Protein AF-0000000082330966 (afdb_homodimer)

Radius of gyration: 29.13 Å; Cα contacts (8 Å, |Δi|>4): 2199; chains: 2; bounding box: 64×92×69 Å

Structure (mmCIF, N/CA/C/O backbone):
data_AF-0000000082330966-model_v1
#
loop_
_entity.id
_entity.type
_entity.pdbx_description
1 polymer 'acetate--CoA ligase (ADP-forming)'
#
loop_
_atom_site.group_PDB
_atom_site.id
_atom_site.type_symbol
_atom_site.label_atom_id
_atom_site.label_alt_id
_atom_site.label_comp_id
_atom_site.label_asym_id
_atom_site.label_entity_id
_atom_site.label_seq_id
_atom_site.pdbx_PDB_ins_code
_atom_site.Cartn_x
_atom_site.Cartn_y
_atom_site.Cartn_z
_atom_site.occupancy
_atom_site.B_iso_or_equiv
_atom_site.auth_seq_id
_atom_site.auth_comp_id
_atom_site.auth_asym_id
_atom_site.auth_atom_id
_atom_site.pdbx_PDB_model_num
ATOM 1 N N . MET A 1 1 ? 14.32 36.125 13.156 1 62.91 1 MET A N 1
ATOM 2 C CA . MET A 1 1 ? 14.008 34.75 13.539 1 62.91 1 MET A CA 1
ATOM 3 C C . MET A 1 1 ? 13.312 34 12.398 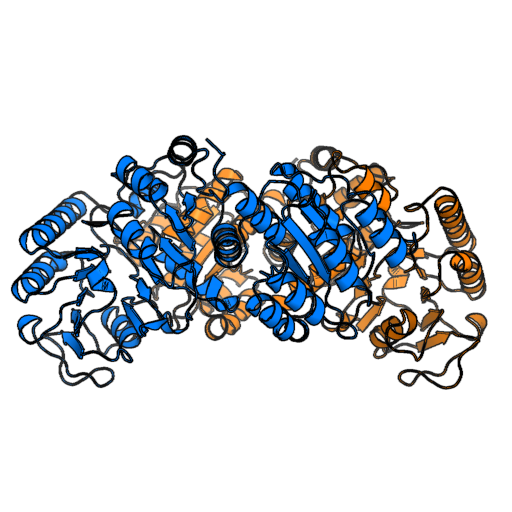1 62.91 1 MET A C 1
ATOM 5 O O . MET A 1 1 ? 12.695 34.625 11.531 1 62.91 1 MET A O 1
ATOM 9 N N . GLY A 1 2 ? 13.773 32.781 12.188 1 85.56 2 GLY A N 1
ATOM 10 C CA . GLY A 1 2 ? 13.359 32.031 11.008 1 85.56 2 GLY A CA 1
ATOM 11 C C . GLY A 1 2 ? 12.875 30.625 11.32 1 85.56 2 GLY A C 1
ATOM 12 O O . GLY A 1 2 ? 12.625 30.297 12.477 1 85.56 2 GLY A O 1
ATOM 13 N N . VAL A 1 3 ? 12.586 29.891 10.484 1 92.56 3 VAL A N 1
ATOM 14 C CA . VAL A 1 3 ? 12.047 28.547 10.547 1 92.56 3 VAL A CA 1
ATOM 15 C C . VAL A 1 3 ? 12.93 27.672 11.438 1 92.56 3 VAL A C 1
ATOM 17 O O . VAL A 1 3 ? 12.453 26.75 12.086 1 92.56 3 VAL A O 1
ATOM 20 N N . SER A 1 4 ? 14.18 28.062 11.625 1 91.56 4 SER A N 1
ATOM 21 C CA . SER A 1 4 ? 15.133 27.297 12.43 1 91.56 4 SER A CA 1
ATOM 22 C C . SER A 1 4 ? 14.75 27.328 13.906 1 91.56 4 SER A C 1
ATOM 24 O O . SER A 1 4 ? 15.203 26.484 14.68 1 91.56 4 SER A O 1
ATOM 26 N N . ASP A 1 5 ? 13.945 28.297 14.297 1 91.31 5 ASP A N 1
ATOM 27 C CA . ASP A 1 5 ? 13.516 28.406 15.688 1 91.31 5 ASP A CA 1
ATOM 28 C C . ASP A 1 5 ? 12.656 27.219 16.094 1 91.31 5 ASP A C 1
ATOM 30 O O . ASP A 1 5 ? 12.523 26.922 17.281 1 91.31 5 ASP A O 1
ATOM 34 N N . PHE A 1 6 ? 12.062 26.562 15.172 1 95.5 6 PHE A N 1
ATOM 35 C CA . PHE A 1 6 ? 11.258 25.375 15.461 1 95.5 6 PHE A CA 1
ATOM 36 C C . PHE A 1 6 ? 12.141 24.188 15.82 1 95.5 6 PHE A C 1
ATOM 38 O O . PHE A 1 6 ? 11.664 23.203 16.391 1 95.5 6 PHE A O 1
ATOM 45 N N . PHE A 1 7 ? 13.453 24.188 15.594 1 93.75 7 PHE A N 1
ATOM 46 C CA . PHE A 1 7 ? 14.328 23.016 15.688 1 93.75 7 PHE A CA 1
ATOM 47 C C . PHE A 1 7 ? 15.031 22.984 17.047 1 93.75 7 PHE A C 1
ATOM 49 O O . PHE A 1 7 ? 15.477 21.922 17.484 1 93.75 7 PHE A O 1
ATOM 56 N N . ASP A 1 8 ? 15.141 24.078 17.656 1 90.38 8 ASP A N 1
ATOM 57 C CA . ASP A 1 8 ? 15.922 24.078 18.891 1 90.38 8 ASP A CA 1
ATOM 58 C C . ASP A 1 8 ? 15.422 25.156 19.859 1 90.38 8 ASP A C 1
ATOM 60 O O . ASP A 1 8 ? 16.188 26.047 20.25 1 90.38 8 ASP A O 1
ATOM 64 N N . PRO A 1 9 ? 14.273 25 20.281 1 93.94 9 PRO A N 1
ATOM 65 C CA . PRO A 1 9 ? 13.789 25.969 21.266 1 93.94 9 PRO A CA 1
ATOM 66 C C . PRO A 1 9 ? 14.359 25.75 22.656 1 93.94 9 PRO A C 1
ATOM 68 O O . PRO A 1 9 ? 14.508 24.594 23.078 1 93.94 9 PRO A O 1
ATOM 71 N N . ASP A 1 10 ? 14.711 26.797 23.312 1 92.62 10 ASP A N 1
ATOM 72 C CA . ASP A 1 10 ? 15.18 26.703 24.703 1 92.62 10 ASP A CA 1
ATOM 73 C C . ASP A 1 10 ? 14.039 26.344 25.641 1 92.62 10 ASP A C 1
ATOM 75 O O . ASP A 1 10 ? 14.234 25.594 26.609 1 92.62 10 ASP A O 1
ATOM 79 N N . GLY A 1 11 ? 12.922 26.859 25.391 1 95.62 11 GLY A N 1
ATOM 80 C CA . GLY A 1 11 ? 11.711 26.609 26.156 1 95.62 11 GLY A CA 1
ATOM 81 C C . GLY A 1 11 ? 10.453 26.609 25.297 1 95.62 11 GLY A C 1
ATOM 82 O O . GLY A 1 11 ? 10.375 27.328 24.312 1 95.62 11 GLY A O 1
ATOM 83 N N . ILE A 1 12 ? 9.492 25.812 25.766 1 97.75 12 ILE A N 1
ATOM 84 C CA . ILE A 1 12 ? 8.242 25.656 25.016 1 97.75 12 ILE A CA 1
ATOM 85 C C . ILE A 1 12 ? 7.062 26.031 25.922 1 97.75 12 ILE A C 1
ATOM 87 O O . ILE A 1 12 ? 6.895 25.453 27 1 97.75 12 ILE A O 1
ATOM 91 N N . ALA A 1 13 ? 6.32 27 25.5 1 98.25 13 ALA A N 1
ATOM 92 C CA . ALA A 1 13 ? 5.082 27.344 26.203 1 98.25 13 ALA A CA 1
ATOM 93 C C . ALA A 1 13 ? 3.873 26.734 25.5 1 98.25 13 ALA A C 1
ATOM 95 O O . ALA A 1 13 ? 3.729 26.844 24.281 1 98.25 13 ALA A O 1
ATOM 96 N N . VAL A 1 14 ? 3.062 26.016 26.266 1 98.62 14 VAL A N 1
ATOM 97 C CA . VAL A 1 14 ? 1.771 25.562 25.766 1 98.62 14 VAL A CA 1
ATOM 98 C C . VAL A 1 14 ? 0.665 26.5 26.266 1 98.62 14 VAL A C 1
ATOM 100 O O . VAL A 1 14 ? 0.21 26.375 27.406 1 98.62 14 VAL A O 1
ATOM 103 N N . ILE A 1 15 ? 0.271 27.375 25.328 1 98.56 15 ILE A N 1
ATOM 104 C CA . ILE A 1 15 ? -0.752 28.344 25.672 1 98.56 15 ILE A CA 1
ATOM 105 C C . ILE A 1 15 ? -2.135 27.703 25.594 1 98.56 15 ILE A C 1
ATOM 107 O O . ILE A 1 15 ? -2.537 27.219 24.531 1 98.56 15 ILE A O 1
ATOM 111 N N . GLY A 1 16 ? -2.906 27.766 26.641 1 97.94 16 GLY A N 1
ATOM 112 C CA . GLY A 1 16 ? -4.168 27.047 26.719 1 97.94 16 GLY A CA 1
ATOM 113 C C . GLY A 1 16 ? -4.012 25.609 27.188 1 97.94 16 GLY A C 1
ATOM 114 O O . GLY A 1 16 ? -4.793 24.734 26.797 1 97.94 16 GLY A O 1
ATOM 115 N N . ALA A 1 17 ? -2.955 25.312 27.906 1 97.69 17 ALA A N 1
ATOM 116 C CA . ALA A 1 17 ? -2.744 24 28.5 1 97.69 17 ALA A CA 1
ATOM 117 C C . ALA A 1 17 ? -3.916 23.609 29.391 1 97.69 17 ALA A C 1
ATOM 119 O O . ALA A 1 17 ? -4.602 24.469 29.938 1 97.69 17 ALA A O 1
ATOM 120 N N . SER A 1 18 ? -4.145 22.312 29.469 1 96.5 18 SER A N 1
ATOM 121 C CA . SER A 1 18 ? -5.289 21.812 30.219 1 96.5 18 SER A CA 1
ATOM 122 C C . SER A 1 18 ? -4.98 20.484 30.891 1 96.5 18 SER A C 1
ATOM 124 O O . SER A 1 18 ? -4.168 19.703 30.391 1 96.5 18 SER A O 1
ATOM 126 N N . LYS A 1 19 ? -5.664 20.188 32.031 1 95.19 19 LYS A N 1
ATOM 127 C CA . LYS A 1 19 ? -5.59 18.891 32.688 1 95.19 19 LYS A CA 1
ATOM 128 C C . LYS A 1 19 ? -6.641 17.938 32.125 1 95.19 19 LYS A C 1
ATOM 130 O O . LYS A 1 19 ? -6.578 16.719 32.375 1 95.19 19 LYS A O 1
ATOM 135 N N . THR A 1 20 ? -7.508 18.516 31.422 1 90.88 20 THR A N 1
ATOM 136 C CA . THR A 1 20 ? -8.656 17.734 30.984 1 90.88 20 THR A CA 1
ATOM 137 C C . THR A 1 20 ? -8.32 16.953 29.719 1 90.88 20 THR A C 1
ATOM 139 O O . THR A 1 20 ? -8.039 17.547 28.672 1 90.88 20 THR A O 1
ATOM 142 N N . ALA A 1 21 ? -8.477 15.641 29.797 1 85.12 21 ALA A N 1
ATOM 143 C CA . ALA A 1 21 ? -8.227 14.773 28.656 1 85.12 21 ALA A CA 1
ATOM 144 C C . ALA A 1 21 ? -9.195 15.086 27.516 1 85.12 21 ALA A C 1
ATOM 146 O O . ALA A 1 21 ? -10.383 15.328 27.734 1 85.12 21 ALA A O 1
ATOM 147 N N . GLY A 1 22 ? -8.648 15.039 26.297 1 81.56 22 GLY A N 1
ATOM 148 C CA . GLY A 1 22 ? -9.492 15.289 25.141 1 81.56 22 GLY A CA 1
ATOM 149 C C . GLY A 1 22 ? -9.422 16.719 24.641 1 81.56 22 GLY A C 1
ATOM 150 O O . GLY A 1 22 ? -9.773 17 23.484 1 81.56 22 GLY A O 1
ATOM 151 N N . LYS A 1 23 ? -9 17.625 25.5 1 88.06 23 LYS A N 1
ATOM 152 C CA . LYS A 1 23 ? -8.797 19 25.062 1 88.06 23 LYS A CA 1
ATOM 153 C C . LYS A 1 23 ? -7.477 19.156 24.312 1 88.06 23 LYS A C 1
ATOM 155 O O . LYS A 1 23 ? -6.508 18.453 24.609 1 88.06 23 LYS A O 1
ATOM 160 N N . LEU A 1 24 ? -7.492 20.109 23.469 1 91.62 24 LEU A N 1
ATOM 161 C CA . LEU A 1 24 ? -6.336 20.359 22.609 1 91.62 24 LEU A CA 1
ATOM 162 C C . LEU A 1 24 ? -5.09 20.609 23.453 1 91.62 24 LEU A C 1
ATOM 164 O O . LEU A 1 24 ? -4.012 20.094 23.156 1 91.62 24 LEU A O 1
ATOM 168 N N . GLY A 1 25 ? -5.266 21.406 24.469 1 95.06 25 GLY A N 1
ATOM 169 C CA . GLY A 1 25 ? -4.145 21.766 25.328 1 95.06 25 GLY A CA 1
ATOM 170 C C . GLY A 1 25 ? -3.576 20.578 26.094 1 95.06 25 GLY A C 1
ATOM 171 O O . GLY A 1 25 ? -2.377 20.547 26.375 1 95.06 25 GLY A O 1
ATOM 172 N N . ASN A 1 26 ? -4.441 19.672 26.516 1 94.75 26 ASN A N 1
ATOM 173 C CA . ASN A 1 26 ? -3.973 18.453 27.188 1 94.75 26 ASN A CA 1
ATOM 174 C C . ASN A 1 26 ? -3.193 17.562 26.219 1 94.75 26 ASN A C 1
ATOM 176 O O . ASN A 1 26 ? -2.139 17.031 26.578 1 94.75 26 ASN A O 1
ATOM 180 N N . ASP A 1 27 ? -3.727 17.406 25.031 1 92.62 27 ASP A N 1
ATOM 181 C CA . ASP A 1 27 ? -3.078 16.578 24.016 1 92.62 27 ASP A CA 1
ATOM 182 C C . ASP A 1 27 ? -1.688 17.125 23.688 1 92.62 27 ASP A C 1
ATOM 184 O O . ASP A 1 27 ? -0.731 16.344 23.578 1 92.62 27 ASP A O 1
ATOM 188 N N . ALA A 1 28 ? -1.587 18.406 23.516 1 95.94 28 ALA A N 1
ATOM 189 C CA . ALA A 1 28 ? -0.291 19.016 23.219 1 95.94 28 ALA A CA 1
ATOM 190 C C . ALA A 1 28 ? 0.699 18.75 24.359 1 95.94 28 ALA A C 1
ATOM 192 O O . ALA A 1 28 ? 1.87 18.453 24.109 1 95.94 28 ALA A O 1
ATOM 193 N N . MET A 1 29 ? 0.238 18.828 25.594 1 95.94 29 MET A N 1
ATOM 194 C CA . MET A 1 29 ? 1.096 18.609 26.75 1 95.94 29 MET A CA 1
ATOM 195 C C . MET A 1 29 ? 1.613 17.172 26.766 1 95.94 29 MET A C 1
ATOM 197 O O . MET A 1 29 ? 2.76 16.922 27.141 1 95.94 29 MET A O 1
ATOM 201 N N . THR A 1 30 ? 0.768 16.219 26.359 1 93.5 30 THR A N 1
ATOM 202 C CA . THR A 1 30 ? 1.188 14.82 26.344 1 93.5 30 THR A CA 1
ATOM 203 C C . THR A 1 30 ? 2.354 14.617 25.391 1 93.5 30 THR A C 1
ATOM 205 O O . THR A 1 30 ? 3.232 13.789 25.641 1 93.5 30 THR A O 1
ATOM 208 N N . ASN A 1 31 ? 2.373 15.391 24.344 1 94.5 31 ASN A N 1
ATOM 209 C CA . ASN A 1 31 ? 3.357 15.188 23.281 1 94.5 31 ASN A CA 1
ATOM 210 C C . ASN A 1 31 ? 4.691 15.844 23.625 1 94.5 31 ASN A C 1
ATOM 212 O O . ASN A 1 31 ? 5.738 15.422 23.141 1 94.5 31 ASN A O 1
ATOM 216 N N . ILE A 1 32 ? 4.691 16.844 24.484 1 93.62 32 ILE A N 1
ATOM 217 C CA . ILE A 1 32 ? 5.941 17.562 24.734 1 93.62 32 ILE A CA 1
ATOM 218 C C . ILE A 1 32 ? 6.477 17.188 26.109 1 93.62 32 ILE A C 1
ATOM 220 O O . ILE A 1 32 ? 7.523 17.688 26.531 1 93.62 32 ILE A O 1
ATOM 224 N N . ARG A 1 33 ? 5.883 16.328 26.797 1 88.44 33 ARG A N 1
ATOM 225 C CA . ARG A 1 33 ? 6.156 16.047 28.188 1 88.44 33 ARG A CA 1
ATOM 226 C C . ARG A 1 33 ? 7.551 15.453 28.375 1 88.44 33 ARG A C 1
ATOM 228 O O . ARG A 1 33 ? 8.094 15.453 29.484 1 88.44 33 ARG A O 1
ATOM 235 N N . THR A 1 34 ? 8.156 14.953 27.359 1 84.94 34 THR A N 1
ATOM 236 C CA . THR A 1 34 ? 9.477 14.344 27.5 1 84.94 34 THR A CA 1
ATOM 237 C C . THR A 1 34 ? 10.547 15.242 26.891 1 84.94 34 THR A C 1
ATOM 239 O O . THR A 1 34 ? 11.703 14.828 26.75 1 84.94 34 THR A O 1
ATOM 242 N N . TYR A 1 35 ? 10.148 16.422 26.469 1 89.38 35 TYR A N 1
ATOM 243 C CA . TYR A 1 35 ? 11.133 17.359 25.922 1 89.38 35 TYR A CA 1
ATOM 244 C C . TYR A 1 35 ? 12.195 17.688 26.969 1 89.38 35 TYR A C 1
ATOM 246 O O . TYR A 1 35 ? 11.883 17.875 28.156 1 89.38 35 TYR A O 1
ATOM 254 N N . ASP A 1 36 ? 13.5 17.688 26.641 1 88.62 36 ASP A N 1
ATOM 255 C CA . ASP A 1 36 ? 14.617 17.906 27.547 1 88.62 36 ASP A CA 1
ATOM 256 C C . ASP A 1 36 ? 14.719 19.375 27.953 1 88.62 36 ASP A C 1
ATOM 258 O O . ASP A 1 36 ? 15.25 19.703 29.016 1 88.62 36 ASP A O 1
ATOM 262 N N . GLY A 1 37 ? 14.094 20.328 27.266 1 90.31 37 GLY A N 1
ATOM 263 C CA . GLY A 1 37 ? 14.086 21.734 27.641 1 90.31 37 GLY A CA 1
ATOM 264 C C . GLY A 1 37 ? 12.953 22.109 28.578 1 90.31 37 GLY A C 1
ATOM 265 O O . GLY A 1 37 ? 12.32 21.234 29.156 1 90.31 37 GLY A O 1
ATOM 266 N N . GLU A 1 38 ? 12.852 23.375 28.844 1 94.88 38 GLU A N 1
ATOM 267 C CA . GLU A 1 38 ? 11.797 23.844 29.734 1 94.88 38 GLU A CA 1
ATOM 268 C C . GLU A 1 38 ? 10.438 23.828 29.047 1 94.88 38 GLU A C 1
ATOM 270 O O . GLU A 1 38 ? 10.336 24.125 27.859 1 94.88 38 GLU A O 1
ATOM 275 N N . VAL A 1 39 ? 9.492 23.359 29.797 1 97.19 39 VAL A N 1
ATOM 276 C CA . VAL A 1 39 ? 8.117 23.344 29.312 1 97.19 39 VAL A CA 1
ATOM 277 C C . VAL A 1 39 ? 7.219 24.125 30.266 1 97.19 39 VAL A C 1
ATOM 279 O O . VAL A 1 39 ? 7.297 23.953 31.484 1 97.19 39 VAL A O 1
ATOM 282 N N . TYR A 1 40 ? 6.379 24.984 29.656 1 97.88 40 TYR A N 1
ATOM 283 C CA . TYR A 1 40 ? 5.547 25.859 30.469 1 97.88 40 TYR A CA 1
ATOM 284 C C . TYR A 1 40 ? 4.078 25.734 30.094 1 97.88 40 TYR A C 1
ATOM 286 O O . TYR A 1 40 ? 3.637 26.297 29.094 1 97.88 40 TYR A O 1
ATOM 294 N N . PRO A 1 41 ? 3.293 25.016 30.922 1 98.31 41 PRO A N 1
ATOM 295 C CA . PRO A 1 41 ? 1.845 25.094 30.703 1 98.31 41 PRO A CA 1
ATOM 296 C C . PRO A 1 41 ? 1.258 26.438 31.109 1 98.31 41 PRO A C 1
ATOM 298 O O . PRO A 1 41 ? 1.296 26.812 32.281 1 98.31 41 PRO A O 1
ATOM 301 N N . VAL A 1 42 ? 0.736 27.141 30.172 1 98.5 42 VAL A N 1
ATOM 302 C CA . VAL A 1 42 ? 0.203 28.484 30.438 1 98.5 42 VAL A CA 1
ATOM 303 C C . VAL A 1 42 ? -1.323 28.438 30.453 1 98.5 42 VAL A C 1
ATOM 305 O O . VAL A 1 42 ? -1.949 28.141 29.438 1 98.5 42 VAL A O 1
ATOM 308 N N . ASN A 1 43 ? -1.964 28.672 31.469 1 98 43 ASN A N 1
ATOM 309 C CA . ASN A 1 43 ? -3.41 28.734 31.656 1 98 43 ASN A CA 1
ATOM 310 C C . ASN A 1 43 ? -3.789 29.469 32.938 1 98 43 ASN A C 1
ATOM 312 O O . ASN A 1 43 ? -3.738 28.906 34.031 1 98 43 ASN A O 1
ATOM 316 N N . PRO A 1 44 ? -4.312 30.641 32.75 1 95.25 44 PRO A N 1
ATOM 317 C CA . PRO A 1 44 ? -4.617 31.438 33.938 1 95.25 44 PRO A CA 1
ATOM 318 C C . PRO A 1 44 ? -5.766 30.859 34.75 1 95.25 44 PRO A C 1
ATOM 320 O O . PRO A 1 44 ? -5.945 31.234 35.906 1 95.25 44 PRO A O 1
ATOM 323 N N . SER A 1 45 ? -6.512 29.984 34.188 1 95.38 45 SER A N 1
ATOM 324 C CA . SER A 1 45 ? -7.68 29.438 34.875 1 95.38 45 SER A CA 1
ATOM 325 C C . SER A 1 45 ? -7.348 28.109 35.562 1 95.38 45 SER A C 1
ATOM 327 O O . SER A 1 45 ? -8.227 27.453 36.125 1 95.38 45 SER A O 1
ATOM 329 N N . SER A 1 46 ? -6.172 27.641 35.438 1 94.44 46 SER A N 1
ATOM 330 C CA . SER A 1 46 ? -5.785 26.344 36 1 94.44 46 SER A CA 1
ATOM 331 C C . SER A 1 46 ? -4.75 26.516 37.094 1 94.44 46 SER A C 1
ATOM 333 O O . SER A 1 46 ? -3.988 27.484 37.125 1 94.44 46 SER A O 1
ATOM 335 N N . GLU A 1 47 ? -4.773 25.516 38.062 1 94.06 47 GLU A N 1
ATOM 336 C CA . GLU A 1 47 ? -3.807 25.469 39.156 1 94.06 47 GLU A CA 1
ATOM 337 C C . GLU A 1 47 ? -3.139 24.109 39.25 1 94.06 47 GLU A C 1
ATOM 339 O O . GLU A 1 47 ? -3.645 23.125 38.719 1 94.06 47 GLU A O 1
ATOM 344 N N . GLY A 1 48 ? -1.983 24.141 39.875 1 96.75 48 GLY A N 1
ATOM 345 C CA . GLY A 1 48 ? -1.27 22.891 40.062 1 96.75 48 GLY A CA 1
ATOM 346 C C . GLY A 1 48 ? -0.384 22.547 38.875 1 96.75 48 GLY A C 1
ATOM 347 O O . GLY A 1 48 ? 0.36 23.391 38.375 1 96.75 48 GLY A O 1
ATOM 348 N N . SER A 1 49 ? -0.372 21.203 38.594 1 96.75 49 SER A N 1
ATOM 349 C CA . SER A 1 49 ? 0.544 20.75 37.531 1 96.75 49 SER A CA 1
ATOM 350 C C . SER A 1 49 ? -0.154 19.812 36.562 1 96.75 49 SER A C 1
ATOM 352 O O . SER A 1 49 ? -1.24 19.312 36.844 1 96.75 49 SER A O 1
ATOM 354 N N . VAL A 1 50 ? 0.346 19.734 35.438 1 96.69 50 VAL A N 1
ATOM 355 C CA . VAL A 1 50 ? -0.06 18.781 34.406 1 96.69 50 VAL A CA 1
ATOM 356 C C . VAL A 1 50 ? 1.168 18.062 33.875 1 96.69 50 VAL A C 1
ATOM 358 O O . VAL A 1 50 ? 2.111 18.703 33.406 1 96.69 50 VAL A O 1
ATOM 361 N N . TYR A 1 51 ? 1.169 16.75 33.969 1 94.56 51 TYR A N 1
ATOM 362 C CA . TYR A 1 51 ? 2.26 15.883 33.531 1 94.56 51 TYR A CA 1
ATOM 363 C C . TYR A 1 51 ? 3.584 16.328 34.156 1 94.56 51 TYR A C 1
ATOM 365 O O . TYR A 1 51 ? 4.613 16.344 33.469 1 94.56 51 TYR A O 1
ATOM 373 N N . GLY A 1 52 ? 3.559 16.844 35.344 1 94.38 52 GLY A N 1
ATOM 374 C CA . GLY A 1 52 ? 4.754 17.156 36.125 1 94.38 52 GLY A CA 1
ATOM 375 C C . GLY A 1 52 ? 5.207 18.594 35.938 1 94.38 52 GLY A C 1
ATOM 376 O O . GLY A 1 52 ? 6.18 19.031 36.562 1 94.38 52 GLY A O 1
ATOM 377 N N . TYR A 1 53 ? 4.5 19.391 35.188 1 96.31 53 TYR A N 1
ATOM 378 C CA . TYR A 1 53 ? 4.848 20.797 34.969 1 96.31 53 TYR A CA 1
ATOM 379 C C . TYR A 1 53 ? 3.83 21.719 35.625 1 96.31 53 TYR A C 1
ATOM 381 O O . TYR A 1 53 ? 2.623 21.547 35.438 1 96.31 53 TYR A O 1
ATOM 389 N N . ASP A 1 54 ? 4.262 22.688 36.281 1 96.75 54 ASP A N 1
ATOM 390 C CA . ASP A 1 54 ? 3.377 23.609 37 1 96.75 54 ASP A CA 1
ATOM 391 C C . ASP A 1 54 ? 2.766 24.625 36.031 1 96.75 54 ASP A C 1
ATOM 393 O O . ASP A 1 54 ? 3.457 25.156 35.156 1 96.75 54 ASP A O 1
ATOM 397 N N . PHE A 1 55 ? 1.516 24.859 36.25 1 98.06 55 PHE A N 1
ATOM 398 C CA . PHE A 1 55 ? 0.843 25.891 35.469 1 98.06 55 PHE A CA 1
ATOM 399 C C . PHE A 1 55 ? 1.387 27.281 35.781 1 98.06 55 PHE A C 1
ATOM 401 O O . PHE A 1 55 ? 1.753 27.547 36.938 1 98.06 55 PHE A O 1
ATOM 408 N N . VAL A 1 56 ? 1.459 28.125 34.812 1 98.06 56 VAL A N 1
ATOM 409 C CA . VAL A 1 56 ? 1.729 29.547 35 1 98.06 56 VAL A CA 1
ATOM 410 C C . VAL A 1 56 ? 0.591 30.359 34.406 1 98.06 56 VAL A C 1
ATOM 412 O O . VAL A 1 56 ? -0.135 29.891 33.531 1 98.06 56 VAL A O 1
ATOM 415 N N . ASP A 1 57 ? 0.429 31.578 34.75 1 97.12 57 ASP A N 1
ATOM 416 C CA . ASP A 1 57 ? -0.736 32.375 34.375 1 97.12 57 ASP A CA 1
ATOM 417 C C . ASP A 1 57 ? -0.523 33.094 33.031 1 97.12 57 ASP A C 1
ATOM 419 O O . ASP A 1 57 ? -1.485 33.375 32.344 1 97.12 57 ASP A O 1
ATOM 423 N N . SER A 1 58 ? 0.81 33.344 32.844 1 97.12 58 SER A N 1
ATOM 424 C CA . SER A 1 58 ? 1.08 34.188 31.688 1 97.12 58 SER A CA 1
ATOM 425 C C . SER A 1 58 ? 2.379 33.781 31 1 97.12 58 SER A C 1
ATOM 427 O O . SER A 1 58 ? 3.318 33.312 31.656 1 97.12 58 SER A O 1
ATOM 429 N N . ILE A 1 59 ? 2.363 34 29.688 1 98 59 ILE A N 1
ATOM 430 C CA . ILE A 1 59 ? 3.561 33.781 28.891 1 98 59 ILE A CA 1
ATOM 431 C C . ILE A 1 59 ? 4.699 34.656 29.391 1 98 59 ILE A C 1
ATOM 433 O O . ILE A 1 59 ? 5.875 34.312 29.266 1 98 59 ILE A O 1
ATOM 437 N N . HIS A 1 60 ? 4.41 35.75 30.062 1 97.25 60 HIS A N 1
ATOM 438 C CA . HIS A 1 60 ? 5.406 36.688 30.547 1 97.25 60 HIS A CA 1
ATOM 439 C C . HIS A 1 60 ? 6.18 36.125 31.734 1 97.25 60 HIS A C 1
ATOM 441 O O . HIS A 1 60 ? 7.23 36.656 32.094 1 97.25 60 HIS A O 1
ATOM 447 N N . GLU A 1 61 ? 5.684 35.094 32.281 1 96.88 61 GLU A N 1
ATOM 448 C CA . GLU A 1 61 ? 6.34 34.406 33.406 1 96.88 61 GLU A CA 1
ATOM 449 C C . GLU A 1 61 ? 7.285 33.312 32.906 1 96.88 61 GLU A C 1
ATOM 451 O O . GLU A 1 61 ? 7.82 32.562 33.719 1 96.88 61 GLU A O 1
ATOM 456 N N . THR A 1 62 ? 7.441 33.219 31.688 1 97.31 62 THR A N 1
ATOM 457 C CA . THR A 1 62 ? 8.219 32.125 31.125 1 97.31 62 THR A CA 1
ATOM 458 C C . THR A 1 62 ? 9.406 32.656 30.328 1 97.31 62 THR A C 1
ATOM 460 O O . THR A 1 62 ? 9.469 33.844 30.016 1 97.31 62 THR A O 1
ATOM 463 N N . ASP A 1 63 ? 10.367 31.859 30.062 1 95.75 63 ASP A N 1
ATOM 464 C CA . ASP A 1 63 ? 11.484 32.125 29.156 1 95.75 63 ASP A CA 1
ATOM 465 C C . ASP A 1 63 ? 11.344 31.312 27.859 1 95.75 63 ASP A C 1
ATOM 467 O O . ASP A 1 63 ? 12.344 30.844 27.312 1 95.75 63 ASP A O 1
ATOM 471 N N . ALA A 1 64 ? 10.133 31.125 27.453 1 96.56 64 ALA A N 1
ATOM 472 C CA . ALA A 1 64 ? 9.867 30.297 26.281 1 96.56 64 ALA A CA 1
ATOM 473 C C . ALA A 1 64 ? 10.195 31.062 25 1 96.56 64 ALA A C 1
ATOM 475 O O . ALA A 1 64 ? 9.969 32.281 24.906 1 96.56 64 ALA A O 1
ATOM 476 N N . ASP A 1 65 ? 10.719 30.375 24.062 1 95.69 65 ASP A N 1
ATOM 477 C CA . ASP A 1 65 ? 10.961 30.969 22.75 1 95.69 65 ASP A CA 1
ATOM 478 C C . ASP A 1 65 ? 10.141 30.266 21.672 1 95.69 65 ASP A C 1
ATOM 480 O O . ASP A 1 65 ? 10.188 30.656 20.5 1 95.69 65 ASP A O 1
ATOM 484 N N . LEU A 1 66 ? 9.414 29.234 22 1 97.69 66 LEU A N 1
ATOM 485 C CA . LEU A 1 66 ? 8.414 28.578 21.156 1 97.69 66 LEU A CA 1
ATOM 486 C C . LEU A 1 66 ? 7.07 28.5 21.859 1 97.69 66 LEU A C 1
ATOM 488 O O . LEU A 1 66 ? 7.004 28.094 23.031 1 97.69 66 LEU A O 1
ATOM 492 N N . ALA A 1 67 ? 6.043 28.922 21.203 1 98.44 67 ALA A N 1
ATOM 493 C CA . ALA A 1 67 ? 4.695 28.859 21.75 1 98.44 67 ALA A CA 1
ATOM 494 C C . ALA A 1 67 ? 3.818 27.906 20.938 1 98.44 67 ALA A C 1
ATOM 496 O O . ALA A 1 67 ? 3.748 28.016 19.719 1 98.44 67 ALA A O 1
ATOM 497 N N . LEU A 1 68 ? 3.197 26.922 21.594 1 98.56 68 LEU A N 1
ATOM 498 C CA . LEU A 1 68 ? 2.121 26.109 21.031 1 98.56 68 LEU A CA 1
ATOM 499 C C . LEU A 1 68 ? 0.758 26.656 21.438 1 98.56 68 LEU A C 1
ATOM 501 O O . LEU A 1 68 ? 0.35 26.516 22.594 1 98.56 68 LEU A O 1
ATOM 505 N N . CYS A 1 69 ? 0.094 27.234 20.5 1 98.62 69 CYS A N 1
ATOM 506 C CA . CYS A 1 69 ? -1.139 27.953 20.812 1 98.62 69 CYS A CA 1
ATOM 507 C C . CYS A 1 69 ? -2.346 27.031 20.719 1 98.62 69 CYS A C 1
ATOM 509 O O . CYS A 1 69 ? -2.846 26.75 19.625 1 98.62 69 CYS A O 1
ATOM 511 N N . CYS A 1 70 ? -2.881 26.672 21.859 1 97.56 70 CYS A N 1
ATOM 512 C CA . CYS A 1 70 ? -4.043 25.797 21.969 1 97.56 70 CYS A CA 1
ATOM 513 C C . CYS A 1 70 ? -5.281 26.594 22.375 1 97.56 70 CYS A C 1
ATOM 515 O O . CYS A 1 70 ? -5.992 26.203 23.312 1 97.56 70 CYS A O 1
ATOM 517 N N . VAL A 1 71 ? -5.523 27.688 21.734 1 96.88 71 VAL A N 1
ATOM 518 C CA . VAL A 1 71 ? -6.645 28.578 22.047 1 96.88 71 VAL A CA 1
ATOM 519 C C . VAL A 1 71 ? -7.477 28.812 20.781 1 96.88 71 VAL A C 1
ATOM 521 O O . VAL A 1 71 ? -6.988 28.625 19.672 1 96.88 71 VAL A O 1
ATOM 524 N N . PRO A 1 72 ? -8.727 29.219 20.938 1 95.12 72 PRO A N 1
ATOM 525 C CA . PRO A 1 72 ? -9.57 29.469 19.766 1 95.12 72 PRO A CA 1
ATOM 526 C C . PRO A 1 72 ? -9.109 30.672 18.938 1 95.12 72 PRO A C 1
ATOM 528 O O . PRO A 1 72 ? -8.461 31.578 19.484 1 95.12 72 PRO A O 1
ATOM 531 N N . SER A 1 73 ? -9.508 30.719 17.734 1 95.44 73 SER A N 1
ATOM 532 C CA . SER A 1 73 ? -8.984 31.641 16.734 1 95.44 73 SER A CA 1
ATOM 533 C C . SER A 1 73 ? -9.25 33.094 17.141 1 95.44 73 SER A C 1
ATOM 535 O O . SER A 1 73 ? -8.398 33.969 16.922 1 95.44 73 SER A O 1
ATOM 537 N N . PRO A 1 74 ? -10.344 33.375 17.781 1 95.69 74 PRO A N 1
ATOM 538 C CA . PRO A 1 74 ? -10.594 34.812 18.078 1 95.69 74 PRO A CA 1
ATOM 539 C C . PRO A 1 74 ? -9.602 35.375 19.078 1 95.69 74 PRO A C 1
ATOM 541 O O . PRO A 1 74 ? -9.375 36.594 19.094 1 95.69 74 PRO A O 1
ATOM 544 N N . VAL A 1 75 ? -8.977 34.531 19.859 1 96.62 75 VAL A N 1
ATOM 545 C CA . VAL A 1 75 ? -8.109 35.031 20.922 1 96.62 75 VAL A CA 1
ATOM 546 C C . VAL A 1 75 ? -6.652 34.969 20.469 1 96.62 75 VAL A C 1
ATOM 548 O O . VAL A 1 75 ? -5.781 35.594 21.078 1 96.62 75 VAL A O 1
ATOM 551 N N . VAL A 1 76 ? -6.355 34.406 19.359 1 98.25 76 VAL A N 1
ATOM 552 C CA . VAL A 1 76 ? -4.996 34.125 18.906 1 98.25 76 VAL A CA 1
ATOM 553 C C . VAL A 1 76 ? -4.223 35.406 18.719 1 98.25 76 VAL A C 1
ATOM 555 O O . VAL A 1 76 ? -3.062 35.531 19.109 1 98.25 76 VAL A O 1
ATOM 558 N N . PRO A 1 77 ? -4.832 36.5 18.094 1 98.5 77 PRO A N 1
ATOM 559 C CA . PRO A 1 77 ? -4.062 37.719 17.906 1 98.5 77 PRO A CA 1
ATOM 560 C C . PRO A 1 77 ? -3.557 38.312 19.234 1 98.5 77 PRO A C 1
ATOM 562 O O . PRO A 1 77 ? -2.395 38.719 19.328 1 98.5 77 PRO A O 1
ATOM 565 N N . GLU A 1 78 ? -4.438 38.281 20.172 1 98.12 78 GLU A N 1
ATOM 566 C CA . GLU A 1 78 ? -4.039 38.781 21.484 1 98.12 78 GLU A CA 1
ATOM 567 C C . GLU A 1 78 ? -2.932 37.938 22.094 1 98.12 78 GLU A C 1
ATOM 569 O O . GLU A 1 78 ? -1.964 38.469 22.641 1 98.12 78 GLU 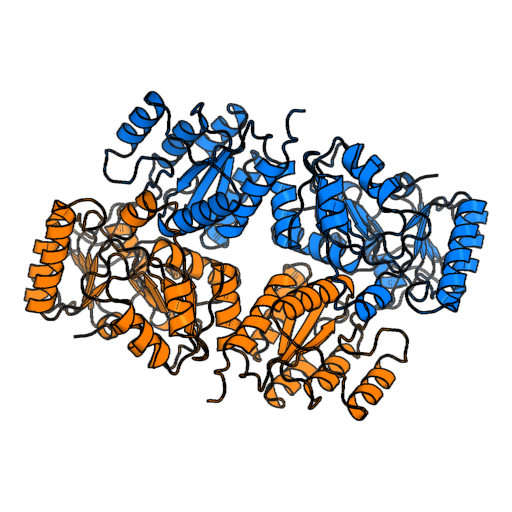A O 1
ATOM 574 N N . VAL A 1 79 ? -3.07 36.688 22.047 1 98.25 79 VAL A N 1
ATOM 575 C CA . VAL A 1 79 ? -2.094 35.75 22.578 1 98.25 79 VAL A CA 1
ATOM 576 C C . VAL A 1 79 ? -0.751 35.938 21.875 1 98.25 79 VAL A C 1
ATOM 578 O O . VAL A 1 79 ? 0.3 35.938 22.516 1 98.25 79 VAL A O 1
ATOM 581 N N . LEU A 1 80 ? -0.763 36.125 20.547 1 98.44 80 LEU A N 1
ATOM 582 C CA . LEU A 1 80 ? 0.467 36.281 19.781 1 98.44 80 LEU A CA 1
ATOM 583 C C . LEU A 1 80 ? 1.165 37.594 20.156 1 98.44 80 LEU A C 1
ATOM 585 O O . LEU A 1 80 ? 2.396 37.656 20.203 1 98.44 80 LEU A O 1
ATOM 589 N N . GLU A 1 81 ? 0.381 38.594 20.359 1 98.12 81 GLU A N 1
ATOM 590 C CA . GLU A 1 81 ? 0.957 39.875 20.812 1 98.12 81 GLU A CA 1
ATOM 591 C C . GLU A 1 81 ? 1.696 39.688 22.125 1 98.12 81 GLU A C 1
ATOM 593 O O . GLU A 1 81 ? 2.818 40.188 22.281 1 98.12 81 GLU A O 1
ATOM 598 N N . GLU A 1 82 ? 1.032 39.031 23.031 1 98.25 82 GLU A N 1
ATOM 599 C CA . GLU A 1 82 ? 1.655 38.75 24.328 1 98.25 82 GLU A CA 1
ATOM 600 C C . GLU A 1 82 ? 2.934 37.938 24.156 1 98.25 82 GLU A C 1
ATOM 602 O O . GLU A 1 82 ? 3.928 38.188 24.859 1 98.25 82 GLU A O 1
ATOM 607 N N . CYS A 1 83 ? 2.898 36.969 23.312 1 98.25 83 CYS A N 1
ATOM 608 C CA . CYS A 1 83 ? 4.074 36.156 23.031 1 98.25 83 CYS A CA 1
ATOM 609 C C . CYS A 1 83 ? 5.215 37 22.5 1 98.25 83 CYS A C 1
ATOM 611 O O . CYS A 1 83 ? 6.363 36.875 22.922 1 98.25 83 CYS A O 1
ATOM 613 N N . GLY A 1 84 ? 4.867 37.844 21.5 1 97.56 84 GLY A N 1
ATOM 614 C CA . GLY A 1 84 ? 5.867 38.75 20.969 1 97.56 84 GLY A CA 1
ATOM 615 C C . GLY A 1 84 ? 6.516 39.625 22.016 1 97.56 84 GLY A C 1
ATOM 616 O O . GLY A 1 84 ? 7.738 39.781 22.031 1 97.56 84 GLY A O 1
ATOM 617 N N . GLU A 1 85 ? 5.688 40.188 22.875 1 97.5 85 GLU A N 1
ATOM 618 C CA . GLU A 1 85 ? 6.176 41.031 23.969 1 97.5 85 GLU A CA 1
ATOM 619 C C . GLU A 1 85 ? 7.109 40.25 24.891 1 97.5 85 GLU A C 1
ATOM 621 O O . GLU A 1 85 ? 8.055 40.812 25.438 1 97.5 85 GLU A O 1
ATOM 626 N N . ALA A 1 86 ? 6.824 39.031 25 1 97.56 86 ALA A N 1
ATOM 627 C CA . ALA A 1 86 ? 7.586 38.188 25.906 1 97.56 86 ALA A CA 1
ATOM 628 C C . ALA A 1 86 ? 8.844 37.625 25.234 1 97.56 86 ALA A C 1
ATOM 630 O O . ALA A 1 86 ? 9.648 36.938 25.875 1 97.56 86 ALA A O 1
ATOM 631 N N . GLY A 1 87 ? 9.023 37.844 23.938 1 95.81 87 GLY A N 1
ATOM 632 C CA . GLY A 1 87 ? 10.258 37.469 23.25 1 95.81 87 GLY A CA 1
ATOM 633 C C . GLY A 1 87 ? 10.172 36.125 22.562 1 95.81 87 GLY A C 1
ATOM 634 O O . GLY A 1 87 ? 11.195 35.531 22.203 1 95.81 87 GLY A O 1
ATOM 635 N N . VAL A 1 88 ? 8.992 35.594 22.438 1 96.81 88 VAL A N 1
ATOM 636 C CA . VAL A 1 88 ? 8.805 34.344 21.734 1 96.81 88 VAL A CA 1
ATOM 637 C C . VAL A 1 88 ? 9.148 34.5 20.25 1 96.81 88 VAL A C 1
ATOM 639 O O . VAL A 1 88 ? 8.641 35.438 19.594 1 96.81 88 VAL A O 1
ATOM 642 N N . GLY A 1 89 ? 9.977 33.625 19.734 1 96.31 89 GLY A N 1
ATOM 643 C CA . GLY A 1 89 ? 10.453 33.781 18.375 1 96.31 89 GLY A CA 1
ATOM 644 C C . GLY A 1 89 ? 9.664 32.938 17.375 1 96.31 89 GLY A C 1
ATOM 645 O O . GLY A 1 89 ? 9.703 33.219 16.172 1 96.31 89 GLY A O 1
ATOM 646 N N . ALA A 1 90 ? 8.969 31.938 17.828 1 97.94 90 ALA A N 1
ATOM 647 C CA . ALA A 1 90 ? 8.195 31.062 16.938 1 97.94 90 ALA A CA 1
ATOM 648 C C . ALA A 1 90 ? 6.898 30.609 17.609 1 97.94 90 ALA A C 1
ATOM 650 O O . ALA A 1 90 ? 6.855 30.422 18.828 1 97.94 90 ALA A O 1
ATOM 651 N N . ALA A 1 91 ? 5.844 30.453 16.812 1 98.5 91 ALA A N 1
ATOM 652 C CA . ALA A 1 91 ? 4.547 30.031 17.328 1 98.5 91 ALA A CA 1
ATOM 653 C C . ALA A 1 91 ? 3.867 29.047 16.391 1 98.5 91 ALA A C 1
ATOM 655 O O . ALA A 1 91 ? 3.943 29.188 15.164 1 98.5 91 ALA A O 1
ATOM 656 N N . VAL A 1 92 ? 3.256 28.016 16.938 1 98.5 92 VAL A N 1
ATOM 657 C CA . VAL A 1 92 ? 2.385 27.094 16.219 1 98.5 92 VAL A CA 1
ATOM 658 C C . VAL A 1 92 ? 0.925 27.391 16.547 1 98.5 92 VAL A C 1
ATOM 660 O O . VAL A 1 92 ? 0.53 27.391 17.719 1 98.5 92 VAL A O 1
ATOM 663 N N . ILE A 1 93 ? 0.159 27.688 15.562 1 98.31 93 ILE A N 1
ATOM 664 C CA . ILE A 1 93 ? -1.253 28 15.773 1 98.31 93 ILE A CA 1
ATOM 665 C C . ILE A 1 93 ? -2.109 26.844 15.258 1 98.31 93 ILE A C 1
ATOM 667 O O . ILE A 1 93 ? -2.293 26.688 14.047 1 98.31 93 ILE A O 1
ATOM 671 N N . PHE A 1 94 ? -2.73 26.109 16.156 1 96.25 94 PHE A N 1
ATOM 672 C CA . PHE A 1 94 ? -3.477 24.906 15.82 1 96.25 94 PHE A CA 1
ATOM 673 C C . PHE A 1 94 ? -4.887 25.25 15.352 1 96.25 94 PHE A C 1
ATOM 675 O O . PHE A 1 94 ? -5.449 24.562 14.5 1 96.25 94 PHE A O 1
ATOM 682 N N . ALA A 1 95 ? -5.387 26.312 15.781 1 93.56 95 ALA A N 1
ATOM 683 C CA . ALA A 1 95 ? -6.793 26.656 15.578 1 93.56 95 ALA A CA 1
ATOM 684 C C . ALA A 1 95 ? -7.086 26.953 14.109 1 93.56 95 ALA A C 1
ATOM 686 O O . ALA A 1 95 ? -6.27 27.562 13.422 1 93.56 95 ALA A O 1
ATOM 687 N N . GLY A 1 96 ? -8.195 26.453 13.703 1 90.62 96 GLY A N 1
ATOM 688 C CA . GLY A 1 96 ? -8.781 26.953 12.477 1 90.62 96 GLY A CA 1
ATOM 689 C C . GLY A 1 96 ? -9.633 28.188 12.688 1 90.62 96 GLY A C 1
ATOM 690 O O . GLY A 1 96 ? -9.609 28.797 13.766 1 90.62 96 GLY A O 1
ATOM 691 N N . GLY A 1 97 ? -10.328 28.609 11.625 1 89.75 97 GLY A N 1
ATOM 692 C CA . GLY A 1 97 ? -11.18 29.797 11.742 1 89.75 97 GLY A CA 1
ATOM 693 C C . GLY A 1 97 ? -10.539 31.047 11.188 1 89.75 97 GLY A C 1
ATOM 694 O O . GLY A 1 97 ? -10.797 32.156 11.68 1 89.75 97 GLY A O 1
ATOM 695 N N . PHE A 1 98 ? -9.75 30.906 10.32 1 92.88 98 PHE A N 1
ATOM 696 C CA . PHE A 1 98 ? -9.016 32 9.711 1 92.88 98 PHE A CA 1
ATOM 697 C C . PHE A 1 98 ? -9.398 32.156 8.242 1 92.88 98 PHE A C 1
ATOM 699 O O . PHE A 1 98 ? -10.586 32.188 7.898 1 92.88 98 PHE A O 1
ATOM 706 N N . ALA A 1 99 ? -8.43 32.375 7.293 1 88.5 99 ALA A N 1
ATOM 707 C CA . ALA A 1 99 ? -8.719 32.719 5.91 1 88.5 99 ALA A CA 1
ATOM 708 C C . ALA A 1 99 ? -9.539 31.641 5.215 1 88.5 99 ALA A C 1
ATOM 710 O O . ALA A 1 99 ? -10.266 31.922 4.254 1 88.5 99 ALA A O 1
ATOM 711 N N . GLU A 1 100 ? -9.492 30.375 5.719 1 84.81 100 GLU A N 1
ATOM 712 C CA . GLU A 1 100 ? -10.148 29.25 5.055 1 84.81 100 GLU A CA 1
ATOM 713 C C . GLU A 1 100 ? -11.656 29.281 5.285 1 84.81 100 GLU A C 1
ATOM 715 O O . GLU A 1 100 ? -12.414 28.594 4.594 1 84.81 100 GLU A O 1
ATOM 720 N N . VAL A 1 101 ? -12.133 30.125 6.219 1 83.44 101 VAL A N 1
ATOM 721 C CA . VAL A 1 101 ? -13.531 30.078 6.629 1 83.44 101 VAL A CA 1
ATOM 722 C C . VAL A 1 101 ? -14.305 31.219 5.973 1 83.44 101 VAL A C 1
ATOM 724 O O . VAL A 1 101 ? -15.312 30.984 5.293 1 83.44 101 VAL A O 1
ATOM 727 N N . ASP A 1 102 ? -13.891 32.531 6.273 1 87.12 102 ASP A N 1
ATOM 728 C CA . ASP A 1 102 ? -14.625 33.688 5.77 1 87.12 102 ASP A CA 1
ATOM 729 C C . ASP A 1 102 ? -13.75 34.938 5.812 1 87.12 102 ASP A C 1
ATOM 731 O O . ASP A 1 102 ? -12.555 34.875 6.094 1 87.12 102 ASP A O 1
ATOM 735 N N . ASP A 1 103 ? -14.367 36 5.531 1 91.44 103 ASP A N 1
ATOM 736 C CA . ASP A 1 103 ? -13.641 37.281 5.449 1 91.44 103 ASP A CA 1
ATOM 737 C C . ASP A 1 103 ? -13.125 37.688 6.82 1 91.44 103 ASP A C 1
ATOM 739 O O . ASP A 1 103 ? -12.047 38.281 6.926 1 91.44 103 ASP A O 1
ATOM 743 N N . GLU A 1 104 ? -13.945 37.5 7.785 1 93.06 104 GLU A N 1
ATOM 744 C CA . GLU A 1 104 ? -13.492 37.781 9.141 1 93.06 104 GLU A CA 1
ATOM 745 C C . GLU A 1 104 ? -12.266 36.938 9.508 1 93.06 104 GLU A C 1
ATOM 747 O O . GLU A 1 104 ? -11.336 37.438 10.148 1 93.06 104 GLU A O 1
ATOM 752 N N . GLY A 1 105 ? -12.305 35.719 9.164 1 93.56 105 GLY A N 1
ATOM 753 C CA . GLY A 1 105 ? -11.156 34.844 9.359 1 93.56 105 GLY A CA 1
ATOM 754 C C . GLY A 1 105 ? -9.922 35.312 8.617 1 93.56 105 GLY A C 1
ATOM 755 O O . GLY A 1 105 ? -8.805 35.25 9.141 1 93.56 105 GLY A O 1
ATOM 756 N N . ARG A 1 106 ? -10.125 35.781 7.441 1 93.75 106 ARG A N 1
ATOM 757 C CA . ARG A 1 106 ? -9.016 36.312 6.664 1 93.75 106 ARG A CA 1
ATOM 758 C C . ARG A 1 106 ? -8.398 37.531 7.355 1 93.75 106 ARG A C 1
ATOM 760 O O . ARG A 1 106 ? -7.176 37.656 7.414 1 93.75 106 ARG A O 1
ATOM 767 N N . ALA A 1 107 ? -9.242 38.375 7.785 1 96.44 107 ALA A N 1
ATOM 768 C CA . ALA A 1 107 ? -8.766 39.562 8.508 1 96.44 107 ALA A CA 1
ATOM 769 C C . ALA A 1 107 ? -7.957 39.156 9.734 1 96.44 107 ALA A C 1
ATOM 771 O O . ALA A 1 107 ? -6.938 39.781 10.047 1 96.44 107 ALA A O 1
ATOM 772 N N . ARG A 1 108 ? -8.445 38.156 10.438 1 96.88 108 ARG A N 1
ATOM 773 C CA . ARG A 1 108 ? -7.738 37.656 11.602 1 96.88 108 ARG A CA 1
ATOM 774 C C . ARG A 1 108 ? -6.371 37.094 11.211 1 96.88 108 ARG A C 1
ATOM 776 O O . ARG A 1 108 ? -5.387 37.281 11.93 1 96.88 108 ARG A O 1
ATOM 783 N N . GLU A 1 109 ? -6.344 36.375 10.18 1 96.38 109 GLU A N 1
ATOM 784 C CA . GLU A 1 109 ? -5.086 35.844 9.695 1 96.38 109 GLU A CA 1
ATOM 785 C C . GLU A 1 109 ? -4.105 36.938 9.312 1 96.38 109 GLU A C 1
ATOM 787 O O . GLU A 1 109 ? -2.914 36.844 9.609 1 96.38 109 GLU A O 1
ATOM 792 N N . ASP A 1 110 ? -4.613 37.969 8.602 1 97 110 ASP A N 1
ATOM 793 C CA . ASP A 1 110 ? -3.777 39.125 8.273 1 97 110 ASP A CA 1
ATOM 794 C C . ASP A 1 110 ? -3.217 39.781 9.531 1 97 110 ASP A C 1
ATOM 796 O O . ASP A 1 110 ? -2.064 40.219 9.555 1 97 110 ASP A O 1
ATOM 800 N N . GLU A 1 111 ? -4.055 39.812 10.484 1 98 111 GLU A N 1
ATOM 801 C CA . GLU A 1 111 ? -3.641 40.406 11.75 1 98 111 GLU A CA 1
ATOM 802 C C . GLU A 1 111 ? -2.502 39.625 12.391 1 98 111 GLU A C 1
ATOM 804 O O . GLU A 1 111 ? -1.517 40.219 12.844 1 98 111 GLU A O 1
ATOM 809 N N . ILE A 1 112 ? -2.604 38.344 12.453 1 97.88 112 ILE A N 1
ATOM 810 C CA . ILE A 1 112 ? -1.544 37.562 13.086 1 97.88 112 ILE A CA 1
ATOM 811 C C . ILE A 1 112 ? -0.277 37.625 12.234 1 97.88 112 ILE A C 1
ATOM 813 O O . ILE A 1 112 ? 0.836 37.562 12.758 1 97.88 112 ILE A O 1
ATOM 817 N N . GLY A 1 113 ? -0.443 37.75 10.906 1 97.25 113 GLY A N 1
ATOM 818 C CA . GLY A 1 113 ? 0.712 38.031 10.055 1 97.25 113 GLY A CA 1
ATOM 819 C C . GLY A 1 113 ? 1.436 39.312 10.414 1 97.25 113 GLY A C 1
ATOM 820 O O . GLY A 1 113 ? 2.664 39.312 10.5 1 97.25 113 GLY A O 1
ATOM 821 N N . ARG A 1 114 ? 0.689 40.312 10.602 1 97.5 114 ARG A N 1
ATOM 822 C CA . ARG A 1 114 ? 1.247 41.625 10.969 1 97.5 114 ARG A CA 1
ATOM 823 C C . ARG A 1 114 ? 1.962 41.531 12.312 1 97.5 114 ARG A C 1
ATOM 825 O O . ARG A 1 114 ? 3.049 42.094 12.477 1 97.5 114 ARG A O 1
ATOM 832 N N . ILE A 1 115 ? 1.309 40.906 13.242 1 98.06 115 ILE A N 1
ATOM 833 C CA . ILE A 1 115 ? 1.91 40.75 14.562 1 98.06 115 ILE A CA 1
ATOM 834 C C . ILE A 1 115 ? 3.232 39.969 14.43 1 98.06 115 ILE A C 1
ATOM 836 O O . ILE A 1 115 ? 4.227 40.344 15.062 1 98.06 115 ILE A O 1
ATOM 840 N N . GLY A 1 116 ? 3.242 38.906 13.68 1 97.25 116 GLY A N 1
ATOM 841 C CA . GLY A 1 116 ? 4.473 38.188 13.414 1 97.25 116 GLY A CA 1
ATOM 842 C C . GLY A 1 116 ? 5.586 39.062 12.875 1 97.25 116 GLY A C 1
ATOM 843 O O . GLY A 1 116 ? 6.738 38.938 13.289 1 97.25 116 GLY A O 1
ATOM 844 N N . GLU A 1 117 ? 5.211 39.906 11.93 1 96.12 117 GLU A N 1
ATOM 845 C CA . GLU A 1 117 ? 6.188 40.812 11.352 1 96.12 117 GLU A CA 1
ATOM 846 C C . GLU A 1 117 ? 6.684 41.812 12.391 1 96.12 117 GLU A C 1
ATOM 848 O O . GLU A 1 117 ? 7.883 42.094 12.469 1 96.12 117 GLU A O 1
ATOM 853 N N . GLU A 1 118 ? 5.777 42.344 13.094 1 97.19 118 GLU A N 1
ATOM 854 C CA . GLU A 1 118 ? 6.102 43.375 14.094 1 97.19 118 GLU A CA 1
ATOM 855 C C . GLU A 1 118 ? 7.086 42.812 15.125 1 97.19 118 GLU A C 1
ATOM 857 O O . GLU A 1 118 ? 8.023 43.531 15.523 1 97.19 118 GLU A O 1
ATOM 862 N N . TYR A 1 119 ? 6.938 41.625 15.516 1 97.19 119 TYR A N 1
ATOM 863 C CA . TYR A 1 119 ? 7.746 41.062 16.594 1 97.19 119 TYR A CA 1
ATOM 864 C C . TYR A 1 119 ? 8.789 40.094 16.062 1 97.19 119 TYR A C 1
ATOM 866 O O . TYR A 1 119 ? 9.438 39.375 16.828 1 97.19 119 TYR A O 1
ATOM 874 N N . ASP A 1 120 ? 8.891 40 14.727 1 96.44 120 ASP A N 1
ATOM 875 C CA . ASP A 1 120 ? 9.812 39.094 14.07 1 96.44 120 ASP A CA 1
ATOM 876 C C . ASP A 1 120 ? 9.594 37.656 14.547 1 96.44 120 ASP A C 1
ATOM 878 O O . ASP A 1 120 ? 10.539 37 14.969 1 96.44 120 ASP A O 1
ATOM 882 N N . MET A 1 121 ? 8.359 37.25 14.602 1 97.06 121 MET A N 1
ATOM 883 C CA . MET A 1 121 ? 7.953 35.906 15.031 1 97.06 121 MET A CA 1
ATOM 884 C C . MET A 1 121 ? 7.629 35.031 13.828 1 97.06 121 MET A C 1
ATOM 886 O O . MET A 1 121 ? 6.902 35.438 12.93 1 97.06 121 MET A O 1
ATOM 890 N N . THR A 1 122 ? 8.219 33.844 13.805 1 97.44 122 THR A N 1
ATOM 891 C CA . THR A 1 122 ? 7.891 32.875 12.781 1 97.44 122 THR A CA 1
ATOM 892 C C . THR A 1 122 ? 6.66 32.062 13.18 1 97.44 122 THR A C 1
ATOM 894 O O . THR A 1 122 ? 6.605 31.516 14.281 1 97.44 122 THR A O 1
ATOM 897 N N . ILE A 1 123 ? 5.691 31.984 12.25 1 97.94 123 ILE A N 1
ATOM 898 C CA . ILE A 1 123 ? 4.422 31.344 12.578 1 97.94 123 ILE A CA 1
ATOM 899 C C . ILE A 1 123 ? 4.23 30.094 11.727 1 97.94 123 ILE A C 1
ATOM 901 O O . ILE A 1 123 ? 4.363 30.156 10.5 1 97.94 123 ILE A O 1
ATOM 905 N N . LEU A 1 124 ? 4.023 28.938 12.305 1 98.06 124 LEU A N 1
ATOM 906 C CA . LEU A 1 124 ? 3.523 27.734 11.641 1 98.06 124 LEU A CA 1
ATOM 907 C C . LEU A 1 124 ? 2.002 27.656 11.734 1 98.06 124 LEU A C 1
ATOM 909 O O . LEU A 1 124 ? 1.444 27.609 12.836 1 98.06 124 LEU A O 1
ATOM 913 N N . GLY A 1 125 ? 1.332 27.594 10.641 1 96.12 125 GLY A N 1
ATOM 914 C CA . GLY A 1 125 ? -0.119 27.672 10.609 1 96.12 125 GLY A CA 1
ATOM 915 C C . GLY A 1 125 ? -0.634 29.031 10.195 1 96.12 125 GLY A C 1
ATOM 916 O O . GLY A 1 125 ? 0.022 29.75 9.43 1 96.12 125 GLY A O 1
ATOM 917 N N . PRO A 1 126 ? -1.804 29.406 10.641 1 96.25 126 PRO A N 1
ATOM 918 C CA . PRO A 1 126 ? -2.713 28.688 11.531 1 96.25 126 PRO A CA 1
ATOM 919 C C . PRO A 1 126 ? -3.344 27.453 10.875 1 96.25 126 PRO A C 1
ATOM 921 O O . PRO A 1 126 ? -2.939 27.062 9.773 1 96.25 126 PRO A O 1
ATOM 924 N N . ASN A 1 127 ? -4.293 26.781 11.555 1 92.44 127 ASN A N 1
ATOM 925 C CA . ASN A 1 127 ? -5 25.609 11.031 1 92.44 127 ASN A CA 1
ATOM 926 C C . ASN A 1 127 ? -4.031 24.5 10.648 1 92.44 127 ASN A C 1
ATOM 928 O O . ASN A 1 127 ? -4.035 24.031 9.5 1 92.44 127 ASN A O 1
ATOM 932 N N . THR A 1 128 ? -3.266 24.078 11.602 1 95.12 128 THR A N 1
ATOM 933 C CA . THR A 1 128 ? -2.268 23.047 11.359 1 95.12 128 THR A CA 1
ATOM 934 C C . THR A 1 128 ? -2.254 22.031 12.5 1 95.12 128 THR A C 1
ATOM 936 O O . THR A 1 128 ? -2.701 22.328 13.609 1 95.12 128 THR A O 1
ATOM 939 N N . ALA A 1 129 ? -1.816 20.859 12.117 1 94.81 129 ALA A N 1
ATOM 940 C CA . ALA A 1 129 ? -1.641 19.828 13.125 1 94.81 129 ALA A CA 1
ATOM 941 C C . ALA A 1 129 ? -0.237 19.875 13.727 1 94.81 129 ALA A C 1
ATOM 943 O O . ALA A 1 129 ? 0.106 19.062 14.586 1 94.81 129 ALA A O 1
ATOM 944 N N . GLY A 1 130 ? 0.607 20.812 13.266 1 97.06 130 GLY A N 1
ATOM 945 C CA . GLY A 1 130 ? 1.902 21.047 13.883 1 97.06 130 GLY A CA 1
ATOM 946 C C . GLY A 1 130 ? 3.033 20.297 13.203 1 97.06 130 GLY A C 1
ATOM 947 O O . GLY A 1 130 ? 3.088 20.234 11.977 1 97.06 130 GLY A O 1
ATOM 948 N N . TYR A 1 131 ? 4.008 19.891 14.031 1 97.69 131 TYR A N 1
ATOM 949 C CA . TYR A 1 131 ? 5.215 19.281 13.484 1 97.69 131 TYR A CA 1
ATOM 950 C C . TYR A 1 131 ? 5.84 18.312 14.484 1 97.69 131 TYR A C 1
ATOM 952 O O . TYR A 1 131 ? 5.41 18.25 15.633 1 97.69 131 TYR A O 1
ATOM 960 N N . CYS A 1 132 ? 6.75 17.547 14.023 1 97.19 132 CYS A N 1
ATOM 961 C CA . CYS A 1 132 ? 7.551 16.703 14.914 1 97.19 132 CYS A CA 1
ATOM 962 C C . CYS A 1 132 ? 8.961 16.531 14.367 1 97.19 132 CYS A C 1
ATOM 964 O O . CYS A 1 132 ? 9.164 16.5 13.148 1 97.19 132 CYS A O 1
ATOM 966 N N . ILE A 1 133 ? 9.93 16.531 15.18 1 97.5 133 ILE A N 1
ATOM 967 C CA . ILE A 1 133 ? 11.336 16.234 14.945 1 97.5 133 ILE A CA 1
ATOM 968 C C . ILE A 1 133 ? 11.82 15.188 15.953 1 97.5 133 ILE A C 1
ATOM 970 O O . ILE A 1 133 ? 12.43 15.531 16.969 1 97.5 133 ILE A O 1
ATOM 974 N N . PRO A 1 134 ? 11.672 13.953 15.562 1 96.81 134 PRO A N 1
ATOM 975 C CA . PRO A 1 134 ? 11.805 12.852 16.531 1 96.81 134 PRO A CA 1
ATOM 976 C C . PRO A 1 134 ? 13.195 12.797 17.172 1 96.81 134 PRO A C 1
ATOM 978 O O . PRO A 1 134 ? 13.312 12.586 18.375 1 96.81 134 PRO A O 1
ATOM 981 N N . HIS A 1 135 ? 14.273 12.984 16.422 1 96.12 135 HIS A N 1
ATOM 982 C CA . HIS A 1 135 ? 15.609 12.828 16.969 1 96.12 135 HIS A CA 1
ATOM 983 C C . HIS A 1 135 ? 15.898 13.891 18.031 1 96.12 135 HIS A C 1
ATOM 985 O O . HIS A 1 135 ?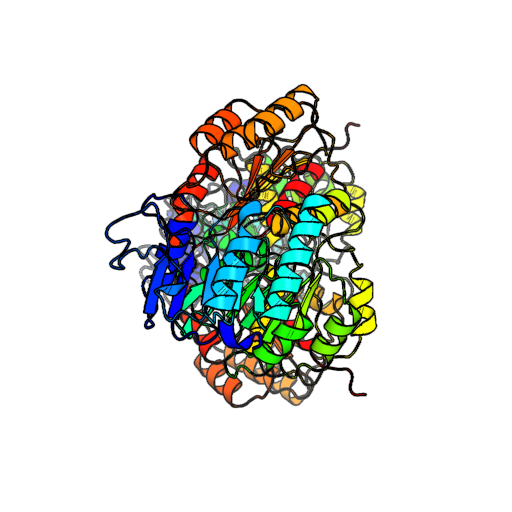 16.828 13.75 18.812 1 96.12 135 HIS A O 1
ATOM 991 N N . LEU A 1 136 ? 15.094 14.922 18.094 1 95.12 136 LEU A N 1
ATOM 992 C CA . LEU A 1 136 ? 15.242 15.977 19.094 1 95.12 136 LEU A CA 1
ATOM 993 C C . LEU A 1 136 ? 14.188 15.859 20.172 1 95.12 136 LEU A C 1
ATOM 995 O O . LEU A 1 136 ? 14.07 16.734 21.031 1 95.12 136 LEU A O 1
ATOM 999 N N . ASP A 1 137 ? 13.32 14.82 20.047 1 94.75 137 ASP A N 1
ATOM 1000 C CA . ASP A 1 137 ? 12.195 14.617 20.938 1 94.75 137 ASP A CA 1
ATOM 1001 C C . ASP A 1 137 ? 11.289 15.844 20.984 1 94.75 137 ASP A C 1
ATOM 1003 O O . ASP A 1 137 ? 10.875 16.281 22.047 1 94.75 137 ASP A O 1
ATOM 1007 N N . LEU A 1 138 ? 11.125 16.469 19.859 1 95.56 138 LEU A N 1
ATOM 1008 C CA . LEU A 1 138 ? 10.289 17.656 19.703 1 95.56 138 LEU A CA 1
ATOM 1009 C C . LEU A 1 138 ? 9.008 17.328 18.938 1 95.56 138 LEU A C 1
ATOM 1011 O O . LEU A 1 138 ? 9.047 17.031 17.75 1 95.56 138 LEU A O 1
ATOM 1015 N N . TYR A 1 139 ? 7.934 17.406 19.641 1 95.94 139 TYR A N 1
ATOM 1016 C CA . TYR A 1 139 ? 6.629 17.109 19.062 1 95.94 139 TYR A CA 1
ATOM 1017 C C . TYR A 1 139 ? 5.648 18.25 19.297 1 95.94 139 TYR A C 1
ATOM 1019 O O . TYR A 1 139 ? 4.844 18.203 20.234 1 95.94 139 TYR A O 1
ATOM 1027 N N . GLY A 1 140 ? 5.797 19.266 18.469 1 96.06 140 GLY A N 1
ATOM 1028 C CA . GLY A 1 140 ? 4.902 20.422 18.516 1 96.06 140 GLY A CA 1
ATOM 1029 C C . GLY A 1 140 ? 3.578 20.172 17.812 1 96.06 140 GLY A C 1
ATOM 1030 O O . GLY A 1 140 ? 3.242 20.859 16.859 1 96.06 140 GLY A O 1
ATOM 1031 N N . SER A 1 141 ? 2.84 19.125 18.219 1 95.94 141 SER A N 1
ATOM 1032 C CA . SER A 1 141 ? 1.57 18.688 17.656 1 95.94 141 SER A CA 1
ATOM 1033 C C . SER A 1 141 ? 0.583 18.297 18.766 1 95.94 141 SER A C 1
ATOM 1035 O O . SER A 1 141 ? 0.98 18.031 19.891 1 95.94 141 SER A O 1
ATOM 1037 N N . PHE A 1 142 ? -0.669 18.391 18.469 1 93.38 142 PHE A N 1
ATOM 1038 C CA . PHE A 1 142 ? -1.686 17.953 19.422 1 93.38 142 PHE A CA 1
ATOM 1039 C C . PHE A 1 142 ? -2.145 16.531 19.109 1 93.38 142 PHE A C 1
ATOM 1041 O O . PHE A 1 142 ? -2.955 15.961 19.844 1 93.38 142 PHE A O 1
ATOM 1048 N N . VAL A 1 143 ? -1.694 15.953 18.016 1 92.88 143 VAL A N 1
ATOM 1049 C CA . VAL A 1 143 ? -2.17 14.641 17.578 1 92.88 143 VAL A CA 1
ATOM 1050 C C . VAL A 1 143 ? -1.648 13.57 18.531 1 92.88 143 VAL A C 1
ATOM 1052 O O . VAL A 1 143 ? -0.437 13.422 18.719 1 92.88 143 VAL A O 1
ATOM 1055 N N . PRO A 1 144 ? -2.537 12.812 19.062 1 89.06 144 PRO A N 1
ATOM 1056 C CA . PRO A 1 144 ? -2.094 11.781 20 1 89.06 144 PRO A CA 1
ATOM 1057 C C . PRO A 1 144 ? -1.164 10.758 19.375 1 89.06 144 PRO A C 1
ATOM 1059 O O . PRO A 1 144 ? -1.333 10.406 18.203 1 89.06 144 PRO A O 1
ATOM 1062 N N . GLU A 1 145 ? -0.184 10.352 20.109 1 90.38 145 GLU A N 1
ATOM 1063 C CA . GLU A 1 145 ? 0.726 9.258 19.797 1 90.38 145 GLU A CA 1
ATOM 1064 C C . GLU A 1 145 ? 1.646 9.625 18.625 1 90.38 145 GLU A C 1
ATOM 1066 O O . GLU A 1 145 ? 2.295 8.758 18.047 1 90.38 145 GLU A O 1
ATOM 1071 N N . ILE A 1 146 ? 1.658 10.906 18.312 1 93.94 146 ILE A N 1
ATOM 1072 C CA . ILE A 1 146 ? 2.607 11.352 17.297 1 93.94 146 ILE A CA 1
ATOM 1073 C C . ILE A 1 146 ? 4.031 11.055 17.75 1 93.94 146 ILE A C 1
ATOM 1075 O O . ILE A 1 146 ? 4.949 10.953 16.938 1 93.94 146 ILE A O 1
ATOM 1079 N N . ARG A 1 147 ? 4.258 10.789 19.031 1 93.75 147 ARG A N 1
ATOM 1080 C CA . ARG A 1 147 ? 5.562 10.477 19.609 1 93.75 147 ARG A CA 1
ATOM 1081 C C . ARG A 1 147 ? 6.039 9.102 19.156 1 93.75 147 ARG A C 1
ATOM 1083 O O . ARG A 1 147 ? 7.215 8.766 19.312 1 93.75 147 ARG A O 1
ATOM 1090 N N . ASP A 1 148 ? 5.145 8.328 18.641 1 93 148 ASP A N 1
ATOM 1091 C CA . ASP A 1 148 ? 5.496 6.988 18.172 1 93 148 ASP A CA 1
ATOM 1092 C C . ASP A 1 148 ? 6.277 7.043 16.875 1 93 148 ASP A C 1
ATOM 1094 O O . ASP A 1 148 ? 6.91 6.059 16.469 1 93 148 ASP A O 1
ATOM 1098 N N . VAL A 1 149 ? 6.203 8.156 16.172 1 94.94 149 VAL A N 1
ATOM 1099 C CA . VAL A 1 149 ? 6.945 8.297 14.922 1 94.94 149 VAL A CA 1
ATOM 1100 C C . VAL A 1 149 ? 8.445 8.312 15.211 1 94.94 149 VAL A C 1
ATOM 1102 O O . VAL A 1 149 ? 8.914 9.102 16.031 1 94.94 149 VAL A O 1
ATOM 1105 N N . GLU A 1 150 ? 9.188 7.508 14.57 1 94.81 150 GLU A N 1
ATOM 1106 C CA . GLU A 1 150 ? 10.617 7.336 14.82 1 94.81 150 GLU A CA 1
ATOM 1107 C C . GLU A 1 150 ? 11.445 8.281 13.953 1 94.81 150 GLU A C 1
ATOM 1109 O O . GLU A 1 150 ? 10.898 9 13.117 1 94.81 150 GLU A O 1
ATOM 1114 N N . THR A 1 151 ? 12.75 8.234 14.336 1 97.44 151 THR A N 1
ATOM 1115 C CA . THR A 1 151 ? 13.703 9.047 13.578 1 97.44 151 THR A CA 1
ATOM 1116 C C . THR A 1 151 ? 14.023 8.391 12.234 1 97.44 151 THR A C 1
ATOM 1118 O O . THR A 1 151 ? 14.164 7.168 12.148 1 97.44 151 THR A O 1
ATOM 1121 N N . GLY A 1 152 ? 14.023 9.133 11.195 1 97.62 152 GLY A N 1
ATOM 1122 C CA . GLY A 1 152 ? 14.43 8.719 9.867 1 97.62 152 GLY A CA 1
ATOM 1123 C C . GLY A 1 152 ? 15.195 9.797 9.117 1 97.62 152 GLY A C 1
ATOM 1124 O O . GLY A 1 152 ? 15.734 10.719 9.727 1 97.62 152 GLY A O 1
ATOM 1125 N N . ASN A 1 153 ? 15.297 9.664 7.781 1 98.25 153 ASN A N 1
ATOM 1126 C CA . ASN A 1 153 ? 16.125 10.586 7.012 1 98.25 153 ASN A CA 1
ATOM 1127 C C . ASN A 1 153 ? 15.328 11.266 5.906 1 98.25 153 ASN A C 1
ATOM 1129 O O . ASN A 1 153 ? 15.898 11.852 4.984 1 98.25 153 ASN A O 1
ATOM 1133 N N . VAL A 1 154 ? 14.016 11.133 5.961 1 98.62 154 VAL A N 1
ATOM 1134 C CA . VAL A 1 154 ? 13.117 11.836 5.051 1 98.62 154 VAL A CA 1
ATOM 1135 C C . VAL A 1 154 ? 12.398 12.953 5.793 1 98.62 154 VAL A C 1
ATOM 1137 O O . VAL A 1 154 ? 11.898 12.75 6.902 1 98.62 154 VAL A O 1
ATOM 1140 N N . ALA A 1 155 ? 12.359 14.109 5.238 1 98.88 155 ALA A N 1
ATOM 1141 C CA . ALA A 1 155 ? 11.555 15.195 5.785 1 98.88 155 ALA A CA 1
ATOM 1142 C C . ALA A 1 155 ? 10.203 15.297 5.078 1 98.88 155 ALA A C 1
ATOM 1144 O O . ALA A 1 155 ? 10.125 15.156 3.854 1 98.88 155 ALA A O 1
ATOM 1145 N N . LEU A 1 156 ? 9.195 15.43 5.824 1 98.81 156 LEU A N 1
ATOM 1146 C CA . LEU A 1 156 ? 7.852 15.648 5.305 1 98.81 156 LEU A CA 1
ATOM 1147 C C . LEU A 1 156 ? 7.438 17.109 5.445 1 98.81 156 LEU A C 1
ATOM 1149 O O . LEU A 1 156 ? 7.387 17.641 6.559 1 98.81 156 LEU A O 1
ATOM 1153 N N . LEU A 1 157 ? 7.242 17.766 4.367 1 98.62 157 LEU A N 1
ATOM 1154 C CA . LEU A 1 157 ? 6.727 19.125 4.324 1 98.62 157 LEU A CA 1
ATOM 1155 C C . LEU A 1 157 ? 5.363 19.172 3.646 1 98.62 157 LEU A C 1
ATOM 1157 O O . LEU A 1 157 ? 5.277 19.266 2.42 1 98.62 157 LEU A O 1
ATOM 1161 N N . ALA A 1 158 ? 4.348 19.141 4.461 1 97.69 158 ALA A N 1
ATOM 1162 C CA . ALA A 1 158 ? 2.994 19 3.924 1 97.69 158 ALA A CA 1
ATOM 1163 C C . ALA A 1 158 ? 2.197 20.297 4.129 1 97.69 158 ALA A C 1
ATOM 1165 O O . ALA A 1 158 ? 2.238 20.891 5.207 1 97.69 158 ALA A O 1
ATOM 1166 N N . GLN A 1 159 ? 1.534 20.688 3.143 1 93.88 159 GLN A N 1
ATOM 1167 C CA . GLN A 1 159 ? 0.637 21.828 3.326 1 93.88 159 GLN A CA 1
ATOM 1168 C C . GLN A 1 159 ? -0.451 21.516 4.348 1 93.88 159 GLN A C 1
ATOM 1170 O O . GLN A 1 159 ? -0.688 22.281 5.273 1 93.88 159 GLN A O 1
ATOM 1175 N N . SER A 1 160 ? -1.089 20.375 4.172 1 91.94 160 SER A N 1
ATOM 1176 C CA . SER A 1 160 ? -2.084 19.906 5.125 1 91.94 160 SER A CA 1
ATOM 1177 C C . SER A 1 160 ? -1.427 19.141 6.277 1 91.94 160 SER A C 1
ATOM 1179 O O . SER A 1 160 ? -0.745 18.141 6.059 1 91.94 160 SER A O 1
ATOM 1181 N N . GLY A 1 161 ? -1.726 19.609 7.445 1 92.75 161 GLY A N 1
ATOM 1182 C CA . GLY A 1 161 ? -1.236 18.891 8.602 1 92.75 161 GLY A CA 1
ATOM 1183 C C . GLY A 1 161 ? -1.728 17.453 8.664 1 92.75 161 GLY A C 1
ATOM 1184 O O . GLY A 1 161 ? -0.986 16.547 9.055 1 92.75 161 GLY A O 1
ATOM 1185 N N . GLY A 1 162 ? -2.969 17.25 8.281 1 94 162 GLY A N 1
ATOM 1186 C CA . GLY A 1 162 ? -3.521 15.906 8.242 1 94 162 GLY A CA 1
ATOM 1187 C C . GLY A 1 162 ? -2.762 14.977 7.312 1 94 162 GLY A C 1
ATOM 1188 O O . GLY A 1 162 ? -2.576 13.797 7.621 1 94 162 GLY A O 1
ATOM 1189 N N . VAL A 1 163 ? -2.346 15.477 6.176 1 96.62 163 VAL A N 1
ATOM 1190 C CA . VAL A 1 163 ? -1.57 14.672 5.234 1 96.62 163 VAL A CA 1
ATOM 1191 C C . VAL A 1 163 ? -0.187 14.391 5.816 1 96.62 163 VAL A C 1
ATOM 1193 O O . VAL A 1 163 ? 0.337 13.281 5.676 1 96.62 163 VAL A O 1
ATOM 1196 N N . GLY A 1 164 ? 0.377 15.398 6.445 1 97.5 164 GLY A N 1
ATOM 1197 C CA . GLY A 1 164 ? 1.654 15.188 7.109 1 97.5 164 GLY A CA 1
ATOM 1198 C C . GLY A 1 164 ? 1.607 14.094 8.156 1 97.5 164 GLY A C 1
ATOM 1199 O O . GLY A 1 164 ? 2.461 13.203 8.172 1 97.5 164 GLY A O 1
ATOM 1200 N N . ILE A 1 165 ? 0.601 14.164 9 1 96.31 165 ILE A N 1
ATOM 1201 C CA . ILE A 1 165 ? 0.436 13.195 10.078 1 96.31 165 ILE A CA 1
ATOM 1202 C C . ILE A 1 165 ? 0.169 11.812 9.492 1 96.31 165 ILE A C 1
ATOM 1204 O O . ILE A 1 165 ? 0.759 10.82 9.93 1 96.31 165 ILE A O 1
ATOM 1208 N N . THR A 1 166 ? -0.69 11.758 8.508 1 96.62 166 THR A N 1
ATOM 1209 C CA . THR A 1 166 ? -0.986 10.516 7.809 1 96.62 166 THR A CA 1
ATOM 1210 C C . THR A 1 166 ? 0.289 9.898 7.238 1 96.62 166 THR A C 1
ATOM 1212 O O . THR A 1 166 ? 0.514 8.695 7.367 1 96.62 166 THR A O 1
ATOM 1215 N N . SER A 1 167 ? 1.079 10.664 6.621 1 97.81 167 SER A N 1
ATOM 1216 C CA . SER A 1 167 ? 2.336 10.227 6.023 1 97.81 167 SER A CA 1
ATOM 1217 C C . SER A 1 167 ? 3.299 9.703 7.082 1 97.81 167 SER A C 1
ATOM 1219 O O . SER A 1 167 ? 3.904 8.641 6.91 1 97.81 167 SER A O 1
ATOM 1221 N N . ALA A 1 168 ? 3.422 10.43 8.164 1 97.56 168 ALA A N 1
ATOM 1222 C CA . ALA A 1 168 ? 4.324 10.031 9.242 1 97.56 168 ALA A CA 1
ATOM 1223 C C . ALA A 1 168 ? 3.906 8.688 9.844 1 97.56 168 ALA A C 1
ATOM 1225 O O . ALA A 1 168 ? 4.75 7.824 10.086 1 97.56 168 ALA A O 1
ATOM 1226 N N . PHE A 1 169 ? 2.629 8.531 10.055 1 96.06 169 PHE A N 1
ATOM 1227 C CA . PHE A 1 169 ? 2.139 7.285 10.625 1 96.06 169 PHE A CA 1
ATOM 1228 C C . PHE A 1 169 ? 2.318 6.133 9.648 1 96.06 169 PHE A C 1
ATOM 1230 O O . PHE A 1 169 ? 2.574 4.996 10.055 1 96.06 169 PHE A O 1
ATOM 1237 N N . GLN A 1 170 ? 2.119 6.391 8.352 1 95.31 170 GLN A N 1
ATOM 1238 C CA . GLN A 1 170 ? 2.383 5.34 7.375 1 95.31 170 GLN A CA 1
ATOM 1239 C C . GLN A 1 170 ? 3.842 4.898 7.426 1 95.31 170 GLN A C 1
ATOM 1241 O O . GLN A 1 170 ? 4.133 3.699 7.391 1 95.31 170 GLN A O 1
ATOM 1246 N N . LEU A 1 171 ? 4.781 5.855 7.5 1 95.81 171 LEU A N 1
ATOM 1247 C CA . LEU A 1 171 ? 6.195 5.523 7.641 1 95.81 171 LEU A CA 1
ATOM 1248 C C . LEU A 1 171 ? 6.441 4.699 8.898 1 95.81 171 LEU A C 1
ATOM 1250 O O . LEU A 1 171 ? 7.121 3.672 8.852 1 95.81 171 LEU A O 1
ATOM 1254 N N . ASP A 1 172 ? 5.832 5.129 9.953 1 93.25 172 ASP A N 1
ATOM 1255 C CA . ASP A 1 172 ? 6.008 4.441 11.227 1 93.25 172 ASP A CA 1
ATOM 1256 C C . ASP A 1 172 ? 5.512 2.998 11.141 1 93.25 172 ASP A C 1
ATOM 1258 O O . ASP A 1 172 ? 6.188 2.076 11.602 1 93.25 172 ASP A O 1
ATOM 1262 N N . ARG A 1 173 ? 4.371 2.799 10.57 1 91 173 ARG A N 1
ATOM 1263 C CA . ARG A 1 173 ? 3.77 1.474 10.461 1 91 173 ARG A CA 1
ATOM 1264 C C . ARG A 1 173 ? 4.648 0.54 9.633 1 91 173 ARG A C 1
ATOM 1266 O O . ARG A 1 173 ? 4.629 -0.676 9.828 1 91 173 ARG A O 1
ATOM 1273 N N . GLU A 1 174 ? 5.422 1.074 8.773 1 90.81 174 GLU A N 1
ATOM 1274 C CA . GLU A 1 174 ? 6.297 0.269 7.934 1 90.81 174 GLU A CA 1
ATOM 1275 C C . GLU A 1 174 ? 7.723 0.247 8.477 1 90.81 174 GLU A C 1
ATOM 1277 O O . GLU A 1 174 ? 8.648 -0.198 7.797 1 90.81 174 GLU A O 1
ATOM 1282 N N . GLU A 1 175 ? 7.945 0.825 9.711 1 91.56 175 GLU A N 1
ATOM 1283 C CA . GLU A 1 175 ? 9.188 0.777 10.477 1 91.56 175 GLU A CA 1
ATOM 1284 C C . GLU A 1 175 ? 10.219 1.756 9.914 1 91.56 175 GLU A C 1
ATOM 1286 O O . GLU A 1 175 ? 11.406 1.442 9.852 1 91.56 175 GLU A O 1
ATOM 1291 N N . TYR A 1 176 ? 9.664 2.814 9.438 1 94.69 176 TYR A N 1
ATOM 1292 C CA . TYR A 1 176 ? 10.492 3.936 9.016 1 94.69 176 TYR A CA 1
ATOM 1293 C C . TYR A 1 176 ? 10.18 5.188 9.82 1 94.69 176 TYR A C 1
ATOM 1295 O O . TYR A 1 176 ? 9.336 5.156 10.719 1 94.69 176 TYR A O 1
ATOM 1303 N N . GLY A 1 177 ? 10.906 6.234 9.68 1 96.75 177 GLY A N 1
ATOM 1304 C CA . GLY A 1 177 ? 10.695 7.469 10.414 1 96.75 177 GLY A CA 1
ATOM 1305 C C . GLY A 1 177 ? 10.898 8.711 9.57 1 96.75 177 GLY A C 1
ATOM 1306 O O . GLY A 1 177 ? 10.852 8.641 8.336 1 96.75 177 GLY A O 1
ATOM 1307 N N . VAL A 1 178 ? 10.984 9.836 10.266 1 98.44 178 VAL A N 1
ATOM 1308 C CA . VAL A 1 178 ? 11.172 11.117 9.578 1 98.44 178 VAL A CA 1
ATOM 1309 C C . VAL A 1 178 ? 12.32 11.891 10.234 1 98.44 178 VAL A C 1
ATOM 1311 O O . VAL A 1 178 ? 12.602 11.711 11.422 1 98.44 178 VAL A O 1
ATOM 1314 N N . SER A 1 179 ? 13.039 12.656 9.398 1 98.62 179 SER A N 1
ATOM 1315 C CA . SER A 1 179 ? 13.953 13.633 9.992 1 98.62 179 SER A CA 1
ATOM 1316 C C . SER A 1 179 ? 13.195 14.797 10.617 1 98.62 179 SER A C 1
ATOM 1318 O O . SER A 1 179 ? 13.555 15.273 11.688 1 98.62 179 SER A O 1
ATOM 1320 N N . ALA A 1 180 ? 12.117 15.172 9.898 1 98.44 180 ALA A N 1
ATOM 1321 C CA . ALA A 1 180 ? 11.188 16.203 10.359 1 98.44 180 ALA A CA 1
ATOM 1322 C C . ALA A 1 180 ? 9.859 16.109 9.617 1 98.44 180 ALA A C 1
ATOM 1324 O O . ALA A 1 180 ? 9.812 15.672 8.461 1 98.44 180 ALA A O 1
ATOM 1325 N N . MET A 1 181 ? 8.844 16.453 10.234 1 98.62 181 MET A N 1
ATOM 1326 C CA . MET A 1 181 ? 7.527 16.594 9.625 1 98.62 181 MET A CA 1
ATOM 1327 C C . MET A 1 181 ? 6.887 17.922 9.984 1 98.62 181 MET A C 1
ATOM 1329 O O . MET A 1 181 ? 6.797 18.281 11.156 1 98.62 181 MET A O 1
ATOM 1333 N N . PHE A 1 182 ? 6.516 18.719 9.016 1 98.56 182 PHE A N 1
ATOM 1334 C CA . PHE A 1 182 ? 5.848 19.984 9.219 1 98.56 182 PHE A CA 1
ATOM 1335 C C . PHE A 1 182 ? 4.539 20.047 8.438 1 98.56 182 PHE A C 1
ATOM 1337 O O . PHE A 1 182 ? 4.512 19.75 7.238 1 98.56 182 PHE A O 1
ATOM 1344 N N . GLY A 1 183 ? 3.498 20.312 9.102 1 97.69 183 GLY A N 1
ATOM 1345 C CA . GLY A 1 183 ? 2.273 20.766 8.461 1 97.69 183 GLY A CA 1
ATOM 1346 C C . GLY A 1 183 ? 2.164 22.281 8.367 1 97.69 183 GLY A C 1
ATOM 1347 O O . GLY A 1 183 ? 2.074 22.953 9.391 1 97.69 183 GLY A O 1
ATOM 1348 N N . LEU A 1 184 ? 2.051 22.812 7.242 1 96.69 184 LEU A N 1
ATOM 1349 C CA . LEU A 1 184 ? 2.188 24.25 7.043 1 96.69 184 LEU A CA 1
ATOM 1350 C C . LEU A 1 184 ? 0.901 24.984 7.422 1 96.69 184 LEU A C 1
ATOM 1352 O O . LEU A 1 184 ? 0.935 26.141 7.82 1 96.69 184 LEU A O 1
ATOM 1356 N N . GLY A 1 185 ? -0.253 24.375 7.203 1 94.31 185 GLY A N 1
ATOM 1357 C CA . GLY A 1 185 ? -1.522 25.031 7.453 1 94.31 185 GLY A CA 1
ATOM 1358 C C . GLY A 1 185 ? -1.795 26.172 6.496 1 94.31 185 GLY A C 1
ATOM 1359 O O . GLY A 1 185 ? -1.575 26.047 5.289 1 94.31 185 GLY A O 1
ATOM 1360 N N . ASN A 1 186 ? -2.324 27.297 7.023 1 92.94 186 ASN A N 1
ATOM 1361 C CA . ASN A 1 186 ? -2.713 28.406 6.172 1 92.94 186 ASN A CA 1
ATOM 1362 C C . ASN A 1 186 ? -1.508 29.25 5.77 1 92.94 186 ASN A C 1
ATOM 1364 O O . ASN A 1 186 ? -1.624 30.156 4.934 1 92.94 186 ASN A O 1
ATOM 1368 N N . ARG A 1 187 ? -0.382 28.938 6.41 1 93.88 187 ARG A N 1
ATOM 1369 C CA . ARG A 1 187 ? 0.849 29.594 5.988 1 93.88 187 ARG A CA 1
ATOM 1370 C C . ARG A 1 187 ? 0.751 31.109 6.168 1 93.88 187 ARG A C 1
ATOM 1372 O O . ARG A 1 187 ? 0.962 31.875 5.223 1 93.88 187 ARG A O 1
ATOM 1379 N N . ALA A 1 188 ? 0.531 31.562 7.367 1 93.81 188 ALA A N 1
ATOM 1380 C CA . ALA A 1 188 ? 0.326 32.969 7.672 1 93.81 188 ALA A CA 1
ATOM 1381 C C . ALA A 1 188 ? 1.56 33.812 7.309 1 93.81 188 ALA A C 1
ATOM 1383 O O . ALA A 1 188 ? 1.442 34.906 6.754 1 93.81 188 ALA A O 1
ATOM 1384 N N . ASN A 1 189 ? 2.77 33.312 7.68 1 94.31 189 ASN A N 1
ATOM 1385 C CA . ASN A 1 189 ? 3.947 34.094 7.297 1 94.31 189 ASN A CA 1
ATOM 1386 C C . ASN A 1 189 ? 5.117 33.188 6.93 1 94.31 189 ASN A C 1
ATOM 1388 O O . ASN A 1 189 ? 6.266 33.625 6.875 1 94.31 189 ASN A O 1
ATOM 1392 N N . THR A 1 190 ? 4.898 31.891 6.832 1 94.31 190 THR A N 1
ATOM 1393 C CA . THR A 1 190 ? 5.852 30.922 6.316 1 94.31 190 THR A CA 1
ATOM 1394 C C . THR A 1 190 ? 5.203 30.047 5.246 1 94.31 190 THR A C 1
ATOM 1396 O O . THR A 1 190 ? 3.98 29.875 5.234 1 94.31 190 THR A O 1
ATOM 1399 N N . ASP A 1 191 ? 5.992 29.594 4.418 1 94.88 191 ASP A N 1
ATOM 1400 C CA . ASP A 1 191 ? 5.566 28.719 3.324 1 94.88 191 ASP A CA 1
ATOM 1401 C C . ASP A 1 191 ? 6.695 27.781 2.898 1 94.88 191 ASP A C 1
ATOM 1403 O O . ASP A 1 191 ? 7.648 27.562 3.648 1 94.88 191 ASP A O 1
ATOM 1407 N N . PHE A 1 192 ? 6.539 27.172 1.729 1 96.5 192 PHE A N 1
ATOM 1408 C CA . PHE A 1 192 ? 7.539 26.25 1.206 1 96.5 192 PHE A CA 1
ATOM 1409 C C . PHE A 1 192 ? 8.898 26.938 1.098 1 96.5 192 PHE A C 1
ATOM 1411 O O . PHE A 1 192 ? 9.922 26.344 1.434 1 96.5 192 PHE A O 1
ATOM 1418 N N . ALA A 1 193 ? 8.93 28.188 0.681 1 96.38 193 ALA A N 1
ATOM 1419 C CA . ALA A 1 193 ? 10.156 28.922 0.394 1 96.38 193 ALA A CA 1
ATOM 1420 C C . ALA A 1 193 ? 10.992 29.094 1.659 1 96.38 193 ALA A C 1
ATOM 1422 O O . ALA A 1 193 ? 12.227 29.156 1.595 1 96.38 193 ALA A O 1
ATOM 1423 N N . GLU A 1 194 ? 10.375 29.203 2.797 1 96.31 194 GLU A N 1
ATOM 1424 C CA . GLU A 1 194 ? 11.086 29.406 4.055 1 96.31 194 GLU A CA 1
ATOM 1425 C C . GLU A 1 194 ? 11.555 28.078 4.641 1 96.31 194 GLU A C 1
ATOM 1427 O O . GLU A 1 194 ? 12.617 28 5.258 1 96.31 194 GLU A O 1
ATOM 1432 N N . PHE A 1 195 ? 10.758 27.016 4.422 1 97.88 195 PHE A N 1
ATOM 1433 C CA . PHE A 1 195 ? 11.039 25.75 5.09 1 97.88 195 PHE A CA 1
ATOM 1434 C C . PHE A 1 195 ? 12.039 24.938 4.289 1 97.88 195 PHE A C 1
ATOM 1436 O O . PHE A 1 195 ? 12.891 24.25 4.863 1 97.88 195 PHE A O 1
ATOM 1443 N N . VAL A 1 196 ? 12.008 24.938 2.977 1 98.06 196 VAL A N 1
ATOM 1444 C CA . VAL A 1 196 ? 12.812 24.062 2.125 1 98.06 196 VAL A CA 1
ATOM 1445 C C . VAL A 1 196 ? 14.297 24.297 2.395 1 98.06 196 VAL A C 1
ATOM 1447 O O . VAL A 1 196 ? 15.055 23.359 2.613 1 98.06 196 VAL A O 1
ATOM 1450 N N . PRO A 1 197 ? 14.789 25.578 2.494 1 97.81 197 PRO A N 1
ATOM 1451 C CA . PRO A 1 197 ? 16.219 25.797 2.742 1 97.81 197 PRO A CA 1
ATOM 1452 C C . PRO A 1 197 ? 16.672 25.219 4.078 1 97.81 197 PRO A C 1
ATOM 1454 O O . PRO A 1 197 ? 17.797 24.703 4.184 1 97.81 197 PRO A O 1
ATOM 1457 N N . VAL A 1 198 ? 15.859 25.297 5.094 1 97.38 198 VAL A N 1
ATOM 1458 C CA . VAL A 1 198 ? 16.219 24.797 6.41 1 97.38 198 VAL A CA 1
ATOM 1459 C C . VAL A 1 198 ? 16.297 23.266 6.375 1 97.38 198 VAL A C 1
ATOM 1461 O O . VAL A 1 198 ? 17.203 22.672 6.977 1 97.38 198 VAL A O 1
ATOM 1464 N N . LEU A 1 199 ? 15.398 22.625 5.719 1 98.25 199 LEU A N 1
ATOM 1465 C CA . LEU A 1 199 ? 15.414 21.172 5.574 1 98.25 199 LEU A CA 1
ATOM 1466 C C . LEU A 1 199 ? 16.578 20.734 4.688 1 98.25 199 LEU A C 1
ATOM 1468 O O . LEU A 1 199 ? 17.188 19.688 4.934 1 98.25 199 LEU A O 1
ATOM 1472 N N . ASP A 1 200 ? 16.812 21.562 3.664 1 98.12 200 ASP A N 1
ATOM 1473 C CA . ASP A 1 200 ? 17.938 21.312 2.77 1 98.12 200 ASP A CA 1
ATOM 1474 C C . ASP A 1 200 ? 19.266 21.344 3.527 1 98.12 200 ASP A C 1
ATOM 1476 O O . ASP A 1 200 ? 20.188 20.578 3.234 1 98.12 200 ASP A O 1
ATOM 1480 N N . ASP A 1 201 ? 19.359 22.188 4.531 1 97.19 201 ASP A N 1
ATOM 1481 C CA . ASP A 1 201 ? 20.594 22.391 5.297 1 97.19 201 ASP A CA 1
ATOM 1482 C C . ASP A 1 201 ? 20.703 21.359 6.414 1 97.19 201 ASP A C 1
ATOM 1484 O O . ASP A 1 201 ? 21.766 21.219 7.035 1 97.19 201 ASP A O 1
ATOM 1488 N N . ASP A 1 202 ? 19.625 20.641 6.727 1 97 202 ASP A N 1
ATOM 1489 C CA . ASP A 1 202 ? 19.641 19.641 7.785 1 97 202 ASP A CA 1
ATOM 1490 C C . ASP A 1 202 ? 20.438 18.406 7.359 1 97 202 ASP A C 1
ATOM 1492 O O . ASP A 1 202 ? 20.047 17.688 6.438 1 97 202 ASP A O 1
ATOM 1496 N N . PRO A 1 203 ? 21.531 18.109 8.07 1 97.06 203 PRO A N 1
ATOM 1497 C CA . PRO A 1 203 ? 22.359 16.984 7.668 1 97.06 203 PRO A CA 1
ATOM 1498 C C . PRO A 1 203 ? 21.656 15.633 7.824 1 97.06 203 PRO A C 1
ATOM 1500 O O . PRO A 1 203 ? 22.109 14.633 7.27 1 97.06 203 PRO A O 1
ATOM 1503 N N . ARG A 1 204 ? 20.562 15.594 8.523 1 97.19 204 ARG A N 1
ATOM 1504 C CA . ARG A 1 204 ? 19.844 14.344 8.727 1 97.19 204 ARG A CA 1
ATOM 1505 C C . ARG A 1 204 ? 18.828 14.109 7.613 1 97.19 204 ARG A C 1
ATOM 1507 O O . ARG A 1 204 ? 18.266 13.016 7.5 1 97.19 204 ARG A O 1
ATOM 1514 N N . THR A 1 205 ? 18.625 15.031 6.809 1 98.5 205 THR A N 1
ATOM 1515 C CA . THR A 1 205 ? 17.625 14.938 5.766 1 98.5 205 THR A CA 1
ATOM 1516 C C . THR A 1 205 ? 18.266 14.578 4.426 1 98.5 205 THR A C 1
ATOM 1518 O O . THR A 1 205 ? 19.031 15.367 3.875 1 98.5 205 THR A O 1
ATOM 1521 N N . ASP A 1 206 ? 17.891 13.438 3.916 1 98.38 206 ASP A N 1
ATOM 1522 C CA . ASP A 1 206 ? 18.453 12.984 2.652 1 98.38 206 ASP A CA 1
ATOM 1523 C C . ASP A 1 206 ? 17.453 13.133 1.51 1 98.38 206 ASP A C 1
ATOM 1525 O O . ASP A 1 206 ? 17.828 13.055 0.337 1 98.38 206 ASP A O 1
ATOM 1529 N N . ALA A 1 207 ? 16.234 13.344 1.781 1 98.69 207 ALA A N 1
ATOM 1530 C CA . ALA A 1 207 ? 15.172 13.648 0.819 1 98.69 207 ALA A CA 1
ATOM 1531 C C . ALA A 1 207 ? 14.062 14.477 1.463 1 98.69 207 ALA A C 1
ATOM 1533 O O . ALA A 1 207 ? 13.781 14.328 2.654 1 98.69 207 ALA A O 1
ATOM 1534 N N . ILE A 1 208 ? 13.43 15.352 0.7 1 98.88 208 ILE A N 1
ATOM 1535 C CA . ILE A 1 208 ? 12.32 16.172 1.17 1 98.88 208 ILE A CA 1
ATOM 1536 C C . ILE A 1 208 ? 11.055 15.82 0.397 1 98.88 208 ILE A C 1
ATOM 1538 O O . ILE A 1 208 ? 10.969 16.047 -0.811 1 98.88 208 ILE A O 1
ATOM 1542 N N . ALA A 1 209 ? 10.109 15.211 1.067 1 98.81 209 ALA A N 1
ATOM 1543 C CA . ALA A 1 209 ? 8.789 14.914 0.519 1 98.81 209 ALA A CA 1
ATOM 1544 C C . ALA A 1 209 ? 7.832 16.078 0.735 1 98.81 209 ALA A C 1
ATOM 1546 O O . ALA A 1 209 ? 7.586 16.484 1.873 1 98.81 209 ALA A O 1
ATOM 1547 N N . VAL A 1 210 ? 7.219 16.578 -0.344 1 98.44 210 VAL A N 1
ATOM 1548 C CA . VAL A 1 210 ? 6.402 17.797 -0.267 1 98.44 210 VAL A CA 1
ATOM 1549 C C . VAL A 1 210 ? 4.984 17.484 -0.738 1 98.44 210 VAL A C 1
ATOM 1551 O O . VAL A 1 210 ? 4.789 16.906 -1.807 1 98.44 210 VAL A O 1
ATOM 1554 N N . HIS A 1 211 ? 4.051 17.812 0.052 1 97.25 211 HIS A N 1
ATOM 1555 C CA . HIS A 1 211 ? 2.643 17.797 -0.329 1 97.25 211 HIS A CA 1
ATOM 1556 C C . HIS A 1 211 ? 2.123 19.203 -0.591 1 97.25 211 HIS A C 1
ATOM 1558 O O . HIS A 1 211 ? 2.189 20.062 0.286 1 97.25 211 HIS A O 1
ATOM 1564 N N . ILE A 1 212 ? 1.55 19.391 -1.779 1 94.38 212 ILE A N 1
ATOM 1565 C CA . ILE A 1 212 ? 1.11 20.719 -2.207 1 94.38 212 ILE A CA 1
ATOM 1566 C C . ILE A 1 212 ? -0.385 20.688 -2.516 1 94.38 212 ILE A C 1
ATOM 1568 O O . ILE A 1 212 ? -0.861 19.797 -3.23 1 94.38 212 ILE A O 1
ATOM 1572 N N . GLU A 1 213 ? -1.092 21.516 -1.979 1 89.12 213 GLU A N 1
ATOM 1573 C CA . GLU A 1 213 ? -2.477 21.734 -2.383 1 89.12 213 GLU A CA 1
ATOM 1574 C C . GLU A 1 213 ? -2.619 23.031 -3.174 1 89.12 213 GLU A C 1
ATOM 1576 O O . GLU A 1 213 ? -3.326 23.078 -4.184 1 89.12 213 GLU A O 1
ATOM 1581 N N . GLY A 1 214 ? -1.891 24.031 -2.678 1 83.38 214 GLY A N 1
ATOM 1582 C CA . GLY A 1 214 ? -1.861 25.344 -3.305 1 83.38 214 GLY A CA 1
ATOM 1583 C C . GLY A 1 214 ? -1.07 26.359 -2.512 1 83.38 214 GLY A C 1
ATOM 1584 O O . GLY A 1 214 ? -0.864 26.203 -1.309 1 83.38 214 GLY A O 1
ATOM 1585 N N . THR A 1 215 ? -0.519 27.328 -3.227 1 84.5 215 THR A N 1
ATOM 1586 C CA . THR A 1 215 ? 0.223 28.375 -2.555 1 84.5 215 THR A CA 1
ATOM 1587 C C . THR A 1 215 ? -0.001 29.719 -3.25 1 84.5 215 THR A C 1
ATOM 1589 O O . THR A 1 215 ? -0.287 29.766 -4.449 1 84.5 215 THR A O 1
ATOM 1592 N N . ASP A 1 216 ? 0.069 30.734 -2.432 1 84.19 216 ASP A N 1
ATOM 1593 C CA . ASP A 1 216 ? -0.059 32.094 -2.967 1 84.19 216 ASP A CA 1
ATOM 1594 C C . ASP A 1 216 ? 1.22 32.5 -3.68 1 84.19 216 ASP A C 1
ATOM 1596 O O . ASP A 1 216 ? 1.2 33.438 -4.496 1 84.19 216 ASP A O 1
ATOM 1600 N N . ASP A 1 217 ? 2.268 31.859 -3.418 1 89.56 217 ASP A N 1
ATOM 1601 C CA . ASP A 1 217 ? 3.568 32.25 -3.959 1 89.56 217 ASP A CA 1
ATOM 1602 C C . ASP A 1 217 ? 4.223 31.078 -4.695 1 89.56 217 ASP A C 1
ATOM 1604 O O . ASP A 1 217 ? 5.305 30.625 -4.316 1 89.56 217 ASP A O 1
ATOM 1608 N N . ILE A 1 218 ? 3.652 30.766 -5.777 1 92.56 218 ILE A N 1
ATOM 1609 C CA . ILE A 1 218 ? 4.078 29.578 -6.516 1 92.56 218 ILE A CA 1
ATOM 1610 C C . ILE A 1 218 ? 5.5 29.781 -7.035 1 92.56 218 ILE A C 1
ATOM 1612 O O . ILE A 1 218 ? 6.309 28.844 -7.023 1 92.56 218 ILE A O 1
ATOM 1616 N N . ASP A 1 219 ? 5.875 31 -7.453 1 95.31 219 ASP A N 1
ATOM 1617 C CA . ASP A 1 219 ? 7.203 31.266 -7.992 1 95.31 219 ASP A CA 1
ATOM 1618 C C . ASP A 1 219 ? 8.281 31.031 -6.934 1 95.31 219 ASP A C 1
ATOM 1620 O O . ASP A 1 219 ? 9.32 30.438 -7.215 1 95.31 219 ASP A O 1
ATOM 1624 N N . ASP A 1 220 ? 8.047 31.5 -5.754 1 95.94 220 ASP A N 1
ATOM 1625 C CA . ASP A 1 220 ? 9 31.328 -4.664 1 95.94 220 ASP A CA 1
ATOM 1626 C C . ASP A 1 220 ? 9.141 29.859 -4.301 1 95.94 220 ASP A C 1
ATOM 1628 O O . ASP A 1 220 ? 10.242 29.391 -3.988 1 95.94 220 ASP A O 1
ATOM 1632 N N . ALA A 1 221 ? 8.023 29.172 -4.254 1 95.56 221 ALA A N 1
ATOM 1633 C CA . ALA A 1 221 ? 8.062 27.734 -3.969 1 95.56 221 ALA A CA 1
ATOM 1634 C C . ALA A 1 221 ? 8.891 27 -5.016 1 95.56 221 ALA A C 1
ATOM 1636 O O . ALA A 1 221 ? 9.766 26.203 -4.672 1 95.56 221 ALA A O 1
ATOM 1637 N N . ILE A 1 222 ? 8.602 27.312 -6.262 1 96.75 222 ILE A N 1
ATOM 1638 C CA . ILE A 1 222 ? 9.305 26.672 -7.371 1 96.75 222 ILE A CA 1
ATOM 1639 C C . ILE A 1 222 ? 10.797 26.953 -7.273 1 96.75 222 ILE A C 1
ATOM 1641 O O . ILE A 1 222 ? 11.625 26.047 -7.438 1 96.75 222 ILE A O 1
ATOM 1645 N N . GLU A 1 223 ? 11.156 28.172 -7.008 1 97.44 223 GLU A N 1
ATOM 1646 C CA . GLU A 1 223 ? 12.562 28.547 -6.871 1 97.44 223 GLU A CA 1
ATOM 1647 C C . GLU A 1 223 ? 13.227 27.797 -5.719 1 97.44 223 GLU A C 1
ATOM 1649 O O . GLU A 1 223 ? 14.359 27.312 -5.848 1 97.44 223 GLU A O 1
ATOM 1654 N N . ALA A 1 224 ? 12.539 27.672 -4.625 1 97.31 224 ALA A N 1
ATOM 1655 C CA . ALA A 1 224 ? 13.07 26.938 -3.479 1 97.31 224 ALA A CA 1
ATOM 1656 C C . ALA A 1 224 ? 13.328 25.484 -3.84 1 97.31 224 ALA A C 1
ATOM 1658 O O . ALA A 1 224 ? 14.328 24.906 -3.424 1 97.31 224 ALA A O 1
ATOM 1659 N N . PHE A 1 225 ? 12.414 24.891 -4.566 1 97.44 225 PHE A N 1
ATOM 1660 C CA . PHE A 1 225 ? 12.57 23.5 -4.996 1 97.44 225 PHE A CA 1
ATOM 1661 C C . PHE A 1 225 ? 13.773 23.359 -5.914 1 97.44 225 PHE A C 1
ATOM 1663 O O . PHE A 1 225 ? 14.57 22.422 -5.77 1 97.44 225 PHE A O 1
ATOM 1670 N N . ARG A 1 226 ? 13.867 24.266 -6.797 1 95.69 226 ARG A N 1
ATOM 1671 C CA . ARG A 1 226 ? 14.938 24.25 -7.789 1 95.69 226 ARG A CA 1
ATOM 1672 C C . ARG A 1 226 ? 16.312 24.391 -7.125 1 95.69 226 ARG A C 1
ATOM 1674 O O . ARG A 1 226 ? 17.266 23.75 -7.547 1 95.69 226 ARG A O 1
ATOM 1681 N N . GLU A 1 227 ? 16.438 25.156 -6.129 1 96.38 227 GLU A N 1
ATOM 1682 C CA . GLU A 1 227 ? 17.703 25.484 -5.5 1 96.38 227 GLU A CA 1
ATOM 1683 C C . GLU A 1 227 ? 18.109 24.438 -4.465 1 96.38 227 GLU A C 1
ATOM 1685 O O . GLU A 1 227 ? 19.25 24.438 -3.998 1 96.38 227 GLU A O 1
ATOM 1690 N N . SER A 1 228 ? 17.172 23.578 -4.129 1 97.38 228 SER A N 1
ATOM 1691 C CA . SER A 1 228 ? 17.469 22.594 -3.1 1 97.38 228 SER A CA 1
ATOM 1692 C C . SER A 1 228 ? 18.516 21.594 -3.574 1 97.38 228 SER A C 1
ATOM 1694 O O . SER A 1 228 ? 18.422 21.062 -4.688 1 97.38 228 SER A O 1
ATOM 1696 N N . GLU A 1 229 ? 19.547 21.375 -2.756 1 96.81 229 GLU A N 1
ATOM 1697 C CA . GLU A 1 229 ? 20.5 20.312 -3.027 1 96.81 229 GLU A CA 1
ATOM 1698 C C . GLU A 1 229 ? 19.953 18.953 -2.633 1 96.81 229 GLU A C 1
ATOM 1700 O O . GLU A 1 229 ? 20.25 17.938 -3.273 1 96.81 229 GLU A O 1
ATOM 1705 N N . THR A 1 230 ? 19.219 18.922 -1.545 1 97.88 230 THR A N 1
ATOM 1706 C CA . THR A 1 230 ? 18.516 17.703 -1.146 1 97.88 230 THR A CA 1
ATOM 1707 C C . THR A 1 230 ? 17.375 17.406 -2.111 1 97.88 230 THR A C 1
ATOM 1709 O O . THR A 1 230 ? 16.578 18.281 -2.436 1 97.88 230 THR A O 1
ATOM 1712 N N . PRO A 1 231 ? 17.297 16.188 -2.615 1 97.81 231 PRO A N 1
ATOM 1713 C CA . PRO A 1 231 ? 16.25 15.844 -3.588 1 97.81 231 PRO A CA 1
ATOM 1714 C C . PRO A 1 231 ? 14.844 16.141 -3.074 1 97.81 231 PRO A C 1
ATOM 1716 O O . PRO A 1 231 ? 14.555 15.938 -1.895 1 97.81 231 PRO A O 1
ATOM 1719 N N . ILE A 1 232 ? 13.992 16.656 -3.992 1 98.44 232 ILE A N 1
ATOM 1720 C CA . ILE A 1 232 ? 12.609 17 -3.672 1 98.44 232 ILE A CA 1
ATOM 1721 C C . ILE A 1 232 ? 11.656 16.047 -4.395 1 98.44 232 ILE A C 1
ATOM 1723 O O . ILE A 1 232 ? 11.773 15.836 -5.605 1 98.44 232 ILE A O 1
ATOM 1727 N N . ILE A 1 233 ? 10.789 15.43 -3.691 1 98.56 233 ILE A N 1
ATOM 1728 C CA . ILE A 1 233 ? 9.672 14.664 -4.23 1 98.56 233 ILE A CA 1
ATOM 1729 C C . ILE A 1 233 ? 8.352 15.359 -3.889 1 98.56 233 ILE A C 1
ATOM 1731 O O . ILE A 1 233 ? 8.078 15.633 -2.721 1 98.56 233 ILE A O 1
ATOM 1735 N N . ALA A 1 234 ? 7.496 15.586 -4.887 1 97.88 234 ALA A N 1
ATOM 1736 C CA . ALA A 1 234 ? 6.301 16.406 -4.676 1 97.88 234 ALA A CA 1
ATOM 1737 C C . ALA A 1 234 ? 5.039 15.633 -5.047 1 97.88 234 ALA A C 1
ATOM 1739 O O . ALA A 1 234 ? 5.02 14.898 -6.039 1 97.88 234 ALA A O 1
ATOM 1740 N N . PHE A 1 235 ? 4.086 15.742 -4.266 1 97.12 235 PHE A N 1
ATOM 1741 C CA . PHE A 1 235 ? 2.727 15.273 -4.512 1 97.12 235 PHE A CA 1
ATOM 1742 C C . PHE A 1 235 ? 1.74 16.438 -4.508 1 97.12 235 PHE A C 1
ATOM 1744 O O . PHE A 1 235 ? 1.498 17.047 -3.463 1 97.12 235 PHE A O 1
ATOM 1751 N N . LYS A 1 236 ? 1.187 16.781 -5.633 1 94.25 236 LYS A N 1
ATOM 1752 C CA . LYS A 1 236 ? 0.193 17.828 -5.781 1 94.25 236 LYS A CA 1
ATOM 1753 C C . LYS A 1 236 ? -1.225 17.281 -5.695 1 94.25 236 LYS A C 1
ATOM 1755 O O . LYS A 1 236 ? -1.634 16.469 -6.539 1 94.25 236 LYS A O 1
ATOM 1760 N N . ALA A 1 237 ? -1.939 17.672 -4.637 1 89.25 237 ALA A N 1
ATOM 1761 C CA . ALA A 1 237 ? -3.332 17.266 -4.465 1 89.25 237 ALA A CA 1
ATOM 1762 C C . ALA A 1 237 ? -4.281 18.422 -4.773 1 89.25 237 ALA A C 1
ATOM 1764 O O . ALA A 1 237 ? -3.859 19.578 -4.82 1 89.25 237 ALA A O 1
ATOM 1765 N N . GLY A 1 238 ? -5.574 18.125 -4.941 1 82.31 238 GLY A N 1
ATOM 1766 C CA . GLY A 1 238 ? -6.598 19.125 -5.164 1 82.31 238 GLY A CA 1
ATOM 1767 C C . GLY A 1 238 ? -6.824 19.438 -6.629 1 82.31 238 GLY A C 1
ATOM 1768 O O . GLY A 1 238 ? -5.902 19.844 -7.332 1 82.31 238 GLY A O 1
ATOM 1769 N N . SER A 1 239 ? -7.949 19.141 -7.062 1 76.38 239 SER A N 1
ATOM 1770 C CA . SER A 1 239 ? -8.336 19.438 -8.438 1 76.38 239 SER A CA 1
ATOM 1771 C C . SER A 1 239 ? -9.281 20.625 -8.508 1 76.38 239 SER A C 1
ATOM 1773 O O . SER A 1 239 ? -9.953 20.938 -7.531 1 76.38 239 SER A O 1
ATOM 1775 N N . GLU A 1 240 ? -9.32 21.266 -9.547 1 70.81 240 GLU A N 1
ATOM 1776 C CA . GLU A 1 240 ? -10.219 22.406 -9.766 1 70.81 240 GLU A CA 1
ATOM 1777 C C . GLU A 1 240 ? -11.68 21.969 -9.695 1 70.81 240 GLU A C 1
ATOM 1779 O O . GLU A 1 240 ? -12.555 22.766 -9.352 1 70.81 240 GLU A O 1
ATOM 1784 N N . ASP A 1 241 ? -11.953 20.828 -9.953 1 70.12 241 ASP A N 1
ATOM 1785 C CA . ASP A 1 241 ? -13.32 20.312 -10 1 70.12 241 ASP A CA 1
ATOM 1786 C C . ASP A 1 241 ? -13.938 20.281 -8.609 1 70.12 241 ASP A C 1
ATOM 1788 O O . ASP A 1 241 ? -15.164 20.266 -8.469 1 70.12 241 ASP A O 1
ATOM 1792 N N . LEU A 1 242 ? -13.133 20.234 -7.609 1 71.94 242 LEU A N 1
ATOM 1793 C CA . LEU A 1 242 ? -13.609 20.219 -6.23 1 71.94 242 LEU A CA 1
ATOM 1794 C C . LEU A 1 242 ? -13.195 21.5 -5.504 1 71.94 242 LEU A C 1
ATOM 1796 O O . LEU A 1 242 ? -12.852 21.453 -4.32 1 71.94 242 LEU A O 1
ATOM 1800 N N . SER A 1 243 ? -13.328 22.562 -6.23 1 69.44 243 SER A N 1
ATOM 1801 C CA . SER A 1 243 ? -12.719 23.828 -5.848 1 69.44 243 SER A CA 1
ATOM 1802 C C . SER A 1 243 ? -13.305 24.344 -4.539 1 69.44 243 SER A C 1
ATOM 1804 O O . SER A 1 243 ? -12.57 24.844 -3.676 1 69.44 243 SER A O 1
ATOM 1806 N N . GLU A 1 244 ? -14.594 24.219 -4.305 1 73 244 GLU A N 1
ATOM 1807 C CA . GLU A 1 244 ? -15.195 24.766 -3.096 1 73 244 GLU A CA 1
ATOM 1808 C C . GLU A 1 244 ? -14.688 24.047 -1.85 1 73 244 GLU A C 1
ATOM 1810 O O . GLU A 1 244 ? -14.344 24.688 -0.854 1 73 244 GLU A O 1
ATOM 1815 N N . PHE A 1 245 ? -14.641 22.844 -1.956 1 74.56 245 PHE A N 1
ATOM 1816 C CA . PHE A 1 245 ? -14.148 22.031 -0.848 1 74.56 245 PHE A CA 1
ATOM 1817 C C . PHE A 1 245 ? -12.672 22.297 -0.587 1 74.56 245 PHE A C 1
ATOM 1819 O O . PHE A 1 245 ? -12.266 22.5 0.56 1 74.56 245 PHE A O 1
ATOM 1826 N N . VAL A 1 246 ? -11.914 22.375 -1.583 1 72.94 246 VAL A N 1
ATOM 1827 C CA . VAL A 1 246 ? -10.484 22.609 -1.462 1 72.94 246 VAL A CA 1
ATOM 1828 C C . VAL A 1 246 ? -10.227 24.016 -0.926 1 72.94 246 VAL A C 1
ATOM 1830 O O . VAL A 1 246 ? -9.414 24.219 -0.022 1 72.94 246 VAL A O 1
ATOM 1833 N N . GLN A 1 247 ? -10.977 24.969 -1.454 1 72.62 247 GLN A N 1
ATOM 1834 C CA . GLN A 1 247 ? -10.797 26.344 -1.042 1 72.62 247 GLN A CA 1
ATOM 1835 C C . GLN A 1 247 ? -11.172 26.547 0.424 1 72.62 247 GLN A C 1
ATOM 1837 O O . GLN A 1 247 ? -10.539 27.312 1.139 1 72.62 247 GLN A O 1
ATOM 1842 N N . SER A 1 248 ? -12.172 25.844 0.807 1 70.62 248 SER A N 1
ATOM 1843 C CA . SER A 1 248 ? -12.609 25.938 2.195 1 70.62 248 SER A CA 1
ATOM 1844 C C . SER A 1 248 ? -11.547 25.391 3.146 1 70.62 248 SER A C 1
ATOM 1846 O O . SER A 1 248 ? -11.594 25.641 4.352 1 70.62 248 SER A O 1
ATOM 1848 N N . HIS A 1 249 ? -10.656 24.719 2.607 1 76.62 249 HIS A N 1
ATOM 1849 C CA . HIS A 1 249 ? -9.609 24.109 3.422 1 76.62 249 HIS A CA 1
ATOM 1850 C C . HIS A 1 249 ? -8.289 24.859 3.293 1 76.62 249 HIS A C 1
ATOM 1852 O O . HIS A 1 249 ? -7.598 25.078 4.289 1 76.62 249 HIS A O 1
ATOM 1858 N N . THR A 1 250 ? -7.949 25.25 2.127 1 71.75 250 THR A N 1
ATOM 1859 C CA . THR A 1 250 ? -6.602 25.766 1.904 1 71.75 250 THR A CA 1
ATOM 1860 C C . THR A 1 250 ? -6.566 27.281 2.016 1 71.75 250 THR A C 1
ATOM 1862 O O . THR A 1 250 ? -5.512 27.859 2.266 1 71.75 250 THR A O 1
ATOM 1865 N N . GLY A 1 251 ? -7.629 27.938 1.78 1 67.38 251 GLY A N 1
ATOM 1866 C CA . GLY A 1 251 ? -7.66 29.391 1.73 1 67.38 251 GLY A CA 1
ATOM 1867 C C . GLY A 1 251 ? -6.793 29.969 0.631 1 67.38 251 GLY A C 1
ATOM 1868 O O . GLY A 1 251 ? -6.418 31.141 0.682 1 67.38 251 GLY A O 1
ATOM 1869 N N . ALA A 1 252 ? -6.32 29.109 -0.257 1 70.5 252 ALA A N 1
ATOM 1870 C CA . ALA A 1 252 ? -5.41 29.531 -1.318 1 70.5 252 ALA A CA 1
ATOM 1871 C C . ALA A 1 252 ? -5.941 29.125 -2.689 1 70.5 252 ALA A C 1
ATOM 1873 O O . ALA A 1 252 ? -6.77 28.219 -2.799 1 70.5 252 ALA A O 1
ATOM 1874 N N . PRO A 1 253 ? -5.449 29.922 -3.662 1 74.19 253 PRO A N 1
ATOM 1875 C CA . PRO A 1 253 ? -5.828 29.516 -5.016 1 74.19 253 PRO A CA 1
ATOM 1876 C C . PRO A 1 253 ? -5.305 28.125 -5.375 1 74.19 253 PRO A C 1
ATOM 1878 O O . PRO A 1 253 ? -4.207 27.75 -4.965 1 74.19 253 PRO A O 1
ATOM 1881 N N . ILE A 1 254 ? -6.121 27.469 -6.105 1 76.06 254 ILE A N 1
ATOM 1882 C CA . ILE A 1 254 ? -5.754 26.109 -6.52 1 76.06 254 ILE A CA 1
ATOM 1883 C C . ILE A 1 254 ? -5.055 26.172 -7.879 1 76.06 254 ILE A C 1
ATOM 1885 O O . ILE A 1 254 ? -5.562 26.781 -8.82 1 76.06 254 ILE A O 1
ATOM 1889 N N . GLN A 1 255 ? -3.758 25.766 -7.875 1 79.5 255 GLN A N 1
ATOM 1890 C CA . GLN A 1 255 ? -3.035 25.609 -9.133 1 79.5 255 GLN A CA 1
ATOM 1891 C C . GLN A 1 255 ? -3.055 24.156 -9.594 1 79.5 255 GLN A C 1
ATOM 1893 O O . GLN A 1 255 ? -3.031 23.234 -8.766 1 79.5 255 GLN A O 1
ATOM 1898 N N . ASP A 1 256 ? -2.963 24.031 -10.875 1 85.75 256 ASP A N 1
ATOM 1899 C CA . ASP A 1 256 ? -2.879 22.672 -11.422 1 85.75 256 ASP A CA 1
ATOM 1900 C C . ASP A 1 256 ? -1.481 22.094 -11.234 1 85.75 256 ASP A C 1
ATOM 1902 O O . ASP A 1 256 ? -0.494 22.828 -11.195 1 85.75 256 ASP A O 1
ATOM 1906 N N . ARG A 1 257 ? -1.477 20.844 -11.141 1 88.25 257 ARG A N 1
ATOM 1907 C CA . ARG A 1 257 ? -0.209 20.125 -11.031 1 88.25 257 ARG A CA 1
ATOM 1908 C C . ARG A 1 257 ? 0.738 20.516 -12.164 1 88.25 257 ARG A C 1
ATOM 1910 O O . ARG A 1 257 ? 1.944 20.641 -11.953 1 88.25 257 ARG A O 1
ATOM 1917 N N . SER A 1 258 ? 0.249 20.688 -13.344 1 91 258 SER A N 1
ATOM 1918 C CA . SER A 1 258 ? 1.032 20.984 -14.539 1 91 258 SER A CA 1
ATOM 1919 C C . SER A 1 258 ? 1.825 22.266 -14.367 1 91 258 SER A C 1
ATOM 1921 O O . SER A 1 258 ? 2.916 22.422 -14.922 1 91 258 SER A O 1
ATOM 1923 N N . SER A 1 259 ? 1.32 23.203 -13.578 1 91.06 259 SER A N 1
ATOM 1924 C CA . SER A 1 259 ? 2.018 24.469 -13.336 1 91.06 259 SER A CA 1
ATOM 1925 C C . SER A 1 259 ? 3.355 24.234 -12.641 1 91.06 259 SER A C 1
ATOM 1927 O O . SER A 1 259 ? 4.344 24.906 -12.953 1 91.06 259 SER A O 1
ATOM 1929 N N . TYR A 1 260 ? 3.377 23.297 -11.773 1 92.5 260 TYR A N 1
ATOM 1930 C CA . TYR A 1 260 ? 4.609 22.969 -11.07 1 92.5 260 TYR A CA 1
ATOM 1931 C C . TYR A 1 260 ? 5.52 22.109 -11.945 1 92.5 260 TYR A C 1
ATOM 1933 O O . TYR A 1 260 ? 6.715 22.391 -12.055 1 92.5 260 TYR A O 1
ATOM 1941 N N . GLU A 1 261 ? 4.926 21.109 -12.562 1 92.56 261 GLU A N 1
ATOM 1942 C CA . GLU A 1 261 ? 5.676 20.141 -13.359 1 92.56 261 GLU A CA 1
ATOM 1943 C C . GLU A 1 261 ? 6.43 20.828 -14.492 1 92.56 261 GLU A C 1
ATOM 1945 O O . GLU A 1 261 ? 7.594 20.516 -14.75 1 92.56 261 GLU A O 1
ATOM 1950 N N . GLU A 1 262 ? 5.758 21.688 -15.188 1 94.19 262 GLU A N 1
ATOM 1951 C CA . GLU A 1 262 ? 6.371 22.375 -16.312 1 94.19 262 GLU A CA 1
ATOM 1952 C C . GLU A 1 262 ? 7.52 23.281 -15.852 1 94.19 262 GLU A C 1
ATOM 1954 O O . GLU A 1 262 ? 8.57 23.328 -16.5 1 94.19 262 GLU A O 1
ATOM 1959 N N . ALA A 1 263 ? 7.301 23.953 -14.75 1 94.06 263 ALA A N 1
ATOM 1960 C CA . ALA A 1 263 ? 8.305 24.875 -14.242 1 94.06 263 ALA A CA 1
ATOM 1961 C C . ALA A 1 263 ? 9.539 24.125 -13.742 1 94.06 263 ALA A C 1
ATOM 1963 O O . ALA A 1 263 ? 10.656 24.656 -13.781 1 94.06 263 ALA A O 1
ATOM 1964 N N . LEU A 1 264 ? 9.328 22.922 -13.344 1 94.88 264 LEU A N 1
ATOM 1965 C CA . LEU A 1 264 ? 10.422 22.188 -12.719 1 94.88 264 LEU A CA 1
ATOM 1966 C C . LEU A 1 264 ? 10.891 21.047 -13.617 1 94.88 264 LEU A C 1
ATOM 1968 O O . LEU A 1 264 ? 11.625 20.156 -13.172 1 94.88 264 LEU A O 1
ATOM 1972 N N . ALA A 1 265 ? 10.414 21.047 -14.82 1 90.5 265 ALA A N 1
ATOM 1973 C CA . ALA A 1 265 ? 10.797 20.031 -15.789 1 90.5 265 ALA A CA 1
ATOM 1974 C C . ALA A 1 265 ? 12.32 19.969 -15.945 1 90.5 265 ALA A C 1
ATOM 1976 O O . ALA A 1 265 ? 12.969 20.984 -16.172 1 90.5 265 ALA A O 1
ATOM 1977 N N . GLY A 1 266 ? 12.867 18.75 -15.781 1 90.06 266 GLY A N 1
ATOM 1978 C CA . GLY A 1 266 ? 14.289 18.531 -15.992 1 90.06 266 GLY A CA 1
ATOM 1979 C C . GLY A 1 266 ? 15.148 18.984 -14.82 1 90.06 266 GLY A C 1
ATOM 1980 O O . GLY A 1 266 ? 16.375 18.938 -14.891 1 90.06 266 GLY A O 1
ATOM 1981 N N . GLU A 1 267 ? 14.531 19.453 -13.695 1 92.5 267 GLU A N 1
ATOM 1982 C CA . GLU A 1 267 ? 15.273 20 -12.562 1 92.5 267 GLU A CA 1
ATOM 1983 C C . GLU A 1 267 ? 15.492 18.938 -11.484 1 92.5 267 GLU A C 1
ATOM 1985 O O . GLU A 1 267 ? 16 19.234 -10.406 1 92.5 267 GLU A O 1
ATOM 1990 N N . GLY A 1 268 ? 15.102 17.719 -11.781 1 92.56 268 GLY A N 1
ATOM 1991 C CA . GLY A 1 268 ? 15.352 16.625 -10.859 1 92.56 268 GLY A CA 1
ATOM 1992 C C . GLY A 1 268 ? 14.305 16.516 -9.766 1 92.56 268 GLY A C 1
ATOM 1993 O O . GLY A 1 268 ? 14.453 15.742 -8.82 1 92.56 268 GLY A O 1
ATOM 1994 N N . VAL A 1 269 ? 13.305 17.375 -9.805 1 96.94 269 VAL A N 1
ATOM 1995 C CA . VAL A 1 269 ? 12.18 17.25 -8.875 1 96.94 269 VAL A CA 1
ATOM 1996 C C . VAL A 1 269 ? 11.219 16.172 -9.359 1 96.94 269 VAL A C 1
ATOM 1998 O O . VAL A 1 269 ? 10.805 16.172 -10.523 1 96.94 269 VAL A O 1
ATOM 2001 N N . VAL A 1 270 ? 10.852 15.242 -8.5 1 97.06 270 VAL A N 1
ATOM 2002 C CA . VAL A 1 270 ? 10.016 14.102 -8.875 1 97.06 270 VAL A CA 1
ATOM 2003 C C . VAL A 1 270 ? 8.57 14.359 -8.461 1 97.06 270 VAL A C 1
ATOM 2005 O O . VAL A 1 270 ? 8.297 14.703 -7.309 1 97.06 270 VAL A O 1
ATOM 2008 N N . PHE A 1 271 ? 7.676 14.266 -9.375 1 96.88 271 PHE A N 1
ATOM 2009 C CA . PHE A 1 271 ? 6.254 14.398 -9.07 1 96.88 271 PHE A CA 1
ATOM 2010 C C . PHE A 1 271 ? 5.586 13.031 -9.016 1 96.88 271 PHE A C 1
ATOM 2012 O O . PHE A 1 271 ? 5.773 12.203 -9.914 1 96.88 271 PHE A O 1
ATOM 2019 N N . VAL A 1 272 ? 4.848 12.758 -7.969 1 96.88 272 VAL A N 1
ATOM 2020 C CA . VAL A 1 272 ? 4.176 11.477 -7.77 1 96.88 272 VAL A CA 1
ATOM 2021 C C . VAL A 1 272 ? 2.672 11.703 -7.625 1 96.88 272 VAL A C 1
ATOM 2023 O O . VAL A 1 272 ? 2.203 12.844 -7.645 1 96.88 272 VAL A O 1
ATOM 2026 N N . SER A 1 273 ? 1.874 10.586 -7.391 1 94.56 273 SER A N 1
ATOM 2027 C CA . SER A 1 273 ? 0.43 10.727 -7.543 1 94.56 273 SER A CA 1
ATOM 2028 C C . SER A 1 273 ? -0.308 10.234 -6.305 1 94.56 273 SER A C 1
ATOM 2030 O O . SER A 1 273 ? -1.538 10.156 -6.297 1 94.56 273 SER A O 1
ATOM 2032 N N . SER A 1 274 ? 0.379 9.883 -5.262 1 95.75 274 SER A N 1
ATOM 2033 C CA . SER A 1 274 ? -0.249 9.445 -4.023 1 95.75 274 SER A CA 1
ATOM 2034 C C . SER A 1 274 ? 0.694 9.609 -2.834 1 95.75 274 SER A C 1
ATOM 2036 O O . SER A 1 274 ? 1.896 9.82 -3.016 1 95.75 274 SER A O 1
ATOM 2038 N N . VAL A 1 275 ? 0.142 9.508 -1.668 1 97.19 275 VAL A N 1
ATOM 2039 C CA . VAL A 1 275 ? 0.937 9.578 -0.446 1 97.19 275 VAL A CA 1
ATOM 2040 C C . VAL A 1 275 ? 1.902 8.391 -0.392 1 97.19 275 VAL A C 1
ATOM 2042 O O . VAL A 1 275 ? 3.076 8.555 -0.049 1 97.19 275 VAL A O 1
ATOM 2045 N N . THR A 1 276 ? 1.462 7.207 -0.765 1 97.12 276 THR A N 1
ATOM 2046 C CA . THR A 1 276 ? 2.309 6.02 -0.755 1 97.12 276 THR A CA 1
ATOM 2047 C C . THR A 1 276 ? 3.48 6.18 -1.718 1 97.12 276 THR A C 1
ATOM 2049 O O . THR A 1 276 ? 4.625 5.883 -1.367 1 97.12 276 THR A O 1
ATOM 2052 N N . GLU A 1 277 ? 3.188 6.621 -2.898 1 97.56 277 GLU A N 1
ATOM 2053 C CA . GLU A 1 277 ? 4.254 6.859 -3.865 1 97.56 277 GLU A CA 1
ATOM 2054 C C . GLU A 1 277 ? 5.223 7.93 -3.363 1 97.56 277 GLU A C 1
ATOM 2056 O O . GLU A 1 277 ? 6.43 7.844 -3.607 1 97.56 277 GLU A O 1
ATOM 2061 N N . LEU A 1 278 ? 4.66 8.953 -2.717 1 98.38 278 LEU A N 1
ATOM 2062 C CA . LEU A 1 278 ? 5.477 10.016 -2.143 1 98.38 278 LEU A CA 1
ATOM 2063 C C . LEU A 1 278 ? 6.504 9.445 -1.167 1 98.38 278 LEU A C 1
ATOM 2065 O O . LEU A 1 278 ? 7.691 9.773 -1.248 1 98.38 278 LEU A O 1
ATOM 2069 N N . LEU A 1 279 ? 6.098 8.57 -0.34 1 98.31 279 LEU A N 1
ATOM 2070 C CA . LEU A 1 279 ? 6.953 8.008 0.699 1 98.31 279 LEU A CA 1
ATOM 2071 C C . LEU A 1 279 ? 7.926 6.992 0.111 1 98.31 279 LEU A C 1
ATOM 2073 O O . LEU A 1 279 ? 9.117 6.996 0.443 1 98.31 279 LEU A O 1
ATOM 2077 N N . ASP A 1 280 ? 7.434 6.125 -0.761 1 98.12 280 ASP A N 1
ATOM 2078 C CA . ASP A 1 280 ? 8.289 5.133 -1.398 1 98.12 280 ASP A CA 1
ATOM 2079 C C . ASP A 1 280 ? 9.414 5.801 -2.191 1 98.12 280 ASP A C 1
ATOM 2081 O O . ASP A 1 280 ? 10.57 5.395 -2.1 1 98.12 280 ASP A O 1
ATOM 2085 N N . ALA A 1 281 ? 9.023 6.812 -2.955 1 98.44 281 ALA A N 1
ATOM 2086 C CA . ALA A 1 281 ? 10 7.551 -3.75 1 98.44 281 ALA A CA 1
ATOM 2087 C C . ALA A 1 281 ? 11.031 8.242 -2.854 1 98.44 281 ALA A C 1
ATOM 2089 O O . ALA A 1 281 ? 12.234 8.18 -3.115 1 98.44 281 ALA A O 1
ATOM 2090 N N . SER A 1 282 ? 10.555 8.891 -1.819 1 98.5 282 SER A N 1
ATOM 2091 C CA . SER A 1 282 ? 11.445 9.633 -0.937 1 98.5 282 SER A CA 1
ATOM 2092 C C . SER A 1 282 ? 12.438 8.695 -0.243 1 98.5 282 SER A C 1
ATOM 2094 O O . SER A 1 282 ? 13.625 9.008 -0.144 1 98.5 282 SER A O 1
ATOM 2096 N N . ARG A 1 283 ? 11.992 7.57 0.159 1 97.81 283 ARG A N 1
ATOM 2097 C CA . ARG A 1 283 ? 12.867 6.605 0.819 1 97.81 283 ARG A CA 1
ATOM 2098 C C . ARG A 1 283 ? 13.914 6.059 -0.149 1 97.81 283 ARG A C 1
ATOM 2100 O O . ARG A 1 283 ? 15.086 5.941 0.201 1 97.81 283 ARG A O 1
ATOM 2107 N N . ALA A 1 284 ? 13.43 5.684 -1.329 1 98.06 284 ALA A N 1
ATOM 2108 C CA . ALA A 1 284 ? 14.344 5.141 -2.332 1 98.06 284 ALA A CA 1
ATOM 2109 C C . ALA A 1 284 ? 15.445 6.145 -2.674 1 98.06 284 ALA A C 1
ATOM 2111 O O . ALA A 1 284 ? 16.625 5.797 -2.695 1 98.06 284 ALA A O 1
ATOM 2112 N N . ILE A 1 285 ? 15.039 7.391 -2.873 1 98 285 ILE A N 1
ATOM 2113 C CA . ILE A 1 285 ? 15.969 8.438 -3.277 1 98 285 ILE A CA 1
ATOM 2114 C C . ILE A 1 285 ? 16.906 8.781 -2.119 1 98 285 ILE A C 1
ATOM 2116 O O . ILE A 1 285 ? 18.094 9.055 -2.328 1 98 285 ILE A O 1
ATOM 2120 N N . ALA A 1 286 ? 16.391 8.75 -0.897 1 97.75 286 ALA A N 1
ATOM 2121 C CA . ALA A 1 286 ? 17.172 9.07 0.293 1 97.75 286 ALA A CA 1
ATOM 2122 C C . ALA A 1 286 ? 18.234 8.008 0.551 1 97.75 286 ALA A C 1
ATOM 2124 O O . ALA A 1 286 ? 19.344 8.32 0.994 1 97.75 286 ALA A O 1
ATOM 2125 N N . ASP A 1 287 ? 17.938 6.738 0.201 1 96.62 287 ASP A N 1
ATOM 2126 C CA . ASP A 1 287 ? 18.734 5.637 0.734 1 96.62 287 ASP A CA 1
ATOM 2127 C C . ASP A 1 287 ? 19.594 4.996 -0.36 1 96.62 287 ASP A C 1
ATOM 2129 O O . ASP A 1 287 ? 20.531 4.266 -0.067 1 96.62 287 ASP A O 1
ATOM 2133 N N . ALA A 1 288 ? 19.234 5.215 -1.597 1 96.75 288 ALA A N 1
ATOM 2134 C CA . ALA A 1 288 ? 19.938 4.566 -2.699 1 96.75 288 ALA A CA 1
ATOM 2135 C C . ALA A 1 288 ? 20.875 5.543 -3.41 1 96.75 288 ALA A C 1
ATOM 2137 O O . ALA A 1 288 ? 20.672 6.758 -3.344 1 96.75 288 ALA A O 1
ATOM 2138 N N . PRO A 1 289 ? 21.922 5.031 -4.07 1 96.56 289 PRO A N 1
ATOM 2139 C CA . PRO A 1 289 ? 22.734 5.895 -4.926 1 96.56 289 PRO A CA 1
ATOM 2140 C C . PRO A 1 289 ? 21.953 6.492 -6.09 1 96.56 289 PRO A C 1
ATOM 2142 O O . PRO A 1 289 ? 20.906 5.969 -6.461 1 96.56 289 PRO A O 1
ATOM 2145 N N . THR A 1 290 ? 22.406 7.543 -6.609 1 95.56 290 THR A N 1
ATOM 2146 C CA . THR A 1 290 ? 21.812 8.156 -7.789 1 95.56 290 THR A CA 1
ATOM 2147 C C . THR A 1 290 ? 22.141 7.348 -9.039 1 95.56 290 THR A C 1
ATOM 2149 O O . THR A 1 290 ? 23.297 7.035 -9.305 1 95.56 290 THR A O 1
ATOM 2152 N N . PRO A 1 291 ? 21.141 6.957 -9.773 1 96.56 291 PRO A N 1
ATOM 2153 C CA . PRO A 1 291 ? 21.438 6.199 -10.992 1 96.56 291 PRO A CA 1
ATOM 2154 C C . PRO A 1 291 ? 22.109 7.043 -12.062 1 96.56 291 PRO A C 1
ATOM 2156 O O . PRO A 1 291 ? 21.859 8.25 -12.164 1 96.56 291 PRO A O 1
ATOM 2159 N N . ASP A 1 292 ? 22.859 6.445 -12.945 1 95.5 292 ASP A N 1
ATOM 2160 C CA . ASP A 1 292 ? 23.578 7.125 -14.031 1 95.5 292 ASP A CA 1
ATOM 2161 C C . ASP A 1 292 ? 22.688 7.277 -15.258 1 95.5 292 ASP A C 1
ATOM 2163 O O . ASP A 1 292 ? 23.047 7.98 -16.203 1 95.5 292 ASP A O 1
ATOM 2167 N N . GLY A 1 293 ? 21.609 6.633 -15.25 1 94.88 293 GLY A N 1
ATOM 2168 C CA . GLY A 1 293 ? 20.719 6.668 -16.406 1 94.88 293 GLY A CA 1
ATOM 2169 C C . GLY A 1 293 ? 19.422 5.926 -16.172 1 94.88 293 GLY A C 1
ATOM 2170 O O . GLY A 1 293 ? 19 5.73 -15.031 1 94.88 293 GLY A O 1
ATOM 2171 N N . ARG A 1 294 ? 18.766 5.574 -17.266 1 95.94 294 ARG A N 1
ATOM 2172 C CA . ARG A 1 294 ? 17.406 5.035 -17.203 1 95.94 294 ARG A CA 1
ATOM 2173 C C . ARG A 1 294 ? 17.391 3.543 -17.516 1 95.94 294 ARG A C 1
ATOM 2175 O O . ARG A 1 294 ? 16.328 2.932 -17.609 1 95.94 294 ARG A O 1
ATOM 2182 N N . ASN A 1 295 ? 18.594 2.902 -17.703 1 97.75 295 ASN A N 1
ATOM 2183 C CA . ASN A 1 295 ? 18.703 1.48 -18.016 1 97.75 295 ASN A CA 1
ATOM 2184 C C . ASN A 1 295 ? 18.484 0.62 -16.781 1 97.75 295 ASN A C 1
ATOM 2186 O O . ASN A 1 295 ? 19.297 0.66 -15.844 1 97.75 295 ASN A O 1
ATOM 2190 N N . VAL A 1 296 ? 17.453 -0.204 -16.828 1 98.19 296 VAL A N 1
ATOM 2191 C CA . VAL A 1 296 ? 17.078 -0.988 -15.656 1 98.19 296 VAL A CA 1
ATOM 2192 C C . VAL A 1 296 ? 17.406 -2.459 -15.891 1 98.19 296 VAL A C 1
ATOM 2194 O O . VAL A 1 296 ? 17.094 -3.01 -16.953 1 98.19 296 VAL A O 1
ATOM 2197 N N . GLY A 1 297 ? 18.109 -3.049 -14.984 1 98.25 297 GLY A N 1
ATOM 2198 C CA . GLY A 1 297 ? 18.203 -4.496 -14.883 1 98.25 297 GLY A CA 1
ATOM 2199 C C . GLY A 1 297 ? 17.188 -5.094 -13.93 1 98.25 297 GLY A C 1
ATOM 2200 O O . GLY A 1 297 ? 17.062 -4.652 -12.789 1 98.25 297 GLY A O 1
ATOM 2201 N N . VAL A 1 298 ? 16.438 -6.035 -14.391 1 97.56 298 VAL A N 1
ATOM 2202 C CA . VAL A 1 298 ? 15.445 -6.715 -13.562 1 97.56 298 VAL A CA 1
ATOM 2203 C C . VAL A 1 298 ? 15.898 -8.141 -13.281 1 97.56 298 VAL A C 1
ATOM 2205 O O . VAL A 1 298 ? 16.25 -8.883 -14.203 1 97.56 298 VAL A O 1
ATOM 2208 N N . VAL A 1 299 ? 15.969 -8.5 -12.062 1 97.19 299 VAL A N 1
ATOM 2209 C CA . VAL A 1 299 ? 16.188 -9.875 -11.641 1 97.19 299 VAL A CA 1
ATOM 2210 C C . VAL A 1 299 ? 15 -10.367 -10.82 1 97.19 299 VAL A C 1
ATOM 2212 O O . VAL A 1 299 ? 14.703 -9.812 -9.758 1 97.19 299 VAL A O 1
ATOM 2215 N N . THR A 1 300 ? 14.352 -11.359 -11.281 1 95.94 300 THR A N 1
ATOM 2216 C CA . THR A 1 300 ? 13.148 -11.812 -10.602 1 95.94 300 THR A CA 1
ATOM 2217 C C . THR A 1 300 ? 13.211 -13.32 -10.336 1 95.94 300 THR A C 1
ATOM 2219 O O . THR A 1 300 ? 13.688 -14.086 -11.172 1 95.94 300 THR A O 1
ATOM 2222 N N . ALA A 1 301 ? 12.75 -13.688 -9.102 1 93.62 301 ALA A N 1
ATOM 2223 C CA . ALA A 1 301 ? 12.648 -15.102 -8.758 1 93.62 301 ALA A CA 1
ATOM 2224 C C . ALA A 1 301 ? 11.297 -15.672 -9.172 1 93.62 301 ALA A C 1
ATOM 2226 O O . ALA A 1 301 ? 11.094 -16.891 -9.141 1 93.62 301 ALA A O 1
ATOM 2227 N N . GLN A 1 302 ? 10.391 -14.906 -9.539 1 92.25 302 GLN A N 1
ATOM 2228 C CA . GLN A 1 302 ? 9.094 -15.297 -10.07 1 92.25 302 GLN A CA 1
ATOM 2229 C C . GLN A 1 302 ? 8.734 -14.461 -11.297 1 92.25 302 GLN A C 1
ATOM 2231 O O . GLN A 1 302 ? 8.719 -13.234 -11.242 1 92.25 302 GLN A O 1
ATOM 2236 N N . ALA A 1 303 ? 8.305 -15.023 -12.312 1 90.5 303 ALA A N 1
ATOM 2237 C CA . ALA A 1 303 ? 8.102 -14.359 -13.594 1 90.5 303 ALA A CA 1
ATOM 2238 C C . ALA A 1 303 ? 6.918 -13.391 -13.531 1 90.5 303 ALA A C 1
ATOM 2240 O O . ALA A 1 303 ? 7.008 -12.258 -14 1 90.5 303 ALA A O 1
ATOM 2241 N N . GLY A 1 304 ? 5.793 -13.797 -12.992 1 92.56 304 GLY A N 1
ATOM 2242 C CA . GLY A 1 304 ? 4.586 -12.992 -12.969 1 92.56 304 GLY A CA 1
ATOM 2243 C C . GLY A 1 304 ? 4.805 -11.617 -12.359 1 92.56 304 GLY A C 1
ATOM 2244 O O . GLY A 1 304 ? 4.629 -10.602 -13.039 1 92.56 304 GLY A O 1
ATOM 2245 N N . PRO A 1 305 ? 5.238 -11.602 -11.086 1 95.06 305 PRO A N 1
ATOM 2246 C CA . PRO A 1 305 ? 5.543 -10.312 -10.461 1 95.06 305 PRO A CA 1
ATOM 2247 C C . PRO A 1 305 ? 6.613 -9.523 -11.211 1 95.06 305 PRO A C 1
ATOM 2249 O O . PRO A 1 305 ? 6.547 -8.297 -11.281 1 95.06 305 PRO A O 1
ATOM 2252 N N . GLY A 1 306 ? 7.578 -10.242 -11.766 1 94.62 306 GLY A N 1
ATOM 2253 C CA . GLY A 1 306 ? 8.578 -9.586 -12.586 1 94.62 306 GLY A CA 1
ATOM 2254 C C . GLY A 1 306 ? 7.996 -8.883 -13.797 1 94.62 306 GLY A C 1
ATOM 2255 O O . GLY A 1 306 ? 8.414 -7.777 -14.141 1 94.62 306 GLY A O 1
ATOM 2256 N N . ILE A 1 307 ? 7.062 -9.555 -14.422 1 92.81 307 ILE A N 1
ATOM 2257 C CA . ILE A 1 307 ? 6.375 -8.984 -15.578 1 92.81 307 ILE A CA 1
ATOM 2258 C C . ILE A 1 307 ? 5.633 -7.711 -15.164 1 92.81 307 ILE A C 1
ATOM 2260 O O . ILE A 1 307 ? 5.695 -6.695 -15.859 1 92.81 307 ILE A O 1
ATOM 2264 N N . ILE A 1 308 ? 4.965 -7.75 -14.008 1 94.94 308 ILE A N 1
ATOM 2265 C CA . ILE A 1 308 ? 4.23 -6.594 -13.5 1 94.94 308 ILE A CA 1
ATOM 2266 C C . ILE A 1 308 ? 5.188 -5.418 -13.312 1 94.94 308 ILE A C 1
ATOM 2268 O O . ILE A 1 308 ? 4.891 -4.297 -13.734 1 94.94 308 ILE A O 1
ATOM 2272 N N . ILE A 1 309 ? 6.316 -5.684 -12.711 1 96.75 309 ILE A N 1
ATOM 2273 C CA . ILE A 1 309 ? 7.324 -4.66 -12.453 1 96.75 309 ILE A CA 1
ATOM 2274 C C . ILE A 1 309 ? 7.824 -4.094 -13.781 1 96.75 309 ILE A C 1
ATOM 2276 O O . ILE A 1 309 ? 7.863 -2.875 -13.969 1 96.75 309 ILE A O 1
ATOM 2280 N N . ALA A 1 310 ? 8.172 -4.938 -14.695 1 94.56 310 ALA A N 1
ATOM 2281 C CA . ALA A 1 310 ? 8.711 -4.527 -15.992 1 94.56 310 ALA A CA 1
ATOM 2282 C C . ALA A 1 310 ? 7.695 -3.715 -16.781 1 94.56 310 ALA A C 1
ATOM 2284 O O . ALA A 1 310 ? 8.039 -2.705 -17.406 1 94.56 310 ALA A O 1
ATOM 2285 N N . ASP A 1 311 ? 6.469 -4.176 -16.766 1 93.12 311 ASP A N 1
ATOM 2286 C CA . ASP A 1 311 ? 5.395 -3.467 -17.453 1 93.12 311 ASP A CA 1
ATOM 2287 C C . ASP A 1 311 ? 5.27 -2.031 -16.938 1 93.12 311 ASP A C 1
ATOM 2289 O O . ASP A 1 311 ? 5.211 -1.09 -17.734 1 93.12 311 ASP A O 1
ATOM 2293 N N . GLU A 1 312 ? 5.195 -1.924 -15.641 1 94.06 312 GLU A N 1
ATOM 2294 C CA . GLU A 1 312 ? 5.035 -0.611 -15.023 1 94.06 312 GLU A CA 1
ATOM 2295 C C . GLU A 1 312 ? 6.215 0.299 -15.344 1 94.06 312 GLU A C 1
ATOM 2297 O O . GLU A 1 312 ? 6.031 1.476 -15.664 1 94.06 312 GLU A O 1
ATOM 2302 N N . LEU A 1 313 ? 7.406 -0.243 -15.273 1 96 313 LEU A N 1
ATOM 2303 C CA . LEU A 1 313 ? 8.617 0.536 -15.516 1 96 313 LEU A CA 1
ATOM 2304 C C . LEU A 1 313 ? 8.711 0.946 -16.984 1 96 313 LEU A C 1
ATOM 2306 O O . LEU A 1 313 ? 9.117 2.066 -17.297 1 96 313 LEU A O 1
ATOM 2310 N N . HIS A 1 314 ? 8.32 0.047 -17.844 1 93.38 314 HIS A N 1
ATOM 2311 C CA . HIS A 1 314 ? 8.312 0.366 -19.266 1 93.38 314 HIS A CA 1
ATOM 2312 C C . HIS A 1 314 ? 7.359 1.516 -19.562 1 93.38 314 HIS A C 1
ATOM 2314 O O . HIS A 1 314 ? 7.711 2.443 -20.297 1 93.38 314 HIS A O 1
ATOM 2320 N N . GLU A 1 315 ? 6.223 1.422 -19.016 1 91.62 315 GLU A N 1
ATOM 2321 C CA . GLU A 1 315 ? 5.223 2.471 -19.203 1 91.62 315 GLU A CA 1
ATOM 2322 C C . GLU A 1 315 ? 5.746 3.82 -18.719 1 91.62 315 GLU A C 1
ATOM 2324 O O . GLU A 1 315 ? 5.352 4.867 -19.234 1 91.62 315 GLU A O 1
ATOM 2329 N N . ARG A 1 316 ? 6.633 3.785 -17.766 1 92.19 316 ARG A N 1
ATOM 2330 C CA . ARG A 1 316 ? 7.152 5.012 -17.172 1 92.19 316 ARG A CA 1
ATOM 2331 C C . ARG A 1 316 ? 8.453 5.438 -17.844 1 92.19 316 ARG A C 1
ATOM 2333 O O . ARG A 1 316 ? 9.141 6.344 -17.375 1 92.19 316 ARG A O 1
ATOM 2340 N N . GLY A 1 317 ? 8.859 4.734 -18.891 1 90.69 317 GLY A N 1
ATOM 2341 C CA . GLY A 1 317 ? 9.93 5.203 -19.766 1 90.69 317 GLY A CA 1
ATOM 2342 C C . GLY A 1 317 ? 11.273 4.57 -19.438 1 90.69 317 GLY A C 1
ATOM 2343 O O . GLY A 1 317 ? 12.312 5.016 -19.938 1 90.69 317 GLY A O 1
ATOM 2344 N N . ALA A 1 318 ? 11.297 3.555 -18.625 1 94.12 318 ALA A N 1
ATOM 2345 C CA . ALA A 1 318 ? 12.531 2.83 -18.359 1 94.12 318 ALA A CA 1
ATOM 2346 C C . ALA A 1 318 ? 12.93 1.974 -19.562 1 94.12 318 ALA A C 1
ATOM 2348 O O . ALA A 1 318 ? 12.078 1.56 -20.344 1 94.12 318 ALA A O 1
ATOM 2349 N N . ASP A 1 319 ? 14.219 1.768 -19.688 1 95.12 319 ASP A N 1
ATOM 2350 C CA . ASP A 1 319 ? 14.766 0.895 -20.734 1 95.12 319 ASP A CA 1
ATOM 2351 C C . ASP A 1 319 ? 15.305 -0.402 -20.125 1 95.12 319 ASP A C 1
ATOM 2353 O O . ASP A 1 319 ? 15.773 -0.417 -18.984 1 95.12 319 ASP A O 1
ATOM 2357 N N . PHE A 1 320 ? 15.219 -1.405 -20.906 1 95.69 320 PHE A N 1
ATOM 2358 C CA . PHE A 1 320 ? 15.758 -2.703 -20.531 1 95.69 320 PHE A CA 1
ATOM 2359 C C . PHE A 1 320 ? 16.812 -3.158 -21.531 1 95.69 320 PHE A C 1
ATOM 2361 O O . PHE A 1 320 ? 16.531 -3.947 -22.422 1 95.69 320 PHE A O 1
ATOM 2368 N N . PRO A 1 321 ? 18.016 -2.738 -21.328 1 96.44 321 PRO A N 1
ATOM 2369 C CA . PRO A 1 321 ? 19.078 -3.059 -22.297 1 96.44 321 PRO A CA 1
ATOM 2370 C C . PRO A 1 321 ? 19.469 -4.531 -22.266 1 96.44 321 PRO A C 1
ATOM 2372 O O . PRO A 1 321 ? 19.266 -5.211 -21.266 1 96.44 321 PRO A O 1
ATOM 2375 N N . ASP A 1 322 ? 20.078 -4.926 -23.391 1 96.25 322 ASP A N 1
ATOM 2376 C CA . ASP A 1 322 ? 20.766 -6.215 -23.359 1 96.25 322 ASP A CA 1
ATOM 2377 C C . ASP A 1 322 ? 21.938 -6.18 -22.391 1 96.25 322 ASP A C 1
ATOM 2379 O O . ASP A 1 322 ? 22.641 -5.168 -22.297 1 96.25 322 ASP A O 1
ATOM 2383 N N . LEU A 1 323 ? 22.109 -7.305 -21.75 1 97.31 323 LEU A N 1
ATOM 2384 C CA . LEU A 1 323 ? 23.297 -7.422 -20.922 1 97.31 323 LEU A CA 1
ATOM 2385 C C . LEU A 1 323 ? 24.547 -7.512 -21.781 1 97.31 323 LEU A C 1
ATOM 2387 O O . LEU A 1 323 ? 24.5 -8.008 -22.922 1 97.31 323 LEU A O 1
ATOM 2391 N N . GLU A 1 324 ? 25.641 -6.988 -21.266 1 97.81 324 GLU A N 1
ATOM 2392 C CA . GLU A 1 324 ? 26.906 -7.18 -21.953 1 97.81 324 GLU A CA 1
ATOM 2393 C C . GLU A 1 324 ? 27.203 -8.664 -22.156 1 97.81 324 GLU A C 1
ATOM 2395 O O . GLU A 1 324 ? 26.797 -9.5 -21.344 1 97.81 324 GLU A O 1
ATOM 2400 N N . PRO A 1 325 ? 27.984 -8.984 -23.203 1 97.06 325 PRO A N 1
ATOM 2401 C CA . PRO A 1 325 ? 28.266 -10.391 -23.5 1 97.06 325 PRO A CA 1
ATOM 2402 C C . PRO A 1 325 ? 28.875 -11.141 -22.312 1 97.06 325 PRO A C 1
ATOM 2404 O O . PRO A 1 325 ? 28.484 -12.273 -22.031 1 97.06 325 PRO A O 1
ATOM 2407 N N . GLU A 1 326 ? 29.766 -10.516 -21.641 1 97.06 326 GLU A N 1
ATOM 2408 C CA . GLU A 1 326 ? 30.406 -11.156 -20.5 1 97.06 326 GLU A CA 1
ATOM 2409 C C . GLU A 1 326 ? 29.406 -11.438 -19.391 1 97.06 326 GLU A C 1
ATOM 2411 O O . GLU A 1 326 ? 29.453 -12.492 -18.75 1 97.06 326 GLU A O 1
ATOM 2416 N N . THR A 1 327 ? 28.578 -10.461 -19.094 1 97.25 327 THR A N 1
ATOM 2417 C CA . THR A 1 327 ? 27.547 -10.625 -18.078 1 97.25 327 THR A CA 1
ATOM 2418 C C . THR A 1 327 ? 26.562 -11.734 -18.484 1 97.25 327 THR A C 1
ATOM 2420 O O . THR A 1 327 ? 26.188 -12.562 -17.656 1 97.25 327 THR A O 1
ATOM 2423 N N . GLN A 1 328 ? 26.156 -11.711 -19.75 1 95.62 328 GLN A N 1
ATOM 2424 C CA . GLN A 1 328 ? 25.234 -12.727 -20.266 1 95.62 328 GLN A CA 1
ATOM 2425 C C . GLN A 1 328 ? 25.828 -14.125 -20.109 1 95.62 328 GLN A C 1
ATOM 2427 O O . GLN A 1 328 ? 25.125 -15.055 -19.703 1 95.62 328 GLN A O 1
ATOM 2432 N N . GLU A 1 329 ? 27.062 -14.258 -20.469 1 95.19 329 GLU A N 1
ATOM 2433 C CA . GLU A 1 329 ? 27.75 -15.539 -20.312 1 95.19 329 GLU A CA 1
ATOM 2434 C C . GLU A 1 329 ? 27.734 -15.992 -18.859 1 95.19 329 GLU A C 1
ATOM 2436 O O . GLU A 1 329 ? 27.5 -17.172 -18.562 1 95.19 329 GLU A O 1
ATOM 2441 N N . ARG A 1 330 ? 28.016 -15.109 -17.969 1 95.44 330 ARG A N 1
ATOM 2442 C CA . ARG A 1 330 ? 28.016 -15.422 -16.547 1 95.44 330 ARG A CA 1
ATOM 2443 C C . ARG A 1 330 ? 26.625 -15.852 -16.078 1 95.44 330 ARG A C 1
ATOM 2445 O O . ARG A 1 330 ? 26.5 -16.828 -15.344 1 95.44 330 ARG A O 1
ATOM 2452 N N . VAL A 1 331 ? 25.594 -15.086 -16.453 1 95.06 331 VAL A N 1
ATOM 2453 C CA . VAL A 1 331 ? 24.219 -15.406 -16.078 1 95.06 331 VAL A CA 1
ATOM 2454 C C . VAL A 1 331 ? 23.828 -16.766 -16.656 1 95.06 331 VAL A C 1
ATOM 2456 O O . VAL A 1 331 ? 23.219 -17.594 -15.969 1 95.06 331 VAL A O 1
ATOM 2459 N N . ASP A 1 332 ? 24.25 -17.047 -17.922 1 92.75 332 ASP A N 1
ATOM 2460 C CA . ASP A 1 332 ? 23.984 -18.328 -18.547 1 92.75 332 ASP A CA 1
ATOM 2461 C C . ASP A 1 332 ? 24.641 -19.469 -17.766 1 92.75 332 ASP A C 1
ATOM 2463 O O . ASP A 1 332 ? 24.031 -20.531 -17.562 1 92.75 332 ASP A O 1
ATOM 2467 N N . ASP A 1 333 ? 25.812 -19.25 -17.375 1 92 333 ASP A N 1
ATOM 2468 C CA . ASP A 1 333 ? 26.547 -20.266 -16.609 1 92 333 ASP A CA 1
ATOM 2469 C C . ASP A 1 333 ? 25.875 -20.547 -15.273 1 92 333 ASP A C 1
ATOM 2471 O O . ASP A 1 333 ? 25.812 -21.703 -14.836 1 92 333 ASP A O 1
ATOM 2475 N N . LEU A 1 334 ? 25.438 -19.484 -14.609 1 91.38 334 LEU A N 1
ATOM 2476 C CA . LEU A 1 334 ? 24.812 -19.609 -13.289 1 91.38 334 LEU A CA 1
ATOM 2477 C C . LEU A 1 334 ? 23.469 -20.328 -13.383 1 91.38 334 LEU A C 1
ATOM 2479 O O . LEU A 1 334 ? 23.125 -21.125 -12.516 1 91.38 334 LEU A O 1
ATOM 2483 N N . LEU A 1 335 ? 22.641 -20.078 -14.445 1 87.38 335 LEU A N 1
ATOM 2484 C CA . LEU A 1 335 ? 21.266 -20.578 -14.539 1 87.38 335 LEU A CA 1
ATOM 2485 C C . LEU A 1 335 ? 21.188 -21.828 -15.398 1 87.38 335 LEU A C 1
ATOM 2487 O O . LEU A 1 335 ? 20.172 -22.5 -15.438 1 87.38 335 LEU A O 1
ATOM 2491 N N . GLN A 1 336 ? 22.234 -22.172 -16.062 1 76.44 336 GLN A N 1
ATOM 2492 C CA . GLN A 1 336 ? 22.391 -23.391 -16.844 1 76.44 336 GLN A CA 1
ATOM 2493 C C . GLN A 1 336 ? 21.297 -23.516 -17.891 1 76.44 336 GLN A C 1
ATOM 2495 O O . GLN A 1 336 ? 20.797 -24.625 -18.141 1 76.44 336 GLN A O 1
ATOM 2500 N N . GLY A 1 337 ? 20.812 -22.438 -18.391 1 63.81 337 GLY A N 1
ATOM 2501 C CA . GLY A 1 337 ? 19.922 -22.375 -19.547 1 63.81 337 GLY A CA 1
ATOM 2502 C C . GLY A 1 337 ? 18.5 -22.812 -19.219 1 63.81 337 GLY A C 1
ATOM 2503 O O . GLY A 1 337 ? 17.688 -22.969 -20.125 1 63.81 337 GLY A O 1
ATOM 2504 N N . ILE A 1 338 ? 18.078 -22.953 -18.109 1 62.34 338 ILE A N 1
ATOM 2505 C CA . ILE A 1 338 ? 16.781 -23.516 -17.797 1 62.34 338 ILE A CA 1
ATOM 2506 C C . ILE A 1 338 ? 15.727 -22.406 -17.766 1 62.34 338 ILE A C 1
ATOM 2508 O O . ILE A 1 338 ? 14.562 -22.641 -18.109 1 62.34 338 ILE A O 1
ATOM 2512 N N . THR A 1 339 ? 16.141 -21.234 -17.484 1 72.5 339 THR A N 1
ATOM 2513 C CA . THR A 1 339 ? 15.18 -20.141 -17.344 1 72.5 339 THR A CA 1
ATOM 2514 C C . THR A 1 339 ? 15.516 -19 -18.297 1 72.5 339 THR A C 1
ATOM 2516 O O . THR A 1 339 ? 16.375 -19.141 -19.172 1 72.5 339 THR A O 1
ATOM 2519 N N . TYR A 1 340 ? 14.719 -17.969 -18.312 1 76.44 340 TYR A N 1
ATOM 2520 C CA . TYR A 1 340 ? 14.914 -16.797 -19.172 1 76.44 340 TYR A CA 1
ATOM 2521 C C . TYR A 1 340 ? 16.094 -15.961 -18.688 1 76.44 340 TYR A C 1
ATOM 2523 O O . TYR A 1 340 ? 16.047 -15.398 -17.594 1 76.44 340 TYR A O 1
ATOM 2531 N N . THR A 1 341 ? 17.125 -15.875 -19.547 1 84.75 341 THR A N 1
ATOM 2532 C CA . THR A 1 341 ? 18.391 -15.352 -19.047 1 84.75 341 THR A CA 1
ATOM 2533 C C . THR A 1 341 ? 18.609 -13.93 -19.547 1 84.75 341 THR A C 1
ATOM 2535 O O . THR A 1 341 ? 19.531 -13.242 -19.094 1 84.75 341 THR A O 1
ATOM 2538 N N . GLU A 1 342 ? 17.844 -13.477 -20.406 1 88.88 342 GLU A N 1
ATOM 2539 C CA . GLU A 1 342 ? 17.984 -12.102 -20.859 1 88.88 342 GLU A CA 1
ATOM 2540 C C . GLU A 1 342 ? 17.328 -11.117 -19.906 1 88.88 342 GLU A C 1
ATOM 2542 O O . GLU A 1 342 ? 16.656 -11.523 -18.953 1 88.88 342 GLU A O 1
ATOM 2547 N N . ASN A 1 343 ? 17.578 -9.867 -20.094 1 93.88 343 ASN A N 1
ATOM 2548 C CA . ASN A 1 343 ? 16.984 -8.82 -19.281 1 93.88 343 ASN A CA 1
ATOM 2549 C C . ASN A 1 343 ? 15.555 -8.516 -19.719 1 93.88 343 ASN A C 1
ATOM 2551 O O . ASN A 1 343 ? 15.328 -8.078 -20.844 1 93.88 343 ASN A O 1
ATOM 2555 N N . PRO A 1 344 ? 14.734 -8.75 -18.75 1 93.81 344 PRO A N 1
ATOM 2556 C CA . PRO A 1 344 ? 14.742 -9.172 -17.344 1 93.81 344 PRO A CA 1
ATOM 2557 C C . PRO A 1 344 ? 15.18 -10.625 -17.172 1 93.81 344 PRO A C 1
ATOM 2559 O O . PRO A 1 344 ? 14.758 -11.5 -17.938 1 93.81 344 PRO A O 1
ATOM 2562 N N . VAL A 1 345 ? 15.953 -10.828 -16.156 1 93.94 345 VAL A N 1
ATOM 2563 C CA . VAL A 1 345 ? 16.438 -12.164 -15.844 1 93.94 345 VAL A CA 1
ATOM 2564 C C . VAL A 1 345 ? 15.461 -12.867 -14.898 1 93.94 345 VAL A C 1
ATOM 2566 O O . VAL A 1 345 ? 15.148 -12.352 -13.82 1 93.94 345 VAL A O 1
ATOM 2569 N N . ASP A 1 346 ? 14.961 -13.953 -15.281 1 92 346 ASP A N 1
ATOM 2570 C CA . ASP A 1 346 ? 14.055 -14.75 -14.469 1 92 346 ASP A CA 1
ATOM 2571 C C . ASP A 1 346 ? 14.719 -16.047 -14 1 92 346 ASP A C 1
ATOM 2573 O O . ASP A 1 346 ? 15.07 -16.906 -14.812 1 92 346 ASP A O 1
ATOM 2577 N N . THR A 1 347 ? 14.797 -16.188 -12.695 1 88.81 347 THR A N 1
ATOM 2578 C CA . THR A 1 347 ? 15.445 -17.391 -12.164 1 88.81 347 THR A CA 1
ATOM 2579 C C . THR A 1 347 ? 14.414 -18.469 -11.836 1 88.81 347 THR A C 1
ATOM 2581 O O . THR A 1 347 ? 14.781 -19.594 -11.5 1 88.81 347 THR A O 1
ATOM 2584 N N . GLY A 1 348 ? 13.109 -18.109 -11.969 1 82.44 348 GLY A N 1
ATOM 2585 C CA . GLY A 1 348 ? 12.031 -19.047 -11.719 1 82.44 348 GLY A CA 1
ATOM 2586 C C . GLY A 1 348 ? 11.758 -19.281 -10.242 1 82.44 348 GLY A C 1
ATOM 2587 O O . GLY A 1 348 ? 10.609 -19.453 -9.836 1 82.44 348 GLY A O 1
ATOM 2588 N N . ARG A 1 349 ? 12.82 -19.391 -9.43 1 81.44 349 ARG A N 1
ATOM 2589 C CA . ARG A 1 349 ? 12.781 -19.484 -7.977 1 81.44 349 ARG A CA 1
ATOM 2590 C C . ARG A 1 349 ? 14.047 -18.922 -7.352 1 81.44 349 ARG A C 1
ATOM 2592 O O . ARG A 1 349 ? 15.078 -18.797 -8.016 1 81.44 349 ARG A O 1
ATOM 2599 N N . PRO A 1 350 ? 13.797 -18.531 -6.055 1 78.88 350 PRO A N 1
ATOM 2600 C CA . PRO A 1 350 ? 15.07 -18.188 -5.41 1 78.88 350 PRO A CA 1
ATOM 2601 C C . PRO A 1 350 ? 16 -19.391 -5.285 1 78.88 350 PRO A C 1
ATOM 2603 O O . PRO A 1 350 ? 15.57 -20.484 -4.879 1 78.88 350 PRO A O 1
ATOM 2606 N N . LEU A 1 351 ? 17.156 -19.297 -5.871 1 81.88 351 LEU A N 1
ATOM 2607 C CA . LEU A 1 351 ? 18.172 -20.344 -5.824 1 81.88 351 LEU A CA 1
ATOM 2608 C C . LEU A 1 351 ? 19.359 -19.891 -4.984 1 81.88 351 LEU A C 1
ATOM 2610 O O . LEU A 1 351 ? 19.5 -18.703 -4.684 1 81.88 351 LEU A O 1
ATOM 2614 N N . PRO A 1 352 ? 20.172 -20.828 -4.598 1 84.12 352 PRO A N 1
ATOM 2615 C CA . PRO A 1 352 ? 21.359 -20.453 -3.836 1 84.12 352 PRO A CA 1
ATOM 2616 C C . PRO A 1 352 ? 22.234 -19.422 -4.566 1 84.12 352 PRO A C 1
ATOM 2618 O O . PRO A 1 352 ? 22.875 -18.594 -3.926 1 84.12 352 PRO A O 1
ATOM 2621 N N . GLU A 1 353 ? 22.188 -19.469 -5.91 1 90.19 353 GLU A N 1
ATOM 2622 C CA . GLU A 1 353 ? 23.016 -18.578 -6.723 1 90.19 353 GLU A CA 1
ATOM 2623 C C . GLU A 1 353 ? 22.312 -17.266 -7.004 1 90.19 353 GLU A C 1
ATOM 2625 O O . GLU A 1 353 ? 22.812 -16.438 -7.762 1 90.19 353 GLU A O 1
ATOM 2630 N N . PHE A 1 354 ? 21.188 -17.047 -6.414 1 93.69 354 PHE A N 1
ATOM 2631 C CA . PHE A 1 354 ? 20.375 -15.875 -6.715 1 93.69 354 PHE A CA 1
ATOM 2632 C C . PHE A 1 354 ? 21.188 -14.602 -6.5 1 93.69 354 PHE A C 1
ATOM 2634 O O . PHE A 1 354 ? 21.156 -13.695 -7.344 1 93.69 354 PHE A O 1
ATOM 2641 N N . GLY A 1 355 ? 21.875 -14.547 -5.352 1 95.75 355 GLY A N 1
ATOM 2642 C CA . GLY A 1 355 ? 22.734 -13.406 -5.07 1 95.75 355 GLY A CA 1
ATOM 2643 C C . GLY A 1 355 ? 23.781 -13.172 -6.133 1 95.75 355 GLY A C 1
ATOM 2644 O O . GLY A 1 355 ? 24.094 -12.023 -6.461 1 95.75 355 GLY A O 1
ATOM 2645 N N . GLN A 1 356 ? 24.328 -14.234 -6.691 1 96.06 356 GLN A N 1
ATOM 2646 C CA . GLN A 1 356 ? 25.344 -14.133 -7.734 1 96.06 356 GLN A CA 1
ATOM 2647 C C . GLN A 1 356 ? 24.75 -13.586 -9.031 1 96.06 356 GLN A C 1
ATOM 2649 O O . GLN A 1 356 ? 25.438 -12.883 -9.781 1 96.06 356 GLN A O 1
ATOM 2654 N N . VAL A 1 357 ? 23.5 -13.961 -9.312 1 96.5 357 VAL A N 1
ATOM 2655 C CA . VAL A 1 357 ? 22.828 -13.422 -10.492 1 96.5 357 VAL A CA 1
ATOM 2656 C C . VAL A 1 357 ? 22.625 -11.922 -10.336 1 96.5 357 VAL A C 1
ATOM 2658 O O . VAL A 1 357 ? 22.891 -11.156 -11.266 1 96.5 357 VAL A O 1
ATOM 2661 N N . ILE A 1 358 ? 22.172 -11.516 -9.148 1 97.62 358 ILE A N 1
ATOM 2662 C CA . ILE A 1 358 ? 22 -10.102 -8.859 1 97.62 358 ILE A CA 1
ATOM 2663 C C . ILE A 1 358 ? 23.328 -9.375 -9.031 1 97.62 358 ILE A C 1
ATOM 2665 O O . ILE A 1 358 ? 23.391 -8.305 -9.641 1 97.62 358 ILE A O 1
ATOM 2669 N N . ASP A 1 359 ? 24.375 -9.984 -8.492 1 97.94 359 ASP A N 1
ATOM 2670 C CA . ASP A 1 359 ? 25.719 -9.422 -8.586 1 97.94 359 ASP A CA 1
ATOM 2671 C C . ASP A 1 359 ? 26.125 -9.203 -10.047 1 97.94 359 ASP A C 1
ATOM 2673 O O . ASP A 1 359 ? 26.609 -8.133 -10.406 1 97.94 359 ASP A O 1
ATOM 2677 N N . ALA A 1 360 ? 25.922 -10.203 -10.875 1 97.75 360 ALA A N 1
ATOM 2678 C CA . ALA A 1 360 ? 26.281 -10.133 -12.289 1 97.75 360 ALA A CA 1
ATOM 2679 C C . ALA A 1 360 ? 25.547 -8.992 -12.984 1 97.75 360 ALA A C 1
ATOM 2681 O O . ALA A 1 360 ? 26.141 -8.203 -13.711 1 97.75 360 ALA A O 1
ATOM 2682 N N . VAL A 1 361 ? 24.266 -8.867 -12.758 1 98.06 361 VAL A N 1
ATOM 2683 C CA . VAL A 1 361 ? 23.438 -7.859 -13.406 1 98.06 361 VAL A CA 1
ATOM 2684 C C . VAL A 1 361 ? 23.812 -6.473 -12.891 1 98.06 361 VAL A C 1
ATOM 2686 O O . VAL A 1 361 ? 23.906 -5.516 -13.664 1 98.06 361 VAL A O 1
ATOM 2689 N N . ALA A 1 362 ? 24.047 -6.344 -11.586 1 98.06 362 ALA A N 1
ATOM 2690 C CA . ALA A 1 362 ? 24.359 -5.066 -10.961 1 98.06 362 ALA A CA 1
ATOM 2691 C C . ALA A 1 362 ? 25.688 -4.52 -11.461 1 98.06 362 ALA A C 1
ATOM 2693 O O . ALA A 1 362 ? 25.891 -3.305 -11.523 1 98.06 362 ALA A O 1
ATOM 2694 N N . ARG A 1 363 ? 26.594 -5.398 -11.805 1 97.88 363 ARG A N 1
ATOM 2695 C CA . ARG A 1 363 ? 27.922 -4.973 -12.227 1 97.88 363 ARG A CA 1
ATOM 2696 C C . ARG A 1 363 ? 27.969 -4.719 -13.727 1 97.88 363 ARG A C 1
ATOM 2698 O O . ARG A 1 363 ? 28.984 -4.254 -14.25 1 97.88 363 ARG A O 1
ATOM 2705 N N . ASP A 1 364 ? 26.891 -5.07 -14.438 1 98.38 364 ASP A N 1
ATOM 2706 C CA . ASP A 1 364 ? 26.844 -4.863 -15.875 1 98.38 364 ASP A CA 1
ATOM 2707 C C . ASP A 1 364 ? 26.891 -3.375 -16.219 1 98.38 364 ASP A C 1
ATOM 2709 O O . ASP A 1 364 ? 26.141 -2.578 -15.672 1 98.38 364 ASP A O 1
ATOM 2713 N N . ASP A 1 365 ? 27.703 -3.002 -17.203 1 97.12 365 ASP A N 1
ATOM 2714 C CA . ASP A 1 365 ? 27.922 -1.602 -17.531 1 97.12 365 ASP A CA 1
ATOM 2715 C C . ASP A 1 365 ? 26.703 -0.984 -18.203 1 97.12 365 ASP A C 1
ATOM 2717 O O . ASP A 1 365 ? 26.531 0.237 -18.188 1 97.12 365 ASP A O 1
ATOM 2721 N N . ASN A 1 366 ? 25.891 -1.81 -18.781 1 98.06 366 ASN A N 1
ATOM 2722 C CA . ASN A 1 366 ? 24.703 -1.294 -19.453 1 98.06 366 ASN A CA 1
ATOM 2723 C C . ASN A 1 366 ? 23.578 -0.987 -18.453 1 98.06 366 ASN A C 1
ATOM 2725 O O . ASN A 1 366 ? 22.594 -0.328 -18.812 1 98.06 366 ASN A O 1
ATOM 2729 N N . VAL A 1 367 ? 23.672 -1.413 -17.219 1 98.19 367 VAL A N 1
ATOM 2730 C CA . VAL A 1 367 ? 22.594 -1.302 -16.234 1 98.19 367 VAL A CA 1
ATOM 2731 C C . VAL A 1 367 ? 22.891 -0.14 -15.289 1 98.19 367 VAL A C 1
ATOM 2733 O O . VAL A 1 367 ? 23.969 -0.052 -14.711 1 98.19 367 VAL A O 1
ATOM 2736 N N . ASP A 1 368 ? 21.922 0.726 -15.086 1 98.12 368 ASP A N 1
ATOM 2737 C CA . ASP A 1 368 ? 22.078 1.886 -14.211 1 98.12 368 ASP A CA 1
ATOM 2738 C C . ASP A 1 368 ? 21.359 1.674 -12.883 1 98.12 368 ASP A C 1
ATOM 2740 O O . ASP A 1 368 ? 21.719 2.283 -11.867 1 98.12 368 ASP A O 1
ATOM 2744 N N . VAL A 1 369 ? 20.312 0.903 -12.852 1 98.19 369 VAL A N 1
ATOM 2745 C CA . VAL A 1 369 ? 19.484 0.59 -11.688 1 98.19 369 VAL A CA 1
ATOM 2746 C C . VAL A 1 369 ? 19.078 -0.879 -11.727 1 98.19 369 VAL A C 1
ATOM 2748 O O . VAL A 1 369 ? 18.766 -1.417 -12.789 1 98.19 369 VAL A O 1
ATOM 2751 N N . VAL A 1 370 ? 19.078 -1.554 -10.625 1 98.56 370 VAL A N 1
ATOM 2752 C CA . VAL A 1 370 ? 18.641 -2.945 -10.547 1 98.56 370 VAL A CA 1
ATOM 2753 C C . VAL A 1 370 ? 17.406 -3.051 -9.664 1 98.56 370 VAL A C 1
ATOM 2755 O O . VAL A 1 370 ? 17.359 -2.473 -8.57 1 98.56 370 VAL A O 1
ATOM 2758 N N . VAL A 1 371 ? 16.406 -3.67 -10.094 1 98.56 371 VAL A N 1
ATOM 2759 C CA . VAL A 1 371 ? 15.242 -4.008 -9.281 1 98.56 371 VAL A CA 1
ATOM 2760 C C . VAL A 1 371 ? 15.094 -5.527 -9.195 1 98.56 371 VAL A C 1
ATOM 2762 O O . VAL A 1 371 ? 15.195 -6.223 -10.211 1 98.56 371 VAL A O 1
ATOM 2765 N N . VAL A 1 372 ? 14.953 -6.012 -8 1 98.19 372 VAL A N 1
ATOM 2766 C CA . VAL A 1 372 ? 14.883 -7.441 -7.723 1 98.19 372 VAL A CA 1
ATOM 2767 C C . VAL A 1 372 ? 13.508 -7.789 -7.156 1 98.19 372 VAL A C 1
ATOM 2769 O O . VAL A 1 372 ? 12.961 -7.043 -6.344 1 98.19 372 VAL A O 1
ATOM 2772 N N . TYR A 1 373 ? 12.898 -8.844 -7.574 1 97.5 373 TYR A N 1
ATOM 2773 C CA . TYR A 1 373 ? 11.711 -9.398 -6.934 1 97.5 373 TYR A CA 1
ATOM 2774 C C . TYR A 1 373 ? 11.984 -10.789 -6.375 1 97.5 373 TYR A C 1
ATOM 2776 O O . TYR A 1 373 ? 12.586 -11.625 -7.055 1 97.5 373 TYR A O 1
ATOM 2784 N N . GLU A 1 374 ? 11.492 -11.008 -5.164 1 95.88 374 GLU A N 1
ATOM 2785 C CA . GLU A 1 374 ? 11.727 -12.305 -4.539 1 95.88 374 GLU A CA 1
ATOM 2786 C C . GLU A 1 374 ? 10.656 -12.617 -3.502 1 95.88 374 GLU A C 1
ATOM 2788 O O . GLU A 1 374 ? 10.383 -11.805 -2.615 1 95.88 374 GLU A O 1
ATOM 2793 N N . ILE A 1 375 ? 10.016 -13.766 -3.623 1 94.44 375 ILE A N 1
ATOM 2794 C CA . ILE A 1 375 ? 9.219 -14.312 -2.531 1 94.44 375 ILE A CA 1
ATOM 2795 C C . ILE A 1 375 ? 10.133 -14.984 -1.508 1 94.44 375 ILE A C 1
ATOM 2797 O O . ILE A 1 375 ? 10.984 -15.805 -1.866 1 94.44 375 ILE A O 1
ATOM 2801 N N . TYR A 1 376 ? 9.945 -14.664 -0.283 1 92.38 376 TYR A N 1
ATOM 2802 C CA . TYR A 1 376 ? 10.805 -15.141 0.797 1 92.38 376 TYR A CA 1
ATOM 2803 C C . TYR A 1 376 ? 10.648 -16.641 0.987 1 92.38 376 TYR A C 1
ATOM 2805 O O . TYR A 1 376 ? 9.523 -17.156 1.051 1 92.38 376 TYR A O 1
ATOM 2813 N N . GLU A 1 377 ? 11.734 -17.344 0.975 1 87.5 377 GLU A N 1
ATOM 2814 C CA . GLU A 1 377 ? 11.812 -18.75 1.35 1 87.5 377 GLU A CA 1
ATOM 2815 C C . GLU A 1 377 ? 12.711 -18.953 2.566 1 87.5 377 GLU A C 1
ATOM 2817 O O . GLU A 1 377 ? 13.914 -18.703 2.5 1 87.5 377 GLU A O 1
ATOM 2822 N N . ASP A 1 378 ? 12.203 -19.406 3.629 1 83.69 378 ASP A N 1
ATOM 2823 C CA . ASP A 1 378 ? 12.906 -19.5 4.906 1 83.69 378 ASP A CA 1
ATOM 2824 C C . ASP A 1 378 ? 14.188 -20.328 4.77 1 83.69 378 ASP A C 1
ATOM 2826 O O . ASP A 1 378 ? 15.164 -20.078 5.477 1 83.69 378 ASP A O 1
ATOM 2830 N N . SER A 1 379 ? 14.203 -21.344 3.938 1 80.31 379 SER A N 1
ATOM 2831 C CA . SER A 1 379 ? 15.352 -22.234 3.789 1 80.31 379 SER A CA 1
ATOM 2832 C C . SER A 1 379 ? 16.531 -21.516 3.137 1 80.31 379 SER A C 1
ATOM 2834 O O . SER A 1 379 ? 17.672 -21.922 3.322 1 80.31 379 SER A O 1
ATOM 2836 N N . LEU A 1 380 ? 16.234 -20.422 2.432 1 84.75 380 LEU A N 1
ATOM 2837 C CA . LEU A 1 380 ? 17.281 -19.719 1.697 1 84.75 380 LEU A CA 1
ATOM 2838 C C . LEU A 1 380 ? 17.484 -18.328 2.254 1 84.75 380 LEU A C 1
ATOM 2840 O O . LEU A 1 380 ? 18.625 -17.844 2.328 1 84.75 380 LEU A O 1
ATOM 2844 N N . GLY A 1 381 ? 16.344 -17.672 2.676 1 88.56 381 GLY A N 1
ATOM 2845 C CA . GLY A 1 381 ? 16.406 -16.266 3.057 1 88.56 381 GLY A CA 1
ATOM 2846 C C . GLY A 1 381 ? 16.781 -15.359 1.908 1 88.56 381 GLY A C 1
ATOM 2847 O O . GLY A 1 381 ? 16.656 -15.734 0.741 1 88.56 381 GLY A O 1
ATOM 2848 N N . TYR A 1 382 ? 17.109 -14.078 2.199 1 93.25 382 TYR A N 1
ATOM 2849 C CA . TYR A 1 382 ? 17.656 -13.141 1.221 1 93.25 382 TYR A CA 1
ATOM 2850 C C . TYR A 1 382 ? 19.172 -13.281 1.127 1 93.25 382 TYR A C 1
ATOM 2852 O O . TYR A 1 382 ? 19.812 -13.742 2.068 1 93.25 382 TYR A O 1
ATOM 2860 N N . PRO A 1 383 ? 19.766 -12.984 0.029 1 94.62 383 PRO A N 1
ATOM 2861 C CA . PRO A 1 383 ? 21.219 -13.094 -0.119 1 94.62 383 PRO A CA 1
ATOM 2862 C C . PRO A 1 383 ? 21.969 -11.914 0.488 1 94.62 383 PRO A C 1
ATOM 2864 O O . PRO A 1 383 ? 22.641 -11.172 -0.23 1 94.62 383 PRO A O 1
ATOM 2867 N N . LEU A 1 384 ? 21.969 -11.789 1.8 1 95.44 384 LEU A N 1
ATOM 2868 C CA . LEU A 1 384 ? 22.422 -10.609 2.537 1 95.44 384 LEU A CA 1
ATOM 2869 C C . LEU A 1 384 ? 23.906 -10.391 2.359 1 95.44 384 LEU A C 1
ATOM 2871 O O . LEU A 1 384 ? 24.359 -9.25 2.189 1 95.44 384 LEU A O 1
ATOM 2875 N N . GLU A 1 385 ? 24.719 -11.477 2.393 1 94.69 385 GLU A N 1
ATOM 2876 C CA . GLU A 1 385 ? 26.172 -11.336 2.25 1 94.69 385 GLU A CA 1
ATOM 2877 C C . GLU A 1 385 ? 26.531 -10.727 0.899 1 94.69 385 GLU A C 1
ATOM 2879 O O . GLU A 1 385 ? 27.328 -9.789 0.831 1 94.69 385 GLU A O 1
ATOM 2884 N N . GLU A 1 386 ? 25.938 -11.266 -0.121 1 95.19 386 GLU A N 1
ATOM 2885 C CA . GLU A 1 386 ? 26.188 -10.734 -1.461 1 95.19 386 GLU A CA 1
ATOM 2886 C C . GLU A 1 386 ? 25.703 -9.297 -1.582 1 95.19 386 GLU A C 1
ATOM 2888 O O . GLU A 1 386 ? 26.359 -8.461 -2.201 1 95.19 386 GLU A O 1
ATOM 2893 N N . LEU A 1 387 ? 24.578 -9 -1.018 1 95.81 387 LEU A N 1
ATOM 2894 C CA . LEU A 1 387 ? 23.984 -7.664 -1.108 1 95.81 387 LEU A CA 1
ATOM 2895 C C . LEU A 1 387 ? 24.828 -6.645 -0.357 1 95.81 387 LEU A C 1
ATOM 2897 O O . LEU A 1 387 ? 24.984 -5.504 -0.808 1 95.81 387 LEU A O 1
ATOM 2901 N N . GLU A 1 388 ? 25.328 -7.027 0.811 1 96 388 GLU A N 1
ATOM 2902 C CA . GLU A 1 388 ? 26.203 -6.145 1.573 1 96 388 GLU A CA 1
ATOM 2903 C C . GLU A 1 388 ? 27.438 -5.77 0.77 1 96 388 GLU A C 1
ATOM 2905 O O . GLU A 1 388 ? 27.844 -4.605 0.732 1 96 388 GLU A O 1
ATOM 2910 N N . THR A 1 389 ? 28.031 -6.785 0.163 1 96.38 389 THR A N 1
ATOM 2911 C CA . THR A 1 389 ? 29.203 -6.559 -0.678 1 96.38 389 THR A CA 1
ATOM 2912 C C . THR A 1 389 ? 28.859 -5.656 -1.857 1 96.38 389 THR A C 1
ATOM 2914 O O . THR A 1 389 ? 29.578 -4.707 -2.154 1 96.38 389 THR A O 1
ATOM 2917 N N . LEU A 1 390 ? 27.797 -5.957 -2.494 1 96.12 390 LEU A N 1
ATOM 2918 C CA . LEU A 1 390 ? 27.375 -5.199 -3.664 1 96.12 390 LEU A CA 1
ATOM 2919 C C . LEU A 1 390 ? 27.094 -3.744 -3.299 1 96.12 390 LEU A C 1
ATOM 2921 O O . LEU A 1 390 ? 27.5 -2.83 -4.02 1 96.12 390 LEU A O 1
ATOM 2925 N N . ALA A 1 391 ? 26.359 -3.541 -2.207 1 94.56 391 ALA A N 1
ATOM 2926 C CA . ALA A 1 391 ? 26 -2.193 -1.767 1 94.56 391 ALA A CA 1
ATOM 2927 C C . ALA A 1 391 ? 27.25 -1.367 -1.484 1 94.56 391 ALA A C 1
ATOM 2929 O O . ALA A 1 391 ? 27.266 -0.153 -1.696 1 94.56 391 ALA A O 1
ATOM 2930 N N . ALA A 1 392 ? 28.312 -1.992 -1.077 1 95.19 392 ALA A N 1
ATOM 2931 C CA . ALA A 1 392 ? 29.562 -1.312 -0.725 1 95.19 392 ALA A CA 1
ATOM 2932 C C . ALA A 1 392 ? 30.406 -1.052 -1.964 1 95.19 392 ALA A C 1
ATOM 2934 O O . ALA A 1 392 ? 31.188 -0.097 -1.999 1 95.19 392 ALA A O 1
ATOM 2935 N N . GLU A 1 393 ? 30.188 -1.858 -2.99 1 96.19 393 GLU A N 1
ATOM 2936 C CA . GLU A 1 393 ? 31.172 -1.84 -4.078 1 96.19 393 GLU A CA 1
ATOM 2937 C C . GLU A 1 393 ? 30.578 -1.187 -5.328 1 96.19 393 GLU A C 1
ATOM 2939 O O . GLU A 1 393 ? 31.328 -0.677 -6.172 1 96.19 393 GLU A O 1
ATOM 2944 N N . VAL A 1 394 ? 29.312 -1.329 -5.457 1 95.12 394 VAL A N 1
ATOM 2945 C CA . VAL A 1 394 ? 28.703 -0.828 -6.684 1 95.12 394 VAL A CA 1
ATOM 2946 C C . VAL A 1 394 ? 27.953 0.468 -6.395 1 95.12 394 VAL A C 1
ATOM 2948 O O . VAL A 1 394 ? 27.219 0.562 -5.402 1 95.12 394 VAL A O 1
ATOM 2951 N N . ASP A 1 395 ? 28.219 1.476 -7.094 1 94.38 395 ASP A N 1
ATOM 2952 C CA . ASP A 1 395 ? 27.562 2.766 -6.902 1 94.38 395 ASP A CA 1
ATOM 2953 C C . ASP A 1 395 ? 26.312 2.875 -7.762 1 94.38 395 ASP A C 1
ATOM 2955 O O . ASP A 1 395 ? 26.141 3.832 -8.523 1 94.38 395 ASP A O 1
ATOM 2959 N N . LYS A 1 396 ? 25.453 1.841 -7.781 1 96.75 396 LYS A N 1
ATOM 2960 C CA . LYS A 1 396 ? 24.172 1.783 -8.453 1 96.75 396 LYS A CA 1
ATOM 2961 C C . LYS A 1 396 ? 23.047 1.419 -7.477 1 96.75 396 LYS A C 1
ATOM 2963 O O . LYS A 1 396 ? 23.266 0.627 -6.555 1 96.75 396 LYS A O 1
ATOM 2968 N N . PRO A 1 397 ? 21.922 2.02 -7.668 1 98.12 397 PRO A N 1
ATOM 2969 C CA . PRO A 1 397 ? 20.812 1.615 -6.812 1 98.12 397 PRO A CA 1
ATOM 2970 C C . PRO A 1 397 ? 20.391 0.164 -7.035 1 98.12 397 PRO A C 1
ATOM 2972 O O . PRO A 1 397 ? 20.281 -0.283 -8.18 1 98.12 397 PRO A O 1
ATOM 2975 N N . ILE A 1 398 ? 20.234 -0.58 -6.016 1 98.38 398 ILE A N 1
ATOM 2976 C CA . ILE A 1 398 ? 19.641 -1.912 -5.98 1 98.38 398 ILE A CA 1
ATOM 2977 C C . ILE A 1 398 ? 18.422 -1.909 -5.062 1 98.38 398 ILE A C 1
ATOM 2979 O O . ILE A 1 398 ? 18.531 -1.616 -3.871 1 98.38 398 ILE A O 1
ATOM 2983 N N . LEU A 1 399 ? 17.234 -2.162 -5.602 1 98.44 399 LEU A N 1
ATOM 2984 C CA . LEU A 1 399 ? 15.992 -2.184 -4.844 1 98.44 399 LEU A CA 1
ATOM 2985 C C . LEU A 1 399 ? 15.398 -3.586 -4.824 1 98.44 399 LEU A C 1
ATOM 2987 O O . LEU A 1 399 ? 15.5 -4.324 -5.805 1 98.44 399 LEU A O 1
ATOM 2991 N N . PHE A 1 400 ? 14.711 -3.92 -3.742 1 97.81 400 PHE A N 1
ATOM 2992 C CA . PHE A 1 400 ? 14.07 -5.223 -3.596 1 97.81 400 PHE A CA 1
ATOM 2993 C C . PHE A 1 400 ? 12.562 -5.07 -3.434 1 97.81 400 PHE A C 1
ATOM 2995 O O . PHE A 1 400 ? 12.102 -4.27 -2.617 1 97.81 400 PHE A O 1
ATOM 3002 N N . THR A 1 401 ? 11.852 -5.746 -4.215 1 97.06 401 THR A N 1
ATOM 3003 C CA . THR A 1 401 ? 10.438 -5.996 -3.957 1 97.06 401 THR A CA 1
ATOM 3004 C C . THR A 1 401 ? 10.227 -7.395 -3.381 1 97.06 401 THR A C 1
ATOM 3006 O O . THR A 1 401 ? 10.672 -8.383 -3.965 1 97.06 401 THR A O 1
ATOM 3009 N N . VAL A 1 402 ? 9.5 -7.48 -2.271 1 95.44 402 VAL A N 1
ATOM 3010 C CA . VAL A 1 402 ? 9.539 -8.719 -1.499 1 95.44 402 VAL A CA 1
ATOM 3011 C C . VAL A 1 402 ? 8.117 -9.18 -1.188 1 95.44 402 VAL A C 1
ATOM 3013 O O . VAL A 1 402 ? 7.195 -8.367 -1.131 1 95.44 402 VAL A O 1
ATOM 3016 N N . ALA A 1 403 ? 7.934 -10.398 -1.046 1 94.31 403 ALA A N 1
ATOM 3017 C CA . ALA A 1 403 ? 6.684 -11.008 -0.598 1 94.31 403 ALA A CA 1
ATOM 3018 C C . ALA A 1 403 ? 6.957 -12.172 0.353 1 94.31 403 ALA A C 1
ATOM 3020 O O . ALA A 1 403 ? 7.965 -12.867 0.223 1 94.31 403 ALA A O 1
ATOM 3021 N N . GLY A 1 404 ? 6.086 -12.406 1.289 1 93.31 404 GLY A N 1
ATOM 3022 C CA . GLY A 1 404 ? 6.188 -13.453 2.291 1 93.31 404 GLY A CA 1
ATOM 3023 C C . GLY A 1 404 ? 5.434 -13.133 3.568 1 93.31 404 GLY A C 1
ATOM 3024 O O . GLY A 1 404 ? 4.922 -12.023 3.734 1 93.31 404 GLY A O 1
ATOM 3025 N N . PRO A 1 405 ? 5.309 -14.062 4.406 1 89.69 405 PRO A N 1
ATOM 3026 C CA . PRO A 1 405 ? 4.707 -13.766 5.711 1 89.69 405 PRO A CA 1
ATOM 3027 C C . PRO A 1 405 ? 5.527 -12.766 6.527 1 89.69 405 PRO A C 1
ATOM 3029 O O . PRO A 1 405 ? 6.762 -12.828 6.52 1 89.69 405 PRO A O 1
ATOM 3032 N N . ALA A 1 406 ? 4.781 -11.836 7.164 1 84.25 406 ALA A N 1
ATOM 3033 C CA . ALA A 1 406 ? 5.434 -10.742 7.871 1 84.25 406 ALA A CA 1
ATOM 3034 C C . ALA A 1 406 ? 6.398 -11.266 8.93 1 84.25 406 ALA A C 1
ATOM 3036 O O . ALA A 1 406 ? 7.543 -10.812 9.016 1 84.25 406 ALA A O 1
ATOM 3037 N N . ASP A 1 407 ? 6.066 -12.227 9.664 1 85.38 407 ASP A N 1
ATOM 3038 C CA . ASP A 1 407 ? 6.816 -12.711 10.82 1 85.38 407 ASP A CA 1
ATOM 3039 C C . ASP A 1 407 ? 8.141 -13.336 10.391 1 85.38 407 ASP A C 1
ATOM 3041 O O . ASP A 1 407 ? 9.102 -13.352 11.156 1 85.38 407 ASP A O 1
ATOM 3045 N N . SER A 1 408 ? 8.234 -13.703 9.148 1 87.5 408 SER A N 1
ATOM 3046 C CA . SER A 1 408 ? 9.398 -14.477 8.734 1 87.5 408 SER A CA 1
ATOM 3047 C C . SER A 1 408 ? 10.398 -13.609 7.973 1 87.5 408 SER A C 1
ATOM 3049 O O . SER A 1 408 ? 11.609 -13.789 8.109 1 87.5 408 SER A O 1
ATOM 3051 N N . LEU A 1 409 ? 9.852 -12.672 7.277 1 90.88 409 LEU A N 1
ATOM 3052 C CA . LEU A 1 409 ? 10.789 -12.023 6.363 1 90.88 409 LEU A CA 1
ATOM 3053 C C . LEU A 1 409 ? 11.281 -10.703 6.934 1 90.88 409 LEU A C 1
ATOM 3055 O O . LEU A 1 409 ? 12.297 -10.164 6.48 1 90.88 409 LEU A O 1
ATOM 3059 N N . GLU A 1 410 ? 10.672 -10.109 7.988 1 91.31 410 GLU A N 1
ATOM 3060 C CA . GLU A 1 410 ? 10.859 -8.711 8.383 1 91.31 410 GLU A CA 1
ATOM 3061 C C . GLU A 1 410 ? 12.281 -8.461 8.859 1 91.31 410 GLU A C 1
ATOM 3063 O O . GLU A 1 410 ? 12.891 -7.449 8.508 1 91.31 410 GLU A O 1
ATOM 3068 N N . ALA A 1 411 ? 12.844 -9.359 9.672 1 93.06 411 ALA A N 1
ATOM 3069 C CA . ALA A 1 411 ? 14.188 -9.156 10.203 1 93.06 411 ALA A CA 1
ATOM 3070 C C . ALA A 1 411 ? 15.211 -9.016 9.078 1 93.06 411 ALA A C 1
ATOM 3072 O O . ALA A 1 411 ? 16.031 -8.102 9.102 1 93.06 411 ALA A O 1
ATOM 3073 N N . GLU A 1 412 ? 15.188 -9.867 8.07 1 94.38 412 GLU A N 1
ATOM 3074 C CA . GLU A 1 412 ? 16.125 -9.82 6.957 1 94.38 412 GLU A CA 1
ATOM 3075 C C . GLU A 1 412 ? 15.844 -8.625 6.043 1 94.38 412 GLU A C 1
ATOM 3077 O O . GLU A 1 412 ? 16.766 -8.031 5.488 1 94.38 412 GLU A O 1
ATOM 3082 N N . ARG A 1 413 ? 14.594 -8.367 5.871 1 94.69 413 ARG A N 1
ATOM 3083 C CA . ARG A 1 413 ? 14.211 -7.195 5.086 1 94.69 413 ARG A CA 1
ATOM 3084 C C . ARG A 1 413 ? 14.828 -5.926 5.664 1 94.69 413 ARG A C 1
ATOM 3086 O O . ARG A 1 413 ? 15.398 -5.117 4.926 1 94.69 413 ARG A O 1
ATOM 3093 N N . LEU A 1 414 ? 14.734 -5.727 7.004 1 93.81 414 LEU A N 1
ATOM 3094 C CA . LEU A 1 414 ? 15.266 -4.547 7.672 1 93.81 414 LEU A CA 1
ATOM 3095 C C . LEU A 1 414 ? 16.781 -4.504 7.574 1 93.81 414 LEU A C 1
ATOM 3097 O O . LEU A 1 414 ? 17.375 -3.424 7.48 1 93.81 414 LEU A O 1
ATOM 3101 N N . ARG A 1 415 ? 17.438 -5.691 7.578 1 95.25 415 ARG A N 1
ATOM 3102 C CA . ARG A 1 415 ? 18.891 -5.746 7.395 1 95.25 415 ARG A CA 1
ATOM 3103 C C . ARG A 1 415 ? 19.281 -5.246 6.008 1 95.25 415 ARG A C 1
ATOM 3105 O O . ARG A 1 415 ? 20.297 -4.559 5.852 1 95.25 415 ARG A O 1
ATOM 3112 N N . MET A 1 416 ? 18.484 -5.621 4.988 1 96.12 416 MET A N 1
ATOM 3113 C CA . MET A 1 416 ? 18.734 -5.109 3.646 1 96.12 416 MET A CA 1
ATOM 3114 C C . MET A 1 416 ? 18.656 -3.586 3.619 1 96.12 416 MET A C 1
ATOM 3116 O O . MET A 1 416 ? 19.516 -2.926 3.023 1 96.12 416 MET A O 1
ATOM 3120 N N . GLU A 1 417 ? 17.703 -3.051 4.316 1 95.06 417 GLU A N 1
ATOM 3121 C CA . GLU A 1 417 ? 17.531 -1.604 4.391 1 95.06 417 GLU A CA 1
ATOM 3122 C C . GLU A 1 417 ? 18.719 -0.94 5.062 1 95.06 417 GLU A C 1
ATOM 3124 O O . GLU A 1 417 ? 19.156 0.137 4.648 1 95.06 417 GLU A O 1
ATOM 3129 N N . GLU A 1 418 ? 19.219 -1.544 6.082 1 93.81 418 GLU A N 1
ATOM 3130 C CA . GLU A 1 418 ? 20.344 -1.007 6.836 1 93.81 418 GLU A CA 1
ATOM 3131 C C . GLU A 1 418 ? 21.594 -0.872 5.953 1 93.81 418 GLU A C 1
ATOM 3133 O O . GLU A 1 418 ? 22.422 0.004 6.18 1 93.81 418 GLU A O 1
ATOM 3138 N N . VAL A 1 419 ? 21.688 -1.751 4.988 1 93.75 419 VAL A N 1
ATOM 3139 C CA . VAL A 1 419 ? 22.891 -1.706 4.172 1 93.75 419 VAL A CA 1
ATOM 3140 C C . VAL A 1 419 ? 22.641 -0.875 2.914 1 93.75 419 VAL A C 1
ATOM 3142 O O . VAL A 1 419 ? 23.453 -0.875 1.985 1 93.75 419 VAL A O 1
ATOM 3145 N N . GLY A 1 420 ? 21.5 -0.24 2.846 1 94.06 420 GLY A N 1
ATOM 3146 C CA . GLY A 1 420 ? 21.25 0.713 1.776 1 94.06 420 GLY A CA 1
ATOM 3147 C C . GLY A 1 420 ? 20.469 0.12 0.621 1 94.06 420 GLY A C 1
ATOM 3148 O O . GLY A 1 420 ? 20.562 0.596 -0.512 1 94.06 420 GLY A O 1
ATOM 3149 N N . ILE A 1 421 ? 19.719 -0.932 0.854 1 97.06 421 ILE A N 1
ATOM 3150 C CA . ILE A 1 421 ? 18.875 -1.552 -0.161 1 97.06 421 ILE A CA 1
ATOM 3151 C C . ILE A 1 421 ? 17.406 -1.358 0.2 1 97.06 421 ILE A C 1
ATOM 3153 O O . ILE A 1 421 ? 16.859 -2.107 1.011 1 97.06 421 ILE A O 1
ATOM 3157 N N . PRO A 1 422 ? 16.766 -0.366 -0.433 1 97.69 422 PRO A N 1
ATOM 3158 C CA . PRO A 1 422 ? 15.344 -0.152 -0.135 1 97.69 422 PRO A CA 1
ATOM 3159 C C . PRO A 1 422 ? 14.477 -1.353 -0.502 1 97.69 422 PRO A C 1
ATOM 3161 O O . PRO A 1 422 ? 14.734 -2.025 -1.503 1 97.69 422 PRO A O 1
ATOM 3164 N N . THR A 1 423 ? 13.453 -1.627 0.293 1 97.44 423 THR A N 1
ATOM 3165 C CA . THR A 1 423 ? 12.562 -2.76 0.068 1 97.44 423 THR A CA 1
ATOM 3166 C C . THR A 1 423 ? 11.109 -2.295 -0.058 1 97.44 423 THR A C 1
ATOM 3168 O O . THR A 1 423 ? 10.711 -1.312 0.571 1 97.44 423 THR A O 1
ATOM 3171 N N . PHE A 1 424 ? 10.32 -2.975 -0.846 1 97.06 424 PHE A N 1
ATOM 3172 C CA . PHE A 1 424 ? 8.922 -2.652 -1.093 1 97.06 424 PHE A CA 1
ATOM 3173 C C . PHE A 1 424 ? 8.07 -3.914 -1.092 1 97.06 424 PHE A C 1
ATOM 3175 O O . PHE A 1 424 ? 8.516 -4.973 -1.529 1 97.06 424 PHE A O 1
ATOM 3182 N N . GLN A 1 425 ? 6.789 -3.832 -0.721 1 93.25 425 GLN A N 1
ATOM 3183 C CA . GLN A 1 425 ? 5.984 -5.02 -0.448 1 93.25 425 GLN A CA 1
ATOM 3184 C C . GLN A 1 425 ? 4.906 -5.211 -1.511 1 93.25 425 GLN A C 1
ATOM 3186 O O . GLN A 1 425 ? 3.918 -5.906 -1.281 1 93.25 425 GLN A O 1
ATOM 3191 N N . ALA A 1 426 ? 4.973 -4.609 -2.598 1 94.75 426 ALA A N 1
ATOM 3192 C CA . ALA A 1 426 ? 4.105 -4.781 -3.76 1 94.75 426 ALA A CA 1
ATOM 3193 C C . ALA A 1 426 ? 4.848 -4.469 -5.055 1 94.75 426 ALA A C 1
ATOM 3195 O O . ALA A 1 426 ? 5.625 -3.514 -5.113 1 94.75 426 ALA A O 1
ATOM 3196 N N . PRO A 1 427 ? 4.605 -5.262 -6.086 1 96.44 427 PRO A N 1
ATOM 3197 C CA . PRO A 1 427 ? 5.367 -5.082 -7.324 1 96.44 427 PRO A CA 1
ATOM 3198 C C . PRO A 1 427 ? 5.301 -3.65 -7.855 1 96.44 427 PRO A C 1
ATOM 3200 O O . PRO A 1 427 ? 6.332 -3.066 -8.203 1 96.44 427 PRO A O 1
ATOM 3203 N N . LYS A 1 428 ? 4.172 -3.098 -7.844 1 95.81 428 LYS A N 1
ATOM 3204 C CA . LYS A 1 428 ? 4.023 -1.76 -8.406 1 95.81 428 LYS A CA 1
ATOM 3205 C C . LYS A 1 428 ? 4.742 -0.72 -7.555 1 95.81 428 LYS A C 1
ATOM 3207 O O . LYS A 1 428 ? 5.266 0.265 -8.078 1 95.81 428 LYS A O 1
ATOM 3212 N N . ARG A 1 429 ? 4.734 -0.875 -6.215 1 97.19 429 ARG A N 1
ATOM 3213 C CA . ARG A 1 429 ? 5.445 0.053 -5.34 1 97.19 429 ARG A CA 1
ATOM 3214 C C . ARG A 1 429 ? 6.934 0.08 -5.664 1 97.19 429 ARG A C 1
ATOM 3216 O O . ARG A 1 429 ? 7.543 1.15 -5.734 1 97.19 429 ARG A O 1
ATOM 3223 N N . GLY A 1 430 ? 7.547 -1.123 -5.879 1 97.81 430 GLY A N 1
ATOM 3224 C CA . GLY A 1 430 ? 8.945 -1.179 -6.281 1 97.81 430 GLY A CA 1
ATOM 3225 C C . GLY A 1 430 ? 9.203 -0.497 -7.613 1 97.81 430 GLY A C 1
ATOM 3226 O O . GLY A 1 430 ? 10.18 0.244 -7.754 1 97.81 430 GLY A O 1
ATOM 3227 N N . ALA A 1 431 ? 8.32 -0.741 -8.555 1 97.75 431 ALA A N 1
ATOM 3228 C CA . ALA A 1 431 ? 8.453 -0.134 -9.875 1 97.75 431 ALA A CA 1
ATOM 3229 C C . ALA A 1 431 ? 8.391 1.389 -9.781 1 97.75 431 ALA A C 1
ATOM 3231 O O . ALA A 1 431 ? 9.188 2.084 -10.422 1 97.75 431 ALA A O 1
ATOM 3232 N N . HIS A 1 432 ? 7.469 1.909 -8.992 1 97.5 432 HIS A N 1
ATOM 3233 C CA . HIS A 1 432 ? 7.32 3.352 -8.828 1 97.5 432 HIS A CA 1
ATOM 3234 C C . HIS A 1 432 ? 8.57 3.965 -8.195 1 97.5 432 HIS A C 1
ATOM 3236 O O . HIS A 1 432 ? 8.977 5.066 -8.57 1 97.5 432 HIS A O 1
ATOM 3242 N N . ALA A 1 433 ? 9.086 3.264 -7.234 1 98.19 433 ALA A N 1
ATOM 3243 C CA . ALA A 1 433 ? 10.305 3.75 -6.582 1 98.19 433 ALA A CA 1
ATOM 3244 C C . ALA A 1 433 ? 11.461 3.832 -7.566 1 98.19 433 ALA A C 1
ATOM 3246 O O . ALA A 1 433 ? 12.211 4.812 -7.574 1 98.19 433 ALA A O 1
ATOM 3247 N N . VAL A 1 434 ? 11.602 2.836 -8.414 1 98.25 434 VAL A N 1
ATOM 3248 C CA . VAL A 1 434 ? 12.648 2.828 -9.43 1 98.25 434 VAL A CA 1
ATOM 3249 C C . VAL A 1 434 ? 12.43 3.98 -10.406 1 98.25 434 VAL A C 1
ATOM 3251 O O . VAL A 1 434 ? 13.375 4.695 -10.758 1 98.25 434 VAL A O 1
ATOM 3254 N N . ALA A 1 435 ? 11.211 4.125 -10.836 1 97.56 435 ALA A N 1
ATOM 3255 C CA . ALA A 1 435 ? 10.883 5.219 -11.75 1 97.56 435 ALA A CA 1
ATOM 3256 C C . ALA A 1 435 ? 11.234 6.57 -11.133 1 97.56 435 ALA A C 1
ATOM 3258 O O . ALA A 1 435 ? 11.75 7.457 -11.82 1 97.56 435 ALA A O 1
ATOM 3259 N N . ALA A 1 436 ? 10.938 6.723 -9.875 1 97.44 436 ALA A N 1
ATOM 3260 C CA . ALA A 1 436 ? 11.242 7.965 -9.172 1 97.44 436 ALA A CA 1
ATOM 3261 C C . ALA A 1 436 ? 12.742 8.234 -9.148 1 97.44 436 ALA A C 1
ATOM 3263 O O . ALA A 1 436 ? 13.18 9.375 -9.32 1 97.44 436 ALA A O 1
ATOM 3264 N N . LEU A 1 437 ? 13.508 7.195 -8.914 1 97.5 437 LEU A N 1
ATOM 3265 C CA . LEU A 1 437 ? 14.961 7.324 -8.93 1 97.5 437 LEU A CA 1
ATOM 3266 C C . LEU A 1 437 ? 15.453 7.828 -10.281 1 97.5 437 LEU A C 1
ATOM 3268 O O . LEU A 1 437 ? 16.281 8.742 -10.352 1 97.5 437 LEU A O 1
ATOM 3272 N N . ILE A 1 438 ? 14.914 7.266 -11.305 1 95.88 438 ILE A N 1
ATOM 3273 C CA . ILE A 1 438 ? 15.281 7.637 -12.664 1 95.88 438 ILE A CA 1
ATOM 3274 C C . ILE A 1 438 ? 14.898 9.094 -12.93 1 95.88 438 ILE A C 1
ATOM 3276 O O . ILE A 1 438 ? 15.695 9.859 -13.469 1 95.88 438 ILE A O 1
ATOM 3280 N N . ASP A 1 439 ? 13.758 9.484 -12.492 1 94.44 439 ASP A N 1
ATOM 3281 C CA . ASP A 1 439 ? 13.227 10.82 -12.734 1 94.44 439 ASP A CA 1
ATOM 3282 C C . ASP A 1 439 ? 13.953 11.867 -11.891 1 94.44 439 ASP A C 1
ATOM 3284 O O . ASP A 1 439 ? 13.859 13.062 -12.172 1 94.44 439 ASP A O 1
ATOM 3288 N N . SER A 1 440 ? 14.578 11.414 -10.828 1 94.44 440 SER A N 1
ATOM 3289 C CA . SER A 1 440 ? 15.211 12.344 -9.906 1 94.44 440 SER A CA 1
ATOM 3290 C C . SER A 1 440 ? 16.516 12.891 -10.469 1 94.44 440 SER A C 1
ATOM 3292 O O . SER A 1 440 ? 17.094 13.836 -9.922 1 94.44 440 SER A O 1
ATOM 3294 N N . VAL A 1 441 ? 16.969 12.25 -11.547 1 90.94 441 VAL A N 1
ATOM 3295 C CA . VAL A 1 441 ? 18.203 12.703 -12.188 1 90.94 441 VAL A CA 1
ATOM 3296 C C . VAL A 1 441 ? 17.906 13.844 -13.148 1 90.94 441 VAL A C 1
ATOM 3298 O O . VAL A 1 441 ? 17.094 13.695 -14.062 1 90.94 441 VAL A O 1
ATOM 3301 N N . ALA A 1 442 ? 18.531 14.961 -12.898 1 87 442 ALA A N 1
ATOM 3302 C CA . ALA A 1 442 ? 18.328 16.141 -13.734 1 87 442 ALA A CA 1
ATOM 3303 C C . ALA A 1 442 ? 18.859 15.898 -15.148 1 87 442 ALA A C 1
ATOM 3305 O O . ALA A 1 442 ? 19.797 15.133 -15.344 1 87 442 ALA A O 1
ATOM 3306 N N . ASP A 1 443 ? 18.062 16.359 -16.125 1 78.81 443 ASP A N 1
ATOM 3307 C CA . ASP A 1 443 ? 18.547 16.297 -17.5 1 78.81 443 ASP A CA 1
ATOM 3308 C C . ASP A 1 443 ? 19.875 17.047 -17.656 1 78.81 443 ASP A C 1
ATOM 3310 O O . ASP A 1 443 ? 20.094 18.062 -17 1 78.81 443 ASP A O 1
ATOM 3314 N N . ASP A 1 444 ? 20.953 16.219 -17.828 1 62.72 444 ASP A N 1
ATOM 3315 C CA . ASP A 1 444 ? 22.203 16.938 -18.109 1 62.72 444 ASP A CA 1
ATOM 3316 C C . ASP A 1 444 ? 21.953 18.125 -19.031 1 62.72 444 ASP A C 1
ATOM 3318 O O . ASP A 1 444 ? 21.203 18.016 -20.016 1 62.72 444 ASP A O 1
ATOM 3322 N N . ALA A 1 445 ? 22.016 19.312 -18.469 1 40.38 445 ALA A N 1
ATOM 3323 C CA . ALA A 1 445 ? 21.953 20.5 -19.312 1 40.38 445 ALA A CA 1
ATOM 3324 C C . ALA A 1 445 ? 22.781 20.328 -20.578 1 40.38 445 ALA A C 1
ATOM 3326 O O . ALA A 1 445 ? 23.859 19.719 -20.547 1 40.38 445 ALA A O 1
ATOM 3327 N N . MET B 1 1 ? -14.18 -35.938 -14.25 1 62.47 1 MET B N 1
ATOM 3328 C CA . MET B 1 1 ? -13.555 -35.281 -13.109 1 62.47 1 MET B CA 1
ATOM 3329 C C . MET B 1 1 ? -13.188 -33.844 -13.445 1 62.47 1 MET B C 1
ATOM 3331 O O . MET B 1 1 ? -13.008 -33.5 -14.617 1 62.47 1 MET B O 1
ATOM 3335 N N . GLY B 1 2 ? -13.5 -32.969 -12.469 1 84.69 2 GLY B N 1
ATOM 3336 C CA . GLY B 1 2 ? -13.43 -31.531 -12.727 1 84.69 2 GLY B CA 1
ATOM 3337 C C . GLY B 1 2 ? -12.633 -30.766 -11.688 1 84.69 2 GLY B C 1
ATOM 3338 O O . GLY B 1 2 ? -11.945 -31.375 -10.859 1 84.69 2 GLY B O 1
ATOM 3339 N N . VAL B 1 3 ? -12.516 -29.641 -11.727 1 92.44 3 VAL B N 1
ATOM 3340 C CA . VAL B 1 3 ? -11.773 -28.719 -10.875 1 92.44 3 VAL B CA 1
ATOM 3341 C C . VAL B 1 3 ? -12.141 -28.938 -9.414 1 92.44 3 VAL B C 1
ATOM 3343 O O . VAL B 1 3 ? -11.32 -28.734 -8.523 1 92.44 3 VAL B O 1
ATOM 3346 N N . SER B 1 4 ? -13.297 -29.547 -9.156 1 91.44 4 SER B N 1
ATOM 3347 C CA . SER B 1 4 ? -13.773 -29.797 -7.797 1 91.44 4 SER B CA 1
ATOM 3348 C C . SER B 1 4 ? -12.914 -30.844 -7.094 1 91.44 4 SER B C 1
ATOM 3350 O O . SER B 1 4 ? -12.922 -30.922 -5.863 1 91.44 4 SER B O 1
ATOM 3352 N N . ASP B 1 5 ? -12.195 -31.625 -7.855 1 91.12 5 ASP B N 1
ATOM 3353 C CA . ASP B 1 5 ? -11.336 -32.656 -7.289 1 91.12 5 ASP B CA 1
ATOM 3354 C C . ASP B 1 5 ? -10.211 -32.062 -6.469 1 91.12 5 ASP B C 1
ATOM 3356 O O . ASP B 1 5 ? -9.625 -32.719 -5.609 1 91.12 5 ASP B O 1
ATOM 3360 N N . PHE B 1 6 ? -9.875 -30.828 -6.711 1 95.38 6 PHE B N 1
ATOM 3361 C CA . PHE B 1 6 ? -8.836 -30.156 -5.953 1 95.38 6 PHE B CA 1
ATOM 3362 C C . PHE B 1 6 ? -9.336 -29.781 -4.562 1 95.38 6 PHE B C 1
ATOM 3364 O O . PHE B 1 6 ? -8.547 -29.469 -3.674 1 95.38 6 PHE B O 1
ATOM 3371 N N . PHE B 1 7 ? -10.633 -29.812 -4.227 1 93.69 7 PHE B N 1
ATOM 3372 C CA . PHE B 1 7 ? -11.219 -29.25 -3.016 1 93.69 7 PHE B CA 1
ATOM 3373 C C . PHE B 1 7 ? -11.391 -30.328 -1.953 1 93.69 7 PHE B C 1
ATOM 3375 O O . PHE B 1 7 ? -11.477 -30.031 -0.761 1 93.69 7 PHE B O 1
ATOM 3382 N N . ASP B 1 8 ? -11.477 -31.531 -2.359 1 90.06 8 ASP B N 1
ATOM 3383 C CA . ASP B 1 8 ? -11.773 -32.562 -1.367 1 90.06 8 ASP B CA 1
ATOM 3384 C C . ASP B 1 8 ? -11.148 -33.906 -1.765 1 90.06 8 ASP B C 1
ATOM 3386 O O . ASP B 1 8 ? -11.859 -34.906 -1.922 1 90.06 8 ASP B O 1
ATOM 3390 N N . PRO B 1 9 ? -9.914 -33.906 -1.807 1 93.75 9 PRO B N 1
ATOM 3391 C CA . PRO B 1 9 ? -9.289 -35.219 -2.121 1 93.75 9 PRO B CA 1
ATOM 3392 C C . PRO B 1 9 ? -9.289 -36.156 -0.938 1 93.75 9 PRO B C 1
ATOM 3394 O O . PRO B 1 9 ? -9.086 -35.75 0.205 1 93.75 9 PRO B O 1
ATOM 3397 N N . ASP B 1 10 ? -9.555 -37.406 -1.187 1 92.44 10 ASP B N 1
ATOM 3398 C CA . ASP B 1 10 ? -9.5 -38.438 -0.15 1 92.44 10 ASP B CA 1
ATOM 3399 C C . ASP B 1 10 ? -8.055 -38.688 0.269 1 92.44 10 ASP B C 1
ATOM 3401 O O . ASP B 1 10 ? -7.781 -38.938 1.445 1 92.44 10 ASP B O 1
ATOM 3405 N N . GLY B 1 11 ? -7.207 -38.688 -0.649 1 95.5 11 GLY B N 1
ATOM 3406 C CA . GLY B 1 11 ? -5.781 -38.906 -0.444 1 95.5 11 GLY B CA 1
ATOM 3407 C C . GLY B 1 11 ? -4.918 -38.062 -1.374 1 95.5 11 GLY B C 1
ATOM 3408 O O . GLY B 1 11 ? -5.305 -37.781 -2.514 1 95.5 11 GLY B O 1
ATOM 3409 N N . ILE B 1 12 ? -3.736 -37.719 -0.853 1 97.69 12 ILE B N 1
ATOM 3410 C CA . ILE B 1 12 ? -2.812 -36.875 -1.612 1 97.69 12 ILE B CA 1
ATOM 3411 C C . ILE B 1 12 ? -1.475 -37.594 -1.767 1 97.69 12 ILE B C 1
ATOM 3413 O O . ILE B 1 12 ? -0.854 -38 -0.775 1 97.69 12 ILE B O 1
ATOM 3417 N N . ALA B 1 13 ? -1.086 -37.812 -2.979 1 98.25 13 ALA B N 1
ATOM 3418 C CA . ALA B 1 13 ? 0.242 -38.375 -3.258 1 98.25 13 ALA B CA 1
ATOM 3419 C C . ALA B 1 13 ? 1.218 -37.25 -3.639 1 98.25 13 ALA B C 1
ATOM 3421 O O . ALA B 1 13 ? 0.913 -36.406 -4.492 1 98.25 13 ALA B O 1
ATOM 3422 N N . VAL B 1 14 ? 2.342 -37.219 -2.949 1 98.62 14 VAL B N 1
ATOM 3423 C CA . VAL B 1 14 ? 3.438 -36.344 -3.354 1 98.62 14 VAL B CA 1
ATOM 3424 C C . VAL B 1 14 ? 4.477 -37.156 -4.137 1 98.62 14 VAL B C 1
ATOM 3426 O O . VAL B 1 14 ? 5.301 -37.844 -3.547 1 98.62 14 VAL B O 1
ATOM 3429 N N . ILE B 1 15 ? 4.383 -36.969 -5.457 1 98.62 15 ILE B N 1
ATOM 3430 C CA . ILE B 1 15 ? 5.289 -37.719 -6.332 1 98.62 15 ILE B CA 1
ATOM 3431 C C . ILE B 1 15 ? 6.645 -37.031 -6.379 1 98.62 15 ILE B C 1
ATOM 3433 O O . ILE B 1 15 ? 6.73 -35.844 -6.77 1 98.62 15 ILE B O 1
ATOM 3437 N N . GLY B 1 16 ? 7.707 -37.719 -6.086 1 97.94 16 GLY B N 1
ATOM 3438 C CA . GLY B 1 16 ? 9.016 -37.094 -5.957 1 97.94 16 GLY B CA 1
ATOM 3439 C C . GLY B 1 16 ? 9.266 -36.531 -4.574 1 97.94 16 GLY B C 1
ATOM 3440 O O . GLY B 1 16 ? 10 -35.531 -4.43 1 97.94 16 GLY B O 1
ATOM 3441 N N . ALA B 1 17 ? 8.586 -37.031 -3.562 1 97.75 17 ALA B N 1
ATOM 3442 C CA . ALA B 1 17 ? 8.812 -36.625 -2.176 1 97.75 17 ALA B CA 1
ATOM 3443 C C . ALA B 1 17 ? 10.266 -36.844 -1.771 1 97.75 17 ALA B C 1
ATOM 3445 O O . ALA B 1 17 ? 10.953 -37.719 -2.326 1 97.75 17 ALA B O 1
ATOM 3446 N N . SER B 1 18 ? 10.719 -36 -0.858 1 96.56 18 SER B N 1
ATOM 3447 C CA . SER B 1 18 ? 12.117 -36.062 -0.449 1 96.56 18 SER B CA 1
ATOM 3448 C C . SER B 1 18 ? 12.273 -35.719 1.028 1 96.56 18 SER B C 1
ATOM 3450 O O . SER B 1 18 ? 11.477 -34.969 1.584 1 96.56 18 SER B O 1
ATOM 3452 N N . LYS B 1 19 ? 13.328 -36.25 1.667 1 95.19 19 LYS B N 1
ATOM 3453 C CA . LYS B 1 19 ? 13.703 -35.906 3.033 1 95.19 19 LYS B CA 1
ATOM 3454 C C . LYS B 1 19 ? 14.641 -34.688 3.053 1 95.19 19 LYS B C 1
ATOM 3456 O O . LYS B 1 19 ? 14.867 -34.094 4.105 1 95.19 19 LYS B O 1
ATOM 3461 N N . THR B 1 20 ? 15.109 -34.406 1.902 1 90.94 20 THR B N 1
ATOM 3462 C CA . THR B 1 20 ? 16.156 -33.406 1.829 1 90.94 20 THR B CA 1
ATOM 3463 C C . THR B 1 20 ? 15.531 -32 1.778 1 90.94 20 THR B C 1
ATOM 3465 O O . THR B 1 20 ? 14.812 -31.672 0.83 1 90.94 20 THR B O 1
ATOM 3468 N N . ALA B 1 21 ? 15.906 -31.172 2.732 1 85.12 21 ALA B N 1
ATOM 3469 C CA . ALA B 1 21 ? 15.422 -29.797 2.789 1 85.12 21 ALA B CA 1
ATOM 3470 C C . ALA B 1 21 ? 15.867 -29 1.563 1 85.12 21 ALA B C 1
ATOM 3472 O O . ALA B 1 21 ? 17 -29.141 1.109 1 85.12 21 ALA B O 1
ATOM 3473 N N . GLY B 1 22 ? 14.953 -28.172 1.073 1 81.5 22 GLY B N 1
ATOM 3474 C CA . GLY B 1 22 ? 15.297 -27.344 -0.074 1 81.5 22 GLY B CA 1
ATOM 3475 C C . GLY B 1 22 ? 14.82 -27.922 -1.392 1 81.5 22 GLY B C 1
ATOM 3476 O O . GLY B 1 22 ? 14.703 -27.219 -2.389 1 81.5 22 GLY B O 1
ATOM 3477 N N . LYS B 1 23 ? 14.602 -29.219 -1.408 1 88 23 LYS B N 1
ATOM 3478 C CA . LYS B 1 23 ? 14.039 -29.828 -2.609 1 88 23 LYS B CA 1
ATOM 3479 C C . LYS B 1 23 ? 12.531 -29.594 -2.695 1 88 23 LYS B C 1
ATOM 3481 O O . LYS B 1 23 ? 11.852 -29.516 -1.67 1 88 23 LYS B O 1
ATOM 3486 N N . LEU B 1 24 ? 12.102 -29.594 -3.902 1 91.75 24 LEU B N 1
ATOM 3487 C CA . LEU B 1 24 ? 10.695 -29.312 -4.18 1 91.75 24 LEU B CA 1
ATOM 3488 C C . LEU B 1 24 ? 9.789 -30.312 -3.451 1 91.75 24 LEU B C 1
ATOM 3490 O O . LEU B 1 24 ? 8.781 -29.922 -2.865 1 91.75 24 LEU B O 1
ATOM 3494 N N . GLY B 1 25 ? 10.18 -31.547 -3.502 1 95.19 25 GLY B N 1
ATOM 3495 C CA . GLY B 1 25 ? 9.383 -32.594 -2.883 1 95.19 25 GLY B CA 1
ATOM 3496 C C . GLY B 1 25 ? 9.305 -32.469 -1.372 1 95.19 25 GLY B C 1
ATOM 3497 O O . GLY B 1 25 ? 8.297 -32.844 -0.764 1 95.19 25 GLY B O 1
ATOM 3498 N N . ASN B 1 26 ? 10.398 -32.031 -0.749 1 94.81 26 ASN B N 1
ATOM 3499 C CA . ASN B 1 26 ? 10.383 -31.812 0.692 1 94.81 26 ASN B CA 1
ATOM 3500 C C . ASN B 1 26 ? 9.484 -30.641 1.063 1 94.81 26 ASN B C 1
ATOM 3502 O O . ASN B 1 26 ? 8.711 -30.719 2.023 1 94.81 26 ASN B O 1
ATOM 3506 N N . ASP B 1 27 ? 9.602 -29.578 0.293 1 92.75 27 ASP B N 1
ATOM 3507 C CA . ASP B 1 27 ? 8.781 -28.391 0.53 1 92.75 27 ASP B CA 1
ATOM 3508 C C . ASP B 1 27 ? 7.297 -28.719 0.423 1 92.75 27 ASP B C 1
ATOM 3510 O O . ASP B 1 27 ? 6.5 -28.281 1.256 1 92.75 27 ASP B O 1
ATOM 3514 N N . ALA B 1 28 ? 6.93 -29.453 -0.581 1 96.06 28 ALA B N 1
ATOM 3515 C CA . ALA B 1 28 ? 5.535 -29.844 -0.746 1 96.06 28 ALA B CA 1
ATOM 3516 C C . ALA B 1 28 ? 5.055 -30.656 0.45 1 96.06 28 ALA B C 1
ATOM 3518 O O . ALA B 1 28 ? 3.936 -30.469 0.932 1 96.06 28 ALA B O 1
ATOM 3519 N N . MET B 1 29 ? 5.898 -31.547 0.945 1 96.12 29 MET B N 1
ATOM 3520 C CA . MET B 1 29 ? 5.543 -32.375 2.086 1 96.12 29 MET B CA 1
ATOM 3521 C C . MET B 1 29 ? 5.305 -31.531 3.332 1 96.12 29 MET B C 1
ATOM 3523 O O . MET B 1 29 ? 4.41 -31.828 4.129 1 96.12 29 MET B O 1
ATOM 3527 N N . THR B 1 30 ? 6.102 -30.484 3.502 1 93.88 30 THR B N 1
ATOM 3528 C CA . THR B 1 30 ? 5.938 -29.625 4.668 1 93.88 30 THR B CA 1
ATOM 3529 C C . THR B 1 30 ? 4.562 -28.953 4.66 1 93.88 30 THR B C 1
ATOM 3531 O O . THR B 1 30 ? 3.969 -28.734 5.715 1 93.88 30 THR B O 1
ATOM 3534 N N . ASN B 1 31 ? 4.059 -28.688 3.494 1 94.75 31 ASN B N 1
ATOM 3535 C CA . ASN B 1 31 ? 2.818 -27.938 3.365 1 94.75 31 ASN B CA 1
ATOM 3536 C C . ASN B 1 31 ? 1.596 -28.844 3.545 1 94.75 31 ASN B C 1
ATOM 3538 O O . ASN B 1 31 ? 0.525 -28.359 3.93 1 94.75 31 ASN B O 1
ATOM 3542 N N . ILE B 1 32 ? 1.72 -30.125 3.309 1 93.81 32 ILE B N 1
ATOM 3543 C CA . ILE B 1 32 ? 0.535 -30.984 3.363 1 93.81 32 ILE B CA 1
ATOM 3544 C C . ILE B 1 32 ? 0.571 -31.828 4.629 1 93.81 32 ILE B C 1
ATOM 3546 O O . ILE B 1 32 ? -0.344 -32.625 4.879 1 93.81 32 ILE B O 1
ATOM 3550 N N . ARG B 1 33 ? 1.503 -31.688 5.441 1 89.12 33 ARG B N 1
ATOM 3551 C CA . ARG B 1 33 ? 1.777 -32.594 6.559 1 89.12 33 ARG B CA 1
ATOM 3552 C C . ARG B 1 33 ? 0.655 -32.531 7.59 1 89.12 33 ARG B C 1
ATOM 3554 O O . ARG B 1 33 ? 0.538 -33.438 8.43 1 89.12 33 ARG B O 1
ATOM 3561 N N . THR B 1 34 ? -0.174 -31.547 7.57 1 85.5 34 THR B N 1
ATOM 3562 C CA . THR B 1 34 ? -1.242 -31.453 8.555 1 85.5 34 THR B CA 1
ATOM 3563 C C . THR B 1 34 ? -2.596 -31.75 7.922 1 85.5 34 THR B C 1
ATOM 3565 O O . THR B 1 34 ? -3.641 -31.562 8.547 1 85.5 34 THR B O 1
ATOM 3568 N N . TYR B 1 35 ? -2.562 -32.156 6.672 1 89.5 35 TYR B N 1
ATOM 3569 C CA . TYR B 1 35 ? -3.811 -32.531 6.016 1 89.5 35 TYR B CA 1
ATOM 35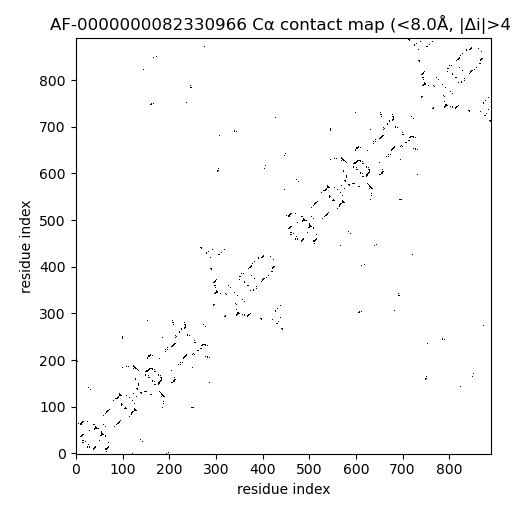70 C C . TYR B 1 35 ? -4.488 -33.688 6.746 1 89.5 35 TYR B C 1
ATOM 3572 O O . TYR B 1 35 ? -3.824 -34.625 7.184 1 89.5 35 TYR B O 1
ATOM 3580 N N . ASP B 1 36 ? -5.816 -33.656 7.027 1 88.75 36 ASP B N 1
ATOM 3581 C CA . ASP B 1 36 ? -6.57 -34.625 7.781 1 88.75 36 ASP B CA 1
ATOM 3582 C C . ASP B 1 36 ? -6.793 -35.906 6.957 1 88.75 36 ASP B C 1
ATOM 3584 O O . ASP B 1 36 ? -6.969 -37 7.512 1 88.75 36 ASP B O 1
ATOM 3588 N N . GLY B 1 37 ? -6.559 -35.938 5.66 1 90.38 37 GLY B N 1
ATOM 3589 C CA . GLY B 1 37 ? -6.668 -37.125 4.828 1 90.38 37 GLY B CA 1
ATOM 3590 C C . GLY B 1 37 ? -5.359 -37.906 4.699 1 90.38 37 GLY B C 1
ATOM 3591 O O . GLY B 1 37 ? -4.422 -37.656 5.461 1 90.38 37 GLY B O 1
ATOM 3592 N N . GLU B 1 38 ? -5.375 -38.906 3.896 1 94.88 38 GLU B N 1
ATOM 3593 C CA . GLU B 1 38 ? -4.176 -39.719 3.693 1 94.88 38 GLU B CA 1
ATOM 3594 C C . GLU B 1 38 ? -3.15 -38.969 2.842 1 94.88 38 GLU B C 1
ATOM 3596 O O . GLU B 1 38 ? -3.514 -38.281 1.89 1 94.88 38 GLU B O 1
ATOM 3601 N N . VAL B 1 39 ? -1.943 -39.094 3.295 1 97.25 39 VAL B N 1
ATOM 3602 C CA . VAL B 1 39 ? -0.838 -38.5 2.547 1 97.25 39 VAL B CA 1
ATOM 3603 C C . VAL B 1 39 ? 0.191 -39.594 2.211 1 97.25 39 VAL B C 1
ATOM 3605 O O . VAL B 1 39 ? 0.565 -40.375 3.072 1 97.25 39 VAL B O 1
ATOM 3608 N N . TYR B 1 40 ? 0.622 -39.562 0.95 1 97.88 40 TYR B N 1
ATOM 3609 C CA . TYR B 1 40 ? 1.527 -40.594 0.487 1 97.88 40 TYR B CA 1
ATOM 3610 C C . TYR B 1 40 ? 2.773 -40 -0.151 1 97.88 40 TYR B C 1
ATOM 3612 O O . TYR B 1 40 ? 2.74 -39.562 -1.305 1 97.88 40 TYR B O 1
ATOM 3620 N N . PRO B 1 41 ? 3.902 -40.031 0.575 1 98.31 41 PRO B N 1
ATOM 3621 C CA . PRO B 1 41 ? 5.152 -39.688 -0.107 1 98.31 41 PRO B CA 1
ATOM 3622 C C . PRO B 1 41 ? 5.617 -40.781 -1.064 1 98.31 41 PRO B C 1
ATOM 3624 O O . PRO B 1 41 ? 5.918 -41.906 -0.633 1 98.31 41 PRO B O 1
ATOM 3627 N N . VAL B 1 42 ? 5.668 -40.469 -2.305 1 98.5 42 VAL B N 1
ATOM 3628 C CA . VAL B 1 42 ? 6.035 -41.469 -3.311 1 98.5 42 VAL B CA 1
ATOM 3629 C C . VAL B 1 42 ? 7.457 -41.219 -3.801 1 98.5 42 VAL B C 1
ATOM 3631 O O . VAL B 1 42 ? 7.73 -40.156 -4.406 1 98.5 42 VAL B O 1
ATOM 3634 N N . ASN B 1 43 ? 8.359 -42 -3.617 1 98 43 ASN B N 1
ATOM 3635 C CA . ASN B 1 43 ? 9.75 -41.969 -4.051 1 98 43 ASN B CA 1
ATOM 3636 C C . ASN B 1 43 ? 10.414 -43.312 -3.98 1 98 43 ASN B C 1
ATOM 3638 O O . ASN B 1 43 ? 10.836 -43.75 -2.906 1 98 43 ASN B O 1
ATOM 3642 N N . PRO B 1 44 ? 10.633 -43.875 -5.129 1 95.38 44 PRO B N 1
ATOM 3643 C CA . PRO B 1 44 ? 11.188 -45.219 -5.117 1 95.38 44 PRO B CA 1
ATOM 3644 C C . PRO B 1 44 ? 12.633 -45.281 -4.609 1 95.38 44 PRO B C 1
ATOM 3646 O O . PRO B 1 44 ? 13.133 -46.344 -4.258 1 95.38 44 PRO B O 1
ATOM 3649 N N . SER B 1 45 ? 13.289 -44.156 -4.559 1 95.38 45 SER B N 1
ATOM 3650 C CA . SER B 1 45 ? 14.688 -44.125 -4.152 1 95.38 45 SER B CA 1
ATOM 3651 C C . SER B 1 45 ? 14.828 -43.812 -2.67 1 95.38 45 SER B C 1
ATOM 3653 O O . SER B 1 45 ? 15.938 -43.688 -2.158 1 95.38 45 SER B O 1
ATOM 3655 N N . SER B 1 46 ? 13.766 -43.594 -2.004 1 94.56 46 SER B N 1
ATOM 3656 C CA . SER B 1 46 ? 13.812 -43.219 -0.598 1 94.56 46 SER B CA 1
ATOM 3657 C C . SER B 1 46 ? 13.211 -44.281 0.29 1 94.56 46 SER B C 1
ATOM 3659 O O . SER B 1 46 ? 12.336 -45.062 -0.148 1 94.56 46 SER B O 1
ATOM 3661 N N . GLU B 1 47 ? 13.727 -44.344 1.576 1 94.06 47 GLU B N 1
ATOM 3662 C CA . GLU B 1 47 ? 13.211 -45.281 2.576 1 94.06 47 GLU B CA 1
ATOM 3663 C C . GLU B 1 47 ? 12.852 -44.562 3.871 1 94.06 47 GLU B C 1
ATOM 3665 O O . GLU B 1 47 ? 13.289 -43.438 4.102 1 94.06 47 GLU B O 1
ATOM 3670 N N . GLY B 1 48 ? 12.008 -45.219 4.609 1 96.81 48 GLY B N 1
ATOM 3671 C CA . GLY B 1 48 ? 11.609 -44.656 5.875 1 96.81 48 GLY B CA 1
ATOM 3672 C C . GLY B 1 48 ? 10.445 -43.688 5.746 1 96.81 48 GLY B C 1
ATOM 3673 O O . GLY B 1 48 ? 9.445 -44 5.098 1 96.81 48 GLY B O 1
ATOM 3674 N N . SER B 1 49 ? 10.555 -42.594 6.574 1 96.88 49 SER B N 1
ATOM 3675 C CA . SER B 1 49 ? 9.422 -41.656 6.613 1 96.88 49 SER B CA 1
ATOM 3676 C C . SER B 1 49 ? 9.875 -40.219 6.484 1 96.88 49 SER B C 1
ATOM 3678 O O . SER B 1 49 ? 11.062 -39.906 6.645 1 96.88 49 SER B O 1
ATOM 3680 N N . VAL B 1 50 ? 9.047 -39.406 6.086 1 96.75 50 VAL B N 1
ATOM 3681 C CA . VAL B 1 50 ? 9.227 -37.969 6.051 1 96.75 50 VAL B CA 1
ATOM 3682 C C . VAL B 1 50 ? 8.016 -37.281 6.684 1 96.75 50 VAL B C 1
ATOM 3684 O O . VAL B 1 50 ? 6.879 -37.5 6.27 1 96.75 50 VAL B O 1
ATOM 3687 N N . TYR B 1 51 ? 8.25 -36.5 7.699 1 94.75 51 TYR B N 1
ATOM 3688 C CA . TYR B 1 51 ? 7.238 -35.781 8.469 1 94.75 51 TYR B CA 1
ATOM 3689 C C . TYR B 1 51 ? 6.152 -36.75 8.953 1 94.75 51 TYR B C 1
ATOM 3691 O O . TYR B 1 51 ? 4.965 -36.406 8.914 1 94.75 51 TYR B O 1
ATOM 3699 N N . GLY B 1 52 ? 6.52 -37.969 9.273 1 94.56 52 GLY B N 1
ATOM 3700 C CA . GLY B 1 52 ? 5.625 -38.906 9.898 1 94.56 52 GLY B CA 1
ATOM 3701 C C . GLY B 1 52 ? 4.91 -39.812 8.898 1 94.56 52 GLY B C 1
ATOM 3702 O O . GLY B 1 52 ? 4.16 -40.719 9.281 1 94.56 52 GLY B O 1
ATOM 3703 N N . TYR B 1 53 ? 5.172 -39.656 7.621 1 96.44 53 TYR B N 1
ATOM 3704 C CA . TYR B 1 53 ? 4.543 -40.469 6.59 1 96.44 53 TYR B CA 1
ATOM 3705 C C . TYR B 1 53 ? 5.555 -41.406 5.934 1 96.44 53 TYR B C 1
ATOM 3707 O O . TYR B 1 53 ? 6.633 -40.969 5.523 1 96.44 53 TYR B O 1
ATOM 3715 N N . ASP B 1 54 ? 5.23 -42.594 5.758 1 96.88 54 ASP B N 1
ATOM 3716 C CA . ASP B 1 54 ? 6.141 -43.594 5.188 1 96.88 54 ASP B CA 1
ATOM 3717 C C . ASP B 1 54 ? 6.211 -43.469 3.666 1 96.88 54 ASP B C 1
ATOM 3719 O O . ASP B 1 54 ? 5.184 -43.281 3.006 1 96.88 54 ASP B O 1
ATOM 3723 N N . PHE B 1 55 ? 7.402 -43.594 3.178 1 98.12 55 PHE B N 1
ATOM 3724 C CA . PHE B 1 55 ? 7.586 -43.562 1.731 1 98.12 55 PHE B CA 1
ATOM 3725 C C . PHE B 1 55 ? 6.977 -44.812 1.098 1 98.12 55 PHE B C 1
ATOM 3727 O O . PHE B 1 55 ? 6.992 -45.906 1.693 1 98.12 55 PHE B O 1
ATOM 3734 N N . VAL B 1 56 ? 6.43 -44.656 -0.074 1 98.06 56 VAL B N 1
ATOM 3735 C CA . VAL B 1 56 ? 6.012 -45.75 -0.919 1 98.06 56 VAL B CA 1
ATOM 3736 C C . VAL B 1 56 ? 6.723 -45.688 -2.268 1 98.06 56 VAL B C 1
ATOM 3738 O O . VAL B 1 56 ? 7.164 -44.625 -2.682 1 98.06 56 VAL B O 1
ATOM 3741 N N . ASP B 1 57 ? 6.797 -46.719 -3.018 1 97.12 57 ASP B N 1
ATOM 3742 C CA . ASP B 1 57 ? 7.617 -46.781 -4.223 1 97.12 57 ASP B CA 1
ATOM 3743 C C . ASP B 1 57 ? 6.844 -46.312 -5.445 1 97.12 57 ASP B C 1
ATOM 3745 O O . ASP B 1 57 ? 7.441 -45.812 -6.406 1 97.12 57 ASP B O 1
ATOM 3749 N N . SER B 1 58 ? 5.5 -46.531 -5.281 1 97.12 58 SER B N 1
ATOM 3750 C CA . SER B 1 58 ? 4.715 -46.281 -6.488 1 97.12 58 SER B CA 1
ATOM 3751 C C . SER B 1 58 ? 3.342 -45.719 -6.145 1 97.12 58 SER B C 1
ATOM 3753 O O . SER B 1 58 ? 2.773 -46.031 -5.102 1 97.12 58 SER B O 1
ATOM 3755 N N . ILE B 1 59 ? 2.873 -44.906 -7.074 1 98 59 ILE B N 1
ATOM 3756 C CA . ILE B 1 59 ? 1.53 -44.344 -6.949 1 98 59 ILE B CA 1
ATOM 3757 C C . ILE B 1 59 ? 0.505 -45.469 -6.914 1 98 59 ILE B C 1
ATOM 3759 O O . ILE B 1 59 ? -0.563 -45.312 -6.312 1 98 59 ILE B O 1
ATOM 3763 N N . HIS B 1 60 ? 0.832 -46.625 -7.434 1 97.25 60 HIS B N 1
ATOM 3764 C CA . HIS B 1 60 ? -0.075 -47.781 -7.5 1 97.25 60 HIS B CA 1
ATOM 3765 C C . HIS B 1 60 ? -0.289 -48.375 -6.117 1 97.25 60 HIS B C 1
ATOM 3767 O O . HIS B 1 60 ? -1.217 -49.188 -5.922 1 97.25 60 HIS B O 1
ATOM 3773 N N . GLU B 1 61 ? 0.521 -48 -5.207 1 96.88 61 GLU B N 1
ATOM 3774 C CA . GLU B 1 61 ? 0.408 -48.5 -3.838 1 96.88 61 GLU B CA 1
ATOM 3775 C C . GLU B 1 61 ? -0.449 -47.594 -2.982 1 96.88 61 GLU B C 1
ATOM 3777 O O . GLU B 1 61 ? -0.539 -47.75 -1.766 1 96.88 61 GLU B O 1
ATOM 3782 N N . THR B 1 62 ? -1.001 -46.656 -3.568 1 97.25 62 THR B N 1
ATOM 3783 C CA . THR B 1 62 ? -1.73 -45.625 -2.816 1 97.25 62 THR B CA 1
ATOM 3784 C C . THR B 1 62 ? -3.191 -45.562 -3.256 1 97.25 62 THR B C 1
ATOM 3786 O O . THR B 1 62 ? -3.553 -46.125 -4.297 1 97.25 62 THR B O 1
ATOM 3789 N N . ASP B 1 63 ? -4.051 -45 -2.5 1 95.62 63 ASP B N 1
ATOM 3790 C CA . ASP B 1 63 ? -5.438 -44.688 -2.836 1 95.62 63 ASP B CA 1
ATOM 3791 C C . ASP B 1 63 ? -5.621 -43.188 -3.039 1 95.62 63 ASP B C 1
ATOM 3793 O O . ASP B 1 63 ? -6.656 -42.625 -2.662 1 95.62 63 ASP B O 1
ATOM 3797 N N . ALA B 1 64 ? -4.613 -42.562 -3.572 1 96.5 64 ALA B N 1
ATOM 3798 C CA . ALA B 1 64 ? -4.637 -41.125 -3.736 1 96.5 64 ALA B CA 1
ATOM 3799 C C . ALA B 1 64 ? -5.508 -40.719 -4.926 1 96.5 64 ALA B C 1
ATOM 3801 O O . ALA B 1 64 ? -5.527 -41.406 -5.949 1 96.5 64 ALA B O 1
ATOM 3802 N N . ASP B 1 65 ? -6.199 -39.656 -4.781 1 95.56 65 ASP B N 1
ATOM 3803 C CA . ASP B 1 65 ? -6.973 -39.125 -5.898 1 95.56 65 ASP B CA 1
ATOM 3804 C C . ASP B 1 65 ? -6.469 -37.75 -6.305 1 95.56 65 ASP B C 1
ATOM 3806 O O . ASP B 1 65 ? -6.973 -37.156 -7.258 1 95.56 65 ASP B O 1
ATOM 3810 N N . LEU B 1 66 ? -5.516 -37.188 -5.598 1 97.69 66 LEU B N 1
ATOM 3811 C CA . LEU B 1 66 ? -4.781 -35.969 -5.965 1 97.69 66 LEU B CA 1
ATOM 3812 C C . LEU B 1 66 ? -3.275 -36.25 -5.953 1 97.69 66 LEU B C 1
ATOM 3814 O O . LEU B 1 66 ? -2.75 -36.812 -5.008 1 97.69 66 LEU B O 1
ATOM 3818 N N . ALA B 1 67 ? -2.621 -35.875 -7.004 1 98.44 67 ALA B N 1
ATOM 3819 C CA . ALA B 1 67 ? -1.171 -36.031 -7.094 1 98.44 67 ALA B CA 1
ATOM 3820 C C . ALA B 1 67 ? -0.484 -34.656 -7.176 1 98.44 67 ALA B C 1
ATOM 3822 O O . ALA B 1 67 ? -0.859 -33.812 -7.992 1 98.44 67 ALA B O 1
ATOM 3823 N N . LEU B 1 68 ? 0.462 -34.375 -6.293 1 98.62 68 LEU B N 1
ATOM 3824 C CA . LEU B 1 68 ? 1.396 -33.281 -6.395 1 98.62 68 LEU B CA 1
ATOM 3825 C C . LEU B 1 68 ? 2.709 -33.719 -7.031 1 98.62 68 LEU B C 1
ATOM 3827 O O . LEU B 1 68 ? 3.5 -34.438 -6.402 1 98.62 68 LEU B O 1
ATOM 3831 N N . CYS B 1 69 ? 2.916 -33.312 -8.227 1 98.62 69 CYS B N 1
ATOM 3832 C CA . CYS B 1 69 ? 4.043 -33.812 -9 1 98.62 69 CYS B CA 1
ATOM 3833 C C . CYS B 1 69 ? 5.277 -32.938 -8.797 1 98.62 69 CYS B C 1
ATOM 3835 O O . CYS B 1 69 ? 5.41 -31.875 -9.406 1 98.62 69 CYS B O 1
ATOM 3837 N N . CYS B 1 70 ? 6.215 -33.469 -8.062 1 97.62 70 CYS B N 1
ATOM 3838 C CA . CYS B 1 70 ? 7.469 -32.812 -7.758 1 97.62 70 CYS B CA 1
ATOM 3839 C C . CYS B 1 70 ? 8.625 -33.438 -8.531 1 97.62 70 CYS B C 1
ATOM 3841 O O . CYS B 1 70 ? 9.664 -33.75 -7.953 1 97.62 70 CYS B O 1
ATOM 3843 N N . VAL B 1 71 ? 8.445 -33.625 -9.805 1 96.94 71 VAL B N 1
ATOM 3844 C CA . VAL B 1 71 ? 9.445 -34.281 -10.656 1 96.94 71 VAL B CA 1
ATOM 3845 C C . VAL B 1 71 ? 9.742 -33.375 -11.859 1 96.94 71 VAL B C 1
ATOM 3847 O O . VAL B 1 71 ? 8.938 -32.5 -12.203 1 96.94 71 VAL B O 1
ATOM 3850 N N . PRO B 1 72 ? 10.883 -33.531 -12.5 1 95.25 72 PRO B N 1
ATOM 3851 C CA . PRO B 1 72 ? 11.227 -32.719 -13.656 1 95.25 72 PRO B CA 1
ATOM 3852 C C . PRO B 1 72 ? 10.32 -32.969 -14.859 1 95.25 72 PRO B C 1
ATOM 3854 O O . PRO B 1 72 ? 9.75 -34.062 -14.984 1 95.25 72 PRO B O 1
ATOM 3857 N N . SER B 1 73 ? 10.266 -32.062 -15.734 1 95.5 73 SER B N 1
ATOM 3858 C CA . SER B 1 73 ? 9.289 -32 -16.812 1 95.5 73 SER B CA 1
ATOM 3859 C 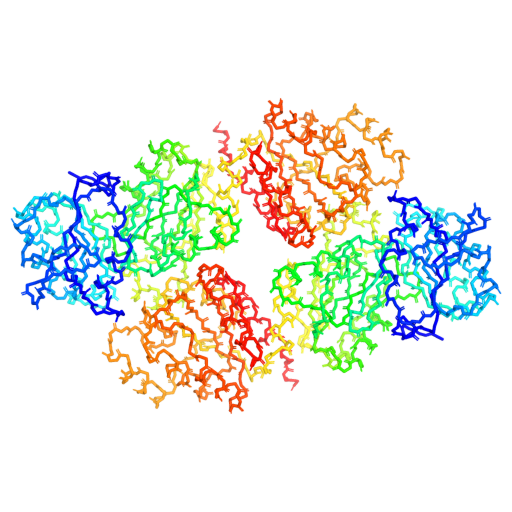C . SER B 1 73 ? 9.43 -33.219 -17.734 1 95.5 73 SER B C 1
ATOM 3861 O O . SER B 1 73 ? 8.438 -33.75 -18.203 1 95.5 73 SER B O 1
ATOM 3863 N N . PRO B 1 74 ? 10.617 -33.719 -17.953 1 95.81 74 PRO B N 1
ATOM 3864 C CA . PRO B 1 74 ? 10.711 -34.812 -18.922 1 95.81 74 PRO B CA 1
ATOM 3865 C C . PRO B 1 74 ? 10.047 -36.094 -18.422 1 95.81 74 PRO B C 1
ATOM 3867 O O . PRO B 1 74 ? 9.648 -36.938 -19.219 1 95.81 74 PRO B O 1
ATOM 3870 N N . VAL B 1 75 ? 9.875 -36.219 -17.125 1 96.75 75 VAL B N 1
ATOM 3871 C CA . VAL B 1 75 ? 9.359 -37.469 -16.578 1 96.75 75 VAL B CA 1
ATOM 3872 C C . VAL B 1 75 ? 7.867 -37.312 -16.297 1 96.75 75 VAL B C 1
ATOM 3874 O O . VAL B 1 75 ? 7.172 -38.312 -16.078 1 96.75 75 VAL B O 1
ATOM 3877 N N . VAL B 1 76 ? 7.309 -36.156 -16.406 1 98.25 76 VAL B N 1
ATOM 3878 C CA . VAL B 1 76 ? 5.945 -35.875 -15.984 1 98.25 76 VAL B CA 1
ATOM 3879 C C . VAL B 1 76 ? 4.953 -36.688 -16.781 1 98.25 76 VAL B C 1
ATOM 3881 O O . VAL B 1 76 ? 4 -37.25 -16.234 1 98.25 76 VAL B O 1
ATOM 3884 N N . PRO B 1 77 ? 5.129 -36.844 -18.156 1 98.5 77 PRO B N 1
ATOM 3885 C CA . PRO B 1 77 ? 4.152 -37.656 -18.906 1 98.5 77 PRO B CA 1
ATOM 3886 C C . PRO B 1 77 ? 4.043 -39.094 -18.391 1 98.5 77 PRO B C 1
ATOM 3888 O O . PRO B 1 77 ? 2.934 -39.594 -18.219 1 98.5 77 PRO B O 1
ATOM 3891 N N . GLU B 1 78 ? 5.188 -39.625 -18.125 1 98.12 78 GLU B N 1
ATOM 3892 C CA . GLU B 1 78 ? 5.184 -41 -17.594 1 98.12 78 GLU B CA 1
ATOM 3893 C C . GLU B 1 78 ? 4.508 -41.062 -16.219 1 98.12 78 GLU B C 1
ATOM 3895 O O . GLU B 1 78 ? 3.715 -41.969 -15.961 1 98.12 78 GLU B O 1
ATOM 3900 N N . VAL B 1 79 ? 4.816 -40.188 -15.398 1 98.25 79 VAL B N 1
ATOM 3901 C CA . VAL B 1 79 ? 4.25 -40.094 -14.055 1 98.25 79 VAL B CA 1
ATOM 3902 C C . VAL B 1 79 ? 2.736 -39.906 -14.141 1 98.25 79 VAL B C 1
ATOM 3904 O O . VAL B 1 79 ? 1.988 -40.562 -13.391 1 98.25 79 VAL B O 1
ATOM 3907 N N . LEU B 1 80 ? 2.266 -39.062 -15.039 1 98.44 80 LEU B N 1
ATOM 3908 C CA . LEU B 1 80 ? 0.836 -38.781 -15.188 1 98.44 80 LEU B CA 1
ATOM 3909 C C . LEU B 1 80 ? 0.108 -40.031 -15.68 1 98.44 80 LEU B C 1
ATOM 3911 O O . LEU B 1 80 ? -1.026 -40.312 -15.273 1 98.44 80 LEU B O 1
ATOM 3915 N N . GLU B 1 81 ? 0.735 -40.719 -16.578 1 98.19 81 GLU B N 1
ATOM 3916 C CA . GLU B 1 81 ? 0.15 -41.969 -17.047 1 98.19 81 GLU B CA 1
ATOM 3917 C C . GLU B 1 81 ? -0.047 -42.938 -15.891 1 98.19 81 GLU B C 1
ATOM 3919 O O . GLU B 1 81 ? -1.111 -43.562 -15.758 1 98.19 81 GLU B O 1
ATOM 3924 N N . GLU B 1 82 ? 0.985 -43.094 -15.109 1 98.31 82 GLU B N 1
ATOM 3925 C CA . GLU B 1 82 ? 0.9 -43.969 -13.938 1 98.31 82 GLU B CA 1
ATOM 3926 C C . GLU B 1 82 ? -0.207 -43.5 -12.992 1 98.31 82 GLU B C 1
ATOM 3928 O O . GLU B 1 82 ? -0.928 -44.312 -12.422 1 98.31 82 GLU B O 1
ATOM 3933 N N . CYS B 1 83 ? -0.303 -42.219 -12.766 1 98.25 83 CYS B N 1
ATOM 3934 C CA . CYS B 1 83 ? -1.357 -41.656 -11.93 1 98.25 83 CYS B CA 1
ATOM 3935 C C . CYS B 1 83 ? -2.734 -42.031 -12.477 1 98.25 83 CYS B C 1
ATOM 3937 O O . CYS B 1 83 ? -3.625 -42.406 -11.727 1 98.25 83 CYS B O 1
ATOM 3939 N N . GLY B 1 84 ? -2.896 -41.781 -13.805 1 97.56 84 GLY B N 1
ATOM 3940 C CA . GLY B 1 84 ? -4.156 -42.156 -14.438 1 97.56 84 GLY B CA 1
ATOM 3941 C C . GLY B 1 84 ? -4.535 -43.594 -14.242 1 97.56 84 GLY B C 1
ATOM 3942 O O . GLY B 1 84 ? -5.684 -43.906 -13.914 1 97.56 84 GLY B O 1
ATOM 3943 N N . GLU B 1 85 ? -3.549 -44.438 -14.422 1 97.5 85 GLU B N 1
ATOM 3944 C CA . GLU B 1 85 ? -3.764 -45.875 -14.242 1 97.5 85 GLU B CA 1
ATOM 3945 C C . GLU B 1 85 ? -4.18 -46.188 -12.805 1 97.5 85 GLU B C 1
ATOM 3947 O O . GLU B 1 85 ? -4.953 -47.125 -12.57 1 97.5 85 GLU B O 1
ATOM 3952 N N . ALA B 1 86 ? -3.688 -45.438 -11.945 1 97.56 86 ALA B N 1
ATOM 3953 C CA . ALA B 1 86 ? -3.939 -45.688 -10.523 1 97.56 86 ALA B CA 1
ATOM 3954 C C . ALA B 1 86 ? -5.25 -45.031 -10.086 1 97.56 86 ALA B C 1
ATOM 3956 O O . ALA B 1 86 ? -5.664 -45.156 -8.93 1 97.56 86 ALA B O 1
ATOM 3957 N N . GLY B 1 87 ? -5.902 -44.219 -10.938 1 95.75 87 GLY B N 1
ATOM 3958 C CA . GLY B 1 87 ? -7.215 -43.688 -10.633 1 95.75 87 GLY B CA 1
ATOM 3959 C C . GLY B 1 87 ? -7.152 -42.281 -10.07 1 95.75 87 GLY B C 1
ATOM 3960 O O . GLY B 1 87 ? -8.133 -41.781 -9.5 1 95.75 87 GLY B O 1
ATOM 3961 N N . VAL B 1 88 ? -6.02 -41.656 -10.164 1 96.81 88 VAL B N 1
ATOM 3962 C CA . VAL B 1 88 ? -5.879 -40.25 -9.711 1 96.81 88 VAL B CA 1
ATOM 3963 C C . VAL B 1 88 ? -6.73 -39.344 -10.586 1 96.81 88 VAL B C 1
ATOM 3965 O O . VAL B 1 88 ? -6.637 -39.375 -11.812 1 96.81 88 VAL B O 1
ATOM 3968 N N . GLY B 1 89 ? -7.535 -38.5 -9.945 1 96.31 89 GLY B N 1
ATOM 3969 C CA . GLY B 1 89 ? -8.469 -37.656 -10.688 1 96.31 89 GLY B CA 1
ATOM 3970 C C . GLY B 1 89 ? -7.941 -36.281 -10.945 1 96.31 89 GLY B C 1
ATOM 3971 O O . GLY B 1 89 ? -8.43 -35.562 -11.836 1 96.31 89 GLY B O 1
ATOM 3972 N N . ALA B 1 90 ? -6.98 -35.812 -10.172 1 97.94 90 ALA B N 1
ATOM 3973 C CA . ALA B 1 90 ? -6.422 -34.469 -10.32 1 97.94 90 ALA B CA 1
ATOM 3974 C C . ALA B 1 90 ? -4.922 -34.469 -10.047 1 97.94 90 ALA B C 1
ATOM 3976 O O . ALA B 1 90 ? -4.434 -35.25 -9.219 1 97.94 90 ALA B O 1
ATOM 3977 N N . ALA B 1 91 ? -4.191 -33.625 -10.766 1 98.5 91 ALA B N 1
ATOM 3978 C CA . ALA B 1 91 ? -2.744 -33.531 -10.594 1 98.5 91 ALA B CA 1
ATOM 3979 C C . ALA B 1 91 ? -2.279 -32.062 -10.656 1 98.5 91 ALA B C 1
ATOM 3981 O O . ALA B 1 91 ? -2.791 -31.281 -11.453 1 98.5 91 ALA B O 1
ATOM 3982 N N . VAL B 1 92 ? -1.364 -31.703 -9.789 1 98.5 92 VAL B N 1
ATOM 3983 C CA . VAL B 1 92 ? -0.657 -30.422 -9.828 1 98.5 92 VAL B CA 1
ATOM 3984 C C . VAL B 1 92 ? 0.755 -30.641 -10.367 1 98.5 92 VAL B C 1
ATOM 3986 O O . VAL B 1 92 ? 1.521 -31.438 -9.828 1 98.5 92 VAL B O 1
ATOM 3989 N N . ILE B 1 93 ? 1.079 -29.984 -11.43 1 98.31 93 ILE B N 1
ATOM 3990 C CA . ILE B 1 93 ? 2.406 -30.109 -12.016 1 98.31 93 ILE B CA 1
ATOM 3991 C C . ILE B 1 93 ? 3.209 -28.828 -11.766 1 98.31 93 ILE B C 1
ATOM 3993 O O . ILE B 1 93 ? 2.977 -27.797 -12.406 1 98.31 93 ILE B O 1
ATOM 3997 N N . PHE B 1 94 ? 4.215 -28.922 -10.922 1 96.25 94 PHE B N 1
ATOM 3998 C CA . PHE B 1 94 ? 4.984 -27.766 -10.484 1 96.25 94 PHE B CA 1
ATOM 3999 C C . PHE B 1 94 ? 6.07 -27.422 -11.5 1 96.25 94 PHE B C 1
ATOM 4001 O O . PHE B 1 94 ? 6.402 -26.25 -11.688 1 96.25 94 PHE B O 1
ATOM 4008 N N . ALA B 1 95 ? 6.508 -28.359 -12.211 1 93.69 95 ALA B N 1
ATOM 4009 C CA . ALA B 1 95 ? 7.688 -28.203 -13.055 1 93.69 95 ALA B CA 1
ATOM 4010 C C . ALA B 1 95 ? 7.402 -27.266 -14.234 1 93.69 95 ALA B C 1
ATOM 4012 O O . ALA B 1 95 ? 6.309 -27.297 -14.805 1 93.69 95 ALA B O 1
ATOM 4013 N N . GLY B 1 96 ? 8.367 -26.469 -14.492 1 90.75 96 GLY B N 1
ATOM 4014 C CA . GLY B 1 96 ? 8.414 -25.812 -15.781 1 90.75 96 GLY B CA 1
ATOM 4015 C C . GLY B 1 96 ? 9.062 -26.656 -16.859 1 90.75 96 GLY B C 1
ATOM 4016 O O . GLY B 1 96 ? 9.32 -27.844 -16.656 1 90.75 96 GLY B O 1
ATOM 4017 N N . GLY B 1 97 ? 9.273 -26.031 -18.047 1 89.94 97 GLY B N 1
ATOM 4018 C CA . GLY B 1 97 ? 9.906 -26.766 -19.125 1 89.94 97 GLY B CA 1
ATOM 4019 C C . GLY B 1 97 ? 8.922 -27.281 -20.156 1 89.94 97 GLY B C 1
ATOM 4020 O O . GLY B 1 97 ? 9.148 -28.328 -20.766 1 89.94 97 GLY B O 1
ATOM 4021 N N . PHE B 1 98 ? 7.918 -26.688 -20.281 1 93.12 98 PHE B N 1
ATOM 4022 C CA . PHE B 1 98 ? 6.848 -27.062 -21.203 1 93.12 98 PHE B CA 1
ATOM 4023 C C . PHE B 1 98 ? 6.676 -26.016 -22.297 1 93.12 98 PHE B C 1
ATOM 4025 O O . PHE B 1 98 ? 7.656 -25.578 -22.906 1 93.12 98 PHE B O 1
ATOM 4032 N N . ALA B 1 99 ? 5.422 -25.609 -22.656 1 88.75 99 ALA B N 1
ATOM 4033 C CA . ALA B 1 99 ? 5.152 -24.781 -23.844 1 88.75 99 ALA B CA 1
ATOM 4034 C C . ALA B 1 99 ? 5.852 -23.422 -23.719 1 88.75 99 ALA B C 1
ATOM 4036 O O . ALA B 1 99 ? 6.152 -22.797 -24.734 1 88.75 99 ALA B O 1
ATOM 4037 N N . GLU B 1 100 ? 6.184 -22.969 -22.469 1 85 100 GLU B N 1
ATOM 4038 C CA . GLU B 1 100 ? 6.746 -21.641 -22.25 1 85 100 GLU B CA 1
ATOM 4039 C C . GLU B 1 100 ? 8.219 -21.594 -22.672 1 85 100 GLU B C 1
ATOM 4041 O O . GLU B 1 100 ? 8.789 -20.516 -22.812 1 85 100 GLU B O 1
ATOM 4046 N N . VAL B 1 101 ? 8.828 -22.766 -22.906 1 83.75 101 VAL B N 1
ATOM 4047 C CA . VAL B 1 101 ? 10.273 -22.812 -23.109 1 83.75 101 VAL B CA 1
ATOM 4048 C C . VAL B 1 101 ? 10.586 -22.953 -24.594 1 83.75 101 VAL B C 1
ATOM 4050 O O . VAL B 1 101 ? 11.312 -22.141 -25.172 1 83.75 101 VAL B O 1
ATOM 4053 N N . ASP B 1 102 ? 10.086 -24.094 -25.25 1 87.38 102 ASP B N 1
ATOM 4054 C CA . ASP B 1 102 ? 10.398 -24.375 -26.641 1 87.38 102 ASP B CA 1
ATOM 4055 C C . ASP B 1 102 ? 9.406 -25.375 -27.234 1 87.38 102 ASP B C 1
ATOM 4057 O O . ASP B 1 102 ? 8.406 -25.719 -26.609 1 87.38 102 ASP B O 1
ATOM 4061 N N . ASP B 1 103 ? 9.711 -25.781 -28.406 1 91.62 103 ASP B N 1
ATOM 4062 C CA . ASP B 1 103 ? 8.805 -26.656 -29.125 1 91.62 103 ASP B CA 1
ATOM 4063 C C . ASP B 1 103 ? 8.727 -28.031 -28.469 1 91.62 103 ASP B C 1
ATOM 4065 O O . ASP B 1 103 ? 7.672 -28.672 -28.469 1 91.62 103 ASP B O 1
ATOM 4069 N N . GLU B 1 104 ? 9.852 -28.484 -28.031 1 93.25 104 GLU B N 1
ATOM 4070 C CA . GLU B 1 104 ? 9.852 -29.75 -27.312 1 93.25 104 GLU B CA 1
ATOM 4071 C C . GLU B 1 104 ? 8.977 -29.656 -26.062 1 93.25 104 GLU B C 1
ATOM 4073 O O . GLU B 1 104 ? 8.258 -30.609 -25.734 1 93.25 104 GLU B O 1
ATOM 4078 N N . GLY B 1 105 ? 9.094 -28.594 -25.375 1 93.81 105 GLY B N 1
ATOM 4079 C CA . GLY B 1 105 ? 8.234 -28.344 -24.219 1 93.81 105 GLY B CA 1
ATOM 4080 C C . GLY B 1 105 ? 6.762 -28.297 -24.578 1 93.81 105 GLY B C 1
ATOM 4081 O O . GLY B 1 105 ? 5.926 -28.812 -23.828 1 93.81 105 GLY B O 1
ATOM 4082 N N . ARG B 1 106 ? 6.473 -27.703 -25.672 1 93.94 106 ARG B N 1
ATOM 4083 C CA . ARG B 1 106 ? 5.09 -27.656 -26.125 1 93.94 106 ARG B CA 1
ATOM 4084 C C . ARG B 1 106 ? 4.562 -29.062 -26.406 1 93.94 106 ARG B C 1
ATOM 4086 O O . ARG B 1 106 ? 3.428 -29.391 -26.047 1 93.94 106 ARG B O 1
ATOM 4093 N N . ALA B 1 107 ? 5.363 -29.797 -27.078 1 96.5 107 ALA B N 1
ATOM 4094 C CA . ALA B 1 107 ? 4.98 -31.188 -27.344 1 96.5 107 ALA B CA 1
ATOM 4095 C C . ALA B 1 107 ? 4.719 -31.953 -26.062 1 96.5 107 ALA B C 1
ATOM 4097 O O . ALA B 1 107 ? 3.779 -32.75 -25.984 1 96.5 107 ALA B O 1
ATOM 4098 N N . ARG B 1 108 ? 5.57 -31.734 -25.094 1 97 108 ARG B N 1
ATOM 4099 C CA . ARG B 1 108 ? 5.398 -32.375 -23.797 1 97 108 ARG B CA 1
ATOM 4100 C C . ARG B 1 108 ? 4.086 -31.938 -23.141 1 97 108 ARG B C 1
ATOM 4102 O O . ARG B 1 108 ? 3.389 -32.75 -22.531 1 97 108 ARG B O 1
ATOM 4109 N N . GLU B 1 109 ? 3.82 -30.719 -23.219 1 96.5 109 GLU B N 1
ATOM 4110 C CA . GLU B 1 109 ? 2.58 -30.188 -22.656 1 96.5 109 GLU B CA 1
ATOM 4111 C C . GLU B 1 109 ? 1.362 -30.797 -23.359 1 96.5 109 GLU B C 1
ATOM 4113 O O . GLU B 1 109 ? 0.378 -31.156 -22.703 1 96.5 109 GLU B O 1
ATOM 4118 N N . ASP B 1 110 ? 1.424 -30.875 -24.703 1 97.06 110 ASP B N 1
ATOM 4119 C CA . ASP B 1 110 ? 0.353 -31.516 -25.453 1 97.06 110 ASP B CA 1
ATOM 4120 C C . ASP B 1 110 ? 0.163 -32.969 -25 1 97.06 110 ASP B C 1
ATOM 4122 O O . ASP B 1 110 ? -0.967 -33.438 -24.906 1 97.06 110 ASP B O 1
ATOM 4126 N N . GLU B 1 111 ? 1.25 -33.562 -24.781 1 98.06 111 GLU B N 1
ATOM 4127 C CA . GLU B 1 111 ? 1.209 -34.969 -24.328 1 98.06 111 GLU B CA 1
ATOM 4128 C C . GLU B 1 111 ? 0.502 -35.094 -22.984 1 98.06 111 GLU B C 1
ATOM 4130 O O . GLU B 1 111 ? -0.348 -35.969 -22.812 1 98.06 111 GLU B O 1
ATOM 4135 N N . ILE B 1 112 ? 0.828 -34.25 -22.031 1 97.94 112 ILE B N 1
ATOM 4136 C CA . ILE B 1 112 ? 0.191 -34.375 -20.719 1 97.94 112 ILE B CA 1
ATOM 4137 C C . ILE B 1 112 ? -1.284 -34 -20.828 1 97.94 112 ILE B C 1
ATOM 4139 O O . ILE B 1 112 ? -2.123 -34.531 -20.094 1 97.94 112 ILE B O 1
ATOM 4143 N N . GLY B 1 113 ? -1.609 -33.094 -21.766 1 97.25 113 GLY B N 1
ATOM 4144 C CA . GLY B 1 113 ? -3.01 -32.812 -22.047 1 97.25 113 GLY B CA 1
ATOM 4145 C C . GLY B 1 113 ? -3.766 -34.062 -22.531 1 97.25 113 GLY B C 1
ATOM 4146 O O . GLY B 1 113 ? -4.875 -34.312 -22.062 1 97.25 113 GLY B O 1
ATOM 4147 N N . ARG B 1 114 ? -3.17 -34.719 -23.422 1 97.5 114 ARG B N 1
ATOM 4148 C CA . ARG B 1 114 ? -3.773 -35.938 -23.969 1 97.5 114 ARG B CA 1
ATOM 4149 C C . ARG B 1 114 ? -3.959 -37 -22.891 1 97.5 114 ARG B C 1
ATOM 4151 O O . ARG B 1 114 ? -5 -37.656 -22.828 1 97.5 114 ARG B O 1
ATOM 4158 N N . ILE B 1 115 ? -2.932 -37.156 -22.109 1 98.06 115 ILE B N 1
ATOM 4159 C CA . ILE B 1 115 ? -3.006 -38.125 -21 1 98.06 115 ILE B CA 1
ATOM 4160 C C . ILE B 1 115 ? -4.148 -37.719 -20.062 1 98.06 115 ILE B C 1
ATOM 4162 O O . ILE B 1 115 ? -4.918 -38.594 -19.625 1 98.06 115 ILE B O 1
ATOM 4166 N N . GLY B 1 116 ? -4.246 -36.469 -19.734 1 97.25 116 GLY B N 1
ATOM 4167 C CA . GLY B 1 116 ? -5.352 -36 -18.922 1 97.25 116 GLY B CA 1
ATOM 4168 C C . GLY B 1 116 ? -6.711 -36.344 -19.484 1 97.25 116 GLY B C 1
ATOM 4169 O O . GLY B 1 116 ? -7.613 -36.75 -18.75 1 97.25 116 GLY B O 1
ATOM 4170 N N . GLU B 1 117 ? -6.828 -36.156 -20.781 1 96.12 117 GLU B N 1
ATOM 4171 C CA . GLU B 1 117 ? -8.078 -36.469 -21.453 1 96.12 117 GLU B CA 1
ATOM 4172 C C . GLU B 1 117 ? -8.344 -38 -21.406 1 96.12 117 GLU B C 1
ATOM 4174 O O . GLU B 1 117 ? -9.469 -38.406 -21.141 1 96.12 117 GLU B O 1
ATOM 4179 N N . GLU B 1 118 ? -7.352 -38.719 -21.703 1 97.12 118 GLU B N 1
ATOM 4180 C CA . GLU B 1 118 ? -7.473 -40.156 -21.75 1 97.12 118 GLU B CA 1
ATOM 4181 C C . GLU B 1 118 ? -7.938 -40.719 -20.406 1 97.12 118 GLU B C 1
ATOM 4183 O O . GLU B 1 118 ? -8.781 -41.625 -20.375 1 97.12 118 GLU B O 1
ATOM 4188 N N . TYR B 1 119 ? -7.473 -40.188 -19.344 1 97.19 119 TYR B N 1
ATOM 4189 C CA . TYR B 1 119 ? -7.758 -40.75 -18.031 1 97.19 119 TYR B CA 1
ATOM 4190 C C . TYR B 1 119 ? -8.742 -39.875 -17.266 1 97.19 119 TYR B C 1
ATOM 4192 O O . TYR B 1 119 ? -8.961 -40.062 -16.078 1 97.19 119 TYR B O 1
ATOM 4200 N N . ASP B 1 120 ? -9.289 -38.875 -17.953 1 96.44 120 ASP B N 1
ATOM 4201 C CA . ASP B 1 120 ? -10.227 -37.906 -17.328 1 96.44 120 ASP B CA 1
ATOM 4202 C C . ASP B 1 120 ? -9.617 -37.281 -16.078 1 96.44 120 ASP B C 1
ATOM 4204 O O . ASP B 1 120 ? -10.234 -37.312 -15.008 1 96.44 120 ASP B O 1
ATOM 4208 N N . MET B 1 121 ? -8.391 -36.844 -16.172 1 97.06 121 MET B N 1
ATOM 4209 C CA . MET B 1 121 ? -7.645 -36.219 -15.078 1 97.06 121 MET B CA 1
ATOM 4210 C C . MET B 1 121 ? -7.613 -34.719 -15.234 1 97.06 121 MET B C 1
ATOM 4212 O O . MET B 1 121 ? -7.32 -34.219 -16.328 1 97.06 121 MET B O 1
ATOM 4216 N N . THR B 1 122 ? -7.984 -34.031 -14.195 1 97.44 122 THR B N 1
ATOM 4217 C CA . THR B 1 122 ? -7.875 -32.562 -14.18 1 97.44 122 THR B CA 1
ATOM 4218 C C . THR B 1 122 ? -6.469 -32.125 -13.789 1 97.44 122 THR B C 1
ATOM 4220 O O . THR B 1 122 ? -5.945 -32.562 -12.758 1 97.44 122 THR B O 1
ATOM 4223 N N . ILE B 1 123 ? -5.879 -31.25 -14.602 1 98 123 ILE B N 1
ATOM 4224 C CA . ILE B 1 123 ? -4.488 -30.875 -14.383 1 98 123 ILE B CA 1
ATOM 4225 C C . ILE B 1 123 ? -4.406 -29.391 -14.023 1 98 123 ILE B C 1
ATOM 4227 O O . ILE B 1 123 ? -4.965 -28.547 -14.727 1 98 123 ILE B O 1
ATOM 4231 N N . LEU B 1 124 ? -3.816 -29.016 -12.906 1 98.06 124 LEU B N 1
ATOM 4232 C CA . LEU B 1 124 ? -3.387 -27.656 -12.586 1 98.06 124 LEU B CA 1
ATOM 4233 C C . LEU B 1 124 ? -1.937 -27.438 -13 1 98.06 124 LEU B C 1
ATOM 4235 O O . LEU B 1 124 ? -1.035 -28.125 -12.516 1 98.06 124 LEU B O 1
ATOM 4239 N N . GLY B 1 125 ? -1.683 -26.484 -13.828 1 96.19 125 GLY B N 1
ATOM 4240 C CA . GLY B 1 125 ? -0.364 -26.281 -14.414 1 96.19 125 GLY B CA 1
ATOM 4241 C C . GLY B 1 125 ? -0.253 -26.781 -15.836 1 96.19 125 GLY B C 1
ATOM 4242 O O . GLY B 1 125 ? -1.239 -26.797 -16.578 1 96.19 125 GLY B O 1
ATOM 4243 N N . PRO B 1 126 ? 0.919 -27.156 -16.234 1 96.31 126 PRO B N 1
ATOM 4244 C CA . PRO B 1 126 ? 2.186 -27.203 -15.508 1 96.31 126 PRO B CA 1
ATOM 4245 C C . PRO B 1 126 ? 2.744 -25.812 -15.203 1 96.31 126 PRO B C 1
ATOM 4247 O O . PRO B 1 126 ? 2.062 -24.812 -15.43 1 96.31 126 PRO B O 1
ATOM 4250 N N . ASN B 1 127 ? 3.975 -25.734 -14.633 1 92.56 127 ASN B N 1
ATOM 4251 C CA . ASN B 1 127 ? 4.637 -24.469 -14.328 1 92.56 127 ASN B CA 1
ATOM 4252 C C . ASN B 1 127 ? 3.787 -23.609 -13.398 1 92.56 127 ASN B C 1
ATOM 4254 O O . ASN B 1 127 ? 3.475 -22.453 -13.719 1 92.56 127 ASN B O 1
ATOM 4258 N N . THR B 1 128 ? 3.479 -24.156 -12.266 1 95.19 128 THR B N 1
ATOM 4259 C CA . THR B 1 128 ? 2.639 -23.469 -11.305 1 95.19 128 THR B CA 1
ATOM 4260 C C . THR B 1 128 ? 3.182 -23.641 -9.891 1 95.19 128 THR B C 1
ATOM 4262 O O . THR B 1 128 ? 3.928 -24.578 -9.617 1 95.19 128 THR B O 1
ATOM 4265 N N . ALA B 1 129 ? 2.834 -22.656 -9.094 1 94.81 129 ALA B N 1
ATOM 4266 C CA . ALA B 1 129 ? 3.189 -22.75 -7.68 1 94.81 129 ALA B CA 1
ATOM 4267 C C . ALA B 1 129 ? 2.086 -23.438 -6.883 1 94.81 129 ALA B C 1
ATOM 4269 O O . ALA B 1 129 ? 2.195 -23.578 -5.664 1 94.81 129 ALA B O 1
ATOM 4270 N N . GLY B 1 130 ? 0.994 -23.844 -7.547 1 97.06 130 GLY B N 1
ATOM 4271 C CA . GLY B 1 130 ? -0.031 -24.656 -6.914 1 97.06 130 GLY B CA 1
ATOM 4272 C C . GLY B 1 130 ? -1.189 -23.844 -6.371 1 97.06 130 GLY B C 1
ATOM 4273 O O . GLY B 1 130 ? -1.648 -22.891 -7.016 1 97.06 130 GLY B O 1
ATOM 4274 N N . TYR B 1 131 ? -1.74 -24.328 -5.258 1 97.75 131 TYR B N 1
ATOM 4275 C CA . TYR B 1 131 ? -2.949 -23.719 -4.711 1 97.75 131 TYR B CA 1
ATOM 4276 C C . TYR B 1 131 ? -3.025 -23.922 -3.203 1 97.75 131 TYR B C 1
ATOM 4278 O O . TYR B 1 131 ? -2.219 -24.656 -2.625 1 97.75 131 TYR B O 1
ATOM 4286 N N . CYS B 1 132 ? -3.904 -23.219 -2.592 1 97.25 132 CYS B N 1
ATOM 4287 C CA . CYS B 1 132 ? -4.203 -23.438 -1.184 1 97.25 132 CYS B CA 1
ATOM 4288 C C . CYS B 1 132 ? -5.668 -23.141 -0.882 1 97.25 132 CYS B C 1
ATOM 4290 O O . CYS B 1 132 ? -6.266 -22.266 -1.506 1 97.25 132 CYS B O 1
ATOM 4292 N N . ILE B 1 133 ? -6.273 -23.891 -0.071 1 97.5 133 ILE B N 1
ATOM 4293 C CA . ILE B 1 133 ? -7.609 -23.75 0.496 1 97.5 133 ILE B CA 1
ATOM 4294 C C . ILE B 1 133 ? -7.543 -23.891 2.016 1 97.5 133 ILE B C 1
ATOM 4296 O O . ILE B 1 133 ? -7.812 -24.953 2.561 1 97.5 133 ILE B O 1
ATOM 4300 N N . PRO B 1 134 ? -7.344 -22.766 2.65 1 96.88 134 PRO B N 1
ATOM 4301 C CA . PRO B 1 134 ? -6.961 -22.781 4.066 1 96.88 134 PRO B CA 1
ATOM 4302 C C . PRO B 1 134 ? -8.016 -23.422 4.957 1 96.88 134 PRO B C 1
ATOM 4304 O O . PRO B 1 134 ? -7.684 -24.203 5.852 1 96.88 134 PRO B O 1
ATOM 4307 N N . HIS B 1 135 ? -9.297 -23.172 4.754 1 96.06 135 HIS B N 1
ATOM 4308 C CA . HIS B 1 135 ? -10.32 -23.688 5.648 1 96.06 135 HIS B CA 1
ATOM 4309 C C . HIS B 1 135 ? -10.398 -25.203 5.582 1 96.06 135 HIS B C 1
ATOM 4311 O O . HIS B 1 135 ? -10.969 -25.844 6.465 1 96.06 135 HIS B O 1
ATOM 4317 N N . LEU B 1 136 ? -9.805 -25.797 4.582 1 95.12 136 LEU B N 1
ATOM 4318 C CA . LEU B 1 136 ? -9.766 -27.25 4.438 1 95.12 136 LEU B CA 1
ATOM 4319 C C . LEU B 1 136 ? -8.391 -27.797 4.801 1 95.12 136 LEU B C 1
ATOM 4321 O O . LEU B 1 136 ? -8.133 -29 4.621 1 95.12 136 LEU B O 1
ATOM 4325 N N . ASP B 1 137 ? -7.473 -26.891 5.191 1 94.81 137 ASP B N 1
ATOM 4326 C CA . ASP B 1 137 ? -6.082 -27.234 5.48 1 94.81 137 ASP B CA 1
ATOM 4327 C C . ASP B 1 137 ? -5.434 -27.938 4.285 1 94.81 137 ASP B C 1
ATOM 4329 O O . ASP B 1 137 ? -4.75 -28.938 4.445 1 94.81 137 ASP B O 1
ATOM 4333 N N . LEU B 1 138 ? -5.777 -27.484 3.115 1 95.56 138 LEU B N 1
ATOM 4334 C CA . LEU B 1 138 ? -5.25 -28.031 1.866 1 95.56 138 LEU B CA 1
ATOM 4335 C C . LEU B 1 138 ? -4.27 -27.047 1.222 1 95.56 138 LEU B C 1
ATOM 4337 O O . LEU B 1 138 ? -4.672 -25.984 0.744 1 95.56 138 LEU B O 1
ATOM 4341 N N . TYR B 1 139 ? -3.049 -27.453 1.194 1 96 139 TYR B N 1
ATOM 4342 C CA . TYR B 1 139 ? -1.986 -26.625 0.632 1 96 139 TYR B CA 1
ATOM 4343 C C . TYR B 1 139 ? -1.182 -27.391 -0.405 1 96 139 TYR B C 1
ATOM 4345 O O . TYR B 1 139 ? -0.116 -27.938 -0.096 1 96 139 TYR B O 1
ATOM 4353 N N . GLY B 1 140 ? -1.766 -27.453 -1.587 1 96.12 140 GLY B N 1
ATOM 4354 C CA . GLY B 1 140 ? -1.107 -28.109 -2.709 1 96.12 140 GLY B CA 1
ATOM 4355 C C . GLY B 1 140 ? -0.084 -27.219 -3.395 1 96.12 140 GLY B C 1
ATOM 4356 O O . GLY B 1 140 ? -0.218 -26.922 -4.582 1 96.12 140 GLY B O 1
ATOM 4357 N N . SER B 1 141 ? 0.916 -26.734 -2.652 1 96.06 141 SER B N 1
ATOM 4358 C CA . SER B 1 141 ? 1.968 -25.828 -3.094 1 96.06 141 SER B CA 1
ATOM 4359 C C . SER B 1 141 ? 3.322 -26.219 -2.518 1 96.06 141 SER B C 1
ATOM 4361 O O . SER B 1 141 ? 3.389 -26.953 -1.523 1 96.06 141 SER B O 1
ATOM 4363 N N . PHE B 1 142 ? 4.363 -25.859 -3.176 1 93.44 142 PHE B N 1
ATOM 4364 C CA . PHE B 1 142 ? 5.703 -26.109 -2.652 1 93.44 142 PHE B CA 1
ATOM 4365 C C . PHE B 1 142 ? 6.246 -24.875 -1.954 1 93.44 142 PHE B C 1
ATOM 4367 O O . PHE B 1 142 ? 7.344 -24.891 -1.394 1 93.44 142 PHE B O 1
ATOM 4374 N N . VAL B 1 143 ? 5.539 -23.766 -2.023 1 93.12 143 VAL B N 1
ATOM 4375 C CA . VAL B 1 143 ? 6.039 -22.5 -1.479 1 93.12 143 VAL B CA 1
ATOM 4376 C C . VAL B 1 143 ? 6.07 -22.578 0.047 1 93.12 143 VAL B C 1
ATOM 4378 O O . VAL B 1 143 ? 5.043 -22.828 0.682 1 93.12 143 VAL B O 1
ATOM 4381 N N . PRO B 1 144 ? 7.199 -22.297 0.605 1 89.44 144 PRO B N 1
ATOM 4382 C CA . PRO B 1 144 ? 7.297 -22.391 2.064 1 89.44 144 PRO B CA 1
ATOM 4383 C C . PRO B 1 144 ? 6.375 -21.406 2.777 1 89.44 144 PRO B C 1
ATOM 4385 O O . PRO B 1 144 ? 6.176 -20.281 2.297 1 89.44 144 PRO B O 1
ATOM 4388 N N . GLU B 1 145 ? 5.805 -21.844 3.842 1 90.81 145 GLU B N 1
ATOM 4389 C CA . GLU B 1 145 ? 5.027 -21.047 4.781 1 90.81 145 GLU B CA 1
ATOM 4390 C C . GLU B 1 145 ? 3.717 -20.578 4.156 1 90.81 145 GLU B C 1
ATOM 4392 O O . GLU B 1 145 ? 3.059 -19.672 4.676 1 90.81 145 GLU B O 1
ATOM 4397 N N . ILE B 1 146 ? 3.375 -21.188 3.033 1 94.25 146 ILE B N 1
ATOM 4398 C CA . ILE B 1 146 ? 2.078 -20.891 2.438 1 94.25 146 ILE B CA 1
ATOM 4399 C C . ILE B 1 146 ? 0.962 -21.25 3.416 1 94.25 146 ILE B C 1
ATOM 4401 O O . ILE B 1 146 ? -0.148 -20.719 3.326 1 94.25 146 ILE B O 1
ATOM 4405 N N . ARG B 1 147 ? 1.229 -22.047 4.434 1 94.06 147 ARG B N 1
ATOM 4406 C CA . ARG B 1 147 ? 0.268 -22.469 5.449 1 94.06 147 ARG B CA 1
ATOM 4407 C C . ARG B 1 147 ? -0.105 -21.297 6.363 1 94.06 147 ARG B C 1
ATOM 4409 O O . ARG B 1 147 ? -1.086 -21.375 7.105 1 94.06 147 ARG B O 1
ATOM 4416 N N . ASP B 1 148 ? 0.673 -20.281 6.316 1 93.25 148 ASP B N 1
ATOM 4417 C CA . ASP B 1 148 ? 0.408 -19.109 7.156 1 93.25 148 ASP B CA 1
ATOM 4418 C C . ASP B 1 148 ? -0.776 -18.312 6.621 1 93.25 148 ASP B C 1
ATOM 4420 O O . ASP B 1 148 ? -1.333 -17.469 7.328 1 93.25 148 ASP B O 1
ATOM 4424 N N . VAL B 1 149 ? -1.133 -18.516 5.367 1 95.12 149 VAL B N 1
ATOM 4425 C CA . VAL B 1 149 ? -2.273 -17.812 4.789 1 95.12 149 VAL B CA 1
ATOM 4426 C C . VAL B 1 149 ? -3.562 -18.266 5.469 1 95.12 149 VAL B C 1
ATOM 4428 O O . VAL B 1 149 ? -3.842 -19.469 5.531 1 95.12 149 VAL B O 1
ATOM 4431 N N . GLU B 1 150 ? -4.336 -17.375 5.945 1 94.88 150 GLU B N 1
ATOM 4432 C CA . GLU B 1 150 ? -5.543 -17.672 6.711 1 94.88 150 GLU B CA 1
ATOM 4433 C C . GLU B 1 150 ? -6.762 -17.797 5.801 1 94.88 150 GLU B C 1
ATOM 4435 O O . GLU B 1 150 ? -6.664 -17.562 4.594 1 94.88 150 GLU B O 1
ATOM 4440 N N . THR B 1 151 ? -7.828 -18.25 6.512 1 97.5 151 THR B N 1
ATOM 4441 C CA . THR B 1 151 ? -9.102 -18.375 5.809 1 97.5 151 THR B CA 1
ATOM 4442 C C . THR B 1 151 ? -9.75 -17.016 5.613 1 97.5 151 THR B C 1
ATOM 4444 O O . THR B 1 151 ? -9.719 -16.172 6.508 1 97.5 151 THR B O 1
ATOM 4447 N N . GLY B 1 152 ? -10.234 -16.75 4.461 1 97.62 152 GLY B N 1
ATOM 4448 C CA . GLY B 1 152 ? -11.008 -15.562 4.133 1 97.62 152 GLY B CA 1
ATOM 4449 C C . GLY B 1 152 ? -12.148 -15.844 3.17 1 97.62 152 GLY B C 1
ATOM 4450 O O . GLY B 1 152 ? -12.586 -16.984 3.035 1 97.62 152 GLY B O 1
ATOM 4451 N N . ASN B 1 153 ? -12.672 -14.789 2.514 1 98.31 153 ASN B N 1
ATOM 4452 C CA . ASN B 1 153 ? -13.852 -14.969 1.672 1 98.31 153 ASN B CA 1
ATOM 4453 C C . ASN B 1 153 ? -13.609 -14.469 0.25 1 98.31 153 ASN B C 1
ATOM 4455 O O . ASN B 1 153 ? -14.555 -14.273 -0.515 1 98.31 153 ASN B O 1
ATOM 4459 N N . VAL B 1 154 ? -12.359 -14.211 -0.066 1 98.62 154 VAL B N 1
ATOM 4460 C CA . VAL B 1 154 ? -11.953 -13.859 -1.424 1 98.62 154 VAL B CA 1
ATOM 4461 C C . VAL B 1 154 ? -11.211 -15.031 -2.062 1 98.62 154 VAL B C 1
ATOM 4463 O O . VAL B 1 154 ? -10.328 -15.625 -1.438 1 98.62 154 VAL B O 1
ATOM 4466 N N . ALA B 1 155 ? -11.547 -15.375 -3.24 1 98.88 155 ALA B N 1
ATOM 4467 C CA . ALA B 1 155 ? -10.797 -16.375 -4 1 98.88 155 ALA B CA 1
ATOM 4468 C C . ALA B 1 155 ? -9.805 -15.695 -4.949 1 98.88 155 ALA B C 1
ATOM 4470 O O . ALA B 1 155 ? -10.141 -14.695 -5.594 1 98.88 155 ALA B O 1
ATOM 4471 N N . LEU B 1 156 ? -8.641 -16.172 -4.965 1 98.81 156 LEU B N 1
ATOM 4472 C CA . LEU B 1 156 ? -7.613 -15.719 -5.891 1 98.81 156 LEU B CA 1
ATOM 4473 C C . LEU B 1 156 ? -7.414 -16.719 -7.023 1 98.81 156 LEU B C 1
ATOM 4475 O O . LEU B 1 156 ? -7.066 -17.875 -6.781 1 98.81 156 LEU B O 1
ATOM 4479 N N . LEU B 1 157 ? -7.711 -16.328 -8.203 1 98.62 157 LEU B N 1
ATOM 4480 C CA . LEU B 1 157 ? -7.469 -17.109 -9.406 1 98.62 157 LEU B CA 1
ATOM 4481 C C . LEU B 1 157 ? -6.445 -16.422 -10.305 1 98.62 157 LEU B C 1
ATOM 4483 O O . LEU B 1 157 ? -6.801 -15.57 -11.117 1 98.62 157 LEU B O 1
ATOM 4487 N N . ALA B 1 158 ? -5.219 -16.844 -10.156 1 97.75 158 ALA B N 1
ATOM 4488 C CA . ALA B 1 158 ? -4.129 -16.141 -10.836 1 97.75 158 ALA B CA 1
ATOM 4489 C C . ALA B 1 158 ? -3.531 -17.016 -11.938 1 97.75 158 ALA B C 1
ATOM 4491 O O . ALA B 1 158 ? -3.291 -18.203 -11.742 1 97.75 158 ALA B O 1
ATOM 4492 N N . GLN B 1 159 ? -3.318 -16.438 -13.039 1 93.94 159 GLN B N 1
ATOM 4493 C CA . GLN B 1 159 ? -2.613 -17.188 -14.078 1 93.94 159 GLN B CA 1
ATOM 4494 C C . GLN B 1 159 ? -1.202 -17.547 -13.633 1 93.94 159 GLN B C 1
ATOM 4496 O O . GLN B 1 159 ? -0.792 -18.703 -13.742 1 93.94 159 GLN B O 1
ATOM 4501 N N . SER B 1 160 ? -0.49 -16.578 -13.125 1 91.88 160 SER B N 1
ATOM 4502 C CA . SER B 1 160 ? 0.836 -16.812 -12.562 1 91.88 160 SER B CA 1
ATOM 4503 C C . SER B 1 160 ? 0.746 -17.25 -11.109 1 91.88 160 SER B C 1
ATOM 4505 O O . SER B 1 160 ? 0.221 -16.531 -10.258 1 91.88 160 SER B O 1
ATOM 4507 N N . GLY B 1 161 ? 1.34 -18.375 -10.867 1 92.75 161 GLY B N 1
ATOM 4508 C CA . GLY B 1 161 ? 1.402 -18.828 -9.484 1 92.75 161 GLY B CA 1
ATOM 4509 C C . GLY B 1 161 ? 2.113 -17.859 -8.57 1 92.75 161 GLY B C 1
ATOM 4510 O O . GLY B 1 161 ? 1.707 -17.656 -7.418 1 92.75 161 GLY B O 1
ATOM 4511 N N . GLY B 1 162 ? 3.16 -17.234 -9.07 1 94.06 162 GLY B N 1
ATOM 4512 C CA . GLY B 1 162 ? 3.877 -16.234 -8.297 1 94.06 162 GLY B CA 1
ATOM 4513 C C . GLY B 1 162 ? 3.008 -15.062 -7.891 1 94.06 162 GLY B C 1
ATOM 4514 O O . GLY B 1 162 ? 3.131 -14.547 -6.777 1 94.06 162 GLY B O 1
ATOM 4515 N N . VAL B 1 163 ? 2.16 -14.625 -8.781 1 96.69 163 VAL B N 1
ATOM 4516 C CA . VAL B 1 163 ? 1.25 -13.523 -8.477 1 96.69 163 VAL B CA 1
ATOM 4517 C C . VAL B 1 163 ? 0.215 -13.984 -7.445 1 96.69 163 VAL B C 1
ATOM 4519 O O . VAL B 1 163 ? -0.135 -13.234 -6.531 1 96.69 163 VAL B O 1
ATOM 4522 N N . GLY B 1 164 ? -0.251 -15.203 -7.621 1 97.56 164 GLY B N 1
ATOM 4523 C CA . GLY B 1 164 ? -1.173 -15.75 -6.641 1 97.56 164 GLY B CA 1
ATOM 4524 C C . GLY B 1 164 ? -0.594 -15.797 -5.238 1 97.56 164 GLY B C 1
ATOM 4525 O O . GLY B 1 164 ? -1.236 -15.367 -4.281 1 97.56 164 GLY B O 1
ATOM 4526 N N . ILE B 1 165 ? 0.613 -16.297 -5.148 1 96.44 165 ILE B N 1
ATOM 4527 C CA . ILE B 1 165 ? 1.291 -16.438 -3.865 1 96.44 165 ILE B CA 1
ATOM 4528 C C . ILE B 1 165 ? 1.564 -15.055 -3.279 1 96.44 165 ILE B C 1
ATOM 4530 O O . ILE B 1 165 ? 1.331 -14.82 -2.092 1 96.44 165 ILE B O 1
ATOM 4534 N N . THR B 1 166 ? 2.027 -14.156 -4.117 1 96.75 166 THR B N 1
ATOM 4535 C CA . THR B 1 166 ? 2.264 -12.773 -3.709 1 96.75 166 THR B CA 1
ATOM 4536 C C . THR B 1 166 ? 0.989 -12.148 -3.152 1 96.75 166 THR B C 1
ATOM 4538 O O . THR B 1 166 ? 1.02 -11.484 -2.113 1 96.75 166 THR B O 1
ATOM 4541 N N . SER B 1 167 ? -0.073 -12.328 -3.803 1 97.94 167 SER B N 1
ATOM 4542 C CA . SER B 1 167 ? -1.369 -11.797 -3.395 1 97.94 167 SER B CA 1
ATOM 4543 C C . SER B 1 167 ? -1.815 -12.391 -2.062 1 97.94 167 SER B C 1
ATOM 4545 O O . SER B 1 167 ? -2.264 -11.664 -1.173 1 97.94 167 SER B O 1
ATOM 4547 N N . ALA B 1 168 ? -1.681 -13.68 -1.919 1 97.75 168 ALA B N 1
ATOM 4548 C CA . ALA B 1 168 ? -2.082 -14.359 -0.689 1 97.75 168 ALA B CA 1
ATOM 4549 C C . ALA B 1 168 ? -1.275 -13.859 0.504 1 97.75 168 ALA B C 1
ATOM 4551 O O . ALA B 1 168 ? -1.833 -13.602 1.574 1 97.75 168 ALA B O 1
ATOM 4552 N N . PHE B 1 169 ? -0.002 -13.703 0.306 1 96.31 169 PHE B N 1
ATOM 4553 C CA . PHE B 1 169 ? 0.851 -13.234 1.39 1 96.31 169 PHE B CA 1
ATOM 4554 C C . PHE B 1 169 ? 0.537 -11.781 1.729 1 96.31 169 PHE B C 1
ATOM 4556 O O . PHE B 1 169 ? 0.623 -11.375 2.891 1 96.31 169 PHE B O 1
ATOM 4563 N N . GLN B 1 170 ? 0.235 -10.977 0.709 1 95.56 170 GLN B N 1
ATOM 4564 C CA . GLN B 1 170 ? -0.174 -9.602 1.001 1 95.56 170 GLN B CA 1
ATOM 4565 C C . GLN B 1 170 ? -1.433 -9.578 1.863 1 95.56 170 GLN B C 1
ATOM 4567 O O . GLN B 1 170 ? -1.516 -8.812 2.826 1 95.56 170 GLN B O 1
ATOM 4572 N N . LEU B 1 171 ? -2.432 -10.406 1.539 1 96 171 LEU B N 1
ATOM 4573 C CA . LEU B 1 171 ? -3.639 -10.516 2.35 1 96 171 LEU B CA 1
ATOM 4574 C C . LEU B 1 171 ? -3.301 -10.938 3.775 1 96 171 LEU B C 1
ATOM 4576 O O . LEU B 1 171 ? -3.779 -10.336 4.738 1 96 171 LEU B O 1
ATOM 4580 N N . ASP B 1 172 ? -2.441 -11.891 3.857 1 93.44 172 ASP B N 1
ATOM 4581 C CA . ASP B 1 172 ? -2.053 -12.406 5.168 1 93.44 172 ASP B CA 1
ATOM 4582 C C . ASP B 1 172 ? -1.389 -11.312 6.008 1 93.44 172 ASP B C 1
ATOM 4584 O O . ASP B 1 172 ? -1.715 -11.141 7.184 1 93.44 172 ASP B O 1
ATOM 4588 N N . ARG B 1 173 ? -0.484 -10.586 5.422 1 91.19 173 ARG B N 1
ATOM 4589 C CA . ARG B 1 173 ? 0.249 -9.531 6.125 1 91.19 173 ARG B CA 1
ATOM 4590 C C . ARG B 1 173 ? -0.697 -8.445 6.629 1 91.19 173 ARG B C 1
ATOM 4592 O O . ARG B 1 173 ? -0.414 -7.789 7.629 1 91.19 173 ARG B O 1
ATOM 4599 N N . GLU B 1 174 ? -1.799 -8.297 5.996 1 90.88 174 GLU B N 1
ATOM 4600 C CA . GLU B 1 174 ? -2.768 -7.277 6.395 1 90.88 174 GLU B CA 1
ATOM 4601 C C . GLU B 1 174 ? -3.896 -7.887 7.223 1 90.88 174 GLU B C 1
ATOM 4603 O O . GLU B 1 174 ? -4.914 -7.234 7.473 1 90.88 174 GLU B O 1
ATOM 4608 N N . GLU B 1 175 ? -3.779 -9.211 7.598 1 91.62 175 GLU B N 1
ATOM 4609 C CA . GLU B 1 175 ? -4.66 -9.938 8.508 1 91.62 175 GLU B CA 1
ATOM 4610 C C . GLU B 1 175 ? -5.961 -10.328 7.82 1 91.62 175 GLU B C 1
ATOM 4612 O O . GLU B 1 175 ? -7.035 -10.258 8.422 1 91.62 175 GLU B O 1
ATOM 4617 N N . TYR B 1 176 ? -5.793 -10.586 6.574 1 94.75 176 TYR B N 1
ATOM 4618 C CA . TYR B 1 176 ? -6.887 -11.148 5.789 1 94.75 176 TYR B CA 1
ATOM 4619 C C . TYR B 1 176 ? -6.52 -12.516 5.234 1 94.75 176 TYR B C 1
ATOM 4621 O O . TYR B 1 176 ? -5.422 -13.016 5.48 1 94.75 176 TYR B O 1
ATOM 4629 N N . GLY B 1 177 ? -7.41 -13.219 4.637 1 96.81 177 GLY B N 1
ATOM 4630 C CA . GLY B 1 177 ? -7.164 -14.539 4.09 1 96.81 177 GLY B CA 1
ATOM 4631 C C . GLY B 1 177 ? -7.84 -14.766 2.75 1 96.81 177 GLY B C 1
ATOM 4632 O O . GLY B 1 177 ? -8.211 -13.812 2.068 1 96.81 177 GLY B O 1
ATOM 4633 N N . VAL B 1 178 ? -7.859 -16.031 2.355 1 98.44 178 VAL B N 1
ATOM 4634 C CA . VAL B 1 178 ? -8.469 -16.406 1.083 1 98.44 178 VAL B CA 1
ATOM 4635 C C . VAL B 1 178 ? -9.43 -17.578 1.289 1 98.44 178 VAL B C 1
ATOM 4637 O O . VAL B 1 178 ? -9.258 -18.375 2.215 1 98.44 178 VAL B O 1
ATOM 4640 N N . SER B 1 179 ? -10.516 -17.578 0.489 1 98.62 179 SER B N 1
ATOM 4641 C CA . SER B 1 179 ? -11.312 -18.797 0.435 1 98.62 179 SER B CA 1
ATOM 4642 C C . SER B 1 179 ? -10.586 -19.906 -0.318 1 98.62 179 SER B C 1
ATOM 4644 O O . SER B 1 179 ? -10.625 -21.078 0.084 1 98.62 179 SER B O 1
ATOM 4646 N N . ALA B 1 180 ? -9.891 -19.469 -1.389 1 98.44 180 ALA B N 1
ATOM 4647 C CA . ALA B 1 180 ? -9.047 -20.328 -2.197 1 98.44 180 ALA B CA 1
ATOM 4648 C C . ALA B 1 180 ? -8.055 -19.516 -3.025 1 98.44 180 ALA B C 1
ATOM 4650 O O . ALA B 1 180 ? -8.336 -18.375 -3.385 1 98.44 180 ALA B O 1
ATOM 4651 N N . MET B 1 181 ? -6.961 -20.047 -3.266 1 98.62 181 MET B N 1
ATOM 4652 C CA . MET B 1 181 ? -5.973 -19.469 -4.176 1 98.62 181 MET B CA 1
ATOM 4653 C C . MET B 1 181 ? -5.477 -20.516 -5.168 1 98.62 181 MET B C 1
ATOM 4655 O O . MET B 1 181 ? -5.047 -21.594 -4.773 1 98.62 181 MET B O 1
ATOM 4659 N N . PHE B 1 182 ? -5.59 -20.25 -6.441 1 98.56 182 PHE B N 1
ATOM 4660 C CA . PHE B 1 182 ? -5.113 -21.141 -7.496 1 98.56 182 PHE B CA 1
ATOM 4661 C C . PHE B 1 182 ? -4.184 -20.391 -8.445 1 98.56 182 PHE B C 1
ATOM 4663 O O . PHE B 1 182 ? -4.52 -19.312 -8.93 1 98.56 182 PHE B O 1
ATOM 4670 N N . GLY B 1 183 ? -3.043 -20.906 -8.617 1 97.69 183 GLY B N 1
ATOM 4671 C CA . GLY B 1 183 ? -2.203 -20.531 -9.742 1 97.69 183 GLY B CA 1
ATOM 4672 C C . GLY B 1 183 ? -2.373 -21.438 -10.945 1 97.69 183 GLY B C 1
ATOM 4673 O O . GLY B 1 183 ? -2.047 -22.625 -10.883 1 97.69 183 GLY B O 1
ATOM 4674 N N . LEU B 1 184 ? -2.732 -20.938 -12.039 1 96.75 184 LEU B N 1
ATOM 4675 C CA . LEU B 1 184 ? -3.162 -21.766 -13.164 1 96.75 184 LEU B CA 1
ATOM 4676 C C . LEU B 1 184 ? -1.959 -22.312 -13.93 1 96.75 184 LEU B C 1
ATOM 4678 O O . LEU B 1 184 ? -2.045 -23.375 -14.539 1 96.75 184 LEU B O 1
ATOM 4682 N N . GLY B 1 185 ? -0.867 -21.578 -14 1 94.44 185 GLY B N 1
ATOM 4683 C CA . GLY B 1 185 ? 0.286 -22 -14.781 1 94.44 185 GLY B CA 1
ATOM 4684 C C . GLY B 1 185 ? 0.025 -22 -16.281 1 94.44 185 GLY B C 1
ATOM 4685 O O . GLY B 1 185 ? -0.567 -21.062 -16.812 1 94.44 185 GLY B O 1
ATOM 4686 N N . ASN B 1 186 ? 0.513 -23.047 -16.969 1 93.12 186 ASN B N 1
ATOM 4687 C CA . ASN B 1 186 ? 0.401 -23.078 -18.422 1 93.12 186 ASN B CA 1
ATOM 4688 C C . ASN B 1 186 ? -0.991 -23.531 -18.875 1 93.12 186 ASN B C 1
ATOM 4690 O O . ASN B 1 186 ? -1.317 -23.469 -20.062 1 93.12 186 ASN B O 1
ATOM 4694 N N . ARG B 1 187 ? -1.765 -23.984 -17.875 1 94 187 ARG B N 1
ATOM 4695 C CA . ARG B 1 187 ? -3.156 -24.297 -18.188 1 94 187 ARG B CA 1
ATOM 4696 C C . ARG B 1 187 ? -3.246 -25.406 -19.234 1 94 187 ARG B C 1
ATOM 4698 O O . ARG B 1 187 ? -3.891 -25.25 -20.266 1 94 187 ARG B O 1
ATOM 4705 N N . ALA B 1 188 ? -2.711 -26.547 -18.938 1 93.88 188 ALA B N 1
ATOM 4706 C CA . ALA B 1 188 ? -2.643 -27.672 -19.875 1 93.88 188 ALA B CA 1
ATOM 4707 C C . ALA B 1 188 ? -4.039 -28.156 -20.266 1 93.88 188 ALA B C 1
ATOM 4709 O O . ALA B 1 188 ? -4.297 -28.438 -21.438 1 93.88 188 ALA B O 1
ATOM 4710 N N . ASN B 1 189 ? -4.945 -28.297 -19.281 1 94.31 189 ASN B N 1
ATOM 4711 C CA . ASN B 1 189 ? -6.289 -28.719 -19.656 1 94.31 189 ASN B CA 1
ATOM 4712 C C . ASN B 1 189 ? -7.355 -28.031 -18.812 1 94.31 189 ASN B C 1
A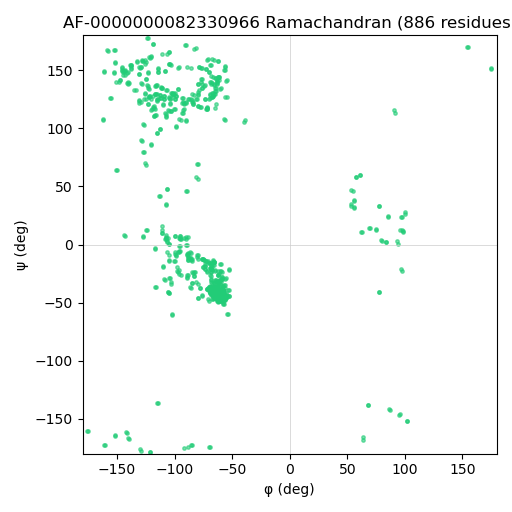TOM 4714 O O . ASN B 1 189 ? -8.508 -28.469 -18.781 1 94.31 189 ASN B O 1
ATOM 4718 N N . THR B 1 190 ? -6.98 -27.078 -18 1 94.25 190 THR B N 1
ATOM 4719 C CA . THR B 1 190 ? -7.875 -26.203 -17.25 1 94.25 190 THR B CA 1
ATOM 4720 C C . THR B 1 190 ? -7.5 -24.734 -17.453 1 94.25 190 THR B C 1
ATOM 4722 O O . THR B 1 190 ? -6.348 -24.422 -17.766 1 94.25 190 THR B O 1
ATOM 4725 N N . ASP B 1 191 ? -8.438 -23.953 -17.328 1 94.88 191 ASP B N 1
ATOM 4726 C CA . ASP B 1 191 ? -8.273 -22.5 -17.469 1 94.88 191 ASP B CA 1
ATOM 4727 C C . ASP B 1 191 ? -9.312 -21.75 -16.641 1 94.88 191 ASP B C 1
ATOM 4729 O O . ASP B 1 191 ? -9.898 -22.312 -15.711 1 94.88 191 ASP B O 1
ATOM 4733 N N . PHE B 1 192 ? -9.477 -20.484 -16.938 1 96.44 192 PHE B N 1
ATOM 4734 C CA . PHE B 1 192 ? -10.438 -19.641 -16.203 1 96.44 192 PHE B CA 1
ATOM 4735 C C . PHE B 1 192 ? -11.844 -20.234 -16.312 1 96.44 192 PHE B C 1
ATOM 4737 O O . PHE B 1 192 ? -12.578 -20.25 -15.32 1 96.44 192 PHE B O 1
ATOM 4744 N N . ALA B 1 193 ? -12.211 -20.75 -17.453 1 96.31 193 ALA B N 1
ATOM 4745 C CA . ALA B 1 193 ? -13.57 -21.219 -17.734 1 96.31 193 ALA B CA 1
ATOM 4746 C C . ALA B 1 193 ? -13.938 -22.406 -16.844 1 96.31 193 ALA B C 1
ATOM 4748 O O . ALA B 1 193 ? -15.102 -22.594 -16.5 1 96.31 193 ALA B O 1
ATOM 4749 N N . GLU B 1 194 ? -12.984 -23.203 -16.469 1 96.25 194 GLU B N 1
ATOM 4750 C CA . GLU B 1 194 ? -13.242 -24.375 -15.625 1 96.25 194 GLU B CA 1
ATOM 4751 C C . GLU B 1 194 ? -13.258 -24 -14.148 1 96.25 194 GLU B C 1
ATOM 4753 O O . GLU B 1 194 ? -14.016 -24.578 -13.367 1 96.25 194 GLU B O 1
ATOM 4758 N N . PHE B 1 195 ? -12.43 -23.016 -13.781 1 97.81 195 PHE B N 1
ATOM 4759 C CA . PHE B 1 195 ? -12.258 -22.719 -12.359 1 97.81 195 PHE B CA 1
ATOM 4760 C C . PHE B 1 195 ? -13.328 -21.75 -11.883 1 97.81 195 PHE B C 1
ATOM 4762 O O . PHE B 1 195 ? -13.805 -21.859 -10.75 1 97.81 195 PHE B O 1
ATOM 4769 N N . VAL B 1 196 ? -13.75 -20.781 -12.664 1 98.06 196 VAL B N 1
ATOM 4770 C CA . VAL B 1 196 ? -14.648 -19.719 -12.242 1 98.06 196 VAL B CA 1
ATOM 4771 C C . VAL B 1 196 ? -15.961 -20.297 -11.75 1 98.06 196 VAL B C 1
ATOM 4773 O O . VAL B 1 196 ? -16.438 -19.969 -10.664 1 98.06 196 VAL B O 1
ATOM 4776 N N . PRO B 1 197 ? -16.594 -21.297 -12.453 1 97.75 197 PRO B N 1
ATOM 4777 C CA . PRO B 1 197 ? -17.859 -21.844 -11.969 1 97.75 197 PRO B CA 1
ATOM 4778 C C . PRO B 1 197 ? -17.734 -22.531 -10.609 1 97.75 197 PRO B C 1
ATOM 4780 O O . PRO B 1 197 ? -18.641 -22.438 -9.781 1 97.75 197 PRO B O 1
ATOM 4783 N N . VAL B 1 198 ? -16.641 -23.203 -10.367 1 97.31 198 VAL B N 1
ATOM 4784 C CA . VAL B 1 198 ? -16.438 -23.891 -9.102 1 97.31 198 VAL B CA 1
ATOM 4785 C C . VAL B 1 198 ? -16.281 -22.875 -7.973 1 97.31 198 VAL B C 1
ATOM 4787 O O . VAL B 1 198 ? -16.812 -23.062 -6.875 1 97.31 198 VAL B O 1
ATOM 4790 N N . LEU B 1 199 ? -15.562 -21.828 -8.195 1 98.25 199 LEU B N 1
ATOM 4791 C CA . LEU B 1 199 ? -15.398 -20.766 -7.207 1 98.25 199 LEU B CA 1
ATOM 4792 C C . LEU B 1 199 ? -16.703 -20.016 -6.996 1 98.25 199 LEU B C 1
ATOM 4794 O O . LEU B 1 199 ? -17.016 -19.609 -5.875 1 98.25 199 LEU B O 1
ATOM 4798 N N . ASP B 1 200 ? -17.422 -19.859 -8.117 1 98.12 200 ASP B N 1
ATOM 4799 C CA . ASP B 1 200 ? -18.719 -19.203 -8.062 1 98.12 200 ASP B CA 1
ATOM 4800 C C . ASP B 1 200 ? -19.688 -20 -7.195 1 98.12 200 ASP B C 1
ATOM 4802 O O . ASP B 1 200 ? -20.516 -19.422 -6.484 1 98.12 200 ASP B O 1
ATOM 4806 N N . ASP B 1 201 ? -19.562 -21.312 -7.199 1 97.12 201 ASP B N 1
ATOM 4807 C CA . ASP B 1 201 ? -20.469 -22.203 -6.473 1 97.12 201 ASP B CA 1
ATOM 4808 C C . ASP B 1 201 ? -20.031 -22.359 -5.02 1 97.12 201 ASP B C 1
ATOM 4810 O O . ASP B 1 201 ? -20.766 -22.906 -4.195 1 97.12 201 ASP B O 1
ATOM 4814 N N . ASP B 1 202 ? -18.797 -21.953 -4.688 1 97 202 ASP B N 1
ATOM 4815 C CA . ASP B 1 202 ? -18.297 -22.078 -3.326 1 97 202 ASP B CA 1
ATOM 4816 C C . ASP B 1 202 ? -18.984 -21.078 -2.391 1 97 202 ASP B C 1
ATOM 4818 O O . ASP B 1 202 ? -18.812 -19.859 -2.539 1 97 202 ASP B O 1
ATOM 4822 N N . PRO B 1 203 ? -19.688 -21.578 -1.392 1 97 203 PRO B N 1
ATOM 4823 C CA . PRO B 1 203 ? -20.438 -20.672 -0.502 1 97 203 PRO B CA 1
ATOM 4824 C C . PRO B 1 203 ? -19.516 -19.781 0.333 1 97 203 PRO B C 1
ATOM 4826 O O . PRO B 1 203 ? -19.953 -18.797 0.905 1 97 203 PRO B O 1
ATOM 4829 N N . ARG B 1 204 ? -18.25 -20.094 0.393 1 97.19 204 ARG B N 1
ATOM 4830 C CA . ARG B 1 204 ? -17.312 -19.312 1.185 1 97.19 204 ARG B CA 1
ATOM 4831 C C . ARG B 1 204 ? -16.719 -18.172 0.362 1 97.19 204 ARG B C 1
ATOM 4833 O O . ARG B 1 204 ? -16.062 -17.281 0.906 1 97.19 204 ARG B O 1
ATOM 4840 N N . THR B 1 205 ? -16.953 -18.156 -0.857 1 98.5 205 THR B N 1
ATOM 4841 C CA . THR B 1 205 ? -16.359 -17.156 -1.743 1 98.5 205 THR B CA 1
ATOM 4842 C C . THR B 1 205 ? -17.359 -16.047 -2.045 1 98.5 205 THR B C 1
ATOM 4844 O O . THR B 1 205 ? -18.391 -16.281 -2.682 1 98.5 205 THR B O 1
ATOM 4847 N N . ASP B 1 206 ? -17.016 -14.852 -1.615 1 98.38 206 ASP B N 1
ATOM 4848 C CA . ASP B 1 206 ? -17.906 -13.719 -1.821 1 98.38 206 ASP B CA 1
ATOM 4849 C C . ASP B 1 206 ? -17.391 -12.812 -2.941 1 98.38 206 ASP B C 1
ATOM 4851 O O . ASP B 1 206 ? -18.141 -11.961 -3.441 1 98.38 206 ASP B O 1
ATOM 4855 N N . ALA B 1 207 ? -16.203 -12.953 -3.375 1 98.69 207 ALA B N 1
ATOM 4856 C CA . ALA B 1 207 ? -15.609 -12.281 -4.523 1 98.69 207 ALA B CA 1
ATOM 4857 C C . ALA B 1 207 ? -14.5 -13.125 -5.141 1 98.69 207 ALA B C 1
ATOM 4859 O O . ALA B 1 207 ? -13.797 -13.859 -4.438 1 98.69 207 ALA B O 1
ATOM 4860 N N . ILE B 1 208 ? -14.305 -13.031 -6.441 1 98.88 208 ILE B N 1
ATOM 4861 C CA . ILE B 1 208 ? -13.25 -13.742 -7.152 1 98.88 208 ILE B CA 1
ATOM 4862 C C . ILE B 1 208 ? -12.289 -12.734 -7.781 1 98.88 208 ILE B C 1
ATOM 4864 O O . ILE B 1 208 ? -12.664 -11.984 -8.68 1 98.88 208 ILE B O 1
ATOM 4868 N N . ALA B 1 209 ? -11.094 -12.68 -7.27 1 98.81 209 ALA B N 1
ATOM 4869 C CA . ALA B 1 209 ? -10.016 -11.867 -7.824 1 98.81 209 ALA B CA 1
ATOM 4870 C C . ALA B 1 209 ? -9.234 -12.641 -8.883 1 98.81 209 ALA B C 1
ATOM 4872 O O . ALA B 1 209 ? -8.68 -13.703 -8.602 1 98.81 209 ALA B O 1
ATOM 4873 N N . VAL B 1 210 ? -9.117 -12.078 -10.094 1 98.44 210 VAL B N 1
ATOM 4874 C CA . VAL B 1 210 ? -8.531 -12.805 -11.219 1 98.44 210 VAL B CA 1
ATOM 4875 C C . VAL B 1 210 ? -7.332 -12.031 -11.758 1 98.44 210 VAL B C 1
ATOM 4877 O O . VAL B 1 210 ? -7.426 -10.828 -12.023 1 98.44 210 VAL B O 1
ATOM 4880 N N . HIS B 1 211 ? -6.25 -12.68 -11.859 1 97.31 211 HIS B N 1
ATOM 4881 C CA . HIS B 1 211 ? -5.078 -12.164 -12.555 1 97.31 211 HIS B CA 1
ATOM 4882 C C . HIS B 1 211 ? -4.918 -12.812 -13.922 1 97.31 211 HIS B C 1
ATOM 4884 O O . HIS B 1 211 ? -4.82 -14.039 -14.023 1 97.31 211 HIS B O 1
ATOM 4890 N N . ILE B 1 212 ? -4.816 -11.977 -14.945 1 94.44 212 ILE B N 1
ATOM 4891 C CA . ILE B 1 212 ? -4.77 -12.461 -16.328 1 94.44 212 ILE B CA 1
ATOM 4892 C C . ILE B 1 212 ? -3.49 -11.977 -17 1 94.44 212 ILE B C 1
ATOM 4894 O O . ILE B 1 212 ? -3.15 -10.797 -16.922 1 94.44 212 ILE B O 1
ATOM 4898 N N . GLU B 1 213 ? -2.791 -12.812 -17.547 1 89.25 213 GLU B N 1
ATOM 4899 C CA . GLU B 1 213 ? -1.684 -12.438 -18.422 1 89.25 213 GLU B CA 1
ATOM 4900 C C . GLU B 1 213 ? -2.031 -12.68 -19.891 1 89.25 213 GLU B C 1
ATOM 4902 O O . GLU B 1 213 ? -1.739 -11.852 -20.75 1 89.25 213 GLU B O 1
ATOM 4907 N N . GLY B 1 214 ? -2.68 -13.812 -20.094 1 83.62 214 GLY B N 1
ATOM 4908 C CA . GLY B 1 214 ? -3.131 -14.211 -21.422 1 83.62 214 GLY B CA 1
ATOM 4909 C C . GLY B 1 214 ? -3.746 -15.602 -21.438 1 83.62 214 GLY B C 1
ATOM 4910 O O . GLY B 1 214 ? -3.473 -16.422 -20.562 1 83.62 214 GLY B O 1
ATOM 4911 N N . THR B 1 215 ? -4.664 -15.789 -22.359 1 84.56 215 THR B N 1
ATOM 4912 C CA . THR B 1 215 ? -5.285 -17.109 -22.484 1 84.56 215 THR B CA 1
ATOM 4913 C C . THR B 1 215 ? -5.539 -17.438 -23.953 1 84.56 215 THR B C 1
ATOM 4915 O O . THR B 1 215 ? -5.703 -16.531 -24.781 1 84.56 215 THR B O 1
ATOM 4918 N N . ASP B 1 216 ? -5.496 -18.703 -24.203 1 84.38 216 ASP B N 1
ATOM 4919 C CA . ASP B 1 216 ? -5.785 -19.188 -25.547 1 84.38 216 ASP B CA 1
ATOM 4920 C C . ASP B 1 216 ? -7.285 -19.141 -25.844 1 84.38 216 ASP B C 1
ATOM 4922 O O . ASP B 1 216 ? -7.703 -19.156 -27 1 84.38 216 ASP B O 1
ATOM 4926 N N . ASP B 1 217 ? -8.062 -19.078 -24.844 1 89.69 217 ASP B N 1
ATOM 4927 C CA . ASP B 1 217 ? -9.516 -19.141 -24.984 1 89.69 217 ASP B CA 1
ATOM 4928 C C . ASP B 1 217 ? -10.18 -17.938 -24.344 1 89.69 217 ASP B C 1
ATOM 4930 O O . ASP B 1 217 ? -10.977 -18.094 -23.406 1 89.69 217 ASP B O 1
ATOM 4934 N N . ILE B 1 218 ? -9.969 -16.844 -24.938 1 92.5 218 ILE B N 1
ATOM 4935 C CA . ILE B 1 218 ? -10.43 -15.594 -24.344 1 92.5 218 ILE B CA 1
ATOM 4936 C C . ILE B 1 218 ? -11.953 -15.57 -24.297 1 92.5 218 ILE B C 1
ATOM 4938 O O . ILE B 1 218 ? -12.547 -15.094 -23.328 1 92.5 218 ILE B O 1
ATOM 4942 N N . ASP B 1 219 ? -12.633 -16.109 -25.328 1 95.31 219 ASP B N 1
ATOM 4943 C CA . ASP B 1 219 ? -14.094 -16.109 -25.375 1 95.31 219 ASP B CA 1
ATOM 4944 C C . ASP B 1 219 ? -14.695 -16.906 -24.219 1 95.31 219 ASP B C 1
ATOM 4946 O O . ASP B 1 219 ? -15.648 -16.469 -23.578 1 95.31 219 ASP B O 1
ATOM 4950 N N . ASP B 1 220 ? -14.133 -18.047 -23.969 1 95.94 220 ASP B N 1
ATOM 4951 C CA . ASP B 1 220 ? -14.609 -18.891 -22.859 1 95.94 220 ASP B CA 1
ATOM 4952 C C . ASP B 1 220 ? -14.383 -18.203 -21.516 1 95.94 220 ASP B C 1
ATOM 4954 O O . ASP B 1 220 ? -15.219 -18.312 -20.609 1 95.94 220 ASP B O 1
ATOM 4958 N N . ALA B 1 221 ? -13.227 -17.609 -21.375 1 95.56 221 ALA B N 1
ATOM 4959 C CA . ALA B 1 221 ? -12.938 -16.891 -20.141 1 95.56 221 ALA B CA 1
ATOM 4960 C C . ALA B 1 221 ? -13.945 -15.758 -19.906 1 95.56 221 ALA B C 1
ATOM 4962 O O . ALA B 1 221 ? -14.508 -15.633 -18.828 1 95.56 221 ALA B O 1
ATOM 4963 N N . ILE B 1 222 ? -14.164 -15.008 -20.969 1 96.75 222 ILE B N 1
ATOM 4964 C CA . ILE B 1 222 ? -15.086 -13.883 -20.891 1 96.75 222 ILE B CA 1
ATOM 4965 C C . ILE B 1 222 ? -16.484 -14.383 -20.531 1 96.75 222 ILE B C 1
ATOM 4967 O O . ILE B 1 222 ? -17.156 -13.797 -19.672 1 96.75 222 ILE B O 1
ATOM 4971 N N . GLU B 1 223 ? -16.922 -15.438 -21.156 1 97.44 223 GLU B N 1
ATOM 4972 C CA . GLU B 1 223 ? -18.234 -16 -20.859 1 97.44 223 GLU B CA 1
ATOM 4973 C C . GLU B 1 223 ? -18.328 -16.453 -19.406 1 97.44 223 GLU B C 1
ATOM 4975 O O . GLU B 1 223 ? -19.344 -16.234 -18.75 1 97.44 223 GLU B O 1
ATOM 4980 N N . ALA B 1 224 ? -17.297 -17.078 -18.922 1 97.25 224 ALA B N 1
ATOM 4981 C CA . ALA B 1 224 ? -17.266 -17.531 -17.531 1 97.25 224 ALA B CA 1
ATOM 4982 C C . ALA B 1 224 ? -17.391 -16.344 -16.578 1 97.25 224 ALA B C 1
ATOM 4984 O O . ALA B 1 224 ? -18.094 -16.422 -15.562 1 97.25 224 ALA B O 1
ATOM 4985 N N . PHE B 1 225 ? -16.703 -15.273 -16.875 1 97.44 225 PHE B N 1
ATOM 4986 C CA . PHE B 1 225 ? -16.781 -14.07 -16.047 1 97.44 225 PHE B CA 1
ATOM 4987 C C . PHE B 1 225 ? -18.188 -13.492 -16.062 1 97.44 225 PHE B C 1
ATOM 4989 O O . PHE B 1 225 ? -18.719 -13.117 -15.016 1 97.44 225 PHE B O 1
ATOM 4996 N N . ARG B 1 226 ? -18.719 -13.469 -17.219 1 95.69 226 ARG B N 1
ATOM 4997 C CA . ARG B 1 226 ? -20.047 -12.898 -17.422 1 95.69 226 ARG B CA 1
ATOM 4998 C C . ARG B 1 226 ? -21.109 -13.688 -16.656 1 95.69 226 ARG B C 1
ATOM 5000 O O . ARG B 1 226 ? -22.047 -13.109 -16.094 1 95.69 226 ARG B O 1
ATOM 5007 N N . GLU B 1 227 ? -21 -14.938 -16.594 1 96.38 227 GLU B N 1
ATOM 5008 C CA . GLU B 1 227 ? -22.016 -15.828 -16.031 1 96.38 227 GLU B CA 1
ATOM 5009 C C . GLU B 1 227 ? -21.875 -15.969 -14.523 1 96.38 227 GLU B C 1
ATOM 5011 O O . GLU B 1 227 ? -22.766 -16.484 -13.852 1 96.38 227 GLU B O 1
ATOM 5016 N N . SER B 1 228 ? -20.75 -15.508 -14.023 1 97.38 228 SER B N 1
ATOM 5017 C CA . SER B 1 228 ? -20.5 -15.656 -12.594 1 97.38 228 SER B CA 1
ATOM 5018 C C . SER B 1 228 ? -21.484 -14.812 -11.773 1 97.38 228 SER B C 1
ATOM 5020 O O . SER B 1 228 ? -21.688 -13.633 -12.062 1 97.38 228 SER B O 1
ATOM 5022 N N . GLU B 1 229 ? -22.109 -15.43 -10.789 1 96.81 229 GLU B N 1
ATOM 5023 C CA . GLU B 1 229 ? -22.922 -14.688 -9.828 1 96.81 229 GLU B CA 1
ATOM 5024 C C . GLU B 1 229 ? -22.062 -13.992 -8.789 1 96.81 229 GLU B C 1
ATOM 5026 O O . GLU B 1 229 ? -22.406 -12.906 -8.312 1 96.81 229 GLU B O 1
ATOM 5031 N N . THR B 1 230 ? -21 -14.664 -8.383 1 97.88 230 THR B N 1
ATOM 5032 C CA . THR B 1 230 ? -20.016 -14.047 -7.504 1 97.88 230 THR B CA 1
ATOM 5033 C C . THR B 1 230 ? -19.234 -12.953 -8.234 1 97.88 230 THR B C 1
ATOM 5035 O O . THR B 1 230 ? -18.766 -13.164 -9.352 1 97.88 230 THR B O 1
ATOM 5038 N N . PRO B 1 231 ? -19.156 -11.766 -7.66 1 97.88 231 PRO B N 1
ATOM 5039 C CA . PRO B 1 231 ? -18.469 -10.656 -8.336 1 97.88 231 PRO B CA 1
ATOM 5040 C C . PRO B 1 231 ? -17.047 -11.008 -8.742 1 97.88 231 PRO B C 1
ATOM 5042 O O . PRO B 1 231 ? -16.328 -11.688 -8 1 97.88 231 PRO B O 1
ATOM 5045 N N . ILE B 1 232 ? -16.641 -10.523 -9.938 1 98.5 232 ILE B N 1
ATOM 5046 C CA . ILE B 1 232 ? -15.32 -10.766 -10.484 1 98.5 232 ILE B CA 1
ATOM 5047 C C . ILE B 1 232 ? -14.531 -9.453 -10.539 1 98.5 232 ILE B C 1
ATOM 5049 O O . ILE B 1 232 ? -15.031 -8.453 -11.055 1 98.5 232 ILE B O 1
ATOM 5053 N N . ILE B 1 233 ? -13.391 -9.43 -9.977 1 98.56 233 ILE B N 1
ATOM 5054 C CA . ILE B 1 233 ? -12.422 -8.352 -10.109 1 98.56 233 ILE B CA 1
ATOM 5055 C C . ILE B 1 233 ? -11.195 -8.852 -10.883 1 98.56 233 ILE B C 1
ATOM 5057 O O . ILE B 1 233 ? -10.578 -9.852 -10.5 1 98.56 233 ILE B O 1
ATOM 5061 N N . ALA B 1 234 ? -10.781 -8.133 -11.93 1 97.88 234 ALA B N 1
ATOM 5062 C CA . ALA B 1 234 ? -9.734 -8.633 -12.82 1 97.88 234 ALA B CA 1
ATOM 5063 C C . ALA B 1 234 ? -8.57 -7.652 -12.906 1 97.88 234 ALA B C 1
ATOM 5065 O O . ALA B 1 234 ? -8.773 -6.438 -12.961 1 97.88 234 ALA B O 1
ATOM 5066 N N . PHE B 1 235 ? -7.434 -8.141 -12.852 1 97.12 235 PHE B N 1
ATOM 5067 C CA . PHE B 1 235 ? -6.184 -7.438 -13.117 1 97.12 235 PHE B CA 1
ATOM 5068 C C . PHE B 1 235 ? -5.461 -8.047 -14.312 1 97.12 235 PHE B C 1
ATOM 5070 O O . PHE B 1 235 ? -4.973 -9.18 -14.234 1 97.12 235 PHE B O 1
ATOM 5077 N N . LYS B 1 236 ? -5.387 -7.359 -15.414 1 94.31 236 LYS B N 1
ATOM 5078 C CA . LYS B 1 236 ? -4.691 -7.789 -16.625 1 94.31 236 LYS B CA 1
ATOM 5079 C C . LYS B 1 236 ? -3.258 -7.262 -16.656 1 94.31 236 LYS B C 1
ATOM 5081 O O . LYS B 1 236 ? -3.039 -6.051 -16.703 1 94.31 236 LYS B O 1
ATOM 5086 N N . ALA B 1 237 ? -2.299 -8.188 -16.562 1 89.5 237 ALA B N 1
ATOM 5087 C CA . ALA B 1 237 ? -0.884 -7.828 -16.641 1 89.5 237 ALA B CA 1
ATOM 5088 C C . ALA B 1 237 ? -0.302 -8.219 -18 1 89.5 237 ALA B C 1
ATOM 5090 O O . ALA B 1 237 ? -0.89 -9.023 -18.734 1 89.5 237 ALA B O 1
ATOM 5091 N N . GLY B 1 238 ? 0.895 -7.691 -18.344 1 83.06 238 GLY B N 1
ATOM 5092 C CA . GLY B 1 238 ? 1.599 -8.039 -19.562 1 83.06 238 GLY B CA 1
ATOM 5093 C C . GLY B 1 238 ? 1.264 -7.117 -20.734 1 83.06 238 GLY B C 1
ATOM 5094 O O . GLY B 1 238 ? 0.103 -7.02 -21.141 1 83.06 238 GLY B O 1
ATOM 5095 N N . SER B 1 239 ? 2.205 -6.414 -21.125 1 76.94 239 SER B N 1
ATOM 5096 C CA . SER B 1 239 ? 2.051 -5.523 -22.266 1 76.94 239 SER B CA 1
ATOM 5097 C C . SER B 1 239 ? 2.701 -6.105 -23.516 1 76.94 239 SER B C 1
ATOM 5099 O O . SER B 1 239 ? 3.607 -6.934 -23.422 1 76.94 239 SER B O 1
ATOM 5101 N N . GLU B 1 240 ? 2.275 -5.754 -24.625 1 71.19 240 GLU B N 1
ATOM 5102 C CA . GLU B 1 240 ? 2.844 -6.199 -25.891 1 71.19 240 GLU B CA 1
ATOM 5103 C C . GLU B 1 240 ? 4.293 -5.742 -26.047 1 71.19 240 GLU B C 1
ATOM 5105 O O . GLU B 1 240 ? 5.086 -6.387 -26.734 1 71.19 240 GLU B O 1
ATOM 5110 N N . ASP B 1 241 ? 4.637 -4.738 -25.453 1 70.44 241 ASP B N 1
ATOM 5111 C CA . ASP B 1 241 ? 5.973 -4.16 -25.578 1 70.44 241 ASP B CA 1
ATOM 5112 C C . ASP B 1 241 ? 7.027 -5.07 -24.938 1 70.44 241 ASP B C 1
ATOM 5114 O O . ASP B 1 241 ? 8.211 -4.973 -25.266 1 70.44 241 ASP B O 1
ATOM 5118 N N . LEU B 1 242 ? 6.621 -5.883 -24.031 1 72.44 242 LEU B N 1
ATOM 5119 C CA . LEU B 1 242 ? 7.535 -6.816 -23.375 1 72.44 242 LEU B CA 1
ATOM 5120 C C . LEU B 1 242 ? 7.191 -8.258 -23.75 1 72.44 242 LEU B C 1
ATOM 5122 O O . LEU B 1 242 ? 7.277 -9.156 -22.906 1 72.44 242 LEU B O 1
ATOM 5126 N N . SER B 1 243 ? 6.891 -8.406 -25 1 70.19 243 SER B N 1
ATOM 5127 C CA . SER B 1 243 ? 6.254 -9.617 -25.5 1 70.19 243 SER B CA 1
ATOM 5128 C C . SER B 1 243 ? 7.164 -10.828 -25.328 1 70.19 243 SER B C 1
ATOM 5130 O O . SER B 1 243 ? 6.703 -11.906 -24.922 1 70.19 243 SER B O 1
ATOM 5132 N N . GLU B 1 244 ? 8.461 -10.703 -25.531 1 73.88 244 GLU B N 1
ATOM 5133 C CA . GLU B 1 244 ? 9.344 -11.867 -25.438 1 73.88 244 GLU B CA 1
ATOM 5134 C C . GLU B 1 244 ? 9.414 -12.391 -24.016 1 73.88 244 GLU B C 1
ATOM 5136 O O . GLU B 1 244 ? 9.336 -13.602 -23.797 1 73.88 244 GLU B O 1
ATOM 5141 N N . PHE B 1 245 ? 9.531 -11.531 -23.172 1 74.38 245 PHE B N 1
ATOM 5142 C CA . PHE B 1 245 ? 9.586 -11.898 -21.766 1 74.38 245 PHE B CA 1
ATOM 5143 C C . PHE B 1 245 ? 8.266 -12.508 -21.297 1 74.38 245 PHE B C 1
ATOM 5145 O O . PHE B 1 245 ? 8.25 -13.547 -20.656 1 74.38 245 PHE B O 1
ATOM 5152 N N . VAL B 1 246 ? 7.203 -11.945 -21.672 1 73.12 246 VAL B N 1
ATOM 5153 C CA . VAL B 1 246 ? 5.879 -12.414 -21.281 1 73.12 246 VAL B CA 1
ATOM 5154 C C . VAL B 1 246 ? 5.602 -13.773 -21.922 1 73.12 246 VAL B C 1
ATOM 5156 O O . VAL B 1 246 ? 5.121 -14.695 -21.266 1 73.12 246 VAL B O 1
ATOM 5159 N N . GLN B 1 247 ? 5.953 -13.883 -23.188 1 73.12 247 GLN B N 1
ATOM 5160 C CA . GLN B 1 247 ? 5.711 -15.133 -23.906 1 73.12 247 GLN B CA 1
ATOM 5161 C C . GLN B 1 247 ? 6.535 -16.281 -23.328 1 73.12 247 GLN B C 1
ATOM 5163 O O . GLN B 1 247 ? 6.062 -17.406 -23.25 1 73.12 247 GLN B O 1
ATOM 5168 N N . SER B 1 248 ? 7.695 -15.938 -22.938 1 72.12 248 SER B N 1
ATOM 5169 C CA . SER B 1 248 ? 8.562 -16.953 -22.344 1 72.12 248 SER B CA 1
ATOM 5170 C C . SER B 1 248 ? 8 -17.453 -21.031 1 72.12 248 SER B C 1
ATOM 5172 O O . SER B 1 248 ? 8.414 -18.516 -20.531 1 72.12 248 SER B O 1
ATOM 5174 N N . HIS B 1 249 ? 7.113 -16.766 -20.531 1 76.81 249 HIS B N 1
ATOM 5175 C CA . HIS B 1 249 ? 6.531 -17.125 -19.25 1 76.81 249 HIS B CA 1
ATOM 5176 C C . HIS B 1 249 ? 5.148 -17.734 -19.422 1 76.81 249 HIS B C 1
ATOM 5178 O O . HIS B 1 249 ? 4.82 -18.719 -18.766 1 76.81 249 HIS B O 1
ATOM 5184 N N . THR B 1 250 ? 4.359 -17.203 -20.281 1 72.62 250 THR B N 1
ATOM 5185 C CA . THR B 1 250 ? 2.955 -17.594 -20.312 1 72.62 250 THR B CA 1
ATOM 5186 C C . THR B 1 250 ? 2.723 -18.672 -21.359 1 72.62 250 THR B C 1
ATOM 5188 O O . THR B 1 250 ? 1.745 -19.422 -21.266 1 72.62 250 THR B O 1
ATOM 5191 N N . GLY B 1 251 ? 3.518 -18.75 -22.344 1 67.94 251 GLY B N 1
ATOM 5192 C CA . GLY B 1 251 ? 3.309 -19.672 -23.453 1 67.94 251 GLY B CA 1
ATOM 5193 C C . GLY B 1 251 ? 2.035 -19.391 -24.234 1 67.94 251 GLY B C 1
ATOM 5194 O O . GLY B 1 251 ? 1.53 -20.25 -24.938 1 67.94 251 GLY B O 1
ATOM 5195 N N . ALA B 1 252 ? 1.429 -18.25 -23.953 1 71.25 252 ALA B N 1
ATOM 5196 C CA . ALA B 1 252 ? 0.155 -17.891 -24.578 1 71.25 252 ALA B CA 1
ATOM 5197 C C . ALA B 1 252 ? 0.238 -16.531 -25.266 1 71.25 252 ALA B C 1
ATOM 5199 O O . ALA B 1 252 ? 1.108 -15.719 -24.938 1 71.25 252 ALA B O 1
ATOM 5200 N N . PRO B 1 253 ? -0.688 -16.406 -26.234 1 74.62 253 PRO B N 1
ATOM 5201 C CA . PRO B 1 253 ? -0.738 -15.07 -26.844 1 74.62 253 PRO B CA 1
ATOM 5202 C C . PRO B 1 253 ? -1.123 -13.984 -25.844 1 74.62 253 PRO B C 1
ATOM 5204 O O . PRO B 1 253 ? -1.937 -14.219 -24.953 1 74.62 253 PRO B O 1
ATOM 5207 N N . ILE B 1 254 ? -0.516 -12.875 -26.062 1 76.12 254 ILE B N 1
ATOM 5208 C CA . ILE B 1 254 ? -0.789 -11.742 -25.188 1 76.12 254 ILE B CA 1
ATOM 5209 C C . ILE B 1 254 ? -1.92 -10.898 -25.766 1 76.12 254 ILE B C 1
ATOM 5211 O O . ILE B 1 254 ? -1.896 -10.547 -26.953 1 76.12 254 ILE B O 1
ATOM 5215 N N . GLN B 1 255 ? -3.039 -10.828 -25.016 1 79.25 255 GLN B N 1
ATOM 5216 C CA . GLN B 1 255 ? -4.117 -9.914 -25.375 1 79.25 255 GLN B CA 1
ATOM 5217 C C . GLN B 1 255 ? -4.023 -8.617 -24.578 1 79.25 255 GLN B C 1
ATOM 5219 O O . GLN B 1 255 ? -3.617 -8.625 -23.422 1 79.25 255 GLN B O 1
ATOM 5224 N N . ASP B 1 256 ? -4.527 -7.605 -25.219 1 85.62 256 ASP B N 1
ATOM 5225 C CA . ASP B 1 256 ? -4.574 -6.328 -24.516 1 85.62 256 ASP B CA 1
ATOM 5226 C C . ASP B 1 256 ? -5.711 -6.305 -23.484 1 85.62 256 ASP B C 1
ATOM 5228 O O . ASP B 1 256 ? -6.727 -6.98 -23.672 1 85.62 256 ASP B O 1
ATOM 5232 N N . ARG B 1 257 ? -5.48 -5.539 -22.516 1 88.19 257 ARG B N 1
ATOM 5233 C CA . ARG B 1 257 ? -6.504 -5.352 -21.5 1 88.19 257 ARG B CA 1
ATOM 5234 C C . ARG B 1 257 ? -7.828 -4.93 -22.109 1 88.19 257 ARG B C 1
ATOM 5236 O O . ARG B 1 257 ? -8.898 -5.371 -21.672 1 88.19 257 ARG B O 1
ATOM 5243 N N . SER B 1 258 ? -7.805 -4.09 -23.094 1 90.88 258 SER B N 1
ATOM 5244 C CA . SER B 1 258 ? -8.992 -3.537 -23.734 1 90.88 258 SER B CA 1
ATOM 5245 C C . SER B 1 258 ? -9.867 -4.641 -24.312 1 90.88 258 SER B C 1
ATOM 5247 O O . SER B 1 258 ? -11.094 -4.504 -24.375 1 90.88 258 SER B O 1
ATOM 5249 N N . SER B 1 259 ? -9.273 -5.758 -24.719 1 91.06 259 SER B N 1
ATOM 5250 C CA . SER B 1 259 ? -10.031 -6.871 -25.266 1 91.06 259 SER B CA 1
ATOM 5251 C C . SER B 1 259 ? -10.992 -7.449 -24.234 1 91.06 259 SER B C 1
ATOM 5253 O O . SER B 1 259 ? -12.125 -7.82 -24.562 1 91.06 259 SER B O 1
ATOM 5255 N N . TYR B 1 260 ? -10.578 -7.473 -23.031 1 92.38 260 TYR B N 1
ATOM 5256 C CA . TYR B 1 260 ? -11.422 -7.969 -21.953 1 92.38 260 TYR B CA 1
ATOM 5257 C C . TYR B 1 260 ? -12.43 -6.91 -21.516 1 92.38 260 TYR B C 1
ATOM 5259 O O . TYR B 1 260 ? -13.617 -7.203 -21.375 1 92.38 260 TYR B O 1
ATOM 5267 N N . GLU B 1 261 ? -11.93 -5.711 -21.344 1 92.5 261 GLU B N 1
ATOM 5268 C CA . GLU B 1 261 ? -12.742 -4.609 -20.844 1 92.5 261 GLU B CA 1
ATOM 5269 C C . GLU B 1 261 ? -13.938 -4.344 -21.75 1 92.5 261 GLU B C 1
ATOM 5271 O O . GLU B 1 261 ? -15.055 -4.133 -21.266 1 92.5 261 GLU B O 1
ATOM 5276 N N . GLU B 1 262 ? -13.703 -4.293 -23.016 1 94.12 262 GLU B N 1
ATOM 5277 C CA . GLU B 1 262 ? -14.766 -4.02 -23.969 1 94.12 262 GLU B CA 1
ATOM 5278 C C . GLU B 1 262 ? -15.812 -5.133 -23.969 1 94.12 262 GLU B C 1
ATOM 5280 O O . GLU B 1 262 ? -17.016 -4.859 -24.016 1 94.12 262 GLU B O 1
ATOM 5285 N N . ALA B 1 263 ? -15.336 -6.348 -23.891 1 94 263 ALA B N 1
ATOM 5286 C CA . ALA B 1 263 ? -16.234 -7.496 -23.938 1 94 263 ALA B CA 1
ATOM 5287 C C . ALA B 1 263 ? -17.078 -7.57 -22.672 1 94 263 ALA B C 1
ATOM 5289 O O . ALA B 1 263 ? -18.203 -8.07 -22.703 1 94 263 ALA B O 1
ATOM 5290 N N . LEU B 1 264 ? -16.562 -7.027 -21.625 1 94.94 264 LEU B N 1
ATOM 5291 C CA . LEU B 1 264 ? -17.234 -7.18 -20.344 1 94.94 264 LEU B CA 1
ATOM 5292 C C . LEU B 1 264 ? -17.812 -5.848 -19.859 1 94.94 264 LEU B C 1
ATOM 5294 O O . LEU B 1 264 ? -18.188 -5.711 -18.703 1 94.94 264 LEU B O 1
ATOM 5298 N N . ALA B 1 265 ? -17.781 -4.891 -20.734 1 90.5 265 ALA B N 1
ATOM 5299 C CA . ALA B 1 265 ? -18.297 -3.564 -20.406 1 90.5 265 ALA B CA 1
ATOM 5300 C C . ALA B 1 265 ? -19.75 -3.646 -19.938 1 90.5 265 ALA B C 1
ATOM 5302 O O . ALA B 1 265 ? -20.594 -4.27 -20.578 1 90.5 265 ALA B O 1
ATOM 5303 N N . GLY B 1 266 ? -20 -3.057 -18.75 1 90.12 266 GLY B N 1
ATOM 5304 C CA . GLY B 1 266 ? -21.359 -2.986 -18.234 1 90.12 266 GLY B CA 1
ATOM 5305 C C . GLY B 1 266 ? -21.828 -4.281 -17.578 1 90.12 266 GLY B C 1
ATOM 5306 O O . GLY B 1 266 ? -22.969 -4.398 -17.156 1 90.12 266 GLY B O 1
ATOM 5307 N N . GLU B 1 267 ? -20.938 -5.32 -17.484 1 92.62 267 GLU B N 1
ATOM 5308 C CA . GLU B 1 267 ? -21.328 -6.629 -16.969 1 92.62 267 GLU B CA 1
ATOM 5309 C C . GLU B 1 267 ? -21 -6.758 -15.484 1 92.62 267 GLU B C 1
ATOM 5311 O O . GLU B 1 267 ? -21.156 -7.832 -14.898 1 92.62 267 GLU B O 1
ATOM 5316 N N . GLY B 1 268 ? -20.531 -5.676 -14.898 1 92.69 268 GLY B N 1
ATOM 5317 C CA . GLY B 1 268 ? -20.266 -5.68 -13.469 1 92.69 268 GLY B CA 1
ATOM 5318 C C . GLY B 1 268 ? -18.906 -6.25 -13.109 1 92.69 268 GLY B C 1
ATOM 5319 O O . GLY B 1 268 ? -18.609 -6.449 -11.938 1 92.69 268 GLY B O 1
ATOM 5320 N N . VAL B 1 269 ? -18.125 -6.621 -14.102 1 97 269 VAL B N 1
ATOM 5321 C CA . VAL B 1 269 ? -16.75 -7.051 -13.867 1 97 269 VAL B CA 1
ATOM 5322 C C . VAL B 1 269 ? -15.859 -5.828 -13.68 1 97 269 VAL B C 1
ATOM 5324 O O . VAL B 1 269 ? -15.875 -4.906 -14.5 1 97 269 VAL B O 1
ATOM 5327 N N . VAL B 1 270 ? -15.078 -5.789 -12.625 1 97.06 270 VAL B N 1
ATOM 5328 C CA . VAL B 1 270 ? -14.258 -4.633 -12.289 1 97.06 270 VAL B CA 1
ATOM 5329 C C . VAL B 1 270 ? -12.82 -4.875 -12.742 1 97.06 270 VAL B C 1
ATOM 5331 O O . VAL B 1 270 ? -12.227 -5.906 -12.422 1 97.06 270 VAL B O 1
ATOM 5334 N N . PHE B 1 271 ? -12.289 -3.994 -13.508 1 96.88 271 PHE B N 1
ATOM 5335 C CA . PHE B 1 271 ? -10.891 -4.074 -13.922 1 96.88 271 PHE B CA 1
ATOM 5336 C C . PHE B 1 271 ? -10.031 -3.107 -13.117 1 96.88 271 PHE B C 1
ATOM 5338 O O . PHE B 1 271 ? -10.383 -1.936 -12.961 1 96.88 271 PHE B O 1
ATOM 5345 N N . VAL B 1 272 ? -8.945 -3.584 -12.562 1 96.88 272 VAL B N 1
ATOM 5346 C CA . VAL B 1 272 ? -8.047 -2.779 -11.734 1 96.88 272 VAL B CA 1
ATOM 5347 C C . VAL B 1 272 ? -6.641 -2.793 -12.336 1 96.88 272 VAL B C 1
ATOM 5349 O O . VAL B 1 272 ? -6.398 -3.453 -13.344 1 96.88 272 VAL B O 1
ATOM 5352 N N . SER B 1 273 ? -5.645 -2.092 -11.648 1 94.62 273 SER B N 1
ATOM 5353 C CA . SER B 1 273 ? -4.383 -1.847 -12.344 1 94.62 273 SER B CA 1
ATOM 5354 C C . SER B 1 273 ? -3.195 -2.309 -11.508 1 94.62 273 SER B C 1
ATOM 5356 O O . SER B 1 273 ? -2.043 -2.066 -11.875 1 94.62 273 SER B O 1
ATOM 5358 N N . SER B 1 274 ? -3.414 -2.961 -10.414 1 95.81 274 SER B N 1
ATOM 5359 C CA . SER B 1 274 ? -2.334 -3.479 -9.578 1 95.81 274 SER B CA 1
ATOM 5360 C C . SER B 1 274 ? -2.822 -4.613 -8.68 1 95.81 274 SER B C 1
ATOM 5362 O O . SER B 1 274 ? -4.027 -4.809 -8.523 1 95.81 274 SER B O 1
ATOM 5364 N N . VAL B 1 275 ? -1.891 -5.305 -8.102 1 97.25 275 VAL B N 1
ATOM 5365 C CA . VAL B 1 275 ? -2.213 -6.371 -7.164 1 97.25 275 VAL B CA 1
ATOM 5366 C C . VAL B 1 275 ? -2.898 -5.785 -5.93 1 97.25 275 VAL B C 1
ATOM 5368 O O . VAL B 1 275 ? -3.893 -6.332 -5.445 1 97.25 275 VAL B O 1
ATOM 5371 N N . THR B 1 276 ? -2.434 -4.656 -5.438 1 97.12 276 THR B N 1
ATOM 5372 C CA . THR B 1 276 ? -3.025 -4.016 -4.27 1 97.12 276 THR B CA 1
ATOM 5373 C C . THR B 1 276 ? -4.469 -3.607 -4.547 1 97.12 276 THR B C 1
ATOM 5375 O O . THR B 1 276 ? -5.359 -3.855 -3.73 1 97.12 276 THR B O 1
ATOM 5378 N N . GLU B 1 277 ? -4.676 -2.986 -5.656 1 97.56 277 GLU B N 1
ATOM 5379 C CA . GLU B 1 277 ? -6.035 -2.609 -6.031 1 97.56 277 GLU B CA 1
ATOM 5380 C C . GLU B 1 277 ? -6.926 -3.838 -6.184 1 97.56 277 GLU B C 1
ATOM 5382 O O . GLU B 1 277 ? -8.109 -3.801 -5.848 1 97.56 277 GLU B O 1
ATOM 5387 N N . LEU B 1 278 ? -6.344 -4.898 -6.754 1 98.38 278 LEU B N 1
ATOM 5388 C CA . LEU B 1 278 ? -7.066 -6.152 -6.918 1 98.38 278 LEU B CA 1
ATOM 5389 C C . LEU B 1 278 ? -7.59 -6.66 -5.578 1 98.38 278 LEU B C 1
ATOM 5391 O O . LEU B 1 278 ? -8.766 -7.008 -5.457 1 98.38 278 LEU B O 1
ATOM 5395 N N . LEU B 1 279 ? -6.793 -6.625 -4.59 1 98.38 279 LEU B N 1
ATOM 5396 C CA . LEU B 1 279 ? -7.137 -7.156 -3.275 1 98.38 279 LEU B CA 1
ATOM 5397 C C . LEU B 1 279 ? -8.07 -6.207 -2.533 1 98.38 279 LEU B C 1
ATOM 5399 O O . LEU B 1 279 ? -9.055 -6.648 -1.933 1 98.38 279 LEU B O 1
ATOM 5403 N N . ASP B 1 280 ? -7.781 -4.922 -2.58 1 98.12 280 ASP B N 1
ATOM 5404 C CA . ASP B 1 280 ? -8.633 -3.936 -1.927 1 98.12 280 ASP B CA 1
ATOM 5405 C C . ASP B 1 280 ? -10.055 -3.975 -2.496 1 98.12 280 ASP B C 1
ATOM 5407 O O . ASP B 1 280 ? -11.031 -3.965 -1.744 1 98.12 280 ASP B O 1
ATOM 5411 N N . ALA B 1 281 ? -10.125 -4.02 -3.811 1 98.44 281 ALA B N 1
ATOM 5412 C CA . ALA B 1 281 ? -11.422 -4.078 -4.48 1 98.44 281 ALA B CA 1
ATOM 5413 C C . ALA B 1 281 ? -12.172 -5.355 -4.113 1 98.44 281 ALA B C 1
ATOM 5415 O O . ALA B 1 281 ? -13.359 -5.316 -3.803 1 98.44 281 ALA B O 1
ATOM 5416 N N . SER B 1 282 ? -11.469 -6.465 -4.152 1 98.5 282 SER B N 1
ATOM 5417 C CA . SER B 1 282 ? -12.117 -7.746 -3.875 1 98.5 282 SER B CA 1
ATOM 5418 C C . SER B 1 282 ? -12.641 -7.805 -2.445 1 98.5 282 SER B C 1
ATOM 5420 O O . SER B 1 282 ? -13.758 -8.273 -2.207 1 98.5 282 SER B O 1
ATOM 5422 N N . ARG B 1 283 ? -11.914 -7.289 -1.537 1 97.75 283 ARG B N 1
ATOM 5423 C CA . ARG B 1 283 ? -12.336 -7.277 -0.141 1 97.75 283 ARG B CA 1
ATOM 5424 C C . ARG B 1 283 ? -13.555 -6.375 0.056 1 97.75 283 ARG B C 1
ATOM 5426 O O . ARG B 1 283 ? -14.5 -6.746 0.752 1 97.75 283 ARG B O 1
ATOM 5433 N N . ALA B 1 284 ? -13.453 -5.184 -0.517 1 98.06 284 ALA B N 1
ATOM 5434 C CA . ALA B 1 284 ? -14.562 -4.234 -0.386 1 98.06 284 ALA B CA 1
ATOM 5435 C C . ALA B 1 284 ? -15.852 -4.82 -0.947 1 98.06 284 ALA B C 1
ATOM 5437 O O . ALA B 1 284 ? -16.906 -4.762 -0.297 1 98.06 284 ALA B O 1
ATOM 5438 N N . ILE B 1 285 ? -15.75 -5.43 -2.113 1 98.06 285 ILE B N 1
ATOM 5439 C CA . ILE B 1 285 ? -16.922 -5.973 -2.801 1 98.06 285 ILE B CA 1
ATOM 5440 C C . ILE B 1 285 ? -17.438 -7.199 -2.049 1 98.06 285 ILE B C 1
ATOM 5442 O O . ILE B 1 285 ? -18.641 -7.414 -1.963 1 98.06 285 ILE B O 1
ATOM 5446 N N . ALA B 1 286 ? -16.531 -7.996 -1.497 1 97.75 286 ALA B N 1
ATOM 5447 C CA . ALA B 1 286 ? -16.891 -9.211 -0.768 1 97.75 286 ALA B CA 1
ATOM 5448 C C . ALA B 1 286 ? -17.625 -8.867 0.532 1 97.75 286 ALA B C 1
ATOM 5450 O O . ALA B 1 286 ? -18.547 -9.578 0.941 1 97.75 286 ALA B O 1
ATOM 5451 N N . ASP B 1 287 ? -17.266 -7.723 1.15 1 96.69 287 ASP B N 1
ATOM 5452 C CA . ASP B 1 287 ? -17.656 -7.52 2.545 1 96.69 287 ASP B CA 1
ATOM 5453 C C . ASP B 1 287 ? -18.719 -6.434 2.672 1 96.69 287 ASP B C 1
ATOM 5455 O O . ASP B 1 287 ? -19.375 -6.316 3.711 1 96.69 287 ASP B O 1
ATOM 5459 N N . ALA B 1 288 ? -18.859 -5.613 1.668 1 96.75 288 ALA B N 1
ATOM 5460 C CA . ALA B 1 288 ? -19.781 -4.484 1.746 1 96.75 288 ALA B CA 1
ATOM 5461 C C . ALA B 1 288 ? -21.047 -4.758 0.937 1 96.75 288 ALA B C 1
ATOM 5463 O O . ALA B 1 288 ? -21.031 -5.574 0.011 1 96.75 288 ALA B O 1
ATOM 5464 N N . PRO B 1 289 ? -22.172 -4.109 1.29 1 96.62 289 PRO B N 1
ATOM 5465 C CA . PRO B 1 289 ? -23.359 -4.18 0.441 1 96.62 289 PRO B CA 1
ATOM 5466 C C . PRO B 1 289 ? -23.125 -3.59 -0.949 1 96.62 289 PRO B C 1
ATOM 5468 O O . PRO B 1 289 ? -22.203 -2.799 -1.143 1 96.62 289 PRO B O 1
ATOM 5471 N N . THR B 1 290 ? -23.906 -3.977 -1.877 1 95.62 290 THR B N 1
ATOM 5472 C CA . THR B 1 290 ? -23.859 -3.416 -3.223 1 95.62 290 THR B CA 1
ATOM 5473 C C . THR B 1 290 ? -24.453 -2.012 -3.244 1 95.62 290 THR B C 1
ATOM 5475 O O . THR B 1 290 ? -25.578 -1.796 -2.762 1 95.62 290 THR B O 1
ATOM 5478 N N . PRO B 1 291 ? -23.719 -1.056 -3.723 1 96.62 291 PRO B N 1
ATOM 5479 C CA . PRO B 1 291 ? -24.281 0.294 -3.771 1 96.62 291 PRO B CA 1
ATOM 5480 C C . PRO B 1 291 ? -25.422 0.419 -4.777 1 96.62 291 PRO B C 1
ATOM 5482 O O . PRO B 1 291 ? -25.422 -0.26 -5.809 1 96.62 291 PRO B O 1
ATOM 5485 N N . ASP B 1 292 ? -26.328 1.347 -4.586 1 95.5 292 ASP B N 1
ATOM 5486 C CA . ASP B 1 292 ? -27.469 1.584 -5.465 1 95.5 292 ASP B CA 1
ATOM 5487 C C . ASP B 1 292 ? -27.094 2.525 -6.609 1 95.5 292 ASP B C 1
ATOM 5489 O O . ASP B 1 292 ? -27.859 2.695 -7.555 1 95.5 292 ASP B O 1
ATOM 5493 N N . GLY B 1 293 ? -25.984 3.107 -6.508 1 94.88 293 GLY B N 1
ATOM 5494 C CA . GLY B 1 293 ? -25.578 4.07 -7.516 1 94.88 293 GLY B CA 1
ATOM 5495 C C . GLY B 1 293 ? -24.172 4.602 -7.289 1 94.88 293 GLY B C 1
ATOM 5496 O O . GLY B 1 293 ? -23.359 3.951 -6.633 1 94.88 293 GLY B O 1
ATOM 5497 N N . ARG B 1 294 ? -23.875 5.742 -7.895 1 95.88 294 ARG B N 1
ATOM 5498 C CA . ARG B 1 294 ? -22.516 6.27 -7.93 1 95.88 294 ARG B CA 1
ATOM 5499 C C . ARG B 1 294 ? -22.375 7.484 -7.02 1 95.88 294 ARG B C 1
ATOM 5501 O O . ARG B 1 294 ? -21.328 8.125 -6.996 1 95.88 294 ARG B O 1
ATOM 5508 N N . ASN B 1 295 ? -23.453 7.855 -6.238 1 97.69 295 ASN B N 1
ATOM 5509 C CA . ASN B 1 295 ? -23.422 9 -5.336 1 97.69 295 ASN B CA 1
ATOM 5510 C C . ASN B 1 295 ? -22.672 8.695 -4.051 1 97.69 295 ASN B C 1
ATOM 5512 O O . ASN B 1 295 ? -23.094 7.852 -3.258 1 97.69 295 ASN B O 1
ATOM 5516 N N . VAL B 1 296 ? -21.594 9.438 -3.844 1 98.12 296 VAL B N 1
ATOM 5517 C CA . VAL B 1 296 ? -20.719 9.148 -2.715 1 98.12 296 VAL B CA 1
ATOM 5518 C C . VAL B 1 296 ? -20.859 10.242 -1.655 1 98.12 296 VAL B C 1
ATOM 5520 O O . VAL B 1 296 ? -20.859 11.43 -1.976 1 98.12 296 VAL B O 1
ATOM 5523 N N . GLY B 1 297 ? -21.109 9.859 -0.446 1 98.19 297 GLY B N 1
ATOM 5524 C CA . GLY B 1 297 ? -20.922 10.727 0.71 1 98.19 297 GLY B CA 1
ATOM 5525 C C . GLY B 1 297 ? -19.562 10.586 1.35 1 98.19 297 GLY B C 1
ATOM 5526 O O . GLY B 1 297 ? -19.125 9.469 1.652 1 98.19 297 GLY B O 1
ATOM 5527 N N . VAL B 1 298 ? -18.875 11.664 1.51 1 97.5 298 VAL B N 1
ATOM 5528 C CA . VAL B 1 298 ? -17.562 11.656 2.145 1 97.5 298 VAL B CA 1
ATOM 5529 C C . VAL B 1 298 ? -17.641 12.32 3.516 1 97.5 298 VAL B C 1
ATOM 5531 O O . VAL B 1 298 ? -18.156 13.438 3.643 1 97.5 298 VAL B O 1
ATOM 5534 N N . VAL B 1 299 ? -17.234 11.656 4.512 1 97.12 299 VAL B N 1
ATOM 5535 C CA . VAL B 1 299 ? -17.062 12.219 5.852 1 97.12 299 VAL B CA 1
ATOM 5536 C C . VAL B 1 299 ? -15.602 12.125 6.273 1 97.12 299 VAL B C 1
ATOM 5538 O O . VAL B 1 299 ? -15.047 11.023 6.375 1 97.12 299 VAL B O 1
ATOM 5541 N N . THR B 1 300 ? -15.008 13.219 6.523 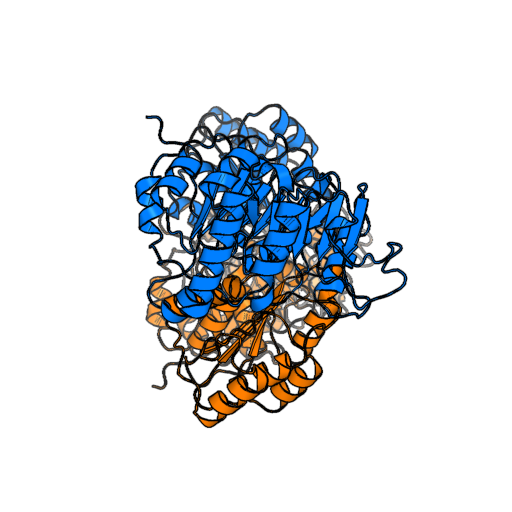1 95.88 300 THR B N 1
ATOM 5542 C CA . THR B 1 300 ? -13.578 13.211 6.84 1 95.88 300 THR B CA 1
ATOM 5543 C C . THR B 1 300 ? -13.305 13.992 8.117 1 95.88 300 THR B C 1
ATOM 5545 O O . THR B 1 300 ? -13.914 15.039 8.352 1 95.88 300 THR B O 1
ATOM 5548 N N . ALA B 1 301 ? -12.398 13.414 8.953 1 93.62 301 ALA B N 1
ATOM 5549 C CA . ALA B 1 301 ? -11.969 14.117 10.156 1 93.62 301 ALA B CA 1
ATOM 5550 C C . ALA B 1 301 ? -10.766 15.008 9.867 1 93.62 301 ALA B C 1
ATOM 5552 O O . ALA B 1 301 ? -10.383 15.836 10.695 1 93.62 301 ALA B O 1
ATOM 5553 N N . GLN B 1 302 ? -10.164 14.891 8.781 1 92.12 302 GLN B N 1
ATOM 5554 C CA . GLN B 1 302 ? -9.086 15.75 8.305 1 92.12 302 GLN B CA 1
ATOM 5555 C C . GLN B 1 302 ? -9.312 16.156 6.852 1 92.12 302 GLN B C 1
ATOM 5557 O O . GLN B 1 302 ? -9.477 15.312 5.977 1 92.12 302 GLN B O 1
ATOM 5562 N N . ALA B 1 303 ? -9.18 17.344 6.531 1 90.38 303 ALA B N 1
ATOM 5563 C CA . ALA B 1 303 ? -9.539 17.891 5.227 1 90.38 303 ALA B CA 1
ATOM 5564 C C . ALA B 1 303 ? -8.586 17.391 4.145 1 90.38 303 ALA B C 1
ATOM 5566 O O . ALA B 1 303 ? -9.016 16.984 3.062 1 90.38 303 ALA B O 1
ATOM 5567 N N . GLY B 1 304 ? -7.293 17.453 4.359 1 92.38 304 GLY B N 1
ATOM 5568 C CA . GLY B 1 304 ? -6.301 17.094 3.357 1 92.38 304 GLY B CA 1
ATOM 5569 C C . GLY B 1 304 ? -6.52 15.703 2.777 1 92.38 304 GLY B C 1
ATOM 5570 O O . GLY B 1 304 ? -6.754 15.555 1.576 1 92.38 304 GLY B O 1
ATOM 5571 N N . PRO B 1 305 ? -6.48 14.68 3.66 1 95 305 PRO B N 1
ATOM 5572 C CA . PRO B 1 305 ? -6.754 13.32 3.186 1 95 305 PRO B CA 1
ATOM 5573 C C . PRO B 1 305 ? -8.133 13.188 2.539 1 95 305 PRO B C 1
ATOM 5575 O O . PRO B 1 305 ? -8.297 12.445 1.569 1 95 305 PRO B O 1
ATOM 5578 N N . GLY B 1 306 ? -9.102 13.914 3.082 1 94.5 306 GLY B N 1
ATOM 5579 C CA . GLY B 1 306 ? -10.422 13.93 2.467 1 94.5 306 GLY B CA 1
ATOM 5580 C C . GLY B 1 306 ? -10.406 14.453 1.043 1 94.5 306 GLY B C 1
ATOM 5581 O O . GLY B 1 306 ? -11.094 13.906 0.173 1 94.5 306 GLY B O 1
ATOM 5582 N N . ILE B 1 307 ? -9.656 15.5 0.848 1 92.62 307 ILE B N 1
ATOM 5583 C CA . ILE B 1 307 ? -9.508 16.078 -0.481 1 92.62 307 ILE B CA 1
ATOM 5584 C C . ILE B 1 307 ? -8.891 15.062 -1.431 1 92.62 307 ILE B C 1
ATOM 5586 O O . ILE B 1 307 ? -9.352 14.898 -2.562 1 92.62 307 ILE B O 1
ATOM 5590 N N . ILE B 1 308 ? -7.863 14.344 -0.976 1 94.81 308 ILE B N 1
ATOM 5591 C CA . ILE B 1 308 ? -7.195 13.328 -1.78 1 94.81 308 ILE B CA 1
ATOM 5592 C C . ILE B 1 308 ? -8.203 12.266 -2.205 1 94.81 308 ILE B C 1
ATOM 5594 O O . ILE B 1 308 ? -8.258 11.883 -3.377 1 94.81 308 ILE B O 1
ATOM 5598 N N . ILE B 1 309 ? -9 11.812 -1.261 1 96.62 309 ILE B N 1
ATOM 5599 C CA . ILE B 1 309 ? -10.016 10.789 -1.521 1 96.62 309 ILE B CA 1
ATOM 5600 C C . ILE B 1 309 ? -11.023 11.312 -2.539 1 96.62 309 ILE B C 1
ATOM 5602 O O . ILE B 1 309 ? -11.32 10.641 -3.531 1 96.62 309 ILE B O 1
ATOM 5606 N N . ALA B 1 310 ? -11.516 12.492 -2.326 1 94.38 310 ALA B N 1
ATOM 5607 C CA . ALA B 1 310 ? -12.539 13.086 -3.193 1 94.38 310 ALA B CA 1
ATOM 5608 C C . ALA B 1 310 ? -12 13.297 -4.605 1 94.38 310 ALA B C 1
ATOM 5610 O O . ALA B 1 310 ? -12.695 13.031 -5.59 1 94.38 310 ALA B O 1
ATOM 5611 N N . ASP B 1 311 ? -10.781 13.773 -4.68 1 92.88 311 ASP B N 1
ATOM 5612 C CA . ASP B 1 311 ? -10.141 13.984 -5.977 1 92.88 311 ASP B CA 1
ATOM 5613 C C . ASP B 1 311 ? -10.078 12.688 -6.777 1 92.88 311 ASP B C 1
ATOM 5615 O O . ASP B 1 311 ? -10.445 12.656 -7.953 1 92.88 311 ASP B O 1
ATOM 5619 N N . GLU B 1 312 ? -9.57 11.672 -6.129 1 94 312 GLU B N 1
ATOM 5620 C CA . GLU B 1 312 ? -9.422 10.383 -6.789 1 94 312 GLU B CA 1
ATOM 5621 C C . GLU B 1 312 ? -10.766 9.828 -7.238 1 94 312 GLU B C 1
ATOM 5623 O O . GLU B 1 312 ? -10.898 9.312 -8.352 1 94 312 GLU B O 1
ATOM 5628 N N . LEU B 1 313 ? -11.766 9.938 -6.383 1 95.94 313 LEU B N 1
ATOM 5629 C CA . LEU B 1 313 ? -13.086 9.406 -6.684 1 95.94 313 LEU B CA 1
ATOM 5630 C C . LEU B 1 313 ? -13.742 10.203 -7.809 1 95.94 313 LEU B C 1
ATOM 5632 O O . LEU B 1 313 ? -14.414 9.625 -8.672 1 95.94 313 LEU B O 1
ATOM 5636 N N . HIS B 1 314 ? -13.539 11.5 -7.781 1 93.19 314 HIS B N 1
ATOM 5637 C CA . HIS B 1 314 ? -14.078 12.336 -8.844 1 93.19 314 HIS B CA 1
ATOM 5638 C C . HIS B 1 314 ? -13.484 11.953 -10.195 1 93.19 314 HIS B C 1
ATOM 5640 O O . HIS B 1 314 ? -14.211 11.828 -11.188 1 93.19 314 HIS B O 1
ATOM 5646 N N . GLU B 1 315 ? -12.227 11.789 -10.211 1 91.5 315 GLU B N 1
ATOM 5647 C CA . GLU B 1 315 ? -11.531 11.391 -11.43 1 91.5 315 GLU B CA 1
ATOM 5648 C C . GLU B 1 315 ? -12.062 10.055 -11.961 1 91.5 315 GLU B C 1
ATOM 5650 O O . GLU B 1 315 ? -12.055 9.812 -13.164 1 91.5 315 GLU B O 1
ATOM 5655 N N . ARG B 1 316 ? -12.555 9.242 -11.07 1 92.19 316 ARG B N 1
ATOM 5656 C CA . ARG B 1 316 ? -13.031 7.91 -11.445 1 92.19 316 ARG B CA 1
ATOM 5657 C C . ARG B 1 316 ? -14.539 7.922 -11.703 1 92.19 316 ARG B C 1
ATOM 5659 O O . ARG B 1 316 ? -15.156 6.863 -11.852 1 92.19 316 ARG B O 1
ATOM 5666 N N . GLY B 1 317 ? -15.164 9.094 -11.664 1 90.62 317 GLY B N 1
ATOM 5667 C CA . GLY B 1 317 ? -16.531 9.25 -12.141 1 90.62 317 GLY B CA 1
ATOM 5668 C C . GLY B 1 317 ? -17.562 9.211 -11.023 1 90.62 317 GLY B C 1
ATOM 5669 O O . GLY B 1 317 ? -18.75 9.117 -11.281 1 90.62 317 GLY B O 1
ATOM 5670 N N . ALA B 1 318 ? -17.125 9.273 -9.789 1 94.06 318 ALA B N 1
ATOM 5671 C CA . ALA B 1 318 ? -18.062 9.359 -8.672 1 94.06 318 ALA B CA 1
ATOM 5672 C C . ALA B 1 318 ? -18.719 10.734 -8.602 1 94.06 318 ALA B C 1
ATOM 5674 O O . ALA B 1 318 ? -18.125 11.727 -9.055 1 94.06 318 ALA B O 1
ATOM 5675 N N . ASP B 1 319 ? -19.922 10.758 -8.078 1 95 319 ASP B N 1
ATOM 5676 C CA . ASP B 1 319 ? -20.641 12.008 -7.852 1 95 319 ASP B CA 1
ATOM 5677 C C . ASP B 1 319 ? -20.719 12.336 -6.363 1 95 319 ASP B C 1
ATOM 5679 O O . ASP B 1 319 ? -20.75 11.438 -5.523 1 95 319 ASP B O 1
ATOM 5683 N N . PHE B 1 320 ? -20.75 13.578 -6.113 1 95.62 320 PHE B N 1
ATOM 5684 C CA . PHE B 1 320 ? -20.922 14.07 -4.75 1 95.62 320 PHE B CA 1
ATOM 5685 C C . PHE B 1 320 ? -22.172 14.93 -4.633 1 95.62 320 PHE B C 1
ATOM 5687 O O . PHE B 1 320 ? -22.094 16.156 -4.676 1 95.62 320 PHE B O 1
ATOM 5694 N N . PRO B 1 321 ? -23.266 14.32 -4.406 1 96.31 321 PRO B N 1
ATOM 5695 C CA . PRO B 1 321 ? -24.531 15.078 -4.371 1 96.31 321 PRO B CA 1
ATOM 5696 C C . PRO B 1 321 ? -24.656 15.961 -3.135 1 96.31 321 PRO B C 1
ATOM 5698 O O . PRO B 1 321 ? -24 15.703 -2.119 1 96.31 321 PRO B O 1
ATOM 5701 N N . ASP B 1 322 ? -25.531 16.953 -3.291 1 96.12 322 ASP B N 1
ATOM 5702 C CA . ASP B 1 322 ? -25.953 17.656 -2.086 1 96.12 322 ASP B CA 1
ATOM 5703 C C . ASP B 1 322 ? -26.719 16.734 -1.138 1 96.12 322 ASP B C 1
ATOM 5705 O O . ASP B 1 322 ? -27.484 15.891 -1.58 1 96.12 322 ASP B O 1
ATOM 5709 N N . LEU B 1 323 ? -26.453 16.984 0.112 1 97.19 323 LEU B N 1
ATOM 5710 C CA . LEU B 1 323 ? -27.25 16.25 1.095 1 97.19 323 LEU B CA 1
ATOM 5711 C C . LEU B 1 323 ? -28.688 16.75 1.087 1 97.19 323 LEU B C 1
ATOM 5713 O O . LEU B 1 323 ? -28.953 17.906 0.78 1 97.19 323 LEU B O 1
ATOM 5717 N N . GLU B 1 324 ? -29.609 15.859 1.373 1 97.69 324 GLU B N 1
ATOM 5718 C CA . GLU B 1 324 ? -30.984 16.281 1.555 1 97.69 324 GLU B CA 1
ATOM 5719 C C . GLU B 1 324 ? -31.094 17.359 2.637 1 97.69 324 GLU B C 1
ATOM 5721 O O . GLU B 1 324 ? -30.312 17.375 3.58 1 97.69 324 GLU B O 1
ATOM 5726 N N . PRO B 1 325 ? -32.125 18.203 2.539 1 96.94 325 PRO B N 1
ATOM 5727 C CA . PRO B 1 325 ? -32.25 19.312 3.49 1 96.94 325 PRO B CA 1
ATOM 5728 C C . PRO B 1 325 ? -32.312 18.844 4.941 1 96.94 325 PRO B C 1
ATOM 5730 O O . PRO B 1 325 ? -31.656 19.438 5.809 1 96.94 325 PRO B O 1
ATOM 5733 N N . GLU B 1 326 ? -33 17.797 5.184 1 96.94 326 GLU B N 1
ATOM 5734 C CA . GLU B 1 326 ? -33.094 17.266 6.543 1 96.94 326 GLU B CA 1
ATOM 5735 C C . GLU B 1 326 ? -31.719 16.797 7.051 1 96.94 326 GLU B C 1
ATOM 5737 O O . GLU B 1 326 ? -31.375 17.031 8.211 1 96.94 326 GLU B O 1
ATOM 5742 N N . THR B 1 327 ? -31.016 16.078 6.223 1 97.12 327 THR B N 1
ATOM 5743 C CA . THR B 1 327 ? -29.672 15.609 6.57 1 97.12 327 THR B CA 1
ATOM 5744 C C . THR B 1 327 ? -28.734 16.781 6.809 1 97.12 327 THR B C 1
ATOM 5746 O O . THR B 1 327 ? -27.969 16.781 7.773 1 97.12 327 THR B O 1
ATOM 5749 N N . GLN B 1 328 ? -28.797 17.766 5.895 1 95.5 328 GLN B N 1
ATOM 5750 C CA . GLN B 1 328 ? -27.969 18.969 6.031 1 95.5 328 GLN B CA 1
ATOM 5751 C C . GLN B 1 328 ? -28.234 19.672 7.359 1 95.5 328 GLN B C 1
ATOM 5753 O O . GLN B 1 328 ? -27.297 20.109 8.039 1 95.5 328 GLN B O 1
ATOM 5758 N N . GLU B 1 329 ? -29.484 19.828 7.672 1 95 329 GLU B N 1
ATOM 5759 C CA . GLU B 1 329 ? -29.844 20.453 8.945 1 95 329 GLU B CA 1
ATOM 5760 C C . GLU B 1 329 ? -29.266 19.688 10.125 1 95 329 GLU B C 1
ATOM 5762 O O . GLU B 1 329 ? -28.75 20.281 11.07 1 95 329 GLU B O 1
ATOM 5767 N N . ARG B 1 330 ? -29.359 18.391 10.086 1 95.25 330 ARG B N 1
ATOM 5768 C CA . ARG B 1 330 ? -28.812 17.547 11.141 1 95.25 330 ARG B CA 1
ATOM 5769 C C . ARG B 1 330 ? -27.297 17.719 11.258 1 95.25 330 ARG B C 1
ATOM 5771 O O . ARG B 1 330 ? -26.766 17.859 12.359 1 95.25 330 ARG B O 1
ATOM 5778 N N . VAL B 1 331 ? -26.594 17.656 10.117 1 94.88 331 VAL B N 1
ATOM 5779 C CA . VAL B 1 331 ? -25.141 17.828 10.094 1 94.88 331 VAL B CA 1
ATOM 5780 C C . VAL B 1 331 ? -24.766 19.203 10.625 1 94.88 331 VAL B C 1
ATOM 5782 O O . VAL B 1 331 ? -23.828 19.344 11.414 1 94.88 331 VAL B O 1
ATOM 5785 N N . ASP B 1 332 ? -25.547 20.25 10.234 1 92.5 332 ASP B N 1
ATOM 5786 C CA . ASP B 1 332 ? -25.312 21.594 10.719 1 92.5 332 ASP B CA 1
ATOM 5787 C C . ASP B 1 332 ? -25.453 21.672 12.234 1 92.5 332 ASP B C 1
ATOM 5789 O O . ASP B 1 332 ? -24.656 22.328 12.906 1 92.5 332 ASP B O 1
ATOM 5793 N N . ASP B 1 333 ? -26.453 21.047 12.719 1 91.62 333 ASP B N 1
ATOM 5794 C CA . ASP B 1 333 ? -26.703 21.047 14.156 1 91.62 333 ASP B CA 1
ATOM 5795 C C . ASP B 1 333 ? -25.578 20.359 14.914 1 91.62 333 ASP B C 1
ATOM 5797 O O . ASP B 1 333 ? -25.172 20.797 15.992 1 91.62 333 ASP B O 1
ATOM 5801 N N . LEU B 1 334 ? -25.094 19.25 14.367 1 91.12 334 LEU B N 1
ATOM 5802 C CA . LEU B 1 334 ? -24.062 18.453 15.016 1 91.12 334 LEU B CA 1
ATOM 5803 C C . LEU B 1 334 ? -22.734 19.219 15.016 1 91.12 334 LEU B C 1
ATOM 5805 O O . LEU B 1 334 ? -21.984 19.156 15.992 1 91.12 334 LEU B O 1
ATOM 5809 N N . LEU B 1 335 ? -22.359 19.969 13.93 1 87 335 LEU B N 1
ATOM 5810 C CA . LEU B 1 335 ? -21.047 20.578 13.758 1 87 335 LEU B CA 1
ATOM 5811 C C . LEU B 1 335 ? -21.078 22.047 14.156 1 87 335 LEU B C 1
ATOM 5813 O O . LEU B 1 335 ? -20.031 22.688 14.289 1 87 335 LEU B O 1
ATOM 5817 N N . GLN B 1 336 ? -22.203 22.594 14.383 1 75.88 336 GLN B N 1
ATOM 5818 C CA . GLN B 1 336 ? -22.422 23.953 14.875 1 75.88 336 GLN B CA 1
ATOM 5819 C C . GLN B 1 336 ? -21.734 24.984 13.977 1 75.88 336 GLN B C 1
ATOM 5821 O O . GLN B 1 336 ? -21.188 25.969 14.469 1 75.88 336 GLN B O 1
ATOM 5826 N N . GLY B 1 337 ? -21.641 24.719 12.711 1 63.81 337 GLY B N 1
ATOM 5827 C CA . GLY B 1 337 ? -21.219 25.672 11.695 1 63.81 337 GLY B CA 1
ATOM 5828 C C . GLY B 1 337 ? -19.734 25.938 11.703 1 63.81 337 GLY B C 1
ATOM 5829 O O . GLY B 1 337 ? -19.25 26.828 11.008 1 63.81 337 GLY B O 1
ATOM 5830 N N . ILE B 1 338 ? -18.938 25.266 12.32 1 61.59 338 ILE B N 1
ATOM 5831 C CA . ILE B 1 338 ? -17.531 25.609 12.461 1 61.59 338 ILE B CA 1
ATOM 5832 C C . ILE B 1 338 ? -16.734 25.031 11.289 1 61.59 338 ILE B C 1
ATOM 5834 O O . ILE B 1 338 ? -15.734 25.609 10.867 1 61.59 338 ILE B O 1
ATOM 5838 N N . THR B 1 339 ? -17.219 23.984 10.727 1 70.44 339 THR B N 1
ATOM 5839 C CA . THR B 1 339 ? -16.469 23.328 9.664 1 70.44 339 THR B CA 1
ATOM 5840 C C . THR B 1 339 ? -17.297 23.219 8.391 1 70.44 339 THR B C 1
ATOM 5842 O O . THR B 1 339 ? -18.391 23.797 8.305 1 70.44 339 THR B O 1
ATOM 5845 N N . TYR B 1 340 ? -16.719 22.688 7.352 1 75 340 TYR B N 1
ATOM 5846 C CA . TYR B 1 340 ? -17.406 22.516 6.07 1 75 340 TYR B CA 1
ATOM 5847 C C . TYR B 1 340 ? -18.453 21.422 6.152 1 75 340 TYR B C 1
ATOM 5849 O O . TYR B 1 340 ? -18.125 20.25 6.371 1 75 340 TYR B O 1
ATOM 5857 N N . THR B 1 341 ? -19.719 21.828 5.941 1 83.62 341 THR B N 1
ATOM 5858 C CA . THR B 1 341 ? -20.797 20.906 6.293 1 83.62 341 THR B CA 1
ATOM 5859 C C . THR B 1 341 ? -21.422 20.312 5.035 1 83.62 341 THR B C 1
ATOM 5861 O O . THR B 1 341 ? -22.203 19.375 5.121 1 83.62 341 THR B O 1
ATOM 5864 N N . GLU B 1 342 ? -21.062 20.75 3.943 1 88.38 342 GLU B N 1
ATOM 5865 C CA . GLU B 1 342 ? -21.578 20.172 2.715 1 88.38 342 GLU B CA 1
ATOM 5866 C C . GLU B 1 342 ? -20.797 18.922 2.33 1 88.38 342 GLU B C 1
ATOM 5868 O O . GLU B 1 342 ? -19.766 18.609 2.939 1 88.38 342 GLU B O 1
ATOM 5873 N N . ASN B 1 343 ? -21.297 18.188 1.393 1 93.75 343 ASN B N 1
ATOM 5874 C CA . ASN B 1 343 ? -20.625 17 0.895 1 93.75 343 ASN B CA 1
ATOM 5875 C C . ASN B 1 343 ? -19.516 17.344 -0.081 1 93.75 343 ASN B C 1
ATOM 5877 O O . ASN B 1 343 ? -19.766 17.922 -1.139 1 93.75 343 ASN B O 1
ATOM 5881 N N . PRO B 1 344 ? -18.391 16.922 0.367 1 93.75 344 PRO B N 1
ATOM 5882 C CA . PRO B 1 344 ? -17.828 16.172 1.492 1 93.75 344 PRO B CA 1
ATOM 5883 C C . PRO B 1 344 ? -17.938 16.922 2.816 1 93.75 344 PRO B C 1
ATOM 5885 O O . PRO B 1 344 ? -17.672 18.125 2.867 1 93.75 344 PRO B O 1
ATOM 5888 N N . VAL B 1 345 ? -18.266 16.188 3.828 1 93.75 345 VAL B N 1
ATOM 5889 C CA . VAL B 1 345 ? -18.375 16.766 5.16 1 93.75 345 VAL B CA 1
ATOM 5890 C C . VAL B 1 345 ? -17.031 16.688 5.887 1 93.75 345 VAL B C 1
ATOM 5892 O O . VAL B 1 345 ? -16.469 15.609 6.035 1 93.75 345 VAL B O 1
ATOM 5895 N N . ASP B 1 346 ? -16.547 17.766 6.285 1 91.81 346 ASP B N 1
ATOM 5896 C CA . ASP B 1 346 ? -15.289 17.844 7.039 1 91.81 346 ASP B CA 1
ATOM 5897 C C . ASP B 1 346 ? -15.547 18.25 8.492 1 91.81 346 ASP B C 1
ATOM 5899 O O . ASP B 1 346 ? -16.016 19.344 8.758 1 91.81 346 ASP B O 1
ATOM 5903 N N . THR B 1 347 ? -15.133 17.391 9.391 1 88.56 347 THR B N 1
ATOM 5904 C CA . THR B 1 347 ? -15.367 17.688 10.797 1 88.56 347 THR B CA 1
ATOM 5905 C C . THR B 1 347 ? -14.133 18.328 11.422 1 88.56 347 THR B C 1
ATOM 5907 O O . THR B 1 347 ? -14.18 18.766 12.578 1 88.56 347 THR B O 1
ATOM 5910 N N . GLY B 1 348 ? -13.023 18.391 10.648 1 81.94 348 GLY B N 1
ATOM 5911 C CA . GLY B 1 348 ? -11.797 19 11.117 1 81.94 348 GLY B CA 1
ATOM 5912 C C . GLY B 1 348 ? -11 18.125 12.055 1 81.94 348 GLY B C 1
ATOM 5913 O O . GLY B 1 348 ? -9.766 18.125 12.039 1 81.94 348 GLY B O 1
ATOM 5914 N N . ARG B 1 349 ? -11.688 17.422 12.984 1 81.19 349 ARG B N 1
ATOM 5915 C CA . ARG B 1 349 ? -11.125 16.438 13.891 1 81.19 349 ARG B CA 1
ATOM 5916 C C . ARG B 1 349 ? -12.172 15.391 14.266 1 81.19 349 ARG B C 1
ATOM 5918 O O . ARG B 1 349 ? -13.375 15.633 14.141 1 81.19 349 ARG B O 1
ATOM 5925 N N . PRO B 1 350 ? -11.539 14.234 14.664 1 78.88 350 PRO B N 1
ATOM 5926 C CA . PRO B 1 350 ? -12.547 13.328 15.227 1 78.88 350 PRO B CA 1
ATOM 5927 C C . PRO B 1 350 ? -13.188 13.867 16.5 1 78.88 350 PRO B C 1
ATOM 5929 O O . PRO B 1 350 ? -12.484 14.336 17.406 1 78.88 350 PRO B O 1
ATOM 5932 N N . LEU B 1 351 ? -14.461 14.094 16.469 1 81.31 351 LEU B N 1
ATOM 5933 C CA . LEU B 1 351 ? -15.234 14.57 17.609 1 81.31 351 LEU B CA 1
ATOM 5934 C C . LEU B 1 351 ? -16.094 13.461 18.188 1 81.31 351 LEU B C 1
ATOM 5936 O O . LEU B 1 351 ? -16.297 12.422 17.547 1 81.31 351 LEU B O 1
ATOM 5940 N N . PRO B 1 352 ? -16.562 13.664 19.375 1 83.81 352 PRO B N 1
ATOM 5941 C CA . PRO B 1 352 ? -17.453 12.664 19.969 1 83.81 352 PRO B CA 1
ATOM 5942 C C . PRO B 1 352 ? -18.672 12.367 19.094 1 83.81 352 PRO B C 1
ATOM 5944 O O . PRO B 1 352 ? -19.172 11.242 19.094 1 83.81 352 PRO B O 1
ATOM 5947 N N . GLU B 1 353 ? -19.078 13.383 18.312 1 90.12 353 GLU B N 1
ATOM 5948 C CA . GLU B 1 353 ? -20.281 13.258 17.484 1 90.12 353 GLU B CA 1
ATOM 5949 C C . GLU B 1 353 ? -19.938 12.703 16.094 1 90.12 353 GLU B C 1
ATOM 5951 O O . GLU B 1 353 ? -20.797 12.625 15.219 1 90.12 353 GLU B O 1
ATOM 5956 N N . PHE B 1 354 ? -18.719 12.312 15.898 1 93.5 354 PHE B N 1
ATOM 5957 C CA . PHE B 1 354 ? -18.266 11.891 14.578 1 93.5 354 PHE B CA 1
ATOM 5958 C C . PHE B 1 354 ? -19.141 10.758 14.039 1 93.5 354 PHE B C 1
ATOM 5960 O O . PHE B 1 354 ? -19.562 10.781 12.883 1 93.5 354 PHE B O 1
ATOM 5967 N N . GLY B 1 355 ? -19.406 9.766 14.922 1 95.69 355 GLY B N 1
ATOM 5968 C CA . GLY B 1 355 ? -20.281 8.664 14.539 1 95.69 355 GLY B CA 1
ATOM 5969 C C . GLY B 1 355 ? -21.656 9.117 14.109 1 95.69 355 GLY B C 1
ATOM 5970 O O . GLY B 1 355 ? -22.25 8.555 13.188 1 95.69 355 GLY B O 1
ATOM 5971 N N . GLN B 1 356 ? -22.188 10.148 14.75 1 95.94 356 GLN B N 1
ATOM 5972 C CA . GLN B 1 356 ? -23.5 10.688 14.422 1 95.94 356 GLN B CA 1
ATOM 5973 C C . GLN B 1 356 ? -23.484 11.367 13.055 1 95.94 356 GLN B C 1
ATOM 5975 O O . GLN B 1 356 ? -24.484 11.344 12.336 1 95.94 356 GLN B O 1
ATOM 5980 N N . VAL B 1 357 ? -22.375 12.023 12.734 1 96.44 357 VAL B N 1
ATOM 5981 C CA . VAL B 1 357 ? -22.234 12.641 11.422 1 96.44 357 VAL B CA 1
ATOM 5982 C C . VAL B 1 357 ? -22.25 11.562 10.336 1 96.44 357 VAL B C 1
ATOM 5984 O O . VAL B 1 357 ? -22.938 11.703 9.328 1 96.44 357 VAL B O 1
ATOM 5987 N N . ILE B 1 358 ? -21.484 10.5 10.586 1 97.56 358 ILE B N 1
ATOM 5988 C CA . ILE B 1 358 ? -21.453 9.375 9.648 1 97.56 358 ILE B CA 1
ATOM 5989 C C . ILE B 1 358 ? -22.859 8.812 9.477 1 97.56 358 ILE B C 1
ATOM 5991 O O . ILE B 1 358 ? -23.297 8.539 8.359 1 97.56 358 ILE B O 1
ATOM 5995 N N . ASP B 1 359 ? -23.531 8.656 10.609 1 97.88 359 ASP B N 1
ATOM 5996 C CA . ASP B 1 359 ? -24.906 8.141 10.609 1 97.88 359 ASP B CA 1
ATOM 5997 C C . ASP B 1 359 ? -25.812 9.008 9.734 1 97.88 359 ASP B C 1
ATOM 5999 O O . ASP B 1 359 ? -26.562 8.484 8.906 1 97.88 359 ASP B O 1
ATOM 6003 N N . ALA B 1 360 ? -25.75 10.305 9.906 1 97.62 360 ALA B N 1
ATOM 6004 C CA . ALA B 1 360 ? -26.578 11.242 9.156 1 97.62 360 ALA B CA 1
ATOM 6005 C C . ALA B 1 360 ? -26.328 11.109 7.652 1 97.62 360 ALA B C 1
ATOM 6007 O O . ALA B 1 360 ? -27.266 11.031 6.859 1 97.62 360 ALA B O 1
ATOM 6008 N N . VAL B 1 361 ? -25.078 11.07 7.258 1 98 361 VAL B N 1
ATOM 6009 C CA . VAL B 1 361 ? -24.703 11.016 5.852 1 98 361 VAL B CA 1
ATOM 6010 C C . VAL B 1 361 ? -25.094 9.656 5.266 1 98 361 VAL B C 1
ATOM 6012 O O . VAL B 1 361 ? -25.609 9.586 4.145 1 98 361 VAL B O 1
ATOM 6015 N N . ALA B 1 362 ? -24.875 8.586 6.008 1 98.06 362 ALA B N 1
ATOM 6016 C CA . ALA B 1 362 ? -25.156 7.227 5.547 1 98.06 362 ALA B CA 1
ATOM 6017 C C . ALA B 1 362 ? -26.656 7.023 5.312 1 98.06 362 ALA B C 1
ATOM 6019 O O . ALA B 1 362 ? -27.047 6.238 4.449 1 98.06 362 ALA B O 1
ATOM 6020 N N . ARG B 1 363 ? -27.469 7.707 6.078 1 97.81 363 ARG B N 1
ATOM 6021 C CA . ARG B 1 363 ? -28.906 7.523 5.98 1 97.81 363 ARG B CA 1
ATOM 6022 C C . ARG B 1 363 ? -29.516 8.453 4.934 1 97.81 363 ARG B C 1
ATOM 6024 O O . ARG B 1 363 ? -30.703 8.367 4.637 1 97.81 363 ARG B O 1
ATOM 6031 N N . ASP B 1 364 ? -28.703 9.375 4.398 1 98.31 364 ASP B N 1
ATOM 6032 C CA . ASP B 1 364 ? -29.188 10.305 3.387 1 98.31 364 ASP B CA 1
ATOM 6033 C C . ASP B 1 364 ? -29.594 9.57 2.113 1 98.31 364 ASP B C 1
ATOM 6035 O O . ASP B 1 364 ? -28.844 8.758 1.589 1 98.31 364 ASP B O 1
ATOM 6039 N N . ASP B 1 365 ? -30.734 9.914 1.55 1 97.06 365 ASP B N 1
ATOM 6040 C CA . ASP B 1 365 ? -31.297 9.203 0.406 1 97.06 365 ASP B CA 1
ATOM 6041 C C . ASP B 1 365 ? -30.5 9.477 -0.861 1 97.06 365 ASP B C 1
ATOM 6043 O O . ASP B 1 365 ? -30.531 8.688 -1.808 1 97.06 365 ASP B O 1
ATOM 6047 N N . ASN B 1 366 ? -29.812 10.57 -0.877 1 98 366 ASN B N 1
ATOM 6048 C CA . ASN B 1 366 ? -29.031 10.914 -2.062 1 98 366 ASN B CA 1
ATOM 6049 C C . ASN B 1 366 ? -27.703 10.172 -2.096 1 98 366 ASN B C 1
ATOM 6051 O O . ASN B 1 366 ? -27.016 10.148 -3.125 1 98 366 ASN B O 1
ATOM 6055 N N . VAL B 1 367 ? -27.297 9.516 -1.029 1 98.12 367 VAL B N 1
ATOM 6056 C CA . VAL B 1 367 ? -25.969 8.891 -0.912 1 98.12 367 VAL B CA 1
ATOM 6057 C C . VAL B 1 367 ? -26.094 7.387 -1.115 1 98.12 367 VAL B C 1
ATOM 6059 O O . VAL B 1 367 ? -26.922 6.73 -0.474 1 98.12 367 VAL B O 1
ATOM 6062 N N . ASP B 1 368 ? -25.266 6.828 -1.966 1 98.12 368 ASP B N 1
ATOM 6063 C CA . ASP B 1 368 ? -25.281 5.395 -2.256 1 98.12 368 ASP B CA 1
ATOM 6064 C C . ASP B 1 368 ? -24.125 4.672 -1.571 1 98.12 368 ASP B C 1
ATOM 6066 O O . ASP B 1 368 ? -24.203 3.473 -1.304 1 98.12 368 ASP B O 1
ATOM 6070 N N . VAL B 1 369 ? -23.031 5.332 -1.353 1 98.19 369 VAL B N 1
ATOM 6071 C CA . VAL B 1 369 ? -21.812 4.812 -0.726 1 98.19 369 VAL B CA 1
ATOM 6072 C C . VAL B 1 369 ? -21.203 5.875 0.191 1 98.19 369 VAL B C 1
ATOM 6074 O O . VAL B 1 369 ? -21.203 7.062 -0.141 1 98.19 369 VAL B O 1
ATOM 6077 N N . VAL B 1 370 ? -20.734 5.516 1.331 1 98.5 370 VAL B N 1
ATOM 6078 C CA . VAL B 1 370 ? -20.094 6.445 2.252 1 98.5 370 VAL B CA 1
ATOM 6079 C C . VAL B 1 370 ? -18.625 6.066 2.418 1 98.5 370 VAL B C 1
ATOM 6081 O O . VAL B 1 370 ? -18.297 4.891 2.613 1 98.5 370 VAL B O 1
ATOM 6084 N N . VAL B 1 371 ? -17.75 6.949 2.271 1 98.56 371 VAL B N 1
ATOM 6085 C CA . VAL B 1 371 ? -16.328 6.758 2.594 1 98.56 371 VAL B CA 1
ATOM 6086 C C . VAL B 1 371 ? -15.922 7.723 3.703 1 98.56 371 VAL B C 1
ATOM 6088 O O . VAL B 1 371 ? -16.25 8.906 3.656 1 98.56 371 VAL B O 1
ATOM 6091 N N . VAL B 1 372 ? -15.297 7.191 4.707 1 98.19 372 VAL B N 1
ATOM 6092 C CA . VAL B 1 372 ? -14.906 7.941 5.895 1 98.19 372 VAL B CA 1
ATOM 6093 C C . VAL B 1 372 ? -13.383 7.973 6.008 1 98.19 372 VAL B C 1
ATOM 6095 O O . VAL B 1 372 ? -12.711 6.973 5.742 1 98.19 372 VAL B O 1
ATOM 6098 N N . TYR B 1 373 ? -12.789 9.07 6.332 1 97.44 373 TYR B N 1
ATOM 6099 C CA . TYR B 1 373 ? -11.383 9.148 6.703 1 97.44 373 TYR B CA 1
ATOM 6100 C C . TYR B 1 373 ? -11.227 9.625 8.141 1 97.44 373 TYR B C 1
ATOM 6102 O O . TYR B 1 373 ? -11.867 10.586 8.562 1 97.44 373 TYR B O 1
ATOM 6110 N N . GLU B 1 374 ? -10.328 8.953 8.852 1 95.88 374 GLU B N 1
ATOM 6111 C CA . GLU B 1 374 ? -10.125 9.328 10.25 1 95.88 374 GLU B CA 1
ATOM 6112 C C . GLU B 1 374 ? -8.734 8.922 10.727 1 95.88 374 GLU B C 1
ATOM 6114 O O . GLU B 1 374 ? -8.336 7.762 10.586 1 95.88 374 GLU B O 1
ATOM 6119 N N . ILE B 1 375 ? -7.98 9.852 11.266 1 94.38 375 ILE B N 1
ATOM 61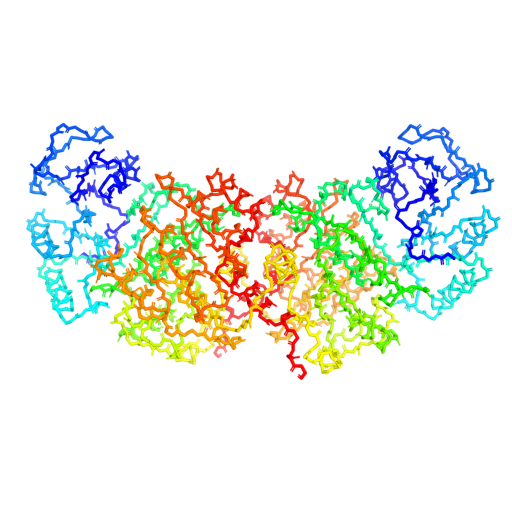20 C CA . ILE B 1 375 ? -6.777 9.531 12.023 1 94.38 375 ILE B CA 1
ATOM 6121 C C . ILE B 1 375 ? -7.16 9.07 13.43 1 94.38 375 ILE B C 1
ATOM 6123 O O . ILE B 1 375 ? -7.945 9.734 14.109 1 94.38 375 ILE B O 1
ATOM 6127 N N . TYR B 1 376 ? -6.594 8.008 13.852 1 92.06 376 TYR B N 1
ATOM 6128 C CA . TYR B 1 376 ? -6.918 7.406 15.141 1 92.06 376 TYR B CA 1
ATOM 6129 C C . TYR B 1 376 ? -6.469 8.305 16.297 1 92.06 376 TYR B C 1
ATOM 6131 O O . TYR B 1 376 ? -5.336 8.789 16.297 1 92.06 376 TYR B O 1
ATOM 6139 N N . GLU B 1 377 ? -7.367 8.594 17.172 1 86.88 377 GLU B N 1
ATOM 6140 C CA . GLU B 1 377 ? -7.074 9.25 18.438 1 86.88 377 GLU B CA 1
ATOM 6141 C C . GLU B 1 377 ? -7.449 8.359 19.625 1 86.88 377 GLU B C 1
ATOM 6143 O O . GLU B 1 377 ? -8.625 8.047 19.812 1 86.88 377 GLU B O 1
ATOM 6148 N N . ASP B 1 378 ? -6.539 7.973 20.406 1 83.06 378 ASP B N 1
ATOM 6149 C CA . ASP B 1 378 ? -6.723 7 21.469 1 83.06 378 ASP B CA 1
ATOM 6150 C C . ASP B 1 378 ? -7.828 7.438 22.438 1 83.06 378 ASP B C 1
ATOM 6152 O O . ASP B 1 378 ? -8.523 6.602 23.016 1 83.06 378 ASP B O 1
ATOM 6156 N N . SER B 1 379 ? -7.961 8.727 22.688 1 79.56 379 SER B N 1
ATOM 6157 C CA . SER B 1 379 ? -8.93 9.242 23.656 1 79.56 379 SER B CA 1
ATOM 6158 C C . SER B 1 379 ? -10.359 9.055 23.156 1 79.56 379 SER B C 1
ATOM 6160 O O . SER B 1 379 ? -11.297 9 23.953 1 79.56 379 SER B O 1
ATOM 6162 N N . LEU B 1 380 ? -10.508 8.875 21.844 1 83.81 380 LEU B N 1
ATOM 6163 C CA . LEU B 1 380 ? -11.844 8.781 21.25 1 83.81 380 LEU B CA 1
ATOM 6164 C C . LEU B 1 380 ? -12.062 7.418 20.609 1 83.81 380 LEU B C 1
ATOM 6166 O O . LEU B 1 380 ? -13.156 6.855 20.688 1 83.81 380 LEU B O 1
ATOM 6170 N N . GLY B 1 381 ? -10.953 6.875 20 1 88.25 381 GLY B N 1
ATOM 6171 C CA . GLY B 1 381 ? -11.094 5.664 19.203 1 88.25 381 GLY B CA 1
ATOM 6172 C C . GLY B 1 381 ? -11.984 5.852 17.984 1 88.25 381 GLY B C 1
ATOM 6173 O O . GLY B 1 381 ? -12.18 6.977 17.516 1 88.25 381 GLY B O 1
ATOM 6174 N N . TYR B 1 382 ? -12.422 4.73 17.344 1 92.88 382 TYR B N 1
ATOM 6175 C CA . TYR B 1 382 ? -13.414 4.75 16.266 1 92.88 382 TYR B CA 1
ATOM 6176 C C . TYR B 1 382 ? -14.828 4.645 16.828 1 92.88 382 TYR B C 1
ATOM 6178 O O . TYR B 1 382 ? -15.023 4.16 17.938 1 92.88 382 TYR B O 1
ATOM 6186 N N . PRO B 1 383 ? -15.812 5.156 16.156 1 94.38 383 PRO B N 1
ATOM 6187 C CA . PRO B 1 383 ? -17.188 5.098 16.656 1 94.38 383 PRO B CA 1
ATOM 6188 C C . PRO B 1 383 ? -17.859 3.75 16.391 1 94.38 383 PRO B C 1
ATOM 6190 O O . PRO B 1 383 ? -18.844 3.676 15.656 1 94.38 383 PRO B O 1
ATOM 6193 N N . LEU B 1 384 ? -17.422 2.691 17.062 1 95.25 384 LEU B N 1
ATOM 6194 C CA . LEU B 1 384 ? -17.75 1.301 16.766 1 95.25 384 LEU B CA 1
ATOM 6195 C C . LEU B 1 384 ? -19.234 1.037 17.031 1 95.25 384 LEU B C 1
ATOM 6197 O O . LEU B 1 384 ? -19.891 0.346 16.25 1 95.25 384 LEU B O 1
ATOM 6201 N N . GLU B 1 385 ? -19.797 1.597 18.141 1 94.56 385 GLU B N 1
ATOM 6202 C CA . GLU B 1 385 ? -21.203 1.366 18.469 1 94.56 385 GLU B CA 1
ATOM 6203 C C . GLU B 1 385 ? -22.109 1.902 17.359 1 94.56 385 GLU B C 1
ATOM 6205 O O . GLU B 1 385 ? -23.031 1.207 16.906 1 94.56 385 GLU B O 1
ATOM 6210 N N . GLU B 1 386 ? -21.844 3.1 16.969 1 95.19 386 GLU B N 1
ATOM 6211 C CA . GLU B 1 386 ? -22.625 3.701 15.898 1 95.19 386 GLU B CA 1
ATOM 6212 C C . GLU B 1 386 ? -22.453 2.93 14.594 1 95.19 386 GLU B C 1
ATOM 6214 O O . GLU B 1 386 ? -23.422 2.732 13.852 1 95.19 386 GLU B O 1
ATOM 6219 N N . LEU B 1 387 ? -21.281 2.504 14.305 1 95.81 387 LEU B N 1
ATOM 6220 C CA . LEU B 1 387 ? -20.984 1.796 13.062 1 95.81 387 LEU B CA 1
ATOM 6221 C C . LEU B 1 387 ? -21.656 0.431 13.039 1 95.81 387 LEU B C 1
ATOM 6223 O O . LEU B 1 387 ? -22.141 -0.009 11.992 1 95.81 387 LEU B O 1
ATOM 6227 N N . GLU B 1 388 ? -21.641 -0.254 14.172 1 95.94 388 GLU B N 1
ATOM 6228 C CA . GLU B 1 388 ? -22.328 -1.54 14.266 1 95.94 388 GLU B CA 1
ATOM 6229 C C . GLU B 1 388 ? -23.812 -1.399 13.961 1 95.94 388 GLU B C 1
ATOM 6231 O O . GLU B 1 388 ? -24.375 -2.205 13.219 1 95.94 388 GLU B O 1
ATOM 6236 N N . THR B 1 389 ? -24.406 -0.384 14.562 1 96.31 389 THR B N 1
ATOM 6237 C CA . THR B 1 389 ? -25.812 -0.106 14.32 1 96.31 389 THR B CA 1
ATOM 6238 C C . THR B 1 389 ? -26.062 0.227 12.852 1 96.31 389 THR B C 1
ATOM 6240 O O . THR B 1 389 ? -26.984 -0.296 12.234 1 96.31 389 THR B O 1
ATOM 6243 N N . LEU B 1 390 ? -25.25 1.061 12.336 1 96.06 390 LEU B N 1
ATOM 6244 C CA . LEU B 1 390 ? -25.391 1.497 10.945 1 96.06 390 LEU B CA 1
ATOM 6245 C C . LEU B 1 390 ? -25.25 0.319 9.992 1 96.06 390 LEU B C 1
ATOM 6247 O O . LEU B 1 390 ? -26.016 0.185 9.039 1 96.06 390 LEU B O 1
ATOM 6251 N N . ALA B 1 391 ? -24.219 -0.501 10.219 1 94.62 391 ALA B N 1
ATOM 6252 C CA . ALA B 1 391 ? -23.969 -1.653 9.359 1 94.62 391 ALA B CA 1
ATOM 6253 C C . ALA B 1 391 ? -25.156 -2.607 9.352 1 94.62 391 ALA B C 1
ATOM 6255 O O . ALA B 1 391 ? -25.438 -3.254 8.344 1 94.62 391 ALA B O 1
ATOM 6256 N N . ALA B 1 392 ? -25.891 -2.66 10.414 1 95.19 392 ALA B N 1
ATOM 6257 C CA . ALA B 1 392 ? -27.016 -3.568 10.547 1 95.19 392 ALA B CA 1
ATOM 6258 C C . ALA B 1 392 ? -28.281 -2.965 9.938 1 95.19 392 ALA B C 1
ATOM 6260 O O . ALA B 1 392 ? -29.172 -3.693 9.492 1 95.19 392 ALA B O 1
ATOM 6261 N N . GLU B 1 393 ? -28.297 -1.65 9.867 1 96.12 393 GLU B N 1
ATOM 6262 C CA . GLU B 1 393 ? -29.578 -1.018 9.562 1 96.12 393 GLU B CA 1
ATOM 6263 C C . GLU B 1 393 ? -29.594 -0.439 8.156 1 96.12 393 GLU B C 1
ATOM 6265 O O . GLU B 1 393 ? -30.656 -0.28 7.547 1 96.12 393 GLU B O 1
ATOM 6270 N N . VAL B 1 394 ? -28.453 -0.047 7.738 1 95.12 394 VAL B N 1
ATOM 6271 C CA . VAL B 1 394 ? -28.391 0.616 6.441 1 95.12 394 VAL B CA 1
ATOM 6272 C C . VAL B 1 394 ? -27.812 -0.334 5.398 1 95.12 394 VAL B C 1
ATOM 6274 O O . VAL B 1 394 ? -26.812 -1.016 5.656 1 95.12 394 VAL B O 1
ATOM 6277 N N . ASP B 1 395 ? -28.469 -0.537 4.348 1 94.38 395 ASP B N 1
ATOM 6278 C CA . ASP B 1 395 ? -28.016 -1.422 3.281 1 94.38 395 ASP B CA 1
ATOM 6279 C C . ASP B 1 395 ? -27.156 -0.661 2.264 1 94.38 395 ASP B C 1
ATOM 6281 O O . ASP B 1 395 ? -27.438 -0.705 1.062 1 94.38 395 ASP B O 1
ATOM 6285 N N . LYS B 1 396 ? -26.203 0.164 2.715 1 96.75 396 LYS B N 1
ATOM 6286 C CA . LYS B 1 396 ? -25.234 0.903 1.914 1 96.75 396 LYS B CA 1
ATOM 6287 C C . LYS B 1 396 ? -23.812 0.603 2.365 1 96.75 396 LYS B C 1
ATOM 6289 O O . LYS B 1 396 ? -23.562 0.412 3.557 1 96.75 396 LYS B O 1
ATOM 6294 N N . PRO B 1 397 ? -22.922 0.526 1.419 1 98.12 397 PRO B N 1
ATOM 6295 C CA . PRO B 1 397 ? -21.531 0.341 1.824 1 98.12 397 PRO B CA 1
ATOM 6296 C C . PRO B 1 397 ? -20.984 1.528 2.615 1 98.12 397 PRO B C 1
ATOM 6298 O O . PRO B 1 397 ? -21.219 2.682 2.238 1 98.12 397 PRO B O 1
ATOM 6301 N N . ILE B 1 398 ? -20.359 1.3 3.695 1 98.38 398 ILE B N 1
ATOM 6302 C CA . ILE B 1 398 ? -19.594 2.248 4.488 1 98.38 398 ILE B CA 1
ATOM 6303 C C . ILE B 1 398 ? -18.141 1.77 4.594 1 98.38 398 ILE B C 1
ATOM 6305 O O . ILE B 1 398 ? -17.875 0.684 5.117 1 98.38 398 ILE B O 1
ATOM 6309 N N . LEU B 1 399 ? -17.203 2.518 4.055 1 98.38 399 LEU B N 1
ATOM 6310 C CA . LEU B 1 399 ? -15.781 2.176 4.082 1 98.38 399 LEU B CA 1
ATOM 6311 C C . LEU B 1 399 ? -15 3.176 4.922 1 98.38 399 LEU B C 1
ATOM 6313 O O . LEU B 1 399 ? -15.312 4.367 4.934 1 98.38 399 LEU B O 1
ATOM 6317 N N . PHE B 1 400 ? -13.938 2.713 5.559 1 97.75 400 PHE B N 1
ATOM 6318 C CA . PHE B 1 400 ? -13.094 3.559 6.395 1 97.75 400 PHE B CA 1
ATOM 6319 C C . PHE B 1 400 ? -11.664 3.574 5.875 1 97.75 400 PHE B C 1
ATOM 6321 O O . PHE B 1 400 ? -11.07 2.52 5.652 1 97.75 400 PHE B O 1
ATOM 6328 N N . THR B 1 401 ? -11.164 4.695 5.641 1 97 401 THR B N 1
ATOM 6329 C CA . THR B 1 401 ? -9.727 4.887 5.496 1 97 401 THR B CA 1
ATOM 6330 C C . THR B 1 401 ? -9.117 5.43 6.785 1 97 401 THR B C 1
ATOM 6332 O O . THR B 1 401 ? -9.578 6.438 7.32 1 97 401 THR B O 1
ATOM 6335 N N . VAL B 1 402 ? -8.047 4.812 7.246 1 95.06 402 VAL B N 1
ATOM 6336 C CA . VAL B 1 402 ? -7.617 5.059 8.617 1 95.06 402 VAL B CA 1
ATOM 6337 C C . VAL B 1 402 ? -6.121 5.363 8.648 1 95.06 402 VAL B C 1
ATOM 6339 O O . VAL B 1 402 ? -5.383 4.953 7.746 1 95.06 402 VAL B O 1
ATOM 6342 N N . ALA B 1 403 ? -5.711 6.074 9.57 1 93.94 403 ALA B N 1
ATOM 6343 C CA . ALA B 1 403 ? -4.305 6.348 9.844 1 93.94 403 ALA B CA 1
ATOM 6344 C C . ALA B 1 403 ? -4.035 6.371 11.352 1 93.94 403 ALA B C 1
ATOM 6346 O O . ALA B 1 403 ? -4.898 6.781 12.133 1 93.94 403 ALA B O 1
ATOM 6347 N N . GLY B 1 404 ? -2.873 5.965 11.766 1 92.81 404 GLY B N 1
ATOM 6348 C CA . GLY B 1 404 ? -2.455 5.906 13.156 1 92.81 404 GLY B CA 1
ATOM 6349 C C . GLY B 1 404 ? -1.364 4.883 13.414 1 92.81 404 GLY B C 1
ATOM 6350 O O . GLY B 1 404 ? -1.007 4.113 12.516 1 92.81 404 GLY B O 1
ATOM 6351 N N . PRO B 1 405 ? -0.814 4.891 14.539 1 88.94 405 PRO B N 1
ATOM 6352 C CA . PRO B 1 405 ? 0.148 3.84 14.875 1 88.94 405 PRO B CA 1
ATOM 6353 C C . PRO B 1 405 ? -0.481 2.449 14.891 1 88.94 405 PRO B C 1
ATOM 6355 O O . PRO B 1 405 ? -1.617 2.287 15.344 1 88.94 405 PRO B O 1
ATOM 6358 N N . ALA B 1 406 ? 0.293 1.483 14.328 1 83.56 406 ALA B N 1
ATOM 6359 C CA . ALA B 1 406 ? -0.238 0.134 14.148 1 83.56 406 ALA B CA 1
ATOM 6360 C C . ALA B 1 406 ? -0.699 -0.457 15.477 1 83.56 406 ALA B C 1
ATOM 6362 O O . ALA B 1 406 ? -1.805 -0.993 15.578 1 83.56 406 ALA B O 1
ATOM 6363 N N . ASP B 1 407 ? -0 -0.318 16.516 1 84.88 407 ASP B N 1
ATOM 6364 C CA . ASP B 1 407 ? -0.24 -0.98 17.797 1 84.88 407 ASP B CA 1
ATOM 6365 C C . ASP B 1 407 ? -1.513 -0.455 18.453 1 84.88 407 ASP B C 1
ATOM 6367 O O . ASP B 1 407 ? -2.152 -1.164 19.234 1 84.88 407 ASP B O 1
ATOM 6371 N N . SER B 1 408 ? -1.958 0.687 18.016 1 86.5 408 SER B N 1
ATOM 6372 C CA . SER B 1 408 ? -3.057 1.318 18.734 1 86.5 408 SER B CA 1
ATOM 6373 C C . SER B 1 408 ? -4.379 1.144 18 1 86.5 408 SER B C 1
ATOM 6375 O O . SER B 1 408 ? -5.426 0.947 18.625 1 86.5 408 SER B O 1
ATOM 6377 N N . LEU B 1 409 ? -4.266 1.147 16.734 1 90.44 409 LEU B N 1
ATOM 6378 C CA . LEU B 1 409 ? -5.547 1.243 16.047 1 90.44 409 LEU B CA 1
ATOM 6379 C C . LEU B 1 409 ? -6.012 -0.13 15.562 1 90.44 409 LEU B C 1
ATOM 6381 O O . LEU B 1 409 ? -7.188 -0.313 15.242 1 90.44 409 LEU B O 1
ATOM 6385 N N . GLU B 1 410 ? -5.176 -1.202 15.523 1 90.94 410 GLU B N 1
ATOM 6386 C CA . GLU B 1 410 ? -5.434 -2.441 14.797 1 90.94 410 GLU B CA 1
ATOM 6387 C C . GLU B 1 410 ? -6.629 -3.188 15.375 1 90.94 410 GLU B C 1
ATOM 6389 O O . GLU B 1 410 ? -7.473 -3.689 14.633 1 90.94 410 GLU B O 1
ATOM 6394 N N . ALA B 1 411 ? -6.727 -3.266 16.703 1 92.75 411 ALA B N 1
ATOM 6395 C CA . ALA B 1 411 ? -7.824 -4 17.328 1 92.75 411 ALA B CA 1
ATOM 6396 C C . ALA B 1 411 ? -9.18 -3.426 16.906 1 92.75 411 ALA B C 1
ATOM 6398 O O . ALA B 1 411 ? -10.086 -4.172 16.516 1 92.75 411 ALA B O 1
ATOM 6399 N N . GLU B 1 412 ? -9.359 -2.113 16.938 1 94.06 412 GLU B N 1
ATOM 6400 C CA . GLU B 1 412 ? -10.617 -1.475 16.562 1 94.06 412 GLU B CA 1
ATOM 6401 C C . GLU B 1 412 ? -10.852 -1.557 15.055 1 94.06 412 GLU B C 1
ATOM 6403 O O . GLU B 1 412 ? -11.992 -1.691 14.602 1 94.06 412 GLU B O 1
ATOM 6408 N N . ARG B 1 413 ? -9.805 -1.42 14.328 1 94.44 413 ARG B N 1
ATOM 6409 C CA . ARG B 1 413 ? -9.898 -1.565 12.883 1 94.44 413 ARG B CA 1
ATOM 6410 C C . ARG B 1 413 ? -10.484 -2.924 12.508 1 94.44 413 ARG B C 1
ATOM 6412 O O . ARG B 1 413 ? -11.398 -3.006 11.688 1 94.44 413 ARG B O 1
ATOM 6419 N N . LEU B 1 414 ? -9.977 -4.023 13.117 1 93.69 414 LEU B N 1
ATOM 6420 C CA . LEU B 1 414 ? -10.43 -5.383 12.828 1 93.69 414 LEU B CA 1
ATOM 6421 C C . LEU B 1 414 ? -11.875 -5.574 13.266 1 93.69 414 LEU B C 1
ATOM 6423 O O . LEU B 1 414 ? -12.625 -6.309 12.617 1 93.69 414 LEU B O 1
ATOM 6427 N N . ARG B 1 415 ? -12.289 -4.895 14.359 1 95.19 415 ARG B N 1
ATOM 6428 C CA . ARG B 1 415 ? -13.68 -4.949 14.789 1 95.19 415 ARG B CA 1
ATOM 6429 C C . ARG B 1 415 ? -14.602 -4.32 13.75 1 95.19 415 ARG B C 1
ATOM 6431 O O . ARG B 1 415 ? -15.703 -4.816 13.508 1 95.19 415 ARG B O 1
ATOM 6438 N N . MET B 1 416 ? -14.148 -3.203 13.164 1 96.06 416 MET B N 1
ATOM 6439 C CA . MET B 1 416 ? -14.93 -2.596 12.086 1 96.06 416 MET B CA 1
ATOM 6440 C C . MET B 1 416 ? -15.109 -3.572 10.93 1 96.06 416 MET B C 1
ATOM 6442 O O . MET B 1 416 ? -16.219 -3.705 10.391 1 96.06 416 MET B O 1
ATOM 6446 N N . GLU B 1 417 ? -14.07 -4.281 10.602 1 95 417 GLU B N 1
ATOM 6447 C CA . GLU B 1 417 ? -14.125 -5.266 9.523 1 95 417 GLU B CA 1
ATOM 6448 C C . GLU B 1 417 ? -15.109 -6.387 9.852 1 95 417 GLU B C 1
ATOM 6450 O O . GLU B 1 417 ? -15.828 -6.863 8.969 1 95 417 GLU B O 1
ATOM 6455 N N . GLU B 1 418 ? -15.117 -6.812 11.07 1 93.81 418 GLU B N 1
ATOM 6456 C CA . GLU B 1 418 ? -15.984 -7.898 11.508 1 93.81 418 GLU B CA 1
ATOM 6457 C C . GLU B 1 418 ? -17.453 -7.535 11.312 1 93.81 418 GLU B C 1
ATOM 6459 O O . GLU B 1 418 ? -18.297 -8.414 11.094 1 93.81 418 GLU B O 1
ATOM 6464 N N . VAL B 1 419 ? -17.734 -6.262 11.43 1 93.88 419 VAL B N 1
ATOM 6465 C CA . VAL B 1 419 ? -19.141 -5.879 11.336 1 93.88 419 VAL B CA 1
ATOM 6466 C C . VAL B 1 419 ? -19.469 -5.461 9.906 1 93.88 419 VAL B C 1
ATOM 6468 O O . VAL B 1 419 ? -20.531 -4.906 9.641 1 93.88 419 VAL B O 1
ATOM 6471 N N . GLY B 1 420 ? -18.547 -5.652 9 1 94.25 420 GLY B N 1
ATOM 6472 C CA . GLY B 1 420 ? -18.828 -5.445 7.586 1 94.25 420 GLY B CA 1
ATOM 6473 C C . GLY B 1 420 ? -18.406 -4.078 7.086 1 94.25 420 GLY B C 1
ATOM 6474 O O . GLY B 1 420 ? -18.969 -3.57 6.109 1 94.25 420 GLY B O 1
ATOM 6475 N N . ILE B 1 421 ? -17.469 -3.439 7.746 1 97.12 421 ILE B N 1
ATOM 6476 C CA . ILE B 1 421 ? -16.953 -2.146 7.324 1 97.12 421 ILE B CA 1
ATOM 6477 C C . ILE B 1 421 ? -15.492 -2.305 6.891 1 97.12 421 ILE B C 1
ATOM 6479 O O . ILE B 1 421 ? -14.586 -2.314 7.727 1 97.12 421 ILE B O 1
ATOM 6483 N N . PRO B 1 422 ? -15.266 -2.389 5.57 1 97.75 422 PRO B N 1
ATOM 6484 C CA . PRO B 1 422 ? -13.891 -2.521 5.098 1 97.75 422 PRO B CA 1
ATOM 6485 C C . PRO B 1 422 ? -13.016 -1.323 5.473 1 97.75 422 PRO B C 1
ATOM 6487 O O . PRO B 1 422 ? -13.5 -0.186 5.473 1 97.75 422 PRO B O 1
ATOM 6490 N N . THR B 1 423 ? -11.758 -1.562 5.781 1 97.38 423 THR B N 1
ATOM 6491 C CA . THR B 1 423 ? -10.828 -0.508 6.184 1 97.38 423 THR B CA 1
ATOM 6492 C C . THR B 1 423 ? -9.609 -0.488 5.273 1 97.38 423 THR B C 1
ATOM 6494 O O . THR B 1 423 ? -9.18 -1.532 4.773 1 97.38 423 THR B O 1
ATOM 6497 N N . PHE B 1 424 ? -9.031 0.662 5.043 1 96.94 424 PHE B N 1
ATOM 6498 C CA . PHE B 1 424 ? -7.871 0.857 4.184 1 96.94 424 PHE B CA 1
ATOM 6499 C C . PHE B 1 424 ? -6.879 1.823 4.824 1 96.94 424 PHE B C 1
ATOM 6501 O O . PHE B 1 424 ? -7.277 2.76 5.516 1 96.94 424 PHE B O 1
ATOM 6508 N N . GLN B 1 425 ? -5.598 1.722 4.531 1 93.06 425 GLN B N 1
ATOM 6509 C CA . GLN B 1 425 ? -4.57 2.424 5.297 1 93.06 425 GLN B CA 1
ATOM 6510 C C . GLN B 1 425 ? -3.924 3.527 4.461 1 93.06 425 GLN B C 1
ATOM 6512 O O . GLN B 1 425 ? -2.844 4.012 4.801 1 93.06 425 GLN B O 1
ATOM 6517 N N . ALA B 1 426 ? -4.445 3.881 3.379 1 94.75 426 ALA B N 1
ATOM 6518 C CA . ALA B 1 426 ? -4.02 4.996 2.537 1 94.75 426 ALA B CA 1
ATOM 6519 C C . ALA B 1 426 ? -5.207 5.621 1.81 1 94.75 426 ALA B C 1
ATOM 6521 O O . ALA B 1 426 ? -6.094 4.906 1.335 1 94.75 426 ALA B O 1
ATOM 6522 N N . PRO B 1 427 ? -5.223 6.949 1.724 1 96.44 427 PRO B N 1
ATOM 6523 C CA . PRO B 1 427 ? -6.379 7.617 1.126 1 96.44 427 PRO B CA 1
ATOM 6524 C C . PRO B 1 427 ? -6.723 7.074 -0.261 1 96.44 427 PRO B C 1
ATOM 6526 O O . PRO B 1 427 ? -7.887 6.781 -0.544 1 96.44 427 PRO B O 1
ATOM 6529 N N . LYS B 1 428 ? -5.75 6.895 -1.047 1 95.88 428 LYS B N 1
ATOM 6530 C CA . LYS B 1 428 ? -6.008 6.445 -2.412 1 95.88 428 LYS B CA 1
ATOM 6531 C C . LYS B 1 428 ? -6.547 5.02 -2.432 1 95.88 428 LYS B C 1
ATOM 6533 O O . LYS B 1 428 ? -7.371 4.672 -3.281 1 95.88 428 LYS B O 1
ATOM 6538 N N . ARG B 1 429 ? -6.059 4.133 -1.551 1 97.19 429 ARG B N 1
ATOM 6539 C CA . ARG B 1 429 ? -6.566 2.766 -1.479 1 97.19 429 ARG B CA 1
ATOM 6540 C C . ARG B 1 429 ? -8.055 2.748 -1.17 1 97.19 429 ARG B C 1
ATOM 6542 O O . ARG B 1 429 ? -8.812 1.996 -1.787 1 97.19 429 ARG B O 1
ATOM 6549 N N . GLY B 1 430 ? -8.5 3.605 -0.192 1 97.75 430 GLY B N 1
ATOM 6550 C CA . GLY B 1 430 ? -9.922 3.717 0.094 1 97.75 430 GLY B CA 1
ATOM 6551 C C . GLY B 1 430 ? -10.734 4.199 -1.094 1 97.75 430 GLY B C 1
ATOM 6552 O O . GLY B 1 430 ? -11.805 3.654 -1.384 1 97.75 430 GLY B O 1
ATOM 6553 N N . ALA B 1 431 ? -10.203 5.188 -1.775 1 97.69 431 ALA B N 1
ATOM 6554 C CA . ALA B 1 431 ? -10.875 5.734 -2.947 1 97.69 431 ALA B CA 1
ATOM 6555 C C . ALA B 1 431 ? -11.039 4.676 -4.035 1 97.69 431 ALA B C 1
ATOM 6557 O O . ALA B 1 431 ? -12.109 4.551 -4.641 1 97.69 431 ALA B O 1
ATOM 6558 N N . HIS B 1 432 ? -9.992 3.895 -4.273 1 97.44 432 HIS B N 1
ATOM 6559 C CA . HIS B 1 432 ? -10.031 2.85 -5.289 1 97.44 432 HIS B CA 1
ATOM 6560 C C . HIS B 1 432 ? -11.062 1.784 -4.945 1 97.44 432 HIS B C 1
ATOM 6562 O O . HIS B 1 432 ? -11.75 1.267 -5.828 1 97.44 432 HIS B O 1
ATOM 6568 N N . ALA B 1 433 ? -11.102 1.458 -3.689 1 98.19 433 ALA B N 1
ATOM 6569 C CA . ALA B 1 433 ? -12.078 0.461 -3.246 1 98.19 433 ALA B CA 1
ATOM 6570 C C . ALA B 1 433 ? -13.508 0.945 -3.484 1 98.19 433 ALA B C 1
ATOM 6572 O O . ALA B 1 433 ? -14.352 0.182 -3.949 1 98.19 433 ALA B O 1
ATOM 6573 N N . VAL B 1 434 ? -13.766 2.205 -3.189 1 98.25 434 VAL B N 1
ATOM 6574 C CA . VAL B 1 434 ? -15.086 2.787 -3.42 1 98.25 434 VAL B CA 1
ATOM 6575 C C . VAL B 1 434 ? -15.398 2.777 -4.914 1 98.25 434 VAL B C 1
ATOM 6577 O O . VAL B 1 434 ? -16.5 2.406 -5.316 1 98.25 434 VAL B O 1
ATOM 6580 N N . ALA B 1 435 ? -14.445 3.191 -5.695 1 97.56 435 ALA B N 1
ATOM 6581 C CA . ALA B 1 435 ? -14.633 3.191 -7.145 1 97.56 435 ALA B CA 1
ATOM 6582 C C . ALA B 1 435 ? -14.961 1.789 -7.652 1 97.56 435 ALA B C 1
ATOM 6584 O O . ALA B 1 435 ? -15.82 1.622 -8.523 1 97.56 435 ALA B O 1
ATOM 6585 N N . ALA B 1 436 ? -14.273 0.809 -7.133 1 97.44 436 ALA B N 1
ATOM 6586 C CA . ALA B 1 436 ? -14.508 -0.577 -7.531 1 97.44 436 ALA B CA 1
ATOM 6587 C C . ALA B 1 436 ? -15.93 -1.011 -7.195 1 97.44 436 ALA B C 1
ATOM 6589 O O . ALA B 1 436 ? -16.578 -1.709 -7.98 1 97.44 436 ALA B O 1
ATOM 6590 N N . LEU B 1 437 ? -16.406 -0.619 -6.027 1 97.56 437 LEU B N 1
ATOM 6591 C CA . LEU B 1 437 ? -17.766 -0.927 -5.625 1 97.56 437 LEU B CA 1
ATOM 6592 C C . LEU B 1 437 ? -18.766 -0.347 -6.621 1 97.56 437 LEU B C 1
ATOM 6594 O O . LEU B 1 437 ? -19.703 -1.036 -7.047 1 97.56 437 LEU B O 1
ATOM 6598 N N . ILE B 1 438 ? -18.531 0.864 -6.992 1 95.88 438 ILE B N 1
ATOM 6599 C CA . ILE B 1 438 ? -19.406 1.558 -7.934 1 95.88 438 ILE B CA 1
ATOM 6600 C C . ILE B 1 438 ? -19.375 0.85 -9.281 1 95.88 438 ILE B C 1
ATOM 6602 O O . ILE B 1 438 ? -20.422 0.617 -9.898 1 95.88 438 ILE B O 1
ATOM 6606 N N . ASP B 1 439 ? -18.234 0.456 -9.711 1 94.5 439 ASP B N 1
ATOM 6607 C CA . ASP B 1 439 ? -18.031 -0.156 -11.023 1 94.5 439 ASP B CA 1
ATOM 6608 C C . ASP B 1 439 ? -18.578 -1.583 -11.055 1 94.5 439 ASP B C 1
ATOM 6610 O O . ASP B 1 439 ? -18.781 -2.156 -12.125 1 94.5 439 ASP B O 1
ATOM 6614 N N . SER B 1 440 ? -18.719 -2.166 -9.875 1 94.5 440 SER B N 1
ATOM 6615 C CA . SER B 1 440 ? -19.125 -3.564 -9.805 1 94.5 440 SER B CA 1
ATOM 6616 C C . SER B 1 440 ? -20.609 -3.717 -10.086 1 94.5 440 SER B C 1
ATOM 6618 O O . SER B 1 440 ? -21.109 -4.832 -10.266 1 94.5 440 SER B O 1
ATOM 6620 N N . VAL B 1 441 ? -21.312 -2.574 -10.086 1 91 441 VAL B N 1
ATOM 6621 C CA . VAL B 1 441 ? -22.734 -2.602 -10.367 1 91 441 VAL B CA 1
ATOM 6622 C C . VAL B 1 441 ? -22.969 -2.594 -11.875 1 91 441 VAL B C 1
ATOM 6624 O O . VAL B 1 441 ? -22.516 -1.688 -12.57 1 91 441 VAL B O 1
ATOM 6627 N N . ALA B 1 442 ? -23.641 -3.621 -12.336 1 87.25 442 ALA B N 1
ATOM 6628 C CA . ALA B 1 442 ? -23.938 -3.742 -13.766 1 87.25 442 ALA B CA 1
ATOM 6629 C C . ALA B 1 442 ? -24.875 -2.629 -14.227 1 87.25 442 ALA B C 1
ATOM 6631 O O . ALA B 1 442 ? -25.688 -2.127 -13.445 1 87.25 442 ALA B O 1
ATOM 6632 N N . ASP B 1 443 ? -24.547 -2.074 -15.406 1 78.81 443 ASP B N 1
ATOM 6633 C CA . ASP B 1 443 ? -25.453 -1.1 -16 1 78.81 443 ASP B CA 1
ATOM 6634 C C . ASP B 1 443 ? -26.859 -1.692 -16.172 1 78.81 443 ASP B C 1
ATOM 6636 O O . ASP B 1 443 ? -27 -2.881 -16.469 1 78.81 443 ASP B O 1
ATOM 6640 N N . ASP B 1 444 ? -27.797 -1.196 -15.289 1 62.88 444 ASP B N 1
ATOM 6641 C CA . ASP B 1 444 ? -29.156 -1.661 -15.555 1 62.88 444 ASP B CA 1
ATOM 6642 C C . ASP B 1 444 ? -29.438 -1.711 -17.047 1 62.88 444 ASP B C 1
ATOM 6644 O O . ASP B 1 444 ? -29.109 -0.775 -17.781 1 62.88 444 ASP B O 1
ATOM 6648 N N . ALA B 1 445 ? -29.469 -2.891 -17.609 1 40.09 445 ALA B N 1
ATOM 6649 C CA . ALA B 1 445 ? -29.906 -3.025 -18.984 1 40.09 445 ALA B CA 1
ATOM 6650 C C . ALA B 1 445 ? -31.109 -2.137 -19.266 1 40.09 445 ALA B C 1
ATOM 6652 O O . ALA B 1 445 ? -31.984 -1.974 -18.422 1 40.09 445 ALA B O 1
#

Solvent-accessible surface area (backbone atoms only — not comparable to full-atom values): 44091 Å² total; per-residue (Å²): 105,51,68,67,48,76,77,66,50,68,11,38,28,31,36,42,33,45,83,49,82,85,37,61,18,22,34,28,48,67,43,40,61,75,36,90,51,51,66,37,34,20,23,66,88,55,77,61,60,50,92,86,31,54,48,36,64,43,69,74,79,49,81,30,29,26,36,41,38,42,49,58,45,88,52,43,52,60,52,49,50,50,34,35,75,46,58,22,34,25,36,37,31,43,35,53,68,25,52,30,71,41,69,69,15,31,53,51,39,52,47,41,32,49,50,23,61,74,46,43,30,30,40,44,5,40,42,17,48,32,31,37,26,41,82,71,47,38,32,62,23,44,60,61,72,60,77,68,38,37,62,35,37,33,25,38,45,14,34,36,16,51,41,32,52,43,49,44,24,52,32,29,61,72,77,38,33,25,37,29,37,36,13,35,28,58,33,52,74,37,52,62,48,57,46,45,59,56,50,44,67,34,89,57,33,43,14,38,30,34,38,42,48,55,56,88,52,55,67,52,34,51,49,36,60,63,70,40,80,37,48,42,34,36,28,67,39,61,50,76,90,49,39,69,66,47,31,49,64,49,50,35,58,77,55,60,61,62,65,55,49,65,75,38,59,59,62,17,54,28,77,44,88,40,72,66,50,38,50,44,27,30,50,37,52,41,51,29,51,71,44,86,46,52,24,39,31,37,41,15,19,29,56,44,46,39,42,45,23,50,43,54,27,44,75,71,66,44,40,60,52,71,64,46,70,70,41,42,52,51,43,38,65,74,56,66,70,74,50,51,69,51,60,59,28,29,60,67,41,83,46,95,58,44,40,57,49,50,49,42,50,62,68,26,87,62,34,20,32,32,44,33,37,42,66,55,33,85,90,69,54,72,53,56,72,51,48,48,51,43,52,73,71,43,81,45,25,46,36,36,21,44,34,44,53,55,91,74,44,47,69,60,51,53,53,40,41,74,55,40,27,44,72,28,78,37,48,62,56,34,25,50,22,51,47,35,43,43,48,37,49,46,55,81,125,102,51,70,66,46,78,77,65,50,68,11,38,28,31,36,40,33,43,81,51,82,87,37,60,18,21,33,28,47,66,44,40,60,76,36,89,52,50,67,38,33,20,24,66,90,54,79,60,60,50,91,88,30,54,47,35,64,42,68,73,76,48,82,32,30,26,36,40,37,42,49,58,47,89,52,42,52,60,52,50,47,51,34,34,75,46,58,24,33,24,36,37,31,43,35,52,67,26,51,29,70,41,69,68,15,31,51,52,39,51,47,42,29,48,48,22,61,74,49,43,29,29,40,44,6,39,40,18,49,31,32,37,27,42,82,71,48,40,31,62,24,45,59,62,70,60,76,67,38,38,61,35,38,32,25,38,44,14,35,38,15,50,41,33,52,43,52,43,23,51,32,30,61,73,74,37,32,25,36,29,36,37,14,36,27,57,33,52,74,38,53,62,50,56,46,44,60,56,50,45,66,33,90,57,33,43,14,37,30,34,38,41,48,52,54,89,51,55,68,52,35,52,50,36,60,63,67,40,83,38,48,42,34,36,28,68,40,61,49,77,90,50,39,69,67,47,32,49,64,50,51,35,59,75,54,59,60,62,64,53,49,64,74,39,59,58,61,17,54,27,78,45,88,41,72,66,51,36,52,44,27,30,49,34,52,41,51,29,51,73,45,85,46,54,23,39,34,38,40,17,19,31,56,46,46,38,42,46,23,50,44,54,28,43,76,71,67,44,41,61,50,69,65,45,71,70,40,41,52,50,44,38,64,75,55,66,71,75,49,52,69,52,60,58,27,29,60,66,41,84,48,94,58,45,39,56,48,50,50,43,50,61,67,26,86,63,35,20,33,32,44,34,38,42,68,54,33,85,90,70,54,72,53,57,70,51,47,48,52,43,52,74,70,43,81,45,26,48,37,37,20,43,36,45,53,56,92,72,43,48,70,61,51,53,52,40,40,74,55,38,26,45,72,28,77,38,48,62,57,34,25,49,22,52,48,37,42,43,47,37,49,46,55,80,124

Foldseek 3Di:
DAPCCLVDKQEEEEEPADQDPPALNLLQCVQCLPQPHHYEYEDLVDADDHSPHTHDPAPLPDQTQEYEYRDELVCVLVNLLRCLVSNHAEYEAQYDQALLADDVRPVSLLSSLVSCVVSVHHYAANNAQFKDQQVNSRDSGSDHPLNLAHAAAEEEAECHNVLQSVLSVVQSVLPHHHNMTGHRYLVSPHDQLRVLVVLLPDPSHQAYQYEAFADPCLVSNLVSQLPRPRAYEYEYDDDVVCVSVSSSGHSHDGDDPVVSCVSCPLSLYHYDHDSLLSNLQRLLSSQAFQFPAQAEEEEEQAVVLSVVLVVLLVVLPGHHDWFDPVLLVQQCVLLVPPFARTGNGYSPADDLCSLVNQVSRLPTPRHREYEYEHEADLVRADPLVSLLVCLVPGNHAYEYEYEDDCVRRVVVQVSSVVSRHHYHDGSNSSSSNSSSSNSSRGDPD/DAPCCLVDKQEEEEEPADQDPPALNPLQCVQCLPQPHHYEYEDLVDADDHSPHTHDPAPLVDQTQEYEYRDELVCVLVNLLRCLVSNHAEYEAQYDQALLADDVRPVSLLSSLVSCVVSVHHYAARNAQFKDQQVNSRDSGSDHPLNLAHAAAEEEAECHNVLQSVLSVVQSVLPHHHNMTGHRYLVSPHDQLRVLVVLLPDPSHQAYQYEAFADPCLVSNLVSQLPRPRAYEYEYDDDVVCVSVSSSGHSHDGDDPVVSCVSCPLSLYHYDHDSLLSNLQRLLSSQAFQFPAQAEEEEEQAVVLSVVLVVLLVVLPGDHDWFDPVLLVQQCVLLVPPFDRTGNGYSPADDLCSLVNQVSRLPTPRHREYEYEHEADQVRADPLVSLLVCLVPGSHAYEYEYEDDCVRRVVVQVSSVVSRHHYHDGSNSSSSNSSSSNSSRGDPD

Sequence (890 aa):
MGVSDFFDPDGIAVIGASKTAGKLGNDAMTNIRTYDGEVYPVNPSSEGSVYGYDFVDSIHETDADLALCCVPSPVVPEVLEECGEAGVGAAVIFAGGFAEVDDEGRAREDEIGRIGEEYDMTILGPNTAGYCIPHLDLYGSFVPEIRDVETGNVALLAQSGGVGITSAFQLDREEYGVSAMFGLGNRANTDFAEFVPVLDDDPRTDAIAVHIEGTDDIDDAIEAFRESETPIIAFKAGSEDLSEFVQSHTGAPIQDRSSYEEALAGEGVVFVSSVTELLDASRAIADAPTPDGRNVGVVTAQAGPGIIIADELHERGADFPDLEPETQERVDDLLQGITYTENPVDTGRPLPEFGQVIDAVARDDNVDVVVVYEIYEDSLGYPLEELETLAAEVDKPILFTVAGPADSLEAERLRMEEVGIPTFQAPKRGAHAVAALIDSVADDAMGVSDFFDPDGIAVIGASKTAGKLGNDAMTNIRTYDGEVYPVNPSSEGSVYGYDFVDSIHETDADLALCCVPSPVVPEVLEECGEAGVGAAVIFAGGFAEVDDEGRAREDEIGRIGEEYDMTILGPNTAGYCIPHLDLYGSFVPEIRDVETGNVALLAQSGGVGITSAFQLDREEYGVSAMFGLGNRANTDFAEFVPVLDDDPRTDAIAVHIEGTDDIDDAIEAFRESETPIIAFKAGSEDLSEFVQSHTGAPIQDRSSYEEALAGEGVVFVSSVTELLDASRAIADAPTPDGRNVGVVTAQAGPGIIIADELHERGADFPDLEPETQERVDDLLQGITYTENPVDTGRPLPEFGQVIDAVARDDNVDVVVVYEIYEDSLGYPLEELETLAAEVDKPILFTVAGPADSLEAERLRMEEVGIPTFQAPKRGAHAVAALIDSVADDA

pLDDT: mean 93.47, std 7.02, range [40.09, 98.88]

Organism: NCBI:txid2816475

Nearest PDB structures (foldseek):
  2csu-assembly1_B  TM=8.987E-01  e=3.448E-36  Pyrococcus horikoshii OT3
  4yb8-assembly1_A  TM=8.910E-01  e=8.684E-34  Candidatus Korarchaeum cryptofilum OPF8
  8wzu-assembly1_A  TM=9.017E-01  e=1.270E-32  Nitrosopumilus maritimus SCM1
  4yaj-assembly1_C  TM=8.876E-01  e=7.784E-34  Candidatus Korarchaeum cryptofilum OPF8
  8wzu-assembly1_B  TM=8.871E-01  e=2.713E-30  Nitrosopumilus maritimus SCM1

InterPro domains:
  IPR003781 CoA-binding [PF13380] (12-130)
  IPR003781 CoA-binding [SM00881] (6-98)
  IPR016102 Succinyl-CoA synthetase-like [G3DSA:3.40.50.261] (129-287)
  IPR016102 Succinyl-CoA synthetase-like [G3DSA:3.40.50.261] (288-442)
  IPR016102 Succinyl-CoA synthetase-like [SSF52210] (127-288)
  IPR016102 Succinyl-CoA synthetase-like [SSF52210] (291-438)
  IPR032875 Succinyl-CoA synthetase-like, flavodoxin domain [PF13607] (152-284)
  IPR036291 NAD(P)-binding domain superfamily [SSF51735] (6-128)

Secondary structure (DSSP, 8-state):
--GGGGT--SEEEEET--SSTTSHHHHHHHHHTT-SSEEEEE-TT--SEETTEE-BS-GGG---SEEEE-S-GGGHHHHHHHHHHTT--EEEE----STTT-HHHHHHHHHHHHHHHHTT-EEE-SS--BEEBGGGTB--B-STTGGGPEEEEEEEEESSHHHHHHHHHHHHHTT-EEEEEEE-TT-SS--HHHHHHHHHH-TT-SEEEEEES--S-HHHHHHHHHH-SS-EEEEE---GGGHHHHHHHH-SPPPPHHHHHHHTTTTTPEEESSHHHHHHHHHHHHHSPPPSSSBEEEEESSHHHHHHHHHHHHHTT-B-PPPPHHHHHHHHHHHTTSS--SSSEE-SS--TTHHHHHHHHHT-TT-SEEEEEEE--TTT---HHHHHHHHHH--S-EEEEEES-HHHHHHHHHHHHHTT--EESSHHHHHHHHHHHHHTS----/--GGGGTS-SEEEEET--SSTTSHHHHHHHHHTT-SSEEEEE-TT--SEETTEE-BS-GGG---SEEEE-S-GGGHHHHHHHHHHTT--EEEE----STTT-HHHHHHHHHHHHHHHHTT-EEE-SS--BEEBGGGTB--B-STTGGGPEEEEEEEEESSHHHHHHHHHHHHHTT-EEEEEEE-TT-SS--HHHHHHHHHH-TT-SEEEEEES--S-HHHHHHHHHH-SS-EEEEE---GGGHHHHHHHH-SPPPPHHHHHHHTTTTTPEEESSHHHHHHHHHHHHHSPPPSSSBEEEEESSHHHHHHHHHHHHHTT-B-PPPPHHHHHHHHHHHTTSS--SSSEE-SS--TTHHHHHHHHHT-TT-SEEEEEEE--TTT---HHHHHHHHHH--S-EEEEEES-HHHHHHHHHHHHHTT--EESSHHHHHHHHHHHHHTS----